Protein AF-0000000073177039 (afdb_homodimer)

Sequence (992 aa):
MKYLSVLSLASVSLAFDLGAFLHPQQNVLSDDTFLLSSQFDQLTRQASDGYKYYTELTQQEIEQSDSKELLQNLDSLKDQFVIRFSNWNGLDPRNSILKNAKNLGLDIWEVSNAHKFIDVKCTKEEALELVQTVQQSCSNDDRYEVNLMIEDLPQAIFETLDVAETEELAEDDGEVEMTGGIFFKRYRRLDSIYKWFDILVETYPDVLSVEWIGQTFEGRDIKALRISGHKSNDEAIKTVVITGGIHAREWISISTVCYIISNLLSDYEKGKKKVTMYLDNLDFLFLPVMNPDGYDYSWKTERLWRKNRQETYHPRCFGLDIDHSFNFHFTKGDDSPCSEEYSGEGAFESLESYAWDNYLNQTRHRHPIYAYIDLHSYAEEVLYPYAYSCTEMPRDEENLLELAYGLSQAVRLRSGKVYSVLSACEDRGADLLPSMGAGSALDYMYHNKAYWAFVLKLRDSGSRGFLLPSKYIVPVGDEIYASVKYFADFLLNPDNMKYLSVLSLASVSLAFDLGAFLHPQQNVLSDDTFLLSSQFDQLTRQASDGYKYYTELTQQEIEQSDSKELLQNLDSLKDQFVIRFSNWNGLDPRNSILKNAKNLGLDIWEVSNAHKFIDVKCTKEEALELVQTVQQSCSNDDRYEVNLMIEDLPQAIFETLDVAETEELAEDDGEVEMTGGIFFKRYRRLDSIYKWFDILVETYPDVLSVEWIGQTFEGRDIKALRISGHKSNDEAIKTVVITGGIHAREWISISTVCYIISNLLSDYEKGKKKVTMYLDNLDFLFLPVMNPDGYDYSWKTERLWRKNRQETYHPRCFGLDIDHSFNFHFTKGDDSPCSEEYSGEGAFESLESYAWDNYLNQTRHRHPIYAYIDLHSYAEEVLYPYAYSCTEMPRDEENLLELAYGLSQAVRLRSGKVYSVLSACEDRGADLLPSMGAGSALDYMYHNKAYWAFVLKLRDSGSRGFLLPSKYIVPVGDEIYASVKYFADFLLNPDN

Radius of gyration: 37.73 Å; Cα contacts (8 Å, |Δi|>4): 1921; chains: 2; bounding box: 149×134×116 Å

Secondary structure (DSSP, 8-state):
------------------------------HHHHHHHHHHHT----PPTT---GGG--HHHHHHSTTHHHHHHGGGGTT-EEEEEE---SSHHHHHHHHHHHHTT-EEEEEETTTTEEEEEE-HHHHHHHHHHHHHHS-TT---EEEEEES-HHHHHHTTSS----GGGGSSS-----TT-GGGGS---HHHHHHHHHHHHHH-TTTEEEEEEEE-TTS-EEEEEEEE----SSS--EEEEEE--SSTT-HHHHHHHHHHHHHHHHHHHTT-HHHHHHHHHEEEEEES-S-HHHHHHHHHT-TT--S-----SSTT-----GGG-SSTT----S--TTSTT---SSTT-SHHHHHHHHHHHHHTTTS-EEEEEEEEESSSEEEES-SS-SSSPPTTHHHHHHHHHHHHHHHHHHHS--PEEEEHHHHHTTTT-GGGGTT-HHHHIIIIIEEEEEEEEES-SSS-TT---GGGHHHHHHHHHHHHHHHHHHHH-TT-/------------------------------HHHHHHHHHHHT----PPTT---GGG--HHHHHHSTTHHHHHHGGGGTT-EEEEEE---SSHHHHHHHHHHHHTT-EEEEEETTTTEEEEEE-HHHHHHHHHHHHHHS-TT---EEEEEES-HHHHHHTTSS----GGGGSSS-----TT-GGGGS---HHHHHHHHHHHHHH-TTTEEEEEEEE-TTSPEEEEEEEE----SSS--EEEEEE--SSTT-HHHHHHHHHHHHHHHHHHHTT-HHHHHHHHHEEEEEES-S-HHHHHHHHHT-TT--S-----SSTT-----GGG-SSTT----S--TTSTT---SSTT-SHHHHHHHHHHHHHTTTS-EEEEEEEEESSSEEEES-SS-SSSPPTTHHHHHHHHHHHHHHHHHHHS--PEEEEHHHHHTTTT-GGGGTT-HHHHIIIIIEEEEEEEEES-SSS-TT---GGGHHHHHHHHHHHHHHHHHHHH-TT-

Solvent-accessible surface area (backbone atoms only — not comparable to full-atom values): 52081 Å² total; per-residue (Å²): 131,87,69,77,78,82,84,80,78,84,79,81,76,78,77,76,78,75,74,76,70,68,72,75,76,74,76,75,62,51,75,64,45,45,52,44,50,50,50,67,74,60,67,76,86,71,53,57,84,15,41,69,48,68,82,71,60,47,71,65,57,39,68,71,35,87,32,28,61,24,61,71,47,32,70,78,34,61,65,32,31,29,35,31,39,30,65,48,47,76,64,61,46,55,51,40,45,53,50,49,35,53,74,68,65,46,52,68,75,46,56,35,73,88,78,31,37,37,32,34,43,34,35,68,69,52,46,48,49,44,49,50,52,33,57,70,70,41,57,93,82,53,41,65,43,69,43,78,47,32,78,42,39,36,48,47,55,49,61,46,45,80,58,70,65,38,86,67,58,60,63,80,71,75,82,65,73,75,73,72,30,79,72,49,63,41,72,71,53,65,67,52,49,56,45,48,50,54,49,46,32,55,72,36,56,80,34,35,46,80,41,83,45,42,58,43,81,88,66,47,72,33,57,28,41,37,42,40,58,54,82,68,84,80,65,68,35,47,17,37,36,42,38,7,14,54,43,20,27,23,53,65,19,24,54,25,43,51,42,36,54,52,48,53,53,51,38,37,66,64,58,37,65,69,51,43,52,44,31,56,60,32,31,37,39,33,28,33,46,53,20,53,59,13,34,47,39,18,57,31,55,41,58,79,34,39,24,36,67,33,84,50,98,45,89,88,20,59,18,30,18,48,58,25,6,24,62,52,67,47,45,71,48,91,56,48,50,70,38,74,71,8,23,52,89,42,57,40,59,33,52,50,47,34,26,50,52,53,43,50,65,73,42,36,78,59,40,38,34,47,34,34,38,38,36,38,49,49,52,25,30,35,27,32,61,30,23,47,32,76,78,61,76,49,83,64,47,69,61,50,48,52,50,45,50,48,36,26,48,33,21,27,74,66,71,64,50,78,39,46,71,45,49,28,4,66,50,49,35,13,77,78,40,44,58,57,14,17,2,21,54,58,42,26,38,33,72,75,56,20,74,37,42,35,35,38,22,33,68,37,80,68,66,45,44,65,46,58,49,36,86,47,43,56,60,53,17,53,24,48,41,41,21,50,51,50,51,52,49,41,73,76,41,69,90,108,138,83,82,84,84,83,78,81,79,80,80,76,79,76,77,76,78,74,72,78,68,69,72,75,77,72,75,75,61,50,75,66,45,46,53,44,51,50,50,66,73,62,67,75,86,70,54,59,84,17,41,69,47,67,83,71,60,47,71,65,58,38,68,71,35,88,32,29,61,25,60,72,48,33,69,79,34,62,66,34,31,28,36,31,39,30,67,49,48,73,65,60,46,56,51,40,47,51,52,49,36,52,74,68,65,46,50,70,76,45,56,36,73,88,80,31,35,38,33,34,43,36,36,68,68,54,45,48,50,44,48,50,51,33,57,70,70,41,56,93,82,53,41,66,42,68,43,78,48,32,77,42,40,37,47,47,54,49,60,48,44,80,58,70,64,39,84,67,60,56,66,75,73,74,83,65,73,75,73,70,30,78,73,49,64,43,73,72,55,64,67,52,50,54,45,49,50,53,48,49,31,56,72,35,58,79,34,35,46,80,42,84,47,42,58,43,81,88,66,47,72,32,56,29,41,35,42,41,58,55,80,71,83,77,70,70,36,46,19,38,37,40,38,8,17,52,45,18,28,22,54,65,19,25,54,28,45,50,43,37,54,53,47,53,53,50,37,37,68,65,57,37,64,68,49,41,51,44,30,56,61,34,30,36,40,34,28,35,47,53,20,54,59,12,35,46,40,16,55,30,56,39,58,78,35,41,24,36,66,34,84,49,98,45,88,88,20,58,19,32,19,49,59,27,7,25,62,54,66,46,45,70,48,90,58,49,51,71,40,74,72,8,22,52,88,41,58,39,58,34,53,52,48,35,25,49,50,54,45,50,65,73,40,36,77,60,40,37,35,46,33,36,38,38,35,36,51,49,52,25,30,34,27,33,60,31,23,47,32,77,77,61,77,49,83,63,47,70,60,50,48,52,51,46,50,48,36,28,46,34,22,26,75,67,71,64,49,78,38,46,72,44,49,28,5,66,51,49,35,14,77,78,40,43,59,56,14,16,1,21,54,60,42,28,38,35,72,76,56,19,73,37,44,36,37,38,22,33,67,38,79,67,64,44,45,65,48,59,51,36,86,47,42,56,60,52,18,52,26,49,41,40,21,51,52,50,52,53,49,42,73,77,41,69,89,110

Nearest PDB structures (foldseek):
  1kwm-assembly2_B  TM=8.640E-01  e=1.357E-38  Homo sapiens
  4uia-assembly1_A  TM=9.430E-01  e=5.451E-31  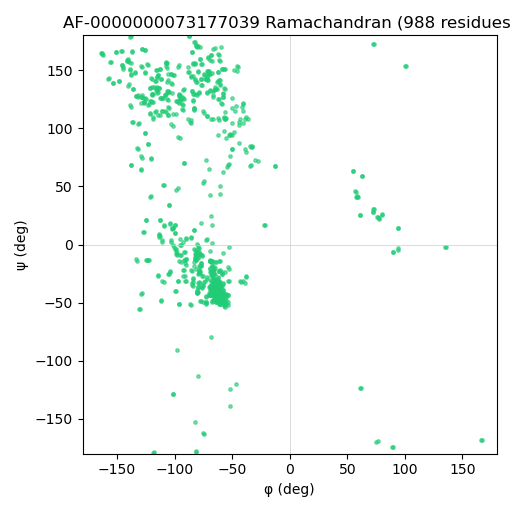Sus scrofa
  1zli-assembly1_A  TM=9.367E-01  e=2.840E-30  Homo sapiens
  1zg8-assembly3_C  TM=9.367E-01  e=5.121E-30  Sus scrofa
  5mrv-assembly2_B  TM=9.414E-01  e=2.108E-29  Homo sapiens

pLDDT: mean 85.91, std 19.59, range [16.83, 98.88]

InterPro domains:
  IPR000834 Peptidase M14, carboxypeptidase A [PF00246] (193-480)
  IPR000834 Peptidase M14, carboxypeptidase A [PR00765] (213-225)
  IPR000834 Peptidase M14, carboxypeptidase A [PR00765] (238-252)
  IPR000834 Peptidase M14, carboxypeptidase A [PR00765] (319-327)
  IPR000834 Peptidase M14, carboxypeptidase A [PR00765] (373-386)
  IPR000834 Peptidase M14, carboxypeptidase A [PS52035] (186-491)
  IPR000834 Peptidase M14, carboxypeptidase A [SM00631] (187-479)
  IPR057246 Zinc carboxypeptidases, zinc-binding region 1 [PS00132] (238-260)
  IPR057247 Zinc carboxypeptidases, zinc-binding region 2 [PS00133] (376-386)

Foldseek 3Di:
DPPPDDPPDDDDPPPPPPPPPPDPPPPPQPPQLVVAVVCLVDFDQDADAQDDFLVPDDPVNLVPDLQNQASVCLVVCQQKFKKKKFDKDDCQLVVLLVVLCVVLVWDWQFDDPPRGMTITMDGSVSVSVSVVSSVVRDDPPIDIHMYTLGRGVSNLLVQQAPDGRHDPPPDDDDPPVPVQPPCLLHQDAPVVVVVVLVVVCVVPVQFKDKDWLDAAPVGDTQIKMKGAPAPDQPAAAAEAEEEEALFQLQRLQLLLLVLLVSVLVVCVVVVPPLSVVLRHGYMYMYRSHLANQQNNCCSHHNNRQTFHADAAPDRVQGGENQQQQAAFQRDQDPDDSNDSHHRGDHHCPGVSNVSNVVVLVVCCRRYAYAHAEYEAADAQAKEFDDQLDPPDAADPNVVLQVLSVLLQVLLCVQQNDGHYYDYNNVGQVCVPPSNSRHRGPQNCCCVPGYVHGIYGHFDDNHSSTSSDRSVCSVSRSRSNSSSVSSVSVCVVPVPD/DDDDDDDPPDPPPPPPPPPPPPDPPPPPQPPQLVVAVVCLVDFDQDADAQDDRLVPDDPVNLVPDLQNQASVCLVVCQQKFKKKKFDKDDCQLVVLLVVLCVVLVWDWQFDDPPRGMTITMDGSVSVSVSVVSSVVRDDPPIDIHMYTLGRGVSSL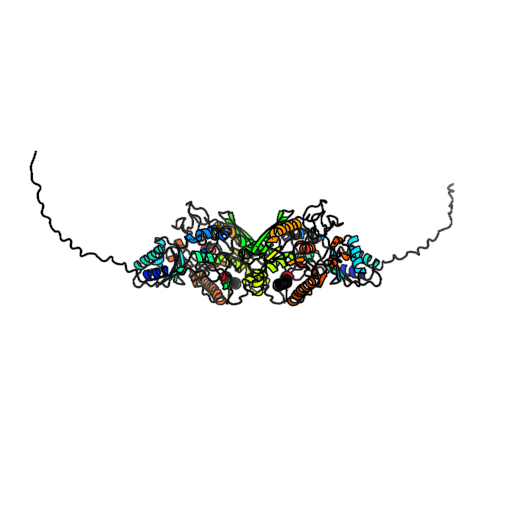LVQQAPDGRHPPPPDDDDPPVPVQPPCLLHQDAPVVVVVVLVVVCVVPVQFKDKDWLDAAPVGDTQIKMKGADAPDPPAAAAEAEEEEALFQLQRLQLLLLVLLVSVLVVCVVVVPPLSVVLRHRYMYMYGSHLANQQNNCCSHHNNRQTFHADAAPDRVAGGENQQQQAAFQRDQDPDDSNDSHHRGDHHCPGVSNVSNVVVLVVCCRRYAYAHAEYEAADAQAKEFDDQLDPVDAADPNVVLVVLSVLLQVLLCVQQNDGHYYDYNNVGQVCVPPSSSRHRGPQNCCCVPGYVHGIYGHFDDNHSSTSSDRSVCSVSRSRSNSSSVSSVSVCVVPVPD

Organism: Brettanomyces naardenensis (NCBI:txid13370)

Structure (mmCIF, N/CA/C/O backbone):
data_AF-0000000073177039-model_v1
#
loop_
_entity.id
_entity.type
_entity.pdbx_description
1 polymer 'Inactive metallocarboxypeptidase ECM14'
#
loop_
_atom_site.group_PDB
_atom_site.id
_atom_site.type_symbol
_atom_site.label_atom_id
_atom_site.label_alt_id
_atom_site.label_comp_id
_atom_site.label_asym_id
_atom_site.label_entity_id
_atom_site.label_seq_id
_atom_site.pdbx_PDB_ins_code
_atom_site.Cartn_x
_atom_site.Cartn_y
_atom_site.Cartn_z
_atom_site.occupancy
_atom_site.B_iso_or_equiv
_atom_site.auth_seq_id
_atom_site.auth_comp_id
_atom_site.auth_asym_id
_atom_site.auth_atom_id
_atom_site.pdbx_PDB_model_num
ATOM 1 N N . MET A 1 1 ? 87 -75.312 -5.289 1 17.83 1 MET A N 1
ATOM 2 C CA . MET A 1 1 ? 86.812 -75.562 -6.707 1 17.83 1 MET A CA 1
ATOM 3 C C . MET A 1 1 ? 85.438 -75.125 -7.18 1 17.83 1 MET A C 1
ATOM 5 O O . MET A 1 1 ? 84.438 -75.625 -6.695 1 17.83 1 MET A O 1
ATOM 9 N N . LYS A 1 2 ? 85.5 -73.75 -7.605 1 23.2 2 LYS A N 1
ATOM 10 C CA . LYS A 1 2 ? 84.375 -72.875 -7.785 1 23.2 2 LYS A CA 1
ATOM 11 C C . LYS A 1 2 ? 83.438 -73.438 -8.852 1 23.2 2 LYS A C 1
ATOM 13 O O . LYS A 1 2 ? 83.312 -72.875 -9.938 1 23.2 2 LYS A O 1
ATOM 18 N N . TYR A 1 3 ? 83.062 -74.688 -8.969 1 17.19 3 TYR A N 1
ATOM 19 C CA . TYR A 1 3 ? 82.625 -75.188 -10.258 1 17.19 3 TYR A CA 1
ATOM 20 C C . TYR A 1 3 ? 81.25 -74.75 -10.578 1 17.19 3 TYR A C 1
ATOM 22 O O . TYR A 1 3 ? 80.312 -75.5 -10.57 1 17.19 3 TYR A O 1
ATOM 30 N N . LEU A 1 4 ? 80.562 -73.688 -9.992 1 25.2 4 LEU A N 1
ATOM 31 C CA . LEU A 1 4 ? 79.125 -73.688 -10.039 1 25.2 4 LEU A CA 1
ATOM 32 C C . LEU A 1 4 ? 78.625 -73.375 -11.445 1 25.2 4 LEU A C 1
ATOM 34 O O . LEU A 1 4 ? 78.812 -72.312 -11.953 1 25.2 4 LEU A O 1
ATOM 38 N N . SER A 1 5 ? 78.75 -74.312 -12.383 1 21.59 5 SER A N 1
ATOM 39 C CA . SER A 1 5 ? 78.5 -73.938 -13.781 1 21.59 5 SER A CA 1
ATOM 40 C C . SER A 1 5 ? 77.125 -73.438 -13.977 1 21.59 5 SER A C 1
ATOM 42 O O . SER A 1 5 ? 76.25 -73.625 -13.133 1 21.59 5 SER A O 1
ATOM 44 N N . VAL A 1 6 ? 76.75 -72.812 -15.242 1 24.56 6 VAL A N 1
ATOM 45 C CA . VAL A 1 6 ? 76.125 -71.875 -16.141 1 24.56 6 VAL A CA 1
ATOM 46 C C . VAL A 1 6 ? 74.812 -72.5 -16.719 1 24.56 6 VAL A C 1
ATOM 48 O O . VAL A 1 6 ? 74.875 -73.375 -17.547 1 24.56 6 VAL A O 1
ATOM 51 N N . LEU A 1 7 ? 73.875 -73.125 -15.984 1 21.97 7 LEU A N 1
ATOM 52 C CA . LEU A 1 7 ? 72.688 -73.75 -16.641 1 21.97 7 LEU A CA 1
ATOM 53 C C . LEU A 1 7 ? 71.938 -72.75 -17.484 1 21.97 7 LEU A C 1
ATOM 55 O O . LEU A 1 7 ? 71.5 -71.688 -16.984 1 21.97 7 LEU A O 1
ATOM 59 N N . SER A 1 8 ? 72.188 -72.562 -18.812 1 22.89 8 SER A N 1
ATOM 60 C CA . SER A 1 8 ? 71.75 -71.625 -19.828 1 22.89 8 SER A CA 1
ATOM 61 C C . SER A 1 8 ? 70.25 -71.875 -20.188 1 22.89 8 SER A C 1
ATOM 63 O O . SER A 1 8 ? 69.938 -72.938 -20.703 1 22.89 8 SER A O 1
ATOM 65 N N . LEU A 1 9 ? 69.312 -71.688 -19.328 1 22.72 9 LEU A N 1
ATOM 66 C CA . LEU A 1 9 ? 67.875 -72 -19.547 1 22.72 9 LEU A CA 1
ATOM 67 C C . LEU A 1 9 ? 67.375 -71.25 -20.812 1 22.72 9 LEU A C 1
ATOM 69 O O . LEU A 1 9 ? 67.688 -70.125 -21.031 1 22.72 9 LEU A O 1
ATOM 73 N N . ALA A 1 10 ? 67 -72.062 -21.891 1 21.92 10 ALA A N 1
ATOM 74 C CA . ALA A 1 10 ? 66.562 -71.875 -23.281 1 21.92 10 ALA A CA 1
ATOM 75 C C . ALA A 1 10 ? 65.5 -70.812 -23.406 1 21.92 10 ALA A C 1
ATOM 77 O O . ALA A 1 10 ? 65.312 -70 -22.5 1 21.92 10 ALA A O 1
ATOM 78 N N . SER A 1 11 ? 64.312 -71.188 -23.922 1 22.36 11 SER A N 1
ATOM 79 C CA . SER A 1 11 ? 63.594 -71.062 -25.203 1 22.36 11 SER A CA 1
ATOM 80 C C . SER A 1 11 ? 62.625 -69.938 -25.188 1 22.36 11 SER A C 1
ATOM 82 O O . SER A 1 11 ? 62.656 -69.062 -26.078 1 22.36 11 SER A O 1
ATOM 84 N N . VAL A 1 12 ? 61.312 -70.062 -24.812 1 25.53 12 VAL A N 1
ATOM 85 C CA . VAL A 1 12 ? 60.156 -69.938 -25.672 1 25.53 12 VAL A CA 1
ATOM 86 C C . VAL A 1 12 ? 59.594 -68.562 -25.578 1 25.53 12 VAL A C 1
ATOM 88 O O . VAL A 1 12 ? 59.094 -68.125 -24.516 1 25.53 12 VAL A O 1
ATOM 91 N N . SER A 1 13 ? 60.219 -67.438 -25.656 1 22.69 13 SER A N 1
ATOM 92 C CA . SER A 1 13 ? 59.531 -66.25 -25.328 1 22.69 13 SER A CA 1
ATOM 93 C C . SER A 1 13 ? 58.344 -66 -26.25 1 22.69 13 SER A C 1
ATOM 95 O O . SER A 1 13 ? 58.469 -66 -27.469 1 22.69 13 SER A O 1
ATOM 97 N N . LEU A 1 14 ? 57.094 -66.438 -25.859 1 24.84 14 LEU A N 1
ATOM 98 C CA . LEU A 1 14 ? 55.781 -66.125 -26.406 1 24.84 14 LEU A CA 1
ATOM 99 C C . LEU A 1 14 ? 55.594 -64.625 -26.703 1 24.84 14 LEU A C 1
ATOM 101 O O . LEU A 1 14 ? 55.719 -63.812 -25.797 1 24.84 14 LEU A O 1
ATOM 105 N N . ALA A 1 15 ? 55.969 -64.188 -27.844 1 24.5 15 ALA A N 1
ATOM 106 C CA . ALA A 1 15 ? 55.688 -62.812 -28.344 1 24.5 15 ALA A CA 1
ATOM 107 C C . ALA A 1 15 ? 54.219 -62.469 -28.234 1 24.5 15 ALA A C 1
ATOM 109 O O . ALA A 1 15 ? 53.375 -63.094 -28.891 1 24.5 15 ALA A O 1
ATOM 110 N N . PHE A 1 16 ? 53.719 -62.156 -26.984 1 25.47 16 PHE A N 1
ATOM 111 C CA . PHE A 1 16 ? 52.375 -61.594 -26.859 1 25.47 16 PHE A CA 1
ATOM 112 C C . PHE A 1 16 ? 52.188 -60.438 -27.844 1 25.47 16 PHE A C 1
ATOM 114 O O . PHE A 1 16 ? 53 -59.531 -27.938 1 25.47 16 PHE A O 1
ATOM 121 N N . ASP A 1 17 ? 51.594 -60.688 -29 1 23.28 17 ASP A N 1
ATOM 122 C CA . ASP A 1 17 ? 51.188 -59.688 -29.969 1 23.28 17 ASP A CA 1
ATOM 123 C C . ASP A 1 17 ? 50.375 -58.562 -29.312 1 23.28 17 ASP A C 1
ATOM 125 O O . ASP A 1 17 ? 49.312 -58.844 -28.703 1 23.28 17 ASP A O 1
ATOM 129 N N . LEU A 1 18 ? 50.906 -57.438 -28.891 1 25.55 18 LEU A N 1
ATOM 130 C CA . LEU A 1 18 ? 50.375 -56.188 -28.375 1 25.55 18 LEU A CA 1
ATOM 131 C C . LEU A 1 18 ? 49.312 -55.594 -29.312 1 25.55 18 LEU A C 1
ATOM 133 O O . LEU A 1 18 ? 48.938 -54.438 -29.156 1 25.55 18 LEU A O 1
ATOM 137 N N . GLY A 1 19 ? 48.969 -56.188 -30.5 1 25.09 19 GLY A N 1
ATOM 138 C CA . GLY A 1 19 ? 48.188 -55.375 -31.391 1 25.09 19 GLY A CA 1
ATOM 139 C C . GLY A 1 19 ? 46.875 -54.938 -30.781 1 25.09 19 GLY A C 1
ATOM 140 O O . GLY A 1 19 ? 46.156 -54.094 -31.359 1 25.09 19 GLY A O 1
ATOM 141 N N . ALA A 1 20 ? 46.188 -55.75 -30.062 1 27.11 20 ALA A N 1
ATOM 142 C CA . ALA A 1 20 ? 44.75 -55.5 -29.859 1 27.11 20 ALA A CA 1
ATOM 143 C C . ALA A 1 20 ? 44.531 -54.25 -29.016 1 27.11 20 ALA A C 1
ATOM 145 O O . ALA A 1 20 ? 44 -54.312 -27.906 1 27.11 20 ALA A O 1
ATOM 146 N N . PHE A 1 21 ? 45.438 -53.406 -28.844 1 27.55 21 PHE A N 1
ATOM 147 C CA . PHE A 1 21 ? 45 -52.219 -28.094 1 27.55 21 PHE A CA 1
ATOM 148 C C . PHE A 1 21 ? 43.781 -51.594 -28.766 1 27.55 21 PHE A C 1
ATOM 150 O O . PHE A 1 21 ? 43.906 -51 -29.828 1 27.55 21 PHE A O 1
ATOM 157 N N . LEU A 1 22 ? 42.594 -52.312 -28.766 1 26.2 22 LEU A N 1
ATOM 158 C CA . LEU A 1 22 ? 41.344 -51.75 -29.234 1 26.2 22 LEU A CA 1
ATOM 159 C C . LEU A 1 22 ? 41.125 -50.344 -28.734 1 26.2 22 LEU A C 1
ATOM 161 O O . LEU A 1 22 ? 41.375 -50.062 -27.562 1 26.2 22 LEU A O 1
ATOM 165 N N . HIS A 1 23 ? 41.281 -49.375 -29.594 1 27.56 23 HIS A N 1
ATOM 166 C CA . HIS A 1 23 ? 40.875 -48 -29.344 1 27.56 23 HIS A CA 1
ATOM 167 C C . HIS A 1 23 ? 39.594 -47.938 -28.547 1 27.56 23 HIS A C 1
ATOM 169 O O . HIS A 1 23 ? 38.656 -48.688 -28.797 1 27.56 23 HIS A O 1
ATOM 175 N N . PRO A 1 24 ? 39.656 -47.562 -27.312 1 29.72 24 PRO A N 1
ATOM 176 C CA . PRO A 1 24 ? 38.375 -47.375 -26.594 1 29.72 24 PRO A CA 1
ATOM 177 C C . PRO A 1 24 ? 37.312 -46.75 -27.484 1 29.72 24 PRO A C 1
ATOM 179 O O . PRO A 1 24 ? 37.594 -45.938 -28.359 1 29.72 24 PRO A O 1
ATOM 182 N N . GLN A 1 25 ? 36.281 -47.438 -27.938 1 28.52 25 GLN A N 1
ATOM 183 C CA . GLN A 1 25 ? 35.031 -46.906 -28.5 1 28.52 25 GLN A CA 1
ATOM 184 C C . GLN A 1 25 ? 34.75 -45.531 -27.906 1 28.52 25 GLN A C 1
ATOM 186 O O . GLN A 1 25 ? 34.438 -45.406 -26.719 1 28.52 25 GLN A O 1
ATOM 191 N N . GLN A 1 26 ? 35.5 -44.5 -28.266 1 31.61 26 GLN A N 1
ATOM 192 C CA . GLN A 1 26 ? 34.906 -43.188 -28.016 1 31.61 26 GLN A CA 1
ATOM 193 C C . GLN A 1 26 ? 33.406 -43.219 -28.188 1 31.61 26 GLN A C 1
ATOM 195 O O . GLN A 1 26 ? 32.906 -43.5 -29.281 1 31.61 26 GLN A O 1
ATOM 200 N N . ASN A 1 27 ? 32.625 -43.594 -27.25 1 35.25 27 ASN A N 1
ATOM 201 C CA . ASN A 1 27 ? 31.172 -43.469 -27.25 1 35.25 27 ASN A CA 1
ATOM 202 C C . ASN A 1 27 ? 30.703 -42.219 -28.016 1 35.25 27 ASN A C 1
ATOM 204 O O . ASN A 1 27 ? 31 -41.094 -27.641 1 35.25 27 ASN A O 1
ATOM 208 N N . VAL A 1 28 ? 30.531 -42.188 -29.219 1 37.81 28 VAL A N 1
ATOM 209 C CA . VAL A 1 28 ? 29.844 -41.219 -30.078 1 37.81 28 VAL A CA 1
ATOM 210 C C . VAL A 1 28 ? 28.594 -40.719 -29.359 1 37.81 28 VAL A C 1
ATOM 212 O O . VAL A 1 28 ? 27.625 -41.438 -29.156 1 37.81 28 VAL A O 1
ATOM 215 N N . LEU A 1 29 ? 28.75 -39.812 -28.453 1 47.56 29 LEU A N 1
ATOM 216 C CA . LEU A 1 29 ? 27.578 -39.094 -27.984 1 47.56 29 LEU A CA 1
ATOM 217 C C . LEU A 1 29 ? 26.641 -38.75 -29.141 1 47.56 29 LEU A C 1
ATOM 219 O O . LEU A 1 29 ? 27.094 -38.312 -30.188 1 47.56 29 LEU A O 1
ATOM 223 N N . SER A 1 30 ? 25.516 -39.281 -29.141 1 58.38 30 SER A N 1
ATOM 224 C CA . SER A 1 30 ? 24.484 -38.906 -30.109 1 58.38 30 SER A CA 1
ATOM 225 C C . SER A 1 30 ? 24.359 -37.406 -30.25 1 58.38 30 SER A C 1
ATOM 227 O O . SER A 1 30 ? 24.875 -36.656 -29.406 1 58.38 30 SER A O 1
ATOM 229 N N . ASP A 1 31 ? 23.984 -37.031 -31.453 1 75.12 31 ASP A N 1
ATOM 230 C CA . ASP A 1 31 ? 23.891 -35.656 -31.906 1 75.12 31 ASP A CA 1
ATOM 231 C C . ASP A 1 31 ? 23.25 -34.781 -30.828 1 75.12 31 ASP A C 1
ATOM 233 O O . ASP A 1 31 ? 23.734 -33.688 -30.531 1 75.12 31 ASP A O 1
ATOM 237 N N . ASP A 1 32 ? 22.359 -35.375 -30.047 1 78.5 32 ASP A N 1
ATOM 238 C CA . ASP A 1 32 ? 21.672 -34.562 -29.047 1 78.5 32 ASP A CA 1
ATOM 239 C C . ASP A 1 32 ? 22.547 -34.344 -27.812 1 78.5 32 ASP A C 1
ATOM 241 O O . ASP A 1 32 ? 22.562 -33.281 -27.234 1 78.5 32 ASP A O 1
ATOM 245 N N . THR A 1 33 ? 23.25 -35.406 -27.391 1 80.88 33 THR A N 1
ATOM 246 C CA . THR A 1 33 ? 24.125 -35.312 -26.219 1 80.88 33 THR A CA 1
ATOM 247 C C . THR A 1 33 ? 25.266 -34.344 -26.469 1 80.88 33 THR A C 1
ATOM 249 O O . THR A 1 33 ? 25.656 -33.594 -25.562 1 80.88 33 THR A O 1
ATOM 252 N N . PHE A 1 34 ? 25.75 -34.5 -27.625 1 78.5 34 PHE A N 1
ATOM 253 C CA . PHE A 1 34 ? 26.844 -33.594 -27.969 1 78.5 34 PHE A CA 1
ATOM 254 C C . PHE A 1 34 ? 26.391 -32.156 -27.969 1 78.5 34 PHE A C 1
ATOM 256 O O . PHE A 1 34 ? 27.078 -31.266 -27.453 1 78.5 34 PHE A O 1
ATOM 263 N N . LEU A 1 35 ? 25.281 -31.922 -28.547 1 84 35 LEU A N 1
ATOM 264 C CA . LEU A 1 35 ? 24.75 -30.562 -28.625 1 84 35 LEU A CA 1
ATOM 265 C C . LEU A 1 35 ? 24.5 -30 -27.234 1 84 35 LEU A C 1
ATOM 267 O O . LEU A 1 35 ? 24.844 -28.844 -26.969 1 84 35 LEU A O 1
ATOM 271 N N . LEU A 1 36 ? 23.875 -30.781 -26.453 1 89.44 36 LEU A N 1
ATOM 272 C CA . LEU A 1 36 ? 23.578 -30.312 -25.094 1 89.44 36 LEU A CA 1
ATOM 273 C C . LEU A 1 36 ? 24.875 -30.109 -24.297 1 89.44 36 LEU A C 1
ATOM 275 O O . LEU A 1 36 ? 24.984 -29.141 -23.547 1 89.44 36 LEU A O 1
ATOM 279 N N . SER A 1 37 ? 25.812 -31.016 -24.453 1 87.94 37 SER A N 1
ATOM 280 C CA . SER A 1 37 ? 27.094 -30.891 -23.797 1 87.94 37 SER A CA 1
ATOM 281 C C . SER A 1 37 ? 27.812 -29.609 -24.203 1 87.94 37 SER A C 1
ATOM 283 O O . SER A 1 37 ? 28.422 -28.938 -23.375 1 87.94 37 SER A O 1
ATOM 285 N N . SER A 1 38 ? 27.688 -29.328 -25.438 1 88.81 38 SER A N 1
ATOM 286 C CA . SER A 1 38 ? 28.297 -28.109 -25.938 1 88.81 38 SER A CA 1
ATOM 287 C C . SER A 1 38 ? 27.672 -26.875 -25.297 1 88.81 38 SER A C 1
ATOM 289 O O . SER A 1 38 ? 28.359 -25.875 -25.047 1 88.81 38 SER A O 1
ATOM 291 N N . GLN A 1 39 ? 26.422 -26.922 -25.125 1 90.25 39 GLN A N 1
ATOM 292 C CA . GLN A 1 39 ? 25.75 -25.812 -24.469 1 90.25 39 GLN A CA 1
ATOM 293 C C . GLN A 1 39 ? 26.25 -25.625 -23.047 1 90.25 39 GLN A C 1
ATOM 295 O O . GLN A 1 39 ? 26.438 -24.5 -22.594 1 90.25 39 GLN A O 1
ATOM 300 N N . PHE A 1 40 ? 26.516 -26.719 -22.359 1 90.94 40 PHE A N 1
ATOM 301 C CA . PHE A 1 40 ? 27.031 -26.656 -21 1 90.94 40 PHE A CA 1
ATOM 302 C C . PHE A 1 40 ? 28.438 -26.078 -20.969 1 90.94 40 PHE A C 1
ATOM 304 O O . PHE A 1 40 ? 28.828 -25.453 -19.984 1 90.94 40 PHE A O 1
ATOM 311 N N . ASP A 1 41 ? 29.125 -26.25 -22.016 1 88.31 41 ASP A N 1
ATOM 312 C CA . ASP A 1 41 ? 30.5 -25.766 -22.078 1 88.31 41 ASP A CA 1
ATOM 313 C C . ASP A 1 41 ? 30.547 -24.281 -22.422 1 88.31 41 ASP A C 1
ATOM 315 O O . ASP A 1 41 ? 31.594 -23.641 -22.25 1 88.31 41 ASP A O 1
ATOM 319 N N . GLN A 1 42 ? 29.422 -23.703 -22.859 1 88.69 42 GLN A N 1
ATOM 320 C CA . GLN A 1 42 ? 29.375 -22.312 -23.297 1 88.69 42 GLN A CA 1
ATOM 321 C C . GLN A 1 42 ? 28.375 -21.516 -22.469 1 88.69 42 GLN A C 1
ATOM 323 O O . GLN A 1 42 ? 27.625 -20.703 -23 1 88.69 42 GLN A O 1
ATOM 328 N N . LEU A 1 43 ? 28.391 -21.781 -21.25 1 87.56 43 LEU A N 1
ATOM 329 C CA . LEU A 1 43 ? 27.438 -21.094 -20.391 1 87.56 43 LEU A CA 1
ATOM 330 C C . LEU A 1 43 ? 27.781 -19.609 -20.266 1 87.56 43 LEU A C 1
ATOM 332 O O . LEU A 1 43 ? 28.953 -19.25 -20.188 1 87.56 43 LEU A O 1
ATOM 336 N N . THR A 1 44 ? 26.719 -18.766 -20.453 1 80 44 THR A N 1
ATOM 337 C CA . THR A 1 44 ? 26.844 -17.328 -20.203 1 80 44 THR A CA 1
ATOM 338 C C . THR A 1 44 ? 26.234 -16.953 -18.859 1 80 44 THR A C 1
ATOM 340 O O . THR A 1 44 ? 25.016 -17.047 -18.672 1 80 44 THR A O 1
ATOM 343 N N . ARG A 1 45 ? 27.125 -16.781 -17.969 1 85.12 45 ARG A N 1
ATOM 344 C CA . ARG A 1 45 ? 26.656 -16.359 -16.641 1 85.12 45 ARG A CA 1
ATOM 345 C C . ARG A 1 45 ? 26.734 -14.844 -16.484 1 85.12 45 ARG A C 1
ATOM 347 O O . ARG A 1 45 ? 27.812 -14.297 -16.234 1 85.12 45 ARG A O 1
ATOM 354 N N . GLN A 1 46 ? 25.578 -14.266 -16.844 1 84.5 46 GLN A N 1
ATOM 355 C CA . GLN A 1 46 ? 25.484 -12.812 -16.766 1 84.5 46 GLN A CA 1
ATOM 356 C C . GLN A 1 46 ? 24.156 -12.367 -16.188 1 84.5 46 GLN A C 1
ATOM 358 O O . GLN A 1 46 ? 23.141 -13.055 -16.344 1 84.5 46 GLN A O 1
ATOM 363 N N . ALA A 1 47 ? 24.234 -11.312 -15.492 1 86.94 47 ALA A N 1
ATOM 364 C CA . ALA A 1 47 ? 23.016 -10.719 -14.945 1 86.94 47 ALA A CA 1
ATOM 365 C C . ALA A 1 47 ? 22.188 -10.047 -16.047 1 86.94 47 ALA A C 1
ATOM 367 O O . ALA A 1 47 ? 22.75 -9.562 -17.031 1 86.94 47 ALA A O 1
ATOM 368 N N . SER A 1 48 ? 20.859 -10.188 -15.891 1 84.25 48 SER A N 1
ATOM 369 C CA . SER A 1 48 ? 19.984 -9.414 -16.766 1 84.25 48 SER A CA 1
ATOM 370 C C . SER A 1 48 ? 20.172 -7.914 -16.562 1 84.25 48 SER A C 1
ATOM 372 O O . SER A 1 48 ? 20.734 -7.488 -15.555 1 84.25 48 SER A O 1
ATOM 374 N N . ASP A 1 49 ? 19.688 -7.195 -17.516 1 77.19 49 ASP A N 1
ATOM 375 C CA . ASP A 1 49 ? 19.812 -5.742 -17.438 1 77.19 49 ASP A CA 1
ATOM 376 C C . ASP A 1 49 ? 19.156 -5.207 -16.156 1 77.19 49 ASP A C 1
ATOM 378 O O . ASP A 1 49 ? 18.016 -5.559 -15.852 1 77.19 49 ASP A O 1
ATOM 382 N N . GLY A 1 50 ? 19.984 -4.441 -15.469 1 74.25 50 GLY A N 1
ATOM 383 C CA . GLY A 1 50 ? 19.453 -3.779 -14.289 1 74.25 50 GLY A CA 1
ATOM 384 C C . GLY A 1 50 ? 19.688 -4.566 -13.016 1 74.25 50 GLY A C 1
ATOM 385 O O . GLY A 1 50 ? 19.359 -4.094 -11.922 1 74.25 50 GLY A O 1
ATOM 386 N N . TYR A 1 51 ? 20.234 -5.734 -13.172 1 84.75 51 TYR A N 1
ATOM 387 C CA . TYR A 1 51 ? 20.484 -6.559 -11.992 1 84.75 51 TYR A CA 1
ATOM 388 C C . TYR A 1 51 ? 21.984 -6.75 -11.773 1 84.75 51 TYR A C 1
ATOM 390 O O . TYR A 1 51 ? 22.766 -6.781 -12.734 1 84.75 51 TYR A O 1
ATOM 398 N N . LYS A 1 52 ? 22.297 -6.816 -10.531 1 86.12 52 LYS A N 1
ATOM 399 C CA . LYS A 1 52 ? 23.641 -7.301 -10.219 1 86.12 52 LYS A CA 1
ATOM 400 C C . LYS A 1 52 ? 23.688 -8.828 -10.227 1 86.12 52 LYS A C 1
ATOM 402 O O . LYS A 1 52 ? 22.656 -9.484 -10.141 1 86.12 52 LYS A O 1
ATOM 407 N N . TYR A 1 53 ? 24.922 -9.273 -10.477 1 91.88 53 TYR A N 1
ATOM 408 C CA . TYR A 1 53 ? 25.078 -10.711 -10.336 1 91.88 53 TYR A CA 1
ATOM 409 C C . TYR A 1 53 ? 25.016 -11.133 -8.875 1 91.88 53 TYR A C 1
ATOM 411 O O . TYR A 1 53 ? 25.516 -10.422 -7.996 1 91.88 53 TYR A O 1
ATOM 419 N N . TYR A 1 54 ? 24.391 -12.273 -8.562 1 92.81 54 TYR A N 1
ATOM 420 C CA . TYR A 1 54 ? 24.062 -12.633 -7.195 1 92.81 54 TYR A CA 1
ATOM 421 C C . TYR A 1 54 ? 25.312 -12.773 -6.34 1 92.81 54 TYR A C 1
ATOM 423 O O . TYR A 1 54 ? 25.266 -12.578 -5.121 1 92.81 54 TYR A O 1
ATOM 431 N N . THR A 1 55 ? 26.469 -13.016 -6.941 1 92.62 55 THR A N 1
ATOM 432 C CA . THR A 1 55 ? 27.703 -13.195 -6.184 1 92.62 55 THR A CA 1
ATOM 433 C C . THR A 1 55 ? 28.281 -11.852 -5.762 1 92.62 55 THR A C 1
ATOM 435 O O . THR A 1 55 ? 29.219 -11.797 -4.957 1 92.62 55 THR A O 1
ATOM 438 N N . GLU A 1 56 ? 27.75 -10.797 -6.305 1 89.56 56 GLU A N 1
ATOM 439 C CA . GLU A 1 56 ? 28.219 -9.461 -5.965 1 89.56 56 GLU A CA 1
ATOM 440 C C . GLU A 1 56 ? 27.609 -8.977 -4.656 1 89.56 56 GLU A C 1
ATOM 442 O O . GLU A 1 56 ? 28 -7.922 -4.141 1 89.56 56 GLU A O 1
ATOM 447 N N . LEU A 1 57 ? 26.734 -9.695 -4.133 1 89.19 57 LEU A N 1
ATOM 448 C CA . LEU A 1 57 ? 26.125 -9.297 -2.861 1 89.19 57 LEU A CA 1
ATOM 449 C C . LEU A 1 57 ? 27.156 -9.336 -1.738 1 89.19 57 LEU A C 1
ATOM 451 O O . LEU A 1 57 ? 27.922 -10.305 -1.619 1 89.19 57 LEU A O 1
ATOM 455 N N . THR A 1 58 ? 27.203 -8.281 -0.952 1 88.5 58 THR A N 1
ATOM 456 C CA . THR A 1 58 ? 28.078 -8.273 0.214 1 88.5 58 THR A CA 1
ATOM 457 C C . THR A 1 58 ? 27.469 -9.086 1.353 1 88.5 58 THR A C 1
ATOM 459 O O . THR A 1 58 ? 26.266 -9.352 1.364 1 88.5 58 THR A O 1
ATOM 462 N N . GLN A 1 59 ? 28.344 -9.453 2.217 1 90.81 59 GLN A N 1
ATOM 463 C CA . GLN A 1 59 ? 27.859 -10.188 3.385 1 90.81 59 GLN A CA 1
ATOM 464 C C . GLN A 1 59 ? 26.875 -9.359 4.199 1 90.81 59 GLN A C 1
ATOM 466 O O . GLN A 1 59 ? 25.938 -9.891 4.773 1 90.81 59 GLN A O 1
ATOM 471 N N . GLN A 1 60 ? 27.109 -8.133 4.207 1 86.88 60 GLN A N 1
ATOM 472 C CA . GLN A 1 60 ? 26.219 -7.234 4.934 1 86.88 60 GLN A CA 1
ATOM 473 C C . GLN A 1 60 ? 24.828 -7.191 4.293 1 86.88 60 GLN A C 1
ATOM 475 O O . GLN A 1 60 ? 23.812 -7.227 4.992 1 86.88 60 GLN A O 1
ATOM 480 N N . GLU A 1 61 ? 24.797 -7.137 3.027 1 85.81 61 GLU A N 1
ATOM 481 C CA . GLU A 1 61 ? 23.516 -7.133 2.309 1 85.81 61 GLU A CA 1
ATOM 482 C C . GLU A 1 61 ? 22.75 -8.422 2.543 1 85.81 61 GLU A C 1
ATOM 484 O O . GLU A 1 61 ? 21.531 -8.398 2.713 1 85.81 61 GLU A O 1
ATOM 489 N N . ILE A 1 62 ? 23.5 -9.453 2.555 1 91 62 ILE A N 1
ATOM 490 C CA . ILE A 1 62 ? 22.875 -10.758 2.764 1 91 62 ILE A CA 1
ATOM 491 C C . ILE A 1 62 ? 22.312 -10.844 4.18 1 91 62 ILE A C 1
ATOM 493 O O . ILE A 1 62 ? 21.156 -11.234 4.375 1 91 62 ILE A O 1
ATOM 497 N N . GLU A 1 63 ? 23.109 -10.367 5.125 1 90.44 63 GLU A N 1
ATOM 498 C CA . GLU A 1 63 ? 22.719 -10.461 6.527 1 90.44 63 GLU A CA 1
ATOM 499 C C . GLU A 1 63 ? 21.516 -9.57 6.828 1 90.44 63 GLU A C 1
ATOM 501 O O . GLU A 1 63 ? 20.688 -9.898 7.684 1 90.44 63 GLU A O 1
ATOM 506 N N . GLN A 1 64 ? 21.359 -8.555 6.086 1 84.81 64 GLN A N 1
ATOM 507 C CA . GLN A 1 64 ? 20.312 -7.582 6.344 1 84.81 64 GLN A CA 1
ATOM 508 C C . GLN A 1 64 ? 19.031 -7.941 5.582 1 84.81 64 GLN A C 1
ATOM 510 O O . GLN A 1 64 ? 17.969 -7.383 5.852 1 84.81 64 GLN A O 1
ATOM 515 N N . SER A 1 65 ? 19.125 -8.93 4.777 1 88.44 65 SER A N 1
ATOM 516 C CA . SER A 1 65 ? 17.984 -9.305 3.963 1 88.44 65 SER A CA 1
ATOM 517 C C . SER A 1 65 ? 17.047 -10.242 4.719 1 88.44 65 SER A C 1
ATOM 519 O O . SER A 1 65 ? 17.5 -11.102 5.477 1 88.44 65 SER A O 1
ATOM 521 N N . ASP A 1 66 ? 15.789 -10.055 4.461 1 87.69 66 ASP A N 1
ATOM 522 C CA . ASP A 1 66 ? 14.797 -10.969 5.023 1 87.69 66 ASP A CA 1
ATOM 523 C C . ASP A 1 66 ? 14.891 -12.344 4.375 1 87.69 66 ASP A C 1
ATOM 525 O O . ASP A 1 66 ? 14.328 -13.32 4.883 1 87.69 66 ASP A O 1
ATOM 529 N N . SER A 1 67 ? 15.609 -12.43 3.248 1 93.38 67 SER A N 1
ATOM 530 C CA . SER A 1 67 ? 15.844 -13.695 2.562 1 93.38 67 SER A CA 1
ATOM 531 C C . SER A 1 67 ? 17.266 -14.195 2.793 1 93.38 67 SER A C 1
ATOM 533 O O . SER A 1 67 ? 17.875 -14.789 1.899 1 93.38 67 SER A O 1
ATOM 535 N N . LYS A 1 68 ? 17.75 -13.922 3.92 1 93.62 68 LYS A N 1
ATOM 536 C CA . LYS A 1 68 ? 19.141 -14.211 4.246 1 93.62 68 LYS A CA 1
ATOM 537 C C . LYS A 1 68 ? 19.469 -15.68 3.986 1 93.62 68 LYS A C 1
ATOM 539 O O . LYS A 1 68 ? 20.469 -15.984 3.318 1 93.62 68 LYS A O 1
ATOM 544 N N . GLU A 1 69 ? 18.656 -16.562 4.477 1 95.19 69 GLU A N 1
ATOM 545 C CA . GLU A 1 69 ? 18.922 -17.984 4.324 1 95.19 69 GLU A CA 1
ATOM 546 C C . GLU A 1 69 ? 18.938 -18.391 2.852 1 95.19 69 GLU A C 1
ATOM 548 O O . GLU A 1 69 ? 19.812 -19.141 2.416 1 95.19 69 GLU A O 1
ATOM 553 N N . LEU A 1 70 ? 17.984 -17.938 2.139 1 96.06 70 LEU A N 1
ATOM 554 C CA . LEU A 1 70 ? 17.891 -18.234 0.714 1 96.06 70 LEU A CA 1
ATOM 555 C C . LEU A 1 70 ? 19.125 -17.703 -0.025 1 96.06 70 LEU A C 1
ATOM 557 O O . LEU A 1 70 ? 19.719 -18.422 -0.832 1 96.06 70 LEU A O 1
ATOM 561 N N . LEU A 1 71 ? 19.516 -16.5 0.292 1 94.69 71 LEU A N 1
ATOM 562 C CA . LEU A 1 71 ? 20.625 -15.852 -0.385 1 94.69 71 LEU A CA 1
ATOM 563 C C . LEU A 1 71 ? 21.938 -16.562 -0.065 1 94.69 71 LEU A C 1
ATOM 565 O O . LEU A 1 71 ? 22.797 -16.719 -0.936 1 94.69 71 LEU A O 1
ATOM 569 N N . GLN A 1 72 ? 22.031 -17.031 1.118 1 94.5 72 GLN A N 1
ATOM 570 C CA . GLN A 1 72 ? 23.234 -17.734 1.531 1 94.5 72 GLN A CA 1
ATOM 571 C C . GLN A 1 72 ? 23.359 -19.078 0.811 1 94.5 72 GLN A C 1
ATOM 573 O O . GLN A 1 72 ? 24.469 -19.562 0.578 1 94.5 72 GLN A O 1
ATOM 578 N N . ASN A 1 73 ? 22.266 -19.609 0.366 1 93.75 73 ASN A N 1
ATOM 579 C CA . ASN A 1 73 ? 22.266 -20.953 -0.21 1 93.75 73 ASN A CA 1
ATOM 580 C C . ASN A 1 73 ? 22.188 -20.906 -1.733 1 93.75 73 ASN A C 1
ATOM 582 O O . ASN A 1 73 ? 22.172 -21.953 -2.389 1 93.75 73 ASN A O 1
ATOM 586 N N . LEU A 1 74 ? 22.203 -19.781 -2.285 1 94.88 74 LEU A N 1
ATOM 587 C CA . LEU A 1 74 ? 22.031 -19.656 -3.729 1 94.88 74 LEU A CA 1
ATOM 588 C C . LEU A 1 74 ? 23.172 -20.344 -4.473 1 94.88 74 LEU A C 1
ATOM 590 O O . LEU A 1 74 ? 22.953 -20.969 -5.516 1 94.88 74 LEU A O 1
ATOM 594 N N . ASP A 1 75 ? 24.328 -20.219 -3.906 1 93.69 75 ASP A N 1
ATOM 595 C CA . ASP A 1 75 ? 25.5 -20.75 -4.578 1 93.69 75 ASP A CA 1
ATOM 596 C C . ASP A 1 75 ? 25.453 -22.266 -4.668 1 93.69 75 ASP A C 1
ATOM 598 O O . ASP A 1 75 ? 26.094 -22.875 -5.539 1 93.69 75 ASP A O 1
ATOM 602 N N . SER A 1 76 ? 24.719 -22.875 -3.812 1 94.88 76 SER A N 1
ATOM 603 C CA . SER A 1 76 ? 24.594 -24.328 -3.84 1 94.88 76 SER A CA 1
ATOM 604 C C . SER A 1 76 ? 23.844 -24.797 -5.086 1 94.88 76 SER A C 1
ATOM 606 O O . SER A 1 76 ? 23.906 -25.969 -5.445 1 94.88 76 SER A O 1
ATOM 608 N N . LEU A 1 77 ? 23.188 -23.859 -5.758 1 96 77 LEU A N 1
ATOM 609 C CA . LEU A 1 77 ? 22.391 -24.203 -6.938 1 96 77 LEU A CA 1
ATOM 610 C C . LEU A 1 77 ? 23.172 -23.891 -8.219 1 96 77 LEU A C 1
ATOM 612 O O . LEU A 1 77 ? 22.625 -23.984 -9.312 1 96 77 LEU A O 1
ATOM 616 N N . LYS A 1 78 ? 24.422 -23.578 -8.133 1 94.75 78 LYS A N 1
ATOM 617 C CA . LYS A 1 78 ? 25.219 -23.125 -9.273 1 94.75 78 LYS A CA 1
ATOM 618 C C . LYS A 1 78 ? 25.312 -24.203 -10.352 1 94.75 78 LYS A C 1
ATOM 620 O O . LYS A 1 78 ? 25.438 -23.891 -11.531 1 94.75 78 LYS A O 1
ATOM 625 N N . ASP A 1 79 ? 25.219 -25.469 -9.914 1 94.88 79 ASP A N 1
ATOM 626 C CA . ASP A 1 79 ? 25.359 -26.562 -10.875 1 94.88 79 ASP A CA 1
ATOM 627 C C . ASP A 1 79 ? 24 -27.172 -11.195 1 94.88 79 ASP A C 1
ATOM 629 O O . ASP A 1 79 ? 23.922 -28.312 -11.648 1 94.88 79 ASP A O 1
ATOM 633 N N . GLN A 1 80 ? 23 -26.438 -10.883 1 95.62 80 GLN A N 1
ATOM 634 C CA . GLN A 1 80 ? 21.641 -26.844 -11.25 1 95.62 80 GLN A CA 1
ATOM 635 C C . GLN A 1 80 ? 21.141 -26.047 -12.453 1 95.62 80 GLN A C 1
ATOM 637 O O . GLN A 1 80 ? 21.406 -24.859 -12.578 1 95.62 80 GLN A O 1
ATOM 642 N N . PHE A 1 81 ? 20.469 -26.781 -13.344 1 95.81 81 PHE A N 1
ATOM 643 C CA . PHE A 1 81 ? 19.969 -26.219 -14.602 1 95.81 81 PHE A CA 1
ATOM 644 C C . PHE A 1 81 ? 18.562 -26.703 -14.883 1 95.81 81 PHE A C 1
ATOM 646 O O . PHE A 1 81 ? 18.031 -27.562 -14.172 1 95.81 81 PHE A O 1
ATOM 653 N N . VAL A 1 82 ? 17.938 -26.016 -15.867 1 96.56 82 VAL A N 1
ATOM 654 C CA . VAL A 1 82 ? 16.672 -26.5 -16.422 1 96.56 82 VAL A CA 1
ATOM 655 C C . VAL A 1 82 ? 16.828 -26.734 -17.922 1 96.56 82 VAL A C 1
ATOM 657 O O . VAL A 1 82 ? 17.219 -25.828 -18.656 1 96.56 82 VAL A O 1
ATOM 660 N N . ILE A 1 83 ? 16.547 -27.922 -18.312 1 96.5 83 ILE A N 1
ATOM 661 C CA . ILE A 1 83 ? 16.578 -28.219 -19.75 1 96.5 83 ILE A CA 1
ATOM 662 C C . ILE A 1 83 ? 15.148 -28.375 -20.266 1 96.5 83 ILE A C 1
ATOM 664 O O . ILE A 1 83 ? 14.242 -28.75 -19.516 1 96.5 83 ILE A O 1
ATOM 668 N N . ARG A 1 84 ? 15.023 -28.109 -21.484 1 95.88 84 ARG A N 1
ATOM 669 C CA . ARG A 1 84 ? 13.727 -28.219 -22.156 1 95.88 84 ARG A CA 1
ATOM 670 C C . ARG A 1 84 ? 13.797 -29.172 -23.344 1 95.88 84 ARG A C 1
ATOM 672 O O . ARG A 1 84 ? 14.625 -28.984 -24.234 1 95.88 84 ARG A O 1
ATOM 679 N N . PHE A 1 85 ? 12.984 -30.219 -23.281 1 94.19 85 PHE A N 1
ATOM 680 C CA . PHE A 1 85 ? 12.664 -30.984 -24.469 1 94.19 85 PHE A CA 1
ATOM 681 C C . PHE A 1 85 ? 11.516 -30.344 -25.234 1 94.19 85 PHE A C 1
ATOM 683 O O . PHE A 1 85 ? 10.516 -29.938 -24.641 1 94.19 85 PHE A O 1
ATOM 690 N N . SER A 1 86 ? 11.719 -30.219 -26.531 1 92.5 86 SER A N 1
ATOM 691 C CA . SER A 1 86 ? 10.664 -29.547 -27.281 1 92.5 86 SER A CA 1
ATOM 692 C C . SER A 1 86 ? 10.438 -30.203 -28.641 1 92.5 86 SER A C 1
ATOM 694 O O . SER A 1 86 ? 11.273 -30.984 -29.109 1 92.5 86 SER A O 1
ATOM 696 N N . ASN A 1 87 ? 9.266 -29.953 -29.172 1 89.06 87 ASN A N 1
ATOM 697 C CA . ASN A 1 87 ? 8.891 -30.266 -30.547 1 89.06 87 ASN A CA 1
ATOM 698 C C . ASN A 1 87 ? 9.016 -31.766 -30.844 1 89.06 87 ASN A C 1
ATOM 700 O O . ASN A 1 87 ? 9.602 -32.156 -31.844 1 89.06 87 ASN A O 1
ATOM 704 N N . TRP A 1 88 ? 8.602 -32.5 -29.875 1 86.38 88 TRP A N 1
ATOM 705 C CA . TRP A 1 88 ? 8.594 -33.938 -30.141 1 86.38 88 TRP A CA 1
ATOM 706 C C . TRP A 1 88 ? 7.48 -34.312 -31.109 1 86.38 88 TRP A C 1
ATOM 708 O O . TRP A 1 88 ? 6.461 -33.625 -31.188 1 86.38 88 TRP A O 1
ATOM 718 N N . ASN A 1 89 ? 7.883 -35.281 -31.906 1 85.19 89 ASN A N 1
ATOM 719 C CA . ASN A 1 89 ? 6.852 -35.812 -32.781 1 85.19 89 ASN A CA 1
ATOM 720 C C . ASN A 1 89 ? 6.16 -37.031 -32.188 1 85.19 89 ASN A C 1
ATOM 722 O O . ASN A 1 89 ? 6.82 -37.906 -31.656 1 85.19 89 ASN A O 1
ATOM 726 N N . GLY A 1 90 ? 4.902 -37.062 -32.094 1 76.12 90 GLY A N 1
ATOM 727 C CA . GLY A 1 90 ? 4.145 -38.188 -31.609 1 76.12 90 GLY A CA 1
ATOM 728 C C . GLY A 1 90 ? 4.219 -38.375 -30.094 1 76.12 90 GLY A C 1
ATOM 729 O O . GLY A 1 90 ? 4.699 -37.469 -29.391 1 76.12 90 GLY A O 1
ATOM 730 N N . LEU A 1 91 ? 3.74 -39.469 -29.5 1 75.75 91 LEU A N 1
ATOM 731 C CA . LEU A 1 91 ? 3.6 -39.719 -28.062 1 75.75 91 LEU A CA 1
ATOM 732 C C . LEU A 1 91 ? 4.805 -40.469 -27.516 1 75.75 91 LEU A C 1
ATOM 734 O O . LEU A 1 91 ? 5.105 -40.375 -26.328 1 75.75 91 LEU A O 1
ATOM 738 N N . ASP A 1 92 ? 5.543 -41 -28.297 1 82.06 92 ASP A N 1
ATOM 739 C CA . ASP A 1 92 ? 6.605 -41.875 -27.844 1 82.06 92 ASP A CA 1
ATOM 740 C C . ASP A 1 92 ? 7.742 -41.094 -27.203 1 82.06 92 ASP A C 1
ATOM 742 O O . ASP A 1 92 ? 8.148 -41.375 -26.062 1 82.06 92 ASP A O 1
ATOM 746 N N . PRO A 1 93 ? 8.203 -40.094 -27.859 1 86.81 93 PRO A N 1
ATOM 747 C CA . PRO A 1 93 ? 9.266 -39.312 -27.219 1 86.81 93 PRO A CA 1
ATOM 748 C C . PRO A 1 93 ? 8.82 -38.688 -25.891 1 86.81 93 PRO A C 1
ATOM 750 O O . PRO A 1 93 ? 9.578 -38.688 -24.922 1 86.81 93 PRO A O 1
ATOM 753 N N . ARG A 1 94 ? 7.703 -38.156 -25.891 1 88.31 94 ARG A N 1
ATOM 754 C CA . ARG A 1 94 ? 7.164 -37.531 -24.672 1 88.31 94 ARG A CA 1
ATOM 755 C C . ARG A 1 94 ? 7.16 -38.531 -23.516 1 88.31 94 ARG A C 1
ATOM 757 O O . ARG A 1 94 ? 7.637 -38.219 -22.422 1 88.31 94 ARG A O 1
ATOM 764 N N . ASN A 1 95 ? 6.598 -39.656 -23.797 1 86.31 95 ASN A N 1
ATOM 765 C CA . ASN A 1 95 ? 6.496 -40.688 -22.766 1 86.31 95 ASN A CA 1
ATOM 766 C C . ASN A 1 95 ? 7.875 -41.156 -22.297 1 86.31 95 ASN A C 1
ATOM 768 O O . ASN A 1 95 ? 8.086 -41.438 -21.125 1 86.31 95 ASN A O 1
ATOM 772 N N . SER A 1 96 ? 8.719 -41.281 -23.266 1 89.81 96 SER A N 1
ATOM 773 C CA . SER A 1 96 ? 10.078 -41.719 -22.938 1 89.81 96 SER A CA 1
ATOM 774 C C . SER A 1 96 ? 10.773 -40.688 -22.047 1 89.81 96 SER A C 1
ATOM 776 O O . SER A 1 96 ? 11.438 -41.062 -21.078 1 89.81 96 SER A O 1
ATOM 778 N N . ILE A 1 97 ? 10.648 -39.469 -22.406 1 91.12 97 ILE A N 1
ATOM 779 C CA . ILE A 1 97 ? 11.266 -38.406 -21.609 1 91.12 97 ILE A CA 1
ATOM 780 C C . ILE A 1 97 ? 10.727 -38.438 -20.188 1 91.12 97 ILE A C 1
ATOM 782 O O . ILE A 1 97 ? 11.5 -38.438 -19.234 1 91.12 97 ILE A O 1
ATOM 786 N N . LEU A 1 98 ? 9.469 -38.531 -20.016 1 88.56 98 LEU A N 1
ATOM 787 C CA . LEU A 1 98 ? 8.828 -38.5 -18.719 1 88.56 98 LEU A CA 1
ATOM 788 C C . LEU A 1 98 ? 9.219 -39.719 -17.891 1 88.56 98 LEU A C 1
ATOM 790 O O . LEU A 1 98 ? 9.555 -39.594 -16.703 1 88.56 98 LEU A O 1
ATOM 794 N N . LYS A 1 99 ? 9.148 -40.812 -18.484 1 86.19 99 LYS A N 1
ATOM 795 C CA . LYS A 1 99 ? 9.484 -42.062 -17.797 1 86.19 99 LYS A CA 1
ATOM 796 C C . LYS A 1 99 ? 10.938 -42.062 -17.312 1 86.19 99 LYS A C 1
ATOM 798 O O . LYS A 1 99 ? 11.219 -42.406 -16.172 1 86.19 99 LYS A O 1
ATOM 803 N N . ASN A 1 100 ? 11.812 -41.688 -18.188 1 91.38 100 ASN A N 1
ATOM 804 C CA . ASN A 1 100 ? 13.227 -41.688 -17.844 1 91.38 100 ASN A CA 1
ATOM 805 C C . ASN A 1 100 ? 13.555 -40.594 -16.812 1 91.38 100 ASN A C 1
ATOM 807 O O . ASN A 1 100 ? 14.406 -40.812 -15.938 1 91.38 100 ASN A O 1
ATOM 811 N N . ALA A 1 101 ? 12.938 -39.469 -16.969 1 91.81 101 ALA A N 1
ATOM 812 C CA . ALA A 1 101 ? 13.133 -38.406 -15.969 1 91.81 101 ALA A CA 1
ATOM 813 C C . ALA A 1 101 ? 12.688 -38.906 -14.594 1 91.81 101 ALA A C 1
ATOM 815 O O . ALA A 1 101 ? 13.375 -38.656 -13.594 1 91.81 101 ALA A O 1
ATOM 816 N N . LYS A 1 102 ? 11.57 -39.531 -14.5 1 84.38 102 LYS A N 1
ATOM 817 C CA . LYS A 1 102 ? 11.047 -40.031 -13.242 1 84.38 102 LYS A CA 1
ATOM 818 C C . LYS A 1 102 ? 11.961 -41.125 -12.68 1 84.38 102 LYS A C 1
ATOM 820 O O . LYS A 1 102 ? 12.211 -41.156 -11.469 1 84.38 102 LYS A O 1
ATOM 825 N N . ASN A 1 103 ? 12.383 -42 -13.523 1 87.06 103 ASN A N 1
ATOM 826 C CA . ASN A 1 103 ? 13.273 -43.062 -13.094 1 87.06 103 ASN A CA 1
ATOM 827 C C . ASN A 1 103 ? 14.562 -42.5 -12.492 1 87.06 103 ASN A C 1
ATOM 829 O O . ASN A 1 103 ? 15.133 -43.125 -11.578 1 87.06 103 ASN A O 1
ATOM 833 N N . LEU A 1 104 ? 14.953 -41.406 -13.102 1 91.12 104 LEU A N 1
ATOM 834 C CA . LEU A 1 104 ? 16.188 -40.812 -12.617 1 91.12 104 LEU A CA 1
ATOM 835 C C . LEU A 1 104 ? 15.906 -39.938 -11.391 1 91.12 104 LEU A C 1
ATOM 837 O O . LEU A 1 104 ? 16.828 -39.375 -10.789 1 91.12 104 LEU A O 1
ATOM 841 N N . GLY A 1 105 ? 14.656 -39.812 -11.055 1 86 105 GLY A N 1
ATOM 842 C CA . GLY A 1 105 ? 14.281 -39 -9.891 1 86 105 GLY A CA 1
ATOM 843 C C . GLY A 1 105 ? 14.43 -37.531 -10.117 1 86 105 GLY A C 1
ATOM 844 O O . GLY A 1 105 ? 14.719 -36.781 -9.18 1 86 105 GLY A O 1
ATOM 845 N N . LEU A 1 106 ? 14.305 -37.094 -11.32 1 91.88 106 LEU A N 1
ATOM 846 C CA . LEU A 1 106 ? 14.5 -35.688 -11.641 1 91.88 106 LEU A CA 1
ATOM 847 C C . LEU A 1 106 ? 13.227 -34.875 -11.398 1 91.88 106 LEU A C 1
ATOM 849 O O . LEU A 1 106 ? 12.125 -35.438 -11.383 1 91.88 106 LEU A O 1
ATOM 853 N N . ASP A 1 107 ? 13.438 -33.625 -11.172 1 90 107 ASP A N 1
ATOM 854 C CA . ASP A 1 107 ? 12.328 -32.688 -10.93 1 90 107 ASP A CA 1
ATOM 855 C C . ASP A 1 107 ? 11.758 -32.156 -12.25 1 90 107 ASP A C 1
ATOM 857 O O . ASP A 1 107 ? 12.344 -31.281 -12.875 1 90 107 ASP A O 1
ATOM 861 N N . ILE A 1 108 ? 10.617 -32.688 -12.578 1 90.81 108 ILE A N 1
ATOM 862 C CA . ILE A 1 108 ? 9.93 -32.219 -13.766 1 90.81 108 ILE A CA 1
ATOM 863 C C . ILE A 1 108 ? 9.125 -30.953 -13.422 1 90.81 108 ILE A C 1
ATOM 865 O O . ILE A 1 108 ? 8.18 -31.016 -12.633 1 90.81 108 ILE A O 1
ATOM 869 N N . TRP A 1 109 ? 9.484 -29.844 -14.055 1 92.81 109 TRP A N 1
ATOM 870 C CA . TRP A 1 109 ? 8.828 -28.578 -13.773 1 92.81 109 TRP A CA 1
ATOM 871 C C . TRP A 1 109 ? 7.473 -28.5 -14.461 1 92.81 109 TRP A C 1
ATOM 873 O O . TRP A 1 109 ? 6.477 -28.109 -13.844 1 92.81 109 TRP A O 1
ATOM 883 N N . GLU A 1 110 ? 7.492 -28.828 -15.711 1 91 110 GLU A N 1
ATOM 884 C CA . GLU A 1 110 ? 6.262 -28.656 -16.484 1 91 110 GLU A CA 1
ATOM 885 C C . GLU A 1 110 ? 6.246 -29.562 -17.703 1 91 110 GLU A C 1
ATOM 887 O O . GLU A 1 110 ? 7.301 -29.859 -18.266 1 91 110 GLU A O 1
ATOM 892 N N . VAL A 1 111 ? 5.102 -30.047 -17.984 1 88.88 111 VAL A N 1
ATOM 893 C CA . VAL A 1 111 ? 4.801 -30.75 -19.234 1 88.88 111 VAL A CA 1
ATOM 894 C C . VAL A 1 111 ? 3.664 -30.047 -19.969 1 88.88 111 VAL A C 1
ATOM 896 O O . VAL A 1 111 ? 2.543 -29.969 -19.453 1 88.88 111 VAL A O 1
ATOM 899 N N . SER A 1 112 ? 3.984 -29.5 -21.078 1 88.81 112 SER A N 1
ATOM 900 C CA . SER A 1 112 ? 2.943 -28.875 -21.891 1 88.81 112 SER A CA 1
ATOM 901 C C . SER A 1 112 ? 2.742 -29.609 -23.203 1 88.81 112 SER A C 1
ATOM 903 O O . SER A 1 112 ? 3.611 -29.578 -24.078 1 88.81 112 SER A O 1
ATOM 905 N N . ASN A 1 113 ? 1.656 -30.203 -23.312 1 84.81 113 ASN A N 1
ATOM 906 C CA . ASN A 1 113 ? 1.336 -30.875 -24.562 1 84.81 113 ASN A CA 1
ATOM 907 C C . ASN A 1 113 ? 0.95 -29.891 -25.656 1 84.81 113 ASN A C 1
ATOM 909 O O . ASN A 1 113 ? 1.216 -30.125 -26.844 1 84.81 113 ASN A O 1
ATOM 913 N N . ALA A 1 114 ? 0.297 -28.875 -25.203 1 84.12 114 ALA A N 1
ATOM 914 C CA . ALA A 1 114 ? -0.162 -27.875 -26.156 1 84.12 114 ALA A CA 1
ATOM 915 C C . ALA A 1 114 ? 1.019 -27.156 -26.797 1 84.12 114 ALA A C 1
ATOM 917 O O . ALA A 1 114 ? 1.03 -26.938 -28.016 1 84.12 114 ALA A O 1
ATOM 918 N N . HIS A 1 115 ? 1.991 -26.812 -26.062 1 87.94 115 HIS A N 1
ATOM 919 C CA . HIS A 1 115 ? 3.15 -26.094 -26.578 1 87.94 115 HIS A CA 1
ATOM 920 C C . HIS A 1 115 ? 4.312 -27.047 -26.844 1 87.94 115 HIS A C 1
ATOM 922 O O . HIS A 1 115 ? 5.359 -26.625 -27.344 1 87.94 115 HIS A O 1
ATOM 928 N N . LYS A 1 116 ? 4.172 -28.281 -26.484 1 88.38 116 LYS A N 1
ATOM 929 C CA . LYS A 1 116 ? 5.09 -29.375 -26.781 1 88.38 116 LYS A CA 1
ATOM 930 C C . LYS A 1 116 ? 6.457 -29.141 -26.141 1 88.38 116 LYS A C 1
ATOM 932 O O . LYS A 1 116 ? 7.477 -29.156 -26.828 1 88.38 116 LYS A O 1
ATOM 937 N N . PHE A 1 117 ? 6.383 -29.016 -24.844 1 92.31 117 PHE A N 1
ATOM 938 C CA . PHE A 1 117 ? 7.668 -28.938 -24.172 1 92.31 117 PHE A CA 1
ATOM 939 C C . PHE A 1 117 ? 7.602 -29.641 -22.812 1 92.31 117 PHE A C 1
ATOM 941 O O . PHE A 1 117 ? 6.52 -29.797 -22.234 1 92.31 117 PHE A O 1
ATOM 948 N N . ILE A 1 118 ? 8.711 -30.125 -22.359 1 92.44 118 ILE A N 1
ATOM 949 C CA . ILE A 1 118 ? 8.945 -30.688 -21.031 1 92.44 118 ILE A CA 1
ATOM 950 C C . ILE A 1 118 ? 10.18 -30.047 -20.406 1 92.44 118 ILE A C 1
ATOM 952 O O . ILE A 1 118 ? 11.258 -30.062 -21 1 92.44 118 ILE A O 1
ATOM 956 N N . ASP A 1 119 ? 10 -29.453 -19.297 1 95 119 ASP A N 1
ATOM 957 C CA . ASP A 1 119 ? 11.109 -28.812 -18.578 1 95 119 ASP A CA 1
ATOM 958 C C . ASP A 1 119 ? 11.539 -29.656 -17.375 1 95 119 ASP A C 1
ATOM 960 O O . ASP A 1 119 ? 10.703 -30.078 -16.578 1 95 119 ASP A O 1
ATOM 964 N N . VAL A 1 120 ? 12.836 -29.859 -17.281 1 95.56 120 VAL A N 1
ATOM 965 C CA . VAL A 1 120 ? 13.367 -30.719 -16.234 1 95.56 120 VAL A CA 1
ATOM 966 C C . VAL A 1 120 ? 14.539 -30.016 -15.539 1 95.56 120 VAL A C 1
ATOM 968 O O . VAL A 1 120 ? 15.484 -29.578 -16.203 1 95.56 120 VAL A O 1
ATOM 971 N N . LYS A 1 121 ? 14.477 -29.922 -14.25 1 96.44 121 LYS A N 1
ATOM 972 C CA . LYS A 1 121 ? 15.602 -29.422 -13.469 1 96.44 121 LYS A CA 1
ATOM 973 C C . LYS A 1 121 ? 16.609 -30.531 -13.18 1 96.44 121 LYS A C 1
ATOM 975 O O . LYS A 1 121 ? 16.234 -31.625 -12.742 1 96.44 121 LYS A O 1
ATOM 980 N N . CYS A 1 122 ? 17.906 -30.25 -13.477 1 96.44 122 CYS A N 1
ATOM 981 C CA . CYS A 1 122 ? 18.906 -31.297 -13.344 1 96.44 122 CYS A CA 1
ATOM 982 C C . CYS A 1 122 ? 20.312 -30.703 -13.32 1 96.44 122 CYS A C 1
ATOM 984 O O . CYS A 1 122 ? 20.5 -29.516 -13.586 1 96.44 122 CYS A O 1
ATOM 986 N N . THR A 1 123 ? 21.234 -31.594 -12.875 1 96.44 123 THR A N 1
ATOM 987 C CA . THR A 1 123 ? 22.641 -31.266 -13.055 1 96.44 123 THR A CA 1
ATOM 988 C C . THR A 1 123 ? 23.094 -31.594 -14.477 1 96.44 123 THR A C 1
ATOM 990 O O . THR A 1 123 ? 22.344 -32.188 -15.25 1 96.44 123 THR A O 1
ATOM 993 N N . LYS A 1 124 ? 24.312 -31.141 -14.742 1 95.44 124 LYS A N 1
ATOM 994 C CA . LYS A 1 124 ? 24.859 -31.453 -16.047 1 95.44 124 LYS A CA 1
ATOM 995 C C . LYS A 1 124 ? 24.922 -32.969 -16.281 1 95.44 124 LYS A C 1
ATOM 997 O O . LYS A 1 124 ? 24.516 -33.469 -17.328 1 95.44 124 LYS A O 1
ATOM 1002 N N . GLU A 1 125 ? 25.406 -33.656 -15.289 1 95.38 125 GLU A N 1
ATOM 1003 C CA . GLU A 1 125 ? 25.531 -35.094 -15.398 1 95.38 125 GLU A CA 1
ATOM 1004 C C . GLU A 1 125 ? 24.172 -35.75 -15.57 1 95.38 125 GLU A C 1
ATOM 1006 O O . GLU A 1 125 ? 24.016 -36.656 -16.406 1 95.38 125 GLU A O 1
ATOM 1011 N N . GLU A 1 126 ? 23.25 -35.312 -14.859 1 96.06 126 GLU A N 1
ATOM 1012 C CA . GLU A 1 126 ? 21.906 -35.875 -14.93 1 96.06 126 GLU A CA 1
ATOM 1013 C C . GLU A 1 126 ? 21.266 -35.594 -16.281 1 96.06 126 GLU A C 1
ATOM 1015 O O . GLU A 1 126 ? 20.547 -36.438 -16.828 1 96.06 126 GLU A O 1
ATOM 1020 N N . ALA A 1 127 ? 21.5 -34.438 -16.766 1 96.12 127 ALA A N 1
ATOM 1021 C CA . ALA A 1 127 ? 20.953 -34.062 -18.062 1 96.12 127 ALA A CA 1
ATOM 1022 C C . ALA A 1 127 ? 21.484 -34.938 -19.188 1 96.12 127 ALA A C 1
ATOM 1024 O O . ALA A 1 127 ? 20.719 -35.438 -20.016 1 96.12 127 ALA A O 1
ATOM 1025 N N . LEU A 1 128 ? 22.75 -35.094 -19.156 1 94.75 128 LEU A N 1
ATOM 1026 C CA . LEU A 1 128 ? 23.359 -35.938 -20.188 1 94.75 128 LEU A CA 1
ATOM 1027 C C . LEU A 1 128 ? 22.906 -37.375 -20.078 1 94.75 128 LEU A C 1
ATOM 1029 O O . LEU A 1 128 ? 22.672 -38.031 -21.094 1 94.75 128 LEU A O 1
ATOM 1033 N N . GLU A 1 129 ? 22.781 -37.781 -18.875 1 95.56 129 GLU A N 1
ATOM 1034 C CA . GLU A 1 129 ? 22.266 -39.156 -18.656 1 95.56 129 GLU A CA 1
ATOM 1035 C C . GLU A 1 129 ? 20.828 -39.281 -19.172 1 95.56 129 GLU A C 1
ATOM 1037 O O . GLU A 1 129 ? 20.484 -40.281 -19.797 1 95.56 129 GLU A O 1
ATOM 1042 N N . LEU A 1 130 ? 20 -38.312 -18.891 1 95.5 130 LEU A N 1
ATOM 1043 C CA . LEU A 1 130 ? 18.609 -38.312 -19.328 1 95.5 130 LEU A CA 1
ATOM 1044 C C . LEU A 1 130 ? 18.531 -38.344 -20.844 1 95.5 130 LEU A C 1
ATOM 1046 O O . LEU A 1 130 ? 17.781 -39.125 -21.422 1 95.5 130 LEU A O 1
ATOM 1050 N N . VAL A 1 131 ? 19.281 -37.531 -21.469 1 93.81 131 VAL A N 1
ATOM 1051 C CA . VAL A 1 131 ? 19.25 -37.469 -22.922 1 93.81 131 VAL A CA 1
ATOM 1052 C C . VAL A 1 131 ? 19.719 -38.781 -23.531 1 93.81 131 VAL A C 1
ATOM 1054 O O . VAL A 1 131 ? 19.156 -39.25 -24.516 1 93.81 131 VAL A O 1
ATOM 1057 N N . GLN A 1 132 ? 20.719 -39.312 -22.938 1 91.75 132 GLN A N 1
ATOM 1058 C CA . GLN A 1 132 ? 21.234 -40.594 -23.422 1 91.75 132 GLN A CA 1
ATOM 1059 C C . GLN A 1 132 ? 20.188 -41.688 -23.297 1 91.75 132 GLN A C 1
ATOM 1061 O O . GLN A 1 132 ? 20 -42.469 -24.234 1 91.75 132 GLN A O 1
ATOM 1066 N N . THR A 1 133 ? 19.609 -41.75 -22.203 1 92.75 133 THR A N 1
ATOM 1067 C CA . THR A 1 133 ? 18.609 -42.781 -21.969 1 92.75 133 THR A CA 1
ATOM 1068 C C . THR A 1 133 ? 17.406 -42.594 -22.891 1 92.75 133 THR A C 1
ATOM 1070 O O . THR A 1 133 ? 16.828 -43.562 -23.359 1 92.75 133 THR A O 1
ATOM 1073 N N . VAL A 1 134 ? 17 -41.375 -23.047 1 91.88 134 VAL A N 1
ATOM 1074 C CA . VAL A 1 134 ? 15.875 -41.062 -23.938 1 91.88 134 VAL A CA 1
ATOM 1075 C C . VAL A 1 134 ? 16.219 -41.469 -25.375 1 91.88 134 VAL A C 1
ATOM 1077 O O . VAL A 1 134 ? 15.391 -42.031 -26.078 1 91.88 134 VAL A O 1
ATOM 1080 N N . GLN A 1 135 ? 17.391 -41.219 -25.781 1 87.31 135 GLN A N 1
ATOM 1081 C CA . GLN A 1 135 ? 17.844 -41.562 -27.109 1 87.31 135 GLN A CA 1
ATOM 1082 C C . GLN A 1 135 ? 17.828 -43.062 -27.328 1 87.31 135 GLN A C 1
ATOM 1084 O O . GLN A 1 135 ? 17.5 -43.562 -28.406 1 87.31 135 GLN A O 1
ATOM 1089 N N . GLN A 1 136 ? 18.172 -43.75 -26.312 1 87.38 136 GLN A N 1
ATOM 1090 C CA . GLN A 1 136 ? 18.203 -45.188 -26.391 1 87.38 136 GLN A CA 1
ATOM 1091 C C . GLN A 1 136 ? 16.797 -45.781 -26.438 1 87.38 136 GLN A C 1
ATOM 1093 O O . GLN A 1 136 ? 16.594 -46.844 -27.031 1 87.38 136 GLN A O 1
ATOM 1098 N N . SER A 1 137 ? 15.922 -45.094 -25.844 1 85.88 137 SER A N 1
ATOM 1099 C CA . SER A 1 137 ? 14.57 -45.625 -25.719 1 85.88 137 SER A CA 1
ATOM 1100 C C . SER A 1 137 ? 13.703 -45.188 -26.906 1 85.88 137 SER A C 1
ATOM 1102 O O . SER A 1 137 ? 12.633 -45.75 -27.125 1 85.88 137 SER A O 1
ATOM 1104 N N . CYS A 1 138 ? 14.102 -44.25 -27.609 1 82.62 138 CYS A N 1
ATOM 1105 C CA . CYS A 1 138 ? 13.312 -43.75 -28.719 1 82.62 138 CYS A CA 1
ATOM 1106 C C . CYS A 1 138 ? 13.773 -44.375 -30.031 1 82.62 138 CYS A C 1
ATOM 1108 O O . CYS A 1 138 ? 14.914 -44.844 -30.141 1 82.62 138 CYS A O 1
ATOM 1110 N N . SER A 1 139 ? 12.812 -44.406 -30.938 1 76.88 139 SER A N 1
ATOM 1111 C CA . SER A 1 139 ? 13.117 -44.938 -32.25 1 76.88 139 SER A CA 1
ATOM 1112 C C . SER A 1 139 ? 13.828 -43.906 -33.125 1 76.88 139 SER A C 1
ATOM 1114 O O . SER A 1 139 ? 13.836 -42.719 -32.781 1 76.88 139 SER A O 1
ATOM 1116 N N . ASN A 1 140 ? 14.297 -44.438 -34.25 1 71.12 140 ASN A N 1
ATOM 1117 C CA . ASN A 1 140 ? 15.023 -43.562 -35.156 1 71.12 140 ASN A CA 1
ATOM 1118 C C . ASN A 1 140 ? 14.102 -42.531 -35.812 1 71.12 140 ASN A C 1
ATOM 1120 O O . ASN A 1 140 ? 14.57 -41.5 -36.312 1 71.12 140 ASN A O 1
ATOM 1124 N N . ASP A 1 141 ? 12.867 -42.719 -35.719 1 76.25 141 ASP A N 1
ATOM 1125 C CA . ASP A 1 141 ? 11.906 -41.812 -36.344 1 76.25 141 ASP A CA 1
ATOM 1126 C C . ASP A 1 141 ? 11.422 -40.75 -35.375 1 76.25 141 ASP A C 1
ATOM 1128 O O . ASP A 1 141 ? 10.781 -39.781 -35.75 1 76.25 141 ASP A O 1
ATOM 1132 N N . ASP A 1 142 ? 11.805 -40.969 -34.156 1 82.44 142 ASP A N 1
ATOM 1133 C CA . ASP A 1 142 ? 11.383 -40.031 -33.156 1 82.44 142 ASP A CA 1
ATOM 1134 C C . ASP A 1 142 ? 12.227 -38.781 -33.188 1 82.44 142 ASP A C 1
ATOM 1136 O O . ASP A 1 142 ? 13.445 -38.844 -33.375 1 82.44 142 ASP A O 1
ATOM 1140 N N . ARG A 1 143 ? 11.484 -37.625 -33.188 1 85.38 143 ARG A N 1
ATOM 1141 C CA . ARG A 1 143 ? 12.172 -36.344 -33.219 1 85.38 143 ARG A CA 1
ATOM 1142 C C . ARG A 1 143 ? 11.844 -35.5 -31.984 1 85.38 143 ARG A C 1
ATOM 1144 O O . ARG A 1 143 ? 10.711 -35.531 -31.5 1 85.38 143 ARG A O 1
ATOM 1151 N N . TYR A 1 144 ? 12.82 -34.906 -31.391 1 90.56 144 TYR A N 1
ATOM 1152 C CA . TYR A 1 144 ? 12.703 -33.938 -30.328 1 90.56 144 TYR A CA 1
ATOM 1153 C C . TYR A 1 144 ? 13.93 -33.031 -30.281 1 90.56 144 TYR A C 1
ATOM 1155 O O . TYR A 1 144 ? 14.945 -33.312 -30.906 1 90.56 144 TYR A O 1
ATOM 1163 N N . GLU A 1 145 ? 13.789 -31.906 -29.734 1 91.44 145 GLU A N 1
ATOM 1164 C CA . GLU A 1 145 ? 14.891 -30.984 -29.469 1 91.44 145 GLU A CA 1
ATOM 1165 C C . GLU A 1 145 ? 15.133 -30.844 -27.969 1 91.44 145 GLU A C 1
ATOM 1167 O O . GLU A 1 145 ? 14.211 -31.016 -27.172 1 91.44 145 GLU A O 1
ATOM 1172 N N . VAL A 1 146 ? 16.359 -30.734 -27.594 1 93.94 146 VAL A N 1
ATOM 1173 C CA . VAL A 1 146 ? 16.703 -30.5 -26.203 1 93.94 146 VAL A CA 1
ATOM 1174 C C . VAL A 1 146 ? 17.625 -29.297 -26.078 1 93.94 146 VAL A C 1
ATOM 1176 O O . VAL A 1 146 ? 18.625 -29.203 -26.812 1 93.94 146 VAL A O 1
ATOM 1179 N N . ASN A 1 147 ? 17.281 -28.344 -25.266 1 93.81 147 ASN A N 1
ATOM 1180 C CA . ASN A 1 147 ? 18.078 -27.141 -25.062 1 93.81 147 ASN A CA 1
ATOM 1181 C C . ASN A 1 147 ? 18.141 -26.75 -23.578 1 93.81 147 ASN A C 1
ATOM 1183 O O . ASN A 1 147 ? 17.297 -27.172 -22.797 1 93.81 147 ASN A O 1
ATOM 1187 N N . LEU A 1 148 ? 19.172 -26.031 -23.297 1 93.5 148 LEU A N 1
ATOM 1188 C CA . LEU A 1 148 ? 19.266 -25.406 -21.984 1 93.5 148 LEU A CA 1
ATOM 1189 C C . LEU A 1 148 ? 18.328 -24.219 -21.859 1 93.5 148 LEU A C 1
ATOM 1191 O O . LEU A 1 148 ? 18.469 -23.234 -22.594 1 93.5 148 LEU A O 1
ATOM 1195 N N . MET A 1 149 ? 17.344 -24.359 -21 1 93.56 149 MET A N 1
ATOM 1196 C CA . MET A 1 149 ? 16.359 -23.297 -20.828 1 93.56 149 MET A CA 1
ATOM 1197 C C . MET A 1 149 ? 16.844 -22.266 -19.828 1 93.56 149 MET A C 1
ATOM 1199 O O . MET A 1 149 ? 16.812 -21.062 -20.094 1 93.56 149 MET A O 1
ATOM 1203 N N . ILE A 1 150 ? 17.25 -22.703 -18.656 1 94.56 150 ILE A N 1
ATOM 1204 C CA . ILE A 1 150 ? 17.812 -21.828 -17.625 1 94.56 150 ILE A CA 1
ATOM 1205 C C . ILE A 1 150 ? 19.266 -22.234 -17.359 1 94.56 150 ILE A C 1
ATOM 1207 O O . ILE A 1 150 ? 19.516 -23.312 -16.781 1 94.56 150 ILE A O 1
ATOM 1211 N N . GLU A 1 151 ? 20.156 -21.375 -17.688 1 93.56 151 GLU A N 1
ATOM 1212 C CA . GLU A 1 151 ? 21.594 -21.656 -17.641 1 93.56 151 GLU A CA 1
ATOM 1213 C C . GLU A 1 151 ? 22.188 -21.266 -16.297 1 93.56 151 GLU A C 1
ATOM 1215 O O . GLU A 1 151 ? 23.234 -21.797 -15.891 1 93.56 151 GLU A O 1
ATOM 1220 N N . ASP A 1 152 ? 21.609 -20.375 -15.711 1 94.38 152 ASP A N 1
ATOM 1221 C CA . ASP A 1 152 ? 22.078 -19.828 -14.438 1 94.38 152 ASP A CA 1
ATOM 1222 C C . ASP A 1 152 ? 20.922 -19.734 -13.43 1 94.38 152 ASP A C 1
ATOM 1224 O O . ASP A 1 152 ? 20.391 -18.641 -13.211 1 94.38 152 ASP A O 1
ATOM 1228 N N . LEU A 1 153 ? 20.672 -20.859 -12.797 1 95.25 153 LEU A N 1
ATOM 1229 C CA . LEU A 1 153 ? 19.5 -20.984 -11.938 1 95.25 153 LEU A CA 1
ATOM 1230 C C . LEU A 1 153 ? 19.609 -20.047 -10.742 1 95.25 153 LEU A C 1
ATOM 1232 O O . LEU A 1 153 ? 18.656 -19.328 -10.422 1 95.25 153 LEU A O 1
ATOM 1236 N N . PRO A 1 154 ? 20.797 -19.922 -10.055 1 95.75 154 PRO A N 1
ATOM 1237 C CA . PRO A 1 154 ? 20.891 -18.984 -8.922 1 95.75 154 PRO A CA 1
ATOM 1238 C C . PRO A 1 154 ? 20.578 -17.547 -9.328 1 95.75 154 PRO A C 1
ATOM 1240 O O . PRO A 1 154 ? 19.891 -16.828 -8.602 1 95.75 154 PRO A O 1
ATOM 1243 N N . GLN A 1 155 ? 21.062 -17.156 -10.461 1 94.12 155 GLN A N 1
ATOM 1244 C CA . GLN A 1 155 ? 20.828 -15.797 -10.922 1 94.12 155 GLN A CA 1
ATOM 1245 C C . GLN A 1 155 ? 19.359 -15.57 -11.25 1 94.12 155 GLN A C 1
ATOM 1247 O O . GLN A 1 155 ? 18.797 -14.508 -10.953 1 94.12 155 GLN A O 1
ATOM 1252 N N . ALA A 1 156 ? 18.734 -16.547 -11.93 1 93.94 156 ALA A N 1
ATOM 1253 C CA . ALA A 1 156 ? 17.312 -16.438 -12.258 1 93.94 156 ALA A CA 1
ATOM 1254 C C . ALA A 1 156 ? 16.469 -16.297 -10.992 1 93.94 156 ALA A C 1
ATOM 1256 O O . ALA A 1 156 ? 15.523 -15.516 -10.953 1 93.94 156 ALA A O 1
ATOM 1257 N N . ILE A 1 157 ? 16.828 -17.047 -9.984 1 95.94 157 ILE A N 1
ATOM 1258 C CA . ILE A 1 157 ? 16.141 -16.969 -8.703 1 95.94 157 ILE A CA 1
ATOM 1259 C C . ILE A 1 157 ? 16.359 -15.578 -8.086 1 95.94 157 ILE A C 1
ATOM 1261 O O . ILE A 1 157 ? 15.398 -14.922 -7.668 1 95.94 157 ILE A O 1
ATOM 1265 N N . PHE A 1 158 ? 17.656 -15.148 -8.141 1 94.5 158 PHE A N 1
ATOM 1266 C CA . PHE A 1 158 ? 18.062 -13.883 -7.539 1 94.5 158 PHE A CA 1
ATOM 1267 C C . PHE A 1 158 ? 17.266 -12.727 -8.141 1 94.5 158 PHE A C 1
ATOM 1269 O O . PHE A 1 158 ? 16.844 -11.812 -7.422 1 94.5 158 PHE A O 1
ATOM 1276 N N . GLU A 1 159 ? 16.922 -12.797 -9.32 1 90.94 159 GLU A N 1
ATOM 1277 C CA . GLU A 1 159 ? 16.297 -11.695 -10.039 1 90.94 159 GLU A CA 1
ATOM 1278 C C . GLU A 1 159 ? 14.805 -11.633 -9.758 1 90.94 159 GLU A C 1
ATOM 1280 O O . GLU A 1 159 ? 14.133 -10.664 -10.133 1 90.94 159 GLU A O 1
ATOM 1285 N N . THR A 1 160 ? 14.219 -12.586 -9.094 1 93.5 160 THR A N 1
ATOM 1286 C CA . THR A 1 160 ? 12.812 -12.531 -8.703 1 93.5 160 THR A CA 1
ATOM 1287 C C . THR A 1 160 ? 12.664 -11.914 -7.316 1 93.5 160 THR A C 1
ATOM 1289 O O . THR A 1 160 ? 11.555 -11.586 -6.898 1 93.5 160 THR A O 1
ATOM 1292 N N . LEU A 1 161 ? 13.781 -11.805 -6.633 1 91.44 161 LEU A N 1
ATOM 1293 C CA . LEU A 1 161 ? 13.742 -11.289 -5.27 1 91.44 161 LEU A CA 1
ATOM 1294 C C . LEU A 1 161 ? 13.68 -9.766 -5.262 1 91.44 161 LEU A C 1
ATOM 1296 O O . LEU A 1 161 ? 13.641 -9.141 -6.32 1 91.44 161 LEU A O 1
ATOM 1300 N N . ASP A 1 162 ? 13.469 -9.289 -4.102 1 74.5 162 ASP A N 1
ATOM 1301 C CA . ASP A 1 162 ? 13.32 -7.848 -3.928 1 74.5 162 ASP A CA 1
ATOM 1302 C C . ASP A 1 162 ? 14.672 -7.141 -4.02 1 74.5 162 ASP A C 1
ATOM 1304 O O . ASP A 1 162 ? 15.117 -6.523 -3.053 1 74.5 162 ASP A O 1
ATOM 1308 N N . VAL A 1 163 ? 15.344 -7.402 -5.062 1 66.12 163 VAL A N 1
ATOM 1309 C CA . VAL A 1 163 ? 16.656 -6.777 -5.211 1 66.12 163 VAL A CA 1
ATOM 1310 C C . VAL A 1 163 ? 16.578 -5.656 -6.246 1 66.12 163 VAL A C 1
ATOM 1312 O O . VAL A 1 163 ? 15.742 -5.699 -7.152 1 66.12 163 VAL A O 1
ATOM 1315 N N . ALA A 1 164 ? 17.312 -4.605 -5.918 1 55.16 164 ALA A N 1
ATOM 1316 C CA . ALA A 1 164 ? 17.328 -3.381 -6.715 1 55.16 164 ALA A CA 1
ATOM 1317 C C . ALA A 1 164 ? 17.734 -3.672 -8.156 1 55.16 164 ALA A C 1
ATOM 1319 O O . ALA A 1 164 ? 18.688 -4.414 -8.406 1 55.16 164 ALA A O 1
ATOM 1320 N N . GLU A 1 165 ? 16.75 -3.566 -9.164 1 48.69 165 GLU A N 1
ATOM 1321 C CA . GLU A 1 165 ? 17.109 -3.553 -10.578 1 48.69 165 GLU A CA 1
ATOM 1322 C C . GLU A 1 165 ? 18.094 -2.43 -10.883 1 48.69 165 GLU A C 1
ATOM 1324 O O . GLU A 1 165 ? 17.953 -1.314 -10.383 1 48.69 165 GLU A O 1
ATOM 1329 N N . THR A 1 166 ? 19.281 -2.746 -11.125 1 45.28 166 THR A N 1
ATOM 1330 C CA . THR A 1 166 ? 20.266 -1.723 -11.477 1 45.28 166 THR A CA 1
ATOM 1331 C C . THR A 1 166 ? 19.703 -0.759 -12.516 1 45.28 166 THR A C 1
ATOM 1333 O O . THR A 1 166 ? 18.734 -1.087 -13.211 1 45.28 166 THR A O 1
ATOM 1336 N N . GLU A 1 167 ? 20.156 0.49 -12.617 1 41.28 167 GLU A N 1
ATOM 1337 C CA . GLU A 1 167 ? 19.828 1.745 -13.281 1 41.28 167 GLU A CA 1
ATOM 1338 C C . GLU A 1 167 ? 19.359 1.505 -14.711 1 41.28 167 GLU A C 1
ATOM 1340 O O . GLU A 1 167 ? 18.625 2.324 -15.281 1 41.28 167 GLU A O 1
ATOM 1345 N N . GLU A 1 168 ? 19.828 0.461 -15.477 1 37.69 168 GLU A N 1
ATOM 1346 C CA . GLU A 1 168 ? 19.812 0.588 -16.938 1 37.69 168 GLU A CA 1
ATOM 1347 C C . GLU A 1 168 ? 18.438 0.245 -17.5 1 37.69 168 GLU A C 1
ATOM 1349 O O . GLU A 1 168 ? 18.234 0.324 -18.719 1 37.69 168 GLU A O 1
ATOM 1354 N N . LEU A 1 169 ? 17.672 -0.261 -16.797 1 36.62 169 LEU A N 1
ATOM 1355 C CA . LEU A 1 169 ? 16.562 -0.845 -17.531 1 36.62 169 LEU A CA 1
ATOM 1356 C C . LEU A 1 169 ? 15.539 0.225 -17.906 1 36.62 169 LEU A C 1
ATOM 1358 O O . LEU A 1 169 ? 14.43 -0.095 -18.328 1 36.62 169 LEU A O 1
ATOM 1362 N N . ALA A 1 170 ? 15.75 1.431 -17.578 1 36.22 170 ALA A N 1
ATOM 1363 C CA . ALA A 1 170 ? 14.648 2.359 -17.812 1 36.22 170 ALA A CA 1
ATOM 1364 C C . ALA A 1 170 ? 14.398 2.553 -19.312 1 36.22 170 ALA A C 1
ATOM 1366 O O . ALA A 1 170 ? 13.758 3.52 -19.719 1 36.22 170 ALA A O 1
ATOM 1367 N N . GLU A 1 171 ? 15.141 1.882 -20.219 1 32.06 171 GLU A N 1
ATOM 1368 C CA . GLU A 1 171 ? 14.852 2.346 -21.578 1 32.06 171 GLU A CA 1
ATOM 1369 C C . GLU A 1 171 ? 13.352 2.311 -21.859 1 32.06 171 GLU A C 1
ATOM 1371 O O . GLU A 1 171 ? 12.562 1.903 -21.016 1 32.06 171 GLU A O 1
ATOM 1376 N N . ASP A 1 172 ? 13.016 1.818 -23.203 1 30.08 172 ASP A N 1
ATOM 1377 C CA . ASP A 1 172 ? 12.117 2.16 -24.297 1 30.08 172 ASP A CA 1
ATOM 1378 C C . ASP A 1 172 ? 10.703 1.657 -24.031 1 30.08 172 ASP A C 1
ATOM 1380 O O . ASP A 1 172 ? 9.844 1.686 -24.906 1 30.08 172 ASP A O 1
ATOM 1384 N N . ASP A 1 173 ? 10.578 0.608 -23.219 1 30.08 173 ASP A N 1
ATOM 1385 C CA . ASP A 1 173 ? 9.25 0.199 -23.656 1 30.08 173 ASP A CA 1
ATOM 1386 C C . ASP A 1 173 ? 8.195 1.228 -23.266 1 30.08 173 ASP A C 1
ATOM 1388 O O . ASP A 1 173 ? 8.414 2.008 -22.328 1 30.08 173 ASP A O 1
ATOM 1392 N N . GLY A 1 174 ? 7.012 1.248 -23.984 1 29.81 174 GLY A N 1
ATOM 1393 C CA . GLY A 1 174 ? 5.844 2.113 -23.984 1 29.81 174 GLY A CA 1
ATOM 1394 C C . GLY A 1 174 ? 5.41 2.539 -22.594 1 29.81 174 GLY A C 1
ATOM 1395 O O . GLY A 1 174 ? 5.742 1.881 -21.609 1 29.81 174 GLY A O 1
ATOM 1396 N N . GLU A 1 175 ? 5.371 3.85 -22.312 1 33.25 175 GLU A N 1
ATOM 1397 C CA . GLU A 1 175 ? 4.77 4.656 -21.25 1 33.25 175 GLU A CA 1
ATOM 1398 C C . GLU A 1 175 ? 3.617 3.916 -20.578 1 33.25 175 GLU A C 1
ATOM 1400 O O . GLU A 1 175 ? 2.449 4.215 -20.844 1 33.25 175 GLU A O 1
ATOM 1405 N N . VAL A 1 176 ? 3.527 2.615 -20.75 1 31.44 176 VAL A N 1
ATOM 1406 C CA . VAL A 1 176 ? 2.326 2.191 -20.031 1 31.44 176 VAL A CA 1
ATOM 1407 C C . VAL A 1 176 ? 2.338 2.756 -18.609 1 31.44 176 VAL A C 1
ATOM 1409 O O . VAL A 1 176 ? 3.279 2.52 -17.859 1 31.44 176 VAL A O 1
ATOM 1412 N N . GLU A 1 177 ? 1.975 3.9 -18.328 1 36.66 177 GLU A N 1
ATOM 1413 C CA . GLU A 1 177 ? 1.547 4.41 -17.031 1 36.66 177 GLU A CA 1
ATOM 1414 C C . GLU A 1 177 ? 1.279 3.275 -16.047 1 36.66 177 GLU A C 1
ATOM 1416 O O . GLU A 1 177 ? 0.365 2.473 -16.25 1 36.66 177 GLU A O 1
ATOM 1421 N N . MET A 1 178 ? 2.199 2.533 -15.602 1 38.06 178 MET A N 1
ATOM 1422 C CA . MET A 1 178 ? 1.988 1.489 -14.602 1 38.06 178 MET A CA 1
ATOM 1423 C C . MET A 1 178 ? 0.9 1.894 -13.617 1 38.06 178 MET A C 1
ATOM 1425 O O . MET A 1 178 ? 1.135 2.719 -12.727 1 38.06 178 MET A O 1
ATOM 1429 N N . THR A 1 179 ? -0.23 2.002 -13.898 1 39.97 179 THR A N 1
ATOM 1430 C CA . THR A 1 179 ? -1.433 2.156 -13.086 1 39.97 179 THR A CA 1
ATOM 1431 C C . THR A 1 179 ? -1.347 1.301 -11.828 1 39.97 179 THR A C 1
ATOM 1433 O O . THR A 1 179 ? -2.084 1.527 -10.867 1 39.97 179 THR A O 1
ATOM 1436 N N . GLY A 1 180 ? -0.625 0.189 -11.797 1 52.75 180 GLY A N 1
ATOM 1437 C CA . GLY A 1 180 ? -0.855 -0.742 -10.703 1 52.75 180 GLY A CA 1
ATOM 1438 C C . GLY A 1 180 ? -0.319 -0.247 -9.375 1 52.75 180 GLY A C 1
ATOM 1439 O O . GLY A 1 180 ? -0.66 -0.789 -8.32 1 52.75 180 GLY A O 1
ATOM 1440 N N . GLY A 1 181 ? 0.194 0.904 -9.305 1 74.94 181 GLY A N 1
ATOM 1441 C CA . GLY A 1 181 ? 0.681 1.449 -8.047 1 74.94 181 GLY A CA 1
ATOM 1442 C C . GLY A 1 181 ? 1.978 0.813 -7.578 1 74.94 181 GLY A C 1
ATOM 1443 O O . GLY A 1 181 ? 2.502 -0.089 -8.234 1 74.94 181 GLY A O 1
ATOM 1444 N N . ILE A 1 182 ? 2.6 1.205 -6.652 1 85.25 182 ILE A N 1
ATOM 1445 C CA . ILE A 1 182 ? 3.883 0.82 -6.074 1 85.25 182 ILE A CA 1
ATOM 1446 C C . ILE A 1 182 ? 3.844 -0.649 -5.66 1 85.25 182 ILE A C 1
ATOM 1448 O O . ILE A 1 182 ? 4.852 -1.355 -5.758 1 85.25 182 ILE A O 1
ATOM 1452 N N . PHE A 1 183 ? 2.633 -1.219 -5.371 1 92.5 183 PHE A N 1
ATOM 1453 C CA . PHE A 1 183 ? 2.479 -2.574 -4.859 1 92.5 183 PHE A CA 1
ATOM 1454 C C . PHE A 1 183 ? 2.854 -3.602 -5.922 1 92.5 183 PHE A C 1
ATOM 1456 O O . PHE A 1 183 ? 3.416 -4.652 -5.605 1 92.5 183 PHE A O 1
ATOM 1463 N N . PHE A 1 184 ? 2.662 -3.332 -7.219 1 93.94 184 PHE A N 1
ATOM 1464 C CA . PHE A 1 184 ? 2.795 -4.336 -8.266 1 93.94 184 PHE A CA 1
ATOM 1465 C C . PHE A 1 184 ? 4.133 -4.195 -8.984 1 93.94 184 PHE A C 1
ATOM 1467 O O . PHE A 1 184 ? 4.352 -4.809 -10.031 1 93.94 184 PHE A O 1
ATOM 1474 N N . LYS A 1 185 ? 5.047 -3.457 -8.414 1 90 185 LYS A N 1
ATOM 1475 C CA . LYS A 1 185 ? 6.379 -3.287 -8.992 1 90 185 LYS A CA 1
ATOM 1476 C C . LYS A 1 185 ? 7.262 -4.5 -8.695 1 90 185 LYS A C 1
ATOM 1478 O O . LYS A 1 185 ? 8.227 -4.762 -9.422 1 90 185 LYS A O 1
ATOM 1483 N N . ARG A 1 186 ? 6.914 -5.164 -7.637 1 92.19 186 ARG A N 1
ATOM 1484 C CA . ARG A 1 186 ? 7.672 -6.328 -7.191 1 92.19 186 ARG A CA 1
ATOM 1485 C C . ARG A 1 186 ? 6.738 -7.426 -6.684 1 92.19 186 ARG A C 1
ATOM 1487 O O . ARG A 1 186 ? 5.57 -7.164 -6.387 1 92.19 186 ARG A O 1
ATOM 1494 N N . TYR A 1 187 ? 7.309 -8.609 -6.719 1 96.38 187 TYR A N 1
ATOM 1495 C CA . TYR A 1 187 ? 6.629 -9.625 -5.93 1 96.38 187 TYR A CA 1
ATOM 1496 C C . TYR A 1 187 ? 6.613 -9.258 -4.453 1 96.38 187 TYR A C 1
ATOM 1498 O O . TYR A 1 187 ? 7.52 -8.578 -3.969 1 96.38 187 TYR A O 1
ATOM 1506 N N . ARG A 1 188 ? 5.539 -9.695 -3.783 1 96.94 188 ARG A N 1
ATOM 1507 C CA . ARG A 1 188 ? 5.379 -9.266 -2.396 1 96.94 188 ARG A CA 1
ATOM 1508 C C . ARG A 1 188 ? 5.438 -10.453 -1.443 1 96.94 188 ARG A C 1
ATOM 1510 O O . ARG A 1 188 ? 4.867 -11.508 -1.726 1 96.94 188 ARG A O 1
ATOM 1517 N N . ARG A 1 189 ? 6.078 -10.234 -0.34 1 96.75 189 ARG A N 1
ATOM 1518 C CA . ARG A 1 189 ? 6.059 -11.219 0.735 1 96.75 189 ARG A CA 1
ATOM 1519 C C . ARG A 1 189 ? 4.668 -11.328 1.358 1 96.75 189 ARG A C 1
ATOM 1521 O O . ARG A 1 189 ? 3.842 -10.43 1.194 1 96.75 189 ARG A O 1
ATOM 1528 N N . LEU A 1 190 ? 4.523 -12.406 2.062 1 98.31 190 LEU A N 1
ATOM 1529 C CA . LEU A 1 190 ? 3.223 -12.68 2.66 1 98.31 190 LEU A CA 1
ATOM 1530 C C . LEU A 1 190 ? 2.793 -11.539 3.58 1 98.31 190 LEU A C 1
ATOM 1532 O O . LEU A 1 190 ? 1.654 -11.07 3.506 1 98.31 190 LEU A O 1
ATOM 1536 N N . ASP A 1 191 ? 3.674 -11.102 4.414 1 96.44 191 ASP A N 1
ATOM 1537 C CA . ASP A 1 191 ? 3.352 -10.039 5.359 1 96.44 191 ASP A CA 1
ATOM 1538 C C . ASP A 1 191 ? 2.922 -8.766 4.633 1 96.44 191 ASP A C 1
ATOM 1540 O O . ASP A 1 191 ? 1.963 -8.109 5.039 1 96.44 191 ASP A O 1
ATOM 1544 N N . SER A 1 192 ? 3.643 -8.43 3.613 1 95.62 192 SER A N 1
ATOM 1545 C CA . SER A 1 192 ? 3.322 -7.238 2.834 1 95.62 192 SER A CA 1
ATOM 1546 C C . SER A 1 192 ? 1.969 -7.375 2.146 1 95.62 192 SER A C 1
ATOM 1548 O O . SER A 1 192 ? 1.239 -6.395 1.997 1 95.62 192 SER A O 1
ATOM 1550 N N . ILE A 1 193 ? 1.65 -8.555 1.682 1 97.81 193 ILE A N 1
ATOM 1551 C CA . ILE A 1 193 ? 0.351 -8.812 1.071 1 97.81 193 ILE A CA 1
ATOM 1552 C C . ILE A 1 193 ? -0.756 -8.57 2.094 1 97.81 193 ILE A C 1
ATOM 1554 O O . ILE A 1 193 ? -1.747 -7.895 1.799 1 97.81 193 ILE A O 1
ATOM 1558 N N . TYR A 1 194 ? -0.584 -9.055 3.279 1 97.75 194 TYR A N 1
ATOM 1559 C CA . TYR A 1 194 ? -1.601 -8.891 4.312 1 97.75 194 TYR A CA 1
ATOM 1560 C C . TYR A 1 194 ? -1.715 -7.43 4.738 1 97.75 194 TYR A C 1
ATOM 1562 O O . TYR A 1 194 ? -2.812 -6.945 5.023 1 97.75 194 TYR A O 1
ATOM 1570 N N . LYS A 1 195 ? -0.553 -6.734 4.812 1 95.25 195 LYS A N 1
ATOM 1571 C CA . LYS A 1 195 ? -0.589 -5.297 5.078 1 95.25 195 LYS A CA 1
ATOM 1572 C C . LYS A 1 195 ? -1.365 -4.559 3.99 1 95.25 195 LYS A C 1
ATOM 1574 O O . LYS A 1 195 ? -2.125 -3.633 4.281 1 95.25 195 LYS A O 1
ATOM 1579 N N . TRP A 1 196 ? -1.166 -4.973 2.791 1 95.5 196 TRP A N 1
ATOM 1580 C CA . TRP A 1 196 ? -1.882 -4.383 1.664 1 95.5 196 TRP A CA 1
ATOM 1581 C C . TRP A 1 196 ? -3.379 -4.66 1.765 1 95.5 196 TRP A C 1
ATOM 1583 O O . TRP A 1 196 ? -4.199 -3.805 1.422 1 95.5 196 TRP A O 1
ATOM 1593 N N . PHE A 1 197 ? -3.785 -5.863 2.26 1 97.06 197 PHE A N 1
ATOM 1594 C CA . PHE A 1 197 ? -5.191 -6.156 2.51 1 97.06 197 PHE A CA 1
ATOM 1595 C C . PHE A 1 197 ? -5.797 -5.121 3.451 1 97.06 197 PHE A C 1
ATOM 1597 O O . PHE A 1 197 ? -6.883 -4.598 3.189 1 97.06 197 PHE A O 1
ATOM 1604 N N . ASP A 1 198 ? -5.074 -4.805 4.457 1 93.69 198 ASP A N 1
ATOM 1605 C CA . ASP A 1 198 ? -5.566 -3.854 5.449 1 93.69 198 ASP A CA 1
ATOM 1606 C C . ASP A 1 198 ? -5.793 -2.479 4.828 1 93.69 198 ASP A C 1
ATOM 1608 O O . ASP A 1 198 ? -6.805 -1.828 5.098 1 93.69 198 ASP A O 1
ATOM 1612 N N . ILE A 1 199 ? -4.879 -2.055 4.043 1 92.19 199 ILE A N 1
ATOM 1613 C CA . ILE A 1 199 ? -4.977 -0.753 3.389 1 92.19 199 ILE A CA 1
ATOM 1614 C C . ILE A 1 199 ? -6.164 -0.744 2.43 1 92.19 199 ILE A C 1
ATOM 1616 O O . ILE A 1 199 ? -6.898 0.243 2.352 1 92.19 199 ILE A O 1
ATOM 1620 N N . LEU A 1 200 ? -6.387 -1.87 1.729 1 94.12 200 LEU A N 1
ATOM 1621 C CA . LEU A 1 200 ? -7.496 -1.959 0.785 1 94.12 200 LEU A CA 1
ATOM 1622 C C . LEU A 1 200 ? -8.836 -1.873 1.509 1 94.12 200 LEU A C 1
ATOM 1624 O O . LEU A 1 200 ? -9.75 -1.174 1.059 1 94.12 200 LEU A O 1
ATOM 1628 N N . VAL A 1 201 ? -8.922 -2.566 2.574 1 93.38 201 VAL A N 1
ATOM 1629 C CA . VAL A 1 201 ? -10.172 -2.578 3.324 1 93.38 201 VAL A CA 1
ATOM 1630 C C . VAL A 1 201 ? -10.453 -1.188 3.895 1 93.38 201 VAL A C 1
ATOM 1632 O O . VAL A 1 201 ? -11.602 -0.741 3.93 1 93.38 201 VAL A O 1
ATOM 1635 N N . GLU A 1 202 ? -9.375 -0.528 4.316 1 89.88 202 GLU A N 1
ATOM 1636 C CA . GLU A 1 202 ? -9.516 0.845 4.793 1 89.88 202 GLU A CA 1
ATOM 1637 C C . GLU A 1 202 ? -9.977 1.774 3.674 1 89.88 202 GLU A C 1
ATOM 1639 O O . GLU A 1 202 ? -10.727 2.719 3.916 1 89.88 202 GLU A O 1
ATOM 1644 N N . THR A 1 203 ? -9.602 1.465 2.459 1 90.44 203 THR A N 1
ATOM 1645 C CA . THR A 1 203 ? -9.922 2.293 1.301 1 90.44 203 THR A CA 1
ATOM 1646 C C . THR A 1 203 ? -11.352 2.043 0.836 1 90.44 203 THR A C 1
ATOM 1648 O O . THR A 1 203 ? -12.047 2.973 0.414 1 90.44 203 THR A O 1
ATOM 1651 N N . TYR A 1 204 ? -11.766 0.719 0.953 1 90.62 204 TYR A N 1
ATOM 1652 C CA . TYR A 1 204 ? -13.07 0.326 0.447 1 90.62 204 TYR A CA 1
ATOM 1653 C C . TYR A 1 204 ? -13.859 -0.44 1.505 1 90.62 204 TYR A C 1
ATOM 1655 O O . TYR A 1 204 ? -14.289 -1.57 1.268 1 90.62 204 TYR A O 1
ATOM 1663 N N . PRO A 1 205 ? -14.164 0.173 2.523 1 87.19 205 PRO A N 1
ATOM 1664 C CA . PRO A 1 205 ? -14.781 -0.552 3.635 1 87.19 205 PRO A CA 1
ATOM 1665 C C . PRO A 1 205 ? -16.203 -1.02 3.316 1 87.19 205 PRO A C 1
ATOM 1667 O O . PRO A 1 205 ? -16.688 -1.991 3.906 1 87.19 205 PRO A O 1
ATOM 1670 N N . ASP A 1 206 ? -16.859 -0.442 2.381 1 85.38 206 ASP A N 1
ATOM 1671 C CA . ASP A 1 206 ? -18.266 -0.742 2.119 1 85.38 206 ASP A CA 1
ATOM 1672 C C . ASP A 1 206 ? -18.406 -1.956 1.203 1 85.38 206 ASP A C 1
ATOM 1674 O O . ASP A 1 206 ? -19.453 -2.617 1.195 1 85.38 206 ASP A O 1
ATOM 1678 N N . VAL A 1 207 ? -17.344 -2.23 0.449 1 91.94 207 VAL A N 1
ATOM 1679 C CA . VAL A 1 207 ? -17.547 -3.26 -0.565 1 91.94 207 VAL A CA 1
ATOM 1680 C C . VAL A 1 207 ? -16.547 -4.391 -0.362 1 91.94 207 VAL A C 1
ATOM 1682 O O . VAL A 1 207 ? -16.688 -5.469 -0.948 1 91.94 207 VAL A O 1
ATOM 1685 N N . LEU A 1 208 ? -15.547 -4.172 0.444 1 94.19 208 LEU A N 1
ATOM 1686 C CA . LEU A 1 208 ? -14.461 -5.141 0.6 1 94.19 208 LEU A CA 1
ATOM 1687 C C . LEU A 1 208 ? -14.344 -5.594 2.051 1 94.19 208 LEU A C 1
ATOM 1689 O O . LEU A 1 208 ? -14.391 -4.773 2.969 1 94.19 208 LEU A O 1
ATOM 1693 N N . SER A 1 209 ? -14.211 -6.883 2.232 1 94.56 209 SER A N 1
ATOM 1694 C CA . SER A 1 209 ? -13.969 -7.43 3.564 1 94.56 209 SER A CA 1
ATOM 1695 C C . SER A 1 209 ? -12.93 -8.547 3.521 1 94.56 209 SER A C 1
ATOM 1697 O O . SER A 1 209 ? -12.766 -9.203 2.494 1 94.56 209 SER A O 1
ATOM 1699 N N . VAL A 1 210 ? -12.195 -8.711 4.582 1 96.19 210 VAL A N 1
ATOM 1700 C CA . VAL A 1 210 ? -11.281 -9.836 4.758 1 96.19 210 VAL A CA 1
ATOM 1701 C C . VAL A 1 210 ? -11.961 -10.953 5.539 1 96.19 210 VAL A C 1
ATOM 1703 O O . VAL A 1 210 ? -12.586 -10.695 6.574 1 96.19 210 VAL A O 1
ATOM 1706 N N . GLU A 1 211 ? -11.898 -12.109 5.016 1 96.56 211 GLU A N 1
ATOM 1707 C CA . GLU A 1 211 ? -12.484 -13.266 5.68 1 96.56 211 GLU A CA 1
ATOM 1708 C C . GLU A 1 211 ? -11.414 -14.258 6.129 1 96.56 211 GLU A C 1
ATOM 1710 O O . GLU A 1 211 ? -10.469 -14.539 5.383 1 96.56 211 GLU A O 1
ATOM 1715 N N . TRP A 1 212 ? -11.539 -14.727 7.324 1 97.31 212 TRP A N 1
ATOM 1716 C CA . TRP A 1 212 ? -10.633 -15.727 7.887 1 97.31 212 TRP A CA 1
ATOM 1717 C C . TRP A 1 212 ? -11.047 -17.141 7.469 1 97.31 212 TRP A C 1
ATOM 1719 O O . TRP A 1 212 ? -12.18 -17.562 7.723 1 97.31 212 TRP A O 1
ATOM 1729 N N . ILE A 1 213 ? -10.18 -17.875 6.867 1 97.94 213 ILE A N 1
ATOM 1730 C CA . ILE A 1 213 ? -10.477 -19.188 6.332 1 97.94 213 ILE A CA 1
ATOM 1731 C C . ILE A 1 213 ? -10.008 -20.266 7.316 1 97.94 213 ILE A C 1
ATOM 1733 O O . ILE A 1 213 ? -10.648 -21.312 7.461 1 97.94 213 ILE A O 1
ATOM 1737 N N . GLY A 1 214 ? -8.867 -20.016 7.883 1 97.94 214 GLY A N 1
ATOM 1738 C CA . GLY A 1 214 ? -8.258 -20.969 8.805 1 97.94 214 GLY A CA 1
ATOM 1739 C C . GLY A 1 214 ? -6.805 -20.656 9.109 1 97.94 214 GLY A C 1
ATOM 1740 O O . GLY A 1 214 ? -6.34 -19.531 8.859 1 97.94 214 GLY A O 1
ATOM 1741 N N . GLN A 1 215 ? -6.16 -21.625 9.734 1 98 215 GLN A N 1
ATOM 1742 C CA . GLN A 1 215 ? -4.75 -21.469 10.078 1 98 215 GLN A CA 1
ATOM 1743 C C . GLN A 1 215 ? -3.918 -22.625 9.523 1 98 215 GLN A C 1
ATOM 1745 O O . GLN A 1 215 ? -4.383 -23.766 9.469 1 98 215 GLN A O 1
ATOM 1750 N N . THR A 1 216 ? -2.705 -22.344 9.188 1 98.38 216 THR A N 1
ATOM 1751 C CA . THR A 1 216 ? -1.792 -23.344 8.633 1 98.38 216 THR A CA 1
ATOM 1752 C C . THR A 1 216 ? -1.056 -24.078 9.742 1 98.38 216 THR A C 1
ATOM 1754 O O . THR A 1 216 ? -1.27 -23.797 10.93 1 98.38 216 THR A O 1
ATOM 1757 N N . PHE A 1 217 ? -0.226 -25 9.336 1 98.38 217 PHE A N 1
ATOM 1758 C CA . PHE A 1 217 ? 0.552 -25.812 10.266 1 98.38 217 PHE A CA 1
ATOM 1759 C C . PHE A 1 217 ? 1.51 -24.938 11.07 1 98.38 217 PHE A C 1
ATOM 1761 O O . PHE A 1 217 ? 1.682 -25.141 12.273 1 98.38 217 PHE A O 1
ATOM 1768 N N . GLU A 1 218 ? 2.07 -23.953 10.383 1 98.31 218 GLU A N 1
ATOM 1769 C CA . GLU A 1 218 ? 3.045 -23.109 11.062 1 98.31 218 GLU A CA 1
ATOM 1770 C C . GLU A 1 218 ? 2.369 -21.906 11.719 1 98.31 218 GLU A C 1
ATOM 1772 O O . GLU A 1 218 ? 3.039 -20.969 12.141 1 98.31 218 GLU A O 1
ATOM 1777 N N . GLY A 1 219 ? 1.077 -21.844 11.703 1 98.25 219 GLY A N 1
ATOM 1778 C CA . GLY A 1 219 ? 0.324 -20.891 12.5 1 98.25 219 GLY A CA 1
ATOM 1779 C C . GLY A 1 219 ? -0.017 -19.625 11.742 1 98.25 219 GLY A C 1
ATOM 1780 O O . GLY A 1 219 ? -0.386 -18.609 12.344 1 98.25 219 GLY A O 1
ATOM 1781 N N . ARG A 1 220 ? 0.113 -19.594 10.492 1 98.38 220 ARG A N 1
ATOM 1782 C CA . ARG A 1 220 ? -0.245 -18.406 9.711 1 98.38 220 ARG A CA 1
ATOM 1783 C C . ARG A 1 220 ? -1.718 -18.438 9.32 1 98.38 220 ARG A C 1
ATOM 1785 O O . ARG A 1 220 ? -2.285 -19.516 9.094 1 98.38 220 ARG A O 1
ATOM 1792 N N . ASP A 1 221 ? -2.305 -17.266 9.219 1 98.44 221 ASP A N 1
ATOM 1793 C CA . ASP A 1 221 ? -3.705 -17.141 8.82 1 98.44 221 ASP A CA 1
ATOM 1794 C C . ASP A 1 221 ? -3.865 -17.344 7.312 1 98.44 221 ASP A C 1
ATOM 1796 O O . ASP A 1 221 ? -3.031 -16.891 6.527 1 98.44 221 ASP A O 1
ATOM 1800 N N . ILE A 1 222 ? -4.879 -18.078 6.953 1 98.81 222 ILE A N 1
ATOM 1801 C CA . ILE A 1 222 ? -5.363 -18.094 5.578 1 98.81 222 ILE A CA 1
ATOM 1802 C C . ILE A 1 222 ? -6.48 -17.062 5.414 1 98.81 222 ILE A C 1
ATOM 1804 O O . ILE A 1 222 ? -7.535 -17.188 6.043 1 98.81 222 ILE A O 1
ATOM 1808 N N . LYS A 1 223 ? -6.215 -16.031 4.559 1 98.62 223 LYS A N 1
ATOM 1809 C CA . LYS A 1 223 ? -7.145 -14.906 4.453 1 98.62 223 LYS A CA 1
ATOM 1810 C C . LYS A 1 223 ? -7.691 -14.773 3.037 1 98.62 223 LYS A C 1
ATOM 1812 O O . LYS A 1 223 ? -6.93 -14.789 2.068 1 98.62 223 LYS A O 1
ATOM 1817 N N . ALA A 1 224 ? -8.977 -14.695 2.953 1 98.44 224 ALA A N 1
ATOM 1818 C CA . ALA A 1 224 ? -9.641 -14.398 1.688 1 98.44 224 ALA A CA 1
ATOM 1819 C C . ALA A 1 224 ? -10.211 -12.984 1.682 1 98.44 224 ALA A C 1
ATOM 1821 O O . ALA A 1 224 ? -10.336 -12.352 2.734 1 98.44 224 ALA A O 1
ATOM 1822 N N . LEU A 1 225 ? -10.406 -12.398 0.525 1 98.31 225 LEU A N 1
ATOM 1823 C CA . LEU A 1 225 ? -11.062 -11.109 0.349 1 98.31 225 LEU A CA 1
ATOM 1824 C C . LEU A 1 225 ? -12.383 -11.266 -0.407 1 98.31 225 LEU A C 1
ATOM 1826 O O . LEU A 1 225 ? -12.422 -11.914 -1.456 1 98.31 225 LEU A O 1
ATOM 1830 N N . ARG A 1 226 ? -13.406 -10.703 0.09 1 96.44 226 ARG A N 1
ATOM 1831 C CA . ARG A 1 226 ? -14.703 -10.711 -0.576 1 96.44 226 ARG A CA 1
ATOM 1832 C C . ARG A 1 226 ? -15.094 -9.312 -1.035 1 96.44 226 ARG A C 1
ATOM 1834 O O . ARG A 1 226 ? -15.008 -8.352 -0.261 1 96.44 226 ARG A O 1
ATOM 1841 N N . ILE A 1 227 ? -15.406 -9.164 -2.27 1 96.38 227 ILE A N 1
ATOM 1842 C CA . ILE A 1 227 ? -15.945 -7.93 -2.826 1 96.38 227 ILE A CA 1
ATOM 1843 C C . ILE A 1 227 ? -17.438 -8.102 -3.107 1 96.38 227 ILE A C 1
ATOM 1845 O O . ILE A 1 227 ? -17.828 -8.977 -3.887 1 96.38 227 ILE A O 1
ATOM 1849 N N . SER A 1 228 ? -18.219 -7.352 -2.479 1 89.31 228 SER A N 1
ATOM 1850 C CA . SER A 1 228 ? -19.656 -7.387 -2.672 1 89.31 228 SER A CA 1
ATOM 1851 C C . SER A 1 228 ? -20.25 -5.98 -2.686 1 89.31 228 SER A C 1
ATOM 1853 O O . SER A 1 228 ? -20.078 -5.223 -1.726 1 89.31 228 SER A O 1
ATOM 1855 N N . GLY A 1 229 ? -20.844 -5.621 -3.717 1 79.19 229 GLY A N 1
ATOM 1856 C CA . GLY A 1 229 ? -21.516 -4.332 -3.811 1 79.19 229 GLY A CA 1
ATOM 1857 C C . GLY A 1 229 ? -23.016 -4.426 -3.633 1 79.19 229 GLY A C 1
ATOM 1858 O O . GLY A 1 229 ? -23.719 -3.416 -3.725 1 79.19 229 GLY A O 1
ATOM 1859 N N . HIS A 1 230 ? -23.516 -5.637 -3.428 1 74.44 230 HIS A N 1
ATOM 1860 C CA . HIS A 1 230 ? -24.969 -5.82 -3.428 1 74.44 230 HIS A CA 1
ATOM 1861 C C . HIS A 1 230 ? -25.578 -5.406 -2.092 1 74.44 230 HIS A C 1
ATOM 1863 O O . HIS A 1 230 ? -24.984 -5.633 -1.036 1 74.44 230 HIS A O 1
ATOM 1869 N N . LYS A 1 231 ? -26.531 -4.609 -2.162 1 61.91 231 LYS A N 1
ATOM 1870 C CA . LYS A 1 231 ? -27.219 -4.066 -0.995 1 61.91 231 LYS A CA 1
ATOM 1871 C C . LYS A 1 231 ? -28.281 -5.039 -0.477 1 61.91 231 LYS A C 1
ATOM 1873 O O . LYS A 1 231 ? -28.766 -4.891 0.644 1 61.91 231 LYS A O 1
ATOM 1878 N N . SER A 1 232 ? -28.734 -5.973 -1.206 1 58.72 232 SER A N 1
ATOM 1879 C CA . SER A 1 232 ? -29.891 -6.75 -0.8 1 58.72 232 SER A CA 1
ATOM 1880 C C . SER A 1 232 ? -29.5 -7.953 0.043 1 58.72 232 SER A C 1
ATOM 1882 O O . SER A 1 232 ? -28.562 -8.688 -0.316 1 58.72 232 SER A O 1
ATOM 1884 N N . ASN A 1 233 ? -29.734 -8.008 1.291 1 56.03 233 ASN A N 1
ATOM 1885 C CA . ASN A 1 233 ? -29.5 -9.102 2.23 1 56.03 233 ASN A CA 1
ATOM 1886 C C . ASN A 1 233 ? -30.25 -10.359 1.815 1 56.03 233 ASN A C 1
ATOM 1888 O O . ASN A 1 233 ? -30.141 -11.406 2.465 1 56.03 233 ASN A O 1
ATOM 1892 N N . ASP A 1 234 ? -31.281 -10.203 1.072 1 55.09 234 ASP A N 1
ATOM 1893 C CA . ASP A 1 234 ? -32.219 -11.312 1.097 1 55.09 234 ASP A CA 1
ATOM 1894 C C . ASP A 1 234 ? -31.719 -12.5 0.288 1 55.09 234 ASP A C 1
ATOM 1896 O O . ASP A 1 234 ? -32.125 -13.641 0.515 1 55.09 234 ASP A O 1
ATOM 1900 N N . GLU A 1 235 ? -31.25 -12.32 -1.04 1 61.94 235 GLU A N 1
ATOM 1901 C CA . GLU A 1 235 ? -31.203 -13.445 -1.97 1 61.94 235 GLU A CA 1
ATOM 1902 C C . GLU A 1 235 ? -29.781 -13.914 -2.189 1 61.94 235 GLU A C 1
ATOM 1904 O O . GLU A 1 235 ? -28.828 -13.18 -1.915 1 61.94 235 GLU A O 1
ATOM 1909 N N . ALA A 1 236 ? -29.688 -15.297 -2.404 1 75.38 236 ALA A N 1
ATOM 1910 C CA . ALA A 1 236 ? -28.469 -15.961 -2.863 1 75.38 236 ALA A CA 1
ATOM 1911 C C . ALA A 1 236 ? -27.844 -15.219 -4.047 1 75.38 236 ALA A C 1
ATOM 1913 O O . ALA A 1 236 ? -28.562 -14.82 -4.977 1 75.38 236 ALA A O 1
ATOM 1914 N N . ILE A 1 237 ? -26.625 -14.758 -3.879 1 85.81 237 ILE A N 1
ATOM 1915 C CA . ILE A 1 237 ? -25.922 -14.055 -4.941 1 85.81 237 ILE A CA 1
ATOM 1916 C C . ILE A 1 237 ? -24.812 -14.945 -5.512 1 85.81 237 ILE A C 1
ATOM 1918 O O . ILE A 1 237 ? -24.094 -15.609 -4.758 1 85.81 237 ILE A O 1
ATOM 1922 N N . LYS A 1 238 ? -24.797 -15.07 -6.887 1 92.56 238 LYS A N 1
ATOM 1923 C CA . LYS A 1 238 ? -23.766 -15.852 -7.551 1 92.56 238 LYS A CA 1
ATOM 1924 C C . LYS A 1 238 ? -22.375 -15.352 -7.176 1 92.56 238 LYS A C 1
ATOM 1926 O O . LYS A 1 238 ? -22.125 -14.141 -7.148 1 92.56 238 LYS A O 1
ATOM 1931 N N . THR A 1 239 ? -21.516 -16.297 -6.859 1 96.06 239 THR A N 1
ATOM 1932 C CA . THR A 1 239 ? -20.172 -15.93 -6.414 1 96.06 239 THR A CA 1
ATOM 1933 C C . THR A 1 239 ? -19.125 -16.422 -7.398 1 96.06 239 THR A C 1
ATOM 1935 O O . THR A 1 239 ? -19.203 -17.547 -7.895 1 96.06 239 THR A O 1
ATOM 1938 N N . VAL A 1 240 ? -18.219 -15.547 -7.742 1 97.94 240 VAL A N 1
ATOM 1939 C CA . VAL A 1 240 ? -17.016 -15.891 -8.5 1 97.94 240 VAL A CA 1
ATOM 1940 C C . VAL A 1 240 ? -15.836 -16.062 -7.547 1 97.94 240 VAL A C 1
ATOM 1942 O O . VAL A 1 240 ? -15.5 -15.148 -6.793 1 97.94 240 VAL A O 1
ATOM 1945 N N . VAL A 1 241 ? -15.211 -17.25 -7.621 1 98.62 241 VAL A N 1
ATOM 1946 C CA . VAL A 1 241 ? -14.094 -17.562 -6.73 1 98.62 241 VAL A CA 1
ATOM 1947 C C . VAL A 1 241 ? -12.797 -17.625 -7.535 1 98.62 241 VAL A C 1
ATOM 1949 O O . VAL A 1 241 ? -12.719 -18.344 -8.531 1 98.62 241 VAL A O 1
ATOM 1952 N N . ILE A 1 242 ? -11.797 -16.859 -7.121 1 98.88 242 ILE A N 1
ATOM 1953 C CA . ILE A 1 242 ? -10.484 -16.859 -7.762 1 98.88 242 ILE A CA 1
ATOM 1954 C C . ILE A 1 242 ? -9.406 -17.141 -6.723 1 98.88 242 ILE A C 1
ATOM 1956 O O . ILE A 1 242 ? -9.312 -16.453 -5.711 1 98.88 242 ILE A O 1
ATOM 1960 N N . THR A 1 243 ? -8.586 -18.141 -6.941 1 98.81 243 THR A N 1
ATOM 1961 C CA . THR A 1 243 ? -7.543 -18.516 -6 1 98.81 243 THR A CA 1
ATOM 1962 C C . THR A 1 243 ? -6.172 -18.5 -6.672 1 98.81 243 THR A C 1
ATOM 1964 O O . THR A 1 243 ? -6.078 -18.547 -7.902 1 98.81 243 THR A O 1
ATOM 1967 N N . GLY A 1 244 ? -5.152 -18.312 -5.902 1 98.69 244 GLY A N 1
ATOM 1968 C CA . GLY A 1 244 ? -3.766 -18.406 -6.328 1 98.69 244 GLY A CA 1
ATOM 1969 C C . GLY A 1 244 ? -2.846 -18.953 -5.25 1 98.69 244 GLY A C 1
ATOM 1970 O O . GLY A 1 244 ? -3.266 -19.141 -4.105 1 98.69 244 GLY A O 1
ATOM 1971 N N . GLY A 1 245 ? -1.71 -19.297 -5.633 1 98.56 245 GLY A N 1
ATOM 1972 C CA . GLY A 1 245 ? -0.646 -19.625 -4.695 1 98.56 245 GLY A CA 1
ATOM 1973 C C . GLY A 1 245 ? -0.813 -20.984 -4.055 1 98.56 245 GLY A C 1
ATOM 1974 O O . GLY A 1 245 ? -0.355 -21.219 -2.934 1 98.56 245 GLY A O 1
ATOM 1975 N N . ILE A 1 246 ? -1.541 -21.859 -4.719 1 98.56 246 ILE A N 1
ATOM 1976 C CA . ILE A 1 246 ? -1.662 -23.203 -4.16 1 98.56 246 ILE A CA 1
ATOM 1977 C C . ILE A 1 246 ? -0.294 -23.875 -4.141 1 98.56 246 ILE A C 1
ATOM 1979 O O . ILE A 1 246 ? 0.04 -24.594 -3.189 1 98.56 246 ILE A O 1
ATOM 1983 N N . HIS A 1 247 ? 0.433 -23.734 -5.242 1 98.25 247 HIS A N 1
ATOM 1984 C CA . HIS A 1 247 ? 1.851 -24.078 -5.254 1 98.25 247 HIS A CA 1
ATOM 1985 C C . HIS A 1 247 ? 2.715 -22.875 -4.926 1 98.25 247 HIS A C 1
ATOM 1987 O O . HIS A 1 247 ? 2.645 -21.844 -5.609 1 98.25 247 HIS A O 1
ATOM 1993 N N . ALA A 1 248 ? 3.539 -23.047 -3.945 1 98.56 248 ALA A N 1
ATOM 1994 C CA . ALA A 1 248 ? 4.238 -21.922 -3.326 1 98.56 248 ALA A CA 1
ATOM 1995 C C . ALA A 1 248 ? 5.152 -21.234 -4.328 1 98.56 248 ALA A C 1
ATOM 1997 O O . ALA A 1 248 ? 5.328 -20.016 -4.281 1 98.56 248 ALA A O 1
ATOM 1998 N N . ARG A 1 249 ? 5.746 -21.938 -5.211 1 97.75 249 ARG A N 1
ATOM 1999 C CA . ARG A 1 249 ? 6.758 -21.406 -6.117 1 97.75 249 ARG A CA 1
ATOM 2000 C C . ARG A 1 249 ? 6.117 -20.578 -7.223 1 97.75 249 ARG A C 1
ATOM 2002 O O . ARG A 1 249 ? 6.816 -19.875 -7.969 1 97.75 249 ARG A O 1
ATOM 2009 N N . GLU A 1 250 ? 4.805 -20.578 -7.371 1 97.94 250 GLU A N 1
ATOM 2010 C CA . GLU A 1 250 ? 4.113 -19.891 -8.453 1 97.94 250 GLU A CA 1
ATOM 2011 C C . GLU A 1 250 ? 3.713 -18.469 -8.039 1 97.94 250 GLU A C 1
ATOM 2013 O O . GLU A 1 250 ? 2.525 -18.141 -8.008 1 97.94 250 GLU A O 1
ATOM 2018 N N . TRP A 1 251 ? 4.707 -17.625 -7.906 1 98.5 251 TRP A N 1
ATOM 2019 C CA . TRP A 1 251 ? 4.531 -16.297 -7.344 1 98.5 251 TRP A CA 1
ATOM 2020 C C . TRP A 1 251 ? 3.604 -15.453 -8.219 1 98.5 251 TRP A C 1
ATOM 2022 O O . TRP A 1 251 ? 2.799 -14.672 -7.703 1 98.5 251 TRP A O 1
ATOM 2032 N N . ILE A 1 252 ? 3.639 -15.617 -9.516 1 98.44 252 ILE A N 1
ATOM 2033 C CA . ILE A 1 252 ? 2.885 -14.766 -10.43 1 98.44 252 ILE A CA 1
ATOM 2034 C C . ILE A 1 252 ? 1.389 -14.977 -10.211 1 98.44 252 ILE A C 1
ATOM 2036 O O . ILE A 1 252 ? 0.596 -14.047 -10.383 1 98.44 252 ILE A O 1
ATOM 2040 N N . SER A 1 253 ? 1.021 -16.141 -9.812 1 98.81 253 SER A N 1
ATOM 2041 C CA . SER A 1 253 ? -0.393 -16.391 -9.562 1 98.81 253 SER A CA 1
ATOM 2042 C C . SER A 1 253 ? -0.918 -15.539 -8.414 1 98.81 253 SER A C 1
ATOM 2044 O O . SER A 1 253 ? -2.031 -15.016 -8.484 1 98.81 253 SER A O 1
ATOM 2046 N N . ILE A 1 254 ? -0.095 -15.375 -7.406 1 98.81 254 ILE A N 1
ATOM 2047 C CA . ILE A 1 254 ? -0.472 -14.602 -6.23 1 98.81 254 ILE A CA 1
ATOM 2048 C C . ILE A 1 254 ? -0.61 -13.125 -6.609 1 98.81 254 ILE A C 1
ATOM 2050 O O . ILE A 1 254 ? -1.631 -12.5 -6.32 1 98.81 254 ILE A O 1
ATOM 2054 N N . SER A 1 255 ? 0.389 -12.617 -7.281 1 98.44 255 SER A N 1
ATOM 2055 C CA . SER A 1 255 ? 0.366 -11.219 -7.703 1 98.44 255 SER A CA 1
ATOM 2056 C C . SER A 1 255 ? -0.808 -10.945 -8.641 1 98.44 255 SER A C 1
ATOM 2058 O O . SER A 1 255 ? -1.392 -9.859 -8.609 1 98.44 255 SER A O 1
ATOM 2060 N N . THR A 1 256 ? -1.129 -11.906 -9.43 1 98.75 256 THR A N 1
ATOM 2061 C CA . THR A 1 256 ? -2.215 -11.734 -10.391 1 98.75 256 THR A CA 1
ATOM 2062 C C . THR A 1 256 ? -3.561 -11.648 -9.68 1 98.75 256 THR A C 1
ATOM 2064 O O . THR A 1 256 ? -4.402 -10.82 -10.023 1 98.75 256 THR A O 1
ATOM 2067 N N . VAL A 1 257 ? -3.764 -12.492 -8.695 1 98.88 257 VAL A N 1
ATOM 2068 C CA . VAL A 1 257 ? -4.996 -12.398 -7.918 1 98.88 257 VAL A CA 1
ATOM 2069 C C . VAL A 1 257 ? -5.102 -11.016 -7.285 1 98.88 257 VAL A C 1
ATOM 2071 O O . VAL A 1 257 ? -6.152 -10.375 -7.348 1 98.88 257 VAL A O 1
ATOM 2074 N N . CYS A 1 258 ? -4.008 -10.57 -6.727 1 98.38 258 CYS A N 1
ATOM 2075 C CA . CYS A 1 258 ? -3.992 -9.25 -6.105 1 98.38 258 CYS A CA 1
ATOM 2076 C C . CYS A 1 258 ? -4.289 -8.164 -7.133 1 98.38 258 CYS A C 1
ATOM 2078 O O . CYS A 1 258 ? -5.008 -7.207 -6.836 1 98.38 258 CYS A O 1
ATOM 2080 N N . TYR A 1 259 ? -3.77 -8.328 -8.289 1 97.88 259 TYR A N 1
ATOM 2081 C CA . TYR A 1 259 ? -3.967 -7.348 -9.352 1 97.88 259 TYR A CA 1
ATOM 2082 C C . TYR A 1 259 ? -5.434 -7.273 -9.758 1 97.88 259 TYR A C 1
ATOM 2084 O O . TYR A 1 259 ? -5.969 -6.18 -9.977 1 97.88 259 TYR A O 1
ATOM 2092 N N . ILE A 1 260 ? -6.078 -8.352 -9.828 1 98.38 260 ILE A N 1
ATOM 2093 C CA . ILE A 1 260 ? -7.488 -8.406 -10.195 1 98.38 260 ILE A CA 1
ATOM 2094 C C . ILE A 1 260 ? -8.32 -7.684 -9.141 1 98.38 260 ILE A C 1
ATOM 2096 O O . ILE A 1 260 ? -9.219 -6.902 -9.477 1 98.38 260 ILE A O 1
ATOM 2100 N N . ILE A 1 261 ? -8.016 -7.938 -7.895 1 97.81 261 ILE A N 1
ATOM 2101 C CA . ILE A 1 261 ? -8.719 -7.277 -6.797 1 97.81 261 ILE A CA 1
ATOM 2102 C C . ILE A 1 261 ? -8.602 -5.762 -6.949 1 97.81 261 ILE A C 1
ATOM 2104 O O . ILE A 1 261 ? -9.609 -5.051 -6.926 1 97.81 261 ILE A O 1
ATOM 2108 N N . SER A 1 262 ? -7.395 -5.336 -7.125 1 95.62 262 SER A N 1
ATOM 2109 C CA . SER A 1 262 ? -7.113 -3.908 -7.211 1 95.62 262 SER A CA 1
ATOM 2110 C C . SER A 1 262 ? -7.863 -3.266 -8.375 1 95.62 262 SER A C 1
ATOM 2112 O O . SER A 1 262 ? -8.445 -2.189 -8.227 1 95.62 262 SER A O 1
ATOM 2114 N N . ASN A 1 263 ? -7.887 -3.934 -9.477 1 95.56 263 ASN A N 1
ATOM 2115 C CA . ASN A 1 263 ? -8.484 -3.35 -10.68 1 95.56 263 ASN A CA 1
ATOM 2116 C C . ASN A 1 263 ? -10.008 -3.387 -10.617 1 95.56 263 ASN A C 1
ATOM 2118 O O . ASN A 1 263 ? -10.672 -2.473 -11.109 1 95.56 263 ASN A O 1
ATOM 2122 N N . LEU A 1 264 ? -10.523 -4.445 -10.062 1 96.44 264 LEU A N 1
ATOM 2123 C CA . LEU A 1 264 ? -11.969 -4.504 -9.867 1 96.44 264 LEU A CA 1
ATOM 2124 C C . LEU A 1 264 ? -12.445 -3.348 -9 1 96.44 264 LEU A C 1
ATOM 2126 O O . LEU A 1 264 ? -13.414 -2.666 -9.344 1 96.44 264 LEU A O 1
ATOM 2130 N N . LEU A 1 265 ? -11.781 -3.107 -7.93 1 94.12 265 LEU A N 1
ATOM 2131 C CA . LEU A 1 265 ? -12.141 -2.037 -7.004 1 94.12 265 LEU A CA 1
ATOM 2132 C C . LEU A 1 265 ? -11.953 -0.671 -7.66 1 94.12 265 LEU A C 1
ATOM 2134 O O . LEU A 1 265 ? -12.82 0.198 -7.543 1 94.12 265 LEU A O 1
ATOM 2138 N N . SER A 1 266 ? -10.852 -0.525 -8.352 1 91.94 266 SER A N 1
ATOM 2139 C CA . SER A 1 266 ? -10.562 0.739 -9.023 1 91.94 266 SER A CA 1
ATOM 2140 C C . SER A 1 266 ? -11.602 1.049 -10.094 1 91.94 266 SER A C 1
ATOM 2142 O O . SER A 1 266 ? -12.102 2.176 -10.18 1 91.94 266 SER A O 1
ATOM 2144 N N . ASP A 1 267 ? -11.922 0.054 -10.883 1 93.56 267 ASP A N 1
ATOM 2145 C CA . ASP A 1 267 ? -12.906 0.24 -11.945 1 93.56 267 ASP A CA 1
ATOM 2146 C C . ASP A 1 267 ? -14.289 0.523 -11.375 1 93.56 267 ASP A C 1
ATOM 2148 O O . ASP A 1 267 ? -15.055 1.31 -11.938 1 93.56 267 ASP A O 1
ATOM 2152 N N . TYR A 1 268 ? -14.578 -0.113 -10.312 1 92.75 268 TYR A N 1
ATOM 2153 C CA . TYR A 1 268 ? -15.852 0.142 -9.648 1 92.75 268 TYR A CA 1
ATOM 2154 C C . TYR A 1 268 ? -15.922 1.579 -9.141 1 92.75 268 TYR A C 1
ATOM 2156 O O . TYR A 1 268 ? -16.922 2.266 -9.352 1 92.75 268 TYR A O 1
ATOM 2164 N N . GLU A 1 269 ? -14.922 1.979 -8.539 1 86.75 269 GLU A N 1
ATOM 2165 C CA . GLU A 1 269 ? -14.852 3.336 -8 1 86.75 269 GLU A CA 1
ATOM 2166 C C . GLU A 1 269 ? -15 4.375 -9.109 1 86.75 269 GLU A C 1
ATOM 2168 O O . GLU A 1 269 ? -15.602 5.426 -8.906 1 86.75 269 GLU A O 1
ATOM 2173 N N . LYS A 1 270 ? -14.453 4.051 -10.273 1 88.25 270 LYS A N 1
ATOM 2174 C CA . LYS A 1 270 ? -14.492 4.957 -11.414 1 88.25 270 LYS A CA 1
ATOM 2175 C C . LYS A 1 270 ? -15.852 4.918 -12.102 1 88.25 270 LYS A C 1
ATOM 2177 O O . LYS A 1 270 ? -16.094 5.66 -13.055 1 88.25 270 LYS A O 1
ATOM 2182 N N . GLY A 1 271 ? -16.625 4.066 -11.719 1 90 271 GLY A N 1
ATOM 2183 C CA . GLY A 1 271 ? -17.984 3.979 -12.258 1 90 271 GLY A CA 1
ATOM 2184 C C . GLY A 1 271 ? -18.031 3.289 -13.602 1 90 271 GLY A C 1
ATOM 2185 O O . GLY A 1 271 ? -18.938 3.564 -14.406 1 90 271 GLY A O 1
ATOM 2186 N N . LYS A 1 272 ? -17.062 2.434 -13.836 1 93.62 272 LYS A N 1
ATOM 2187 C CA . LYS A 1 272 ? -17.141 1.697 -15.094 1 93.62 272 LYS A CA 1
ATOM 2188 C C . LYS A 1 272 ? -18.391 0.833 -15.148 1 93.62 272 LYS A C 1
ATOM 2190 O O . LYS A 1 272 ? -18.625 -0.002 -14.273 1 93.62 272 LYS A O 1
ATOM 2195 N N . LYS A 1 273 ? -19.141 1.004 -16.141 1 95.38 273 LYS A N 1
ATOM 2196 C CA . LYS A 1 273 ? -20.484 0.439 -16.234 1 95.38 273 LYS A CA 1
ATOM 2197 C C . LYS A 1 273 ? -20.453 -1.076 -16.062 1 95.38 273 LYS A C 1
ATOM 2199 O O . LYS A 1 273 ? -21.219 -1.625 -15.258 1 95.38 273 LYS A O 1
ATOM 2204 N N . LYS A 1 274 ? -19.641 -1.77 -16.75 1 95.69 274 LYS A N 1
ATOM 2205 C CA . LYS A 1 274 ? -19.594 -3.227 -16.688 1 95.69 274 LYS A CA 1
ATOM 2206 C C . LYS A 1 274 ? -19.234 -3.711 -15.289 1 95.69 274 LYS A C 1
ATOM 2208 O O . LYS A 1 274 ? -19.875 -4.629 -14.766 1 95.69 274 LYS A O 1
ATOM 2213 N N . VAL A 1 275 ? -18.281 -3.117 -14.742 1 96.19 275 VAL A N 1
ATOM 2214 C CA . VAL A 1 275 ? -17.812 -3.564 -13.438 1 96.19 275 VAL A CA 1
ATOM 2215 C C . VAL A 1 275 ? -18.859 -3.24 -12.375 1 96.19 275 VAL A C 1
ATOM 2217 O O . VAL A 1 275 ? -19.062 -4.016 -11.438 1 96.19 275 VAL A O 1
ATOM 2220 N N . THR A 1 276 ? -19.516 -2.1 -12.523 1 94.06 276 THR A N 1
ATOM 2221 C CA . THR A 1 276 ? -20.625 -1.785 -11.641 1 94.06 276 THR A CA 1
ATOM 2222 C C . THR A 1 276 ? -21.703 -2.859 -11.727 1 94.06 276 THR A C 1
ATOM 2224 O O . THR A 1 276 ? -22.219 -3.32 -10.695 1 94.06 276 THR A O 1
ATOM 2227 N N . MET A 1 277 ? -21.969 -3.217 -12.953 1 94.06 277 MET A N 1
ATOM 2228 C CA . MET A 1 277 ? -22.953 -4.281 -13.148 1 94.06 277 MET A CA 1
ATOM 2229 C C . MET A 1 277 ? -22.484 -5.578 -12.5 1 94.06 277 MET A C 1
ATOM 2231 O O . MET A 1 277 ? -23.281 -6.305 -11.906 1 94.06 277 MET A O 1
ATOM 2235 N N . TYR A 1 278 ? -21.188 -5.93 -12.602 1 95.62 278 TYR A N 1
ATOM 2236 C CA . TYR A 1 278 ? -20.641 -7.129 -11.969 1 95.62 278 TYR A CA 1
ATOM 2237 C C . TYR A 1 278 ? -20.891 -7.109 -10.469 1 95.62 278 TYR A C 1
ATOM 2239 O O . TYR A 1 278 ? -21.484 -8.039 -9.914 1 95.62 278 TYR A O 1
ATOM 2247 N N . LEU A 1 279 ? -20.531 -6.016 -9.844 1 93.62 279 LEU A N 1
ATOM 2248 C CA . LEU A 1 279 ? -20.531 -5.977 -8.383 1 93.62 279 LEU A CA 1
ATOM 2249 C C . LEU A 1 279 ? -21.953 -5.816 -7.848 1 93.62 279 LEU A C 1
ATOM 2251 O O . LEU A 1 279 ? -22.219 -6.121 -6.684 1 93.62 279 LEU A O 1
ATOM 2255 N N . ASP A 1 280 ? -22.844 -5.391 -8.688 1 90.19 280 ASP A N 1
ATOM 2256 C CA . ASP A 1 280 ? -24.25 -5.301 -8.297 1 90.19 280 ASP A CA 1
ATOM 2257 C C . ASP A 1 280 ? -24.922 -6.668 -8.344 1 90.19 280 ASP A C 1
ATOM 2259 O O . ASP A 1 280 ? -25.938 -6.895 -7.68 1 90.19 280 ASP A O 1
ATOM 2263 N N . ASN A 1 281 ? -24.328 -7.582 -9.141 1 91.44 281 ASN A N 1
ATOM 2264 C CA . ASN A 1 281 ? -25.062 -8.812 -9.406 1 91.44 281 ASN A CA 1
ATOM 2265 C C . ASN A 1 281 ? -24.266 -10.047 -9.023 1 91.44 281 ASN A C 1
ATOM 2267 O O . ASN A 1 281 ? -24.797 -11.156 -8.984 1 91.44 281 ASN A O 1
ATOM 2271 N N . LEU A 1 282 ? -23.031 -9.867 -8.797 1 94.19 282 LEU A N 1
ATOM 2272 C CA . LEU A 1 282 ? -22.141 -10.969 -8.43 1 94.19 282 LEU A CA 1
ATOM 2273 C C . LEU A 1 282 ? -21.344 -10.641 -7.172 1 94.19 282 LEU A C 1
ATOM 2275 O O . LEU A 1 282 ? -21.109 -9.469 -6.871 1 94.19 282 LEU A O 1
ATOM 2279 N N . ASP A 1 283 ? -20.969 -11.703 -6.465 1 94.56 283 ASP A N 1
ATOM 2280 C CA . ASP A 1 283 ? -19.953 -11.617 -5.422 1 94.56 283 ASP A CA 1
ATOM 2281 C C . ASP A 1 283 ? -18.625 -12.188 -5.914 1 94.56 283 ASP A C 1
ATOM 2283 O O . ASP A 1 283 ? -18.594 -13.094 -6.742 1 94.56 283 ASP A O 1
ATOM 2287 N N . PHE A 1 284 ? -17.641 -11.594 -5.418 1 97.44 284 PHE A N 1
ATOM 2288 C CA . PHE A 1 284 ? -16.312 -12.109 -5.723 1 97.44 284 PHE A CA 1
ATOM 2289 C C . PHE A 1 284 ? -15.586 -12.516 -4.445 1 97.44 284 PHE A C 1
ATOM 2291 O O . PHE A 1 284 ? -15.555 -11.758 -3.477 1 97.44 284 PHE A O 1
ATOM 2298 N N . LEU A 1 285 ? -15.07 -13.703 -4.453 1 98.06 285 LEU A N 1
ATOM 2299 C CA . LEU A 1 285 ? -14.25 -14.219 -3.363 1 98.06 285 LEU A CA 1
ATOM 2300 C C . LEU A 1 285 ? -12.844 -14.562 -3.857 1 98.06 285 LEU A C 1
ATOM 2302 O O . LEU A 1 285 ? -12.695 -15.359 -4.781 1 98.06 285 LEU A O 1
ATOM 2306 N N . PHE A 1 286 ? -11.898 -13.938 -3.225 1 98.75 286 PHE A N 1
ATOM 2307 C CA . PHE A 1 286 ? -10.516 -14.125 -3.637 1 98.75 286 PHE A CA 1
ATOM 2308 C C . PHE A 1 286 ? -9.703 -14.789 -2.527 1 98.75 286 PHE A C 1
ATOM 2310 O O . PHE A 1 286 ? -9.844 -14.438 -1.354 1 98.75 286 PHE A O 1
ATOM 2317 N N . LEU A 1 287 ? -8.93 -15.742 -2.867 1 98.81 287 LEU A N 1
ATOM 2318 C CA . LEU A 1 287 ? -7.922 -16.328 -1.987 1 98.81 287 LEU A CA 1
ATOM 2319 C C . LEU A 1 287 ? -6.535 -16.25 -2.621 1 98.81 287 LEU A C 1
ATOM 2321 O O . LEU A 1 287 ? -6.051 -17.234 -3.189 1 98.81 287 LEU A O 1
ATOM 2325 N N . PRO A 1 288 ? -5.836 -15.117 -2.424 1 98.69 288 PRO A N 1
ATOM 2326 C CA . PRO A 1 288 ? -4.598 -14.867 -3.166 1 98.69 288 PRO A CA 1
ATOM 2327 C C . PRO A 1 288 ? -3.482 -15.844 -2.795 1 98.69 288 PRO A C 1
ATOM 2329 O O . PRO A 1 288 ? -2.664 -16.203 -3.646 1 98.69 288 PRO A O 1
ATOM 2332 N N . VAL A 1 289 ? -3.471 -16.234 -1.512 1 98.88 289 VAL A N 1
ATOM 2333 C CA . VAL A 1 289 ? -2.412 -17.141 -1.054 1 98.88 289 VAL A CA 1
ATOM 2334 C C . VAL A 1 289 ? -3.027 -18.359 -0.391 1 98.88 289 VAL A C 1
ATOM 2336 O O . VAL A 1 289 ? -3.219 -18.391 0.827 1 98.88 289 VAL A O 1
ATOM 2339 N N . MET A 1 290 ? -3.158 -19.359 -1.122 1 98.56 290 MET A N 1
ATOM 2340 C CA . MET A 1 290 ? -3.75 -20.594 -0.607 1 98.56 290 MET A CA 1
ATOM 2341 C C . MET A 1 290 ? -2.762 -21.344 0.281 1 98.56 290 MET A C 1
ATOM 2343 O O . MET A 1 290 ? -3.164 -22.078 1.178 1 98.56 290 MET A O 1
ATOM 2347 N N . ASN A 1 291 ? -1.48 -21.141 0.025 1 98.81 291 ASN A N 1
ATOM 2348 C CA . ASN A 1 291 ? -0.386 -21.828 0.701 1 98.81 291 ASN A CA 1
ATOM 2349 C C . ASN A 1 291 ? 0.536 -20.844 1.418 1 98.81 291 ASN A C 1
ATOM 2351 O O . ASN A 1 291 ? 1.707 -20.719 1.059 1 98.81 291 ASN A O 1
ATOM 2355 N N . PRO A 1 292 ? 0.059 -20.234 2.607 1 98.88 292 PRO A N 1
ATOM 2356 C CA . PRO A 1 292 ? 0.853 -19.203 3.275 1 98.88 292 PRO A CA 1
ATOM 2357 C C . PRO A 1 292 ? 2.199 -19.734 3.773 1 98.88 292 PRO A C 1
ATOM 2359 O O . PRO A 1 292 ? 3.227 -19.062 3.594 1 98.88 292 PRO A O 1
ATOM 2362 N N . ASP A 1 293 ? 2.221 -20.891 4.355 1 98.88 293 ASP A N 1
ATOM 2363 C CA . ASP A 1 293 ? 3.471 -21.422 4.891 1 98.88 293 ASP A CA 1
ATOM 2364 C C . ASP A 1 293 ? 4.484 -21.672 3.777 1 98.88 293 ASP A C 1
ATOM 2366 O O . ASP A 1 293 ? 5.652 -21.297 3.896 1 98.88 293 ASP A O 1
ATOM 2370 N N . GLY A 1 294 ? 4 -22.344 2.758 1 98.88 294 GLY A N 1
ATOM 2371 C CA . GLY A 1 294 ? 4.898 -22.594 1.641 1 98.88 294 GLY A CA 1
ATOM 2372 C C . GLY A 1 294 ? 5.406 -21.312 0.989 1 98.88 294 GLY A C 1
ATOM 2373 O O . GLY A 1 294 ? 6.586 -21.219 0.644 1 98.88 294 GLY A O 1
ATOM 2374 N N . TYR A 1 295 ? 4.527 -20.391 0.819 1 98.81 295 TYR A N 1
ATOM 2375 C CA . TYR A 1 295 ? 4.91 -19.125 0.185 1 98.81 295 TYR A CA 1
ATOM 2376 C C . TYR A 1 295 ? 5.965 -18.406 1.01 1 98.81 295 TYR A C 1
ATOM 2378 O O . TYR A 1 295 ? 6.953 -17.906 0.466 1 98.81 295 TYR A O 1
ATOM 2386 N N . ASP A 1 296 ? 5.73 -18.328 2.301 1 98.69 296 ASP A N 1
ATOM 2387 C CA . ASP A 1 296 ? 6.719 -17.719 3.18 1 98.69 296 ASP A CA 1
ATOM 2388 C C . ASP A 1 296 ? 8.055 -18.438 3.1 1 98.69 296 ASP A C 1
ATOM 2390 O O . ASP A 1 296 ? 9.109 -17.797 3.031 1 98.69 296 ASP A O 1
ATOM 2394 N N . TYR A 1 297 ? 8.023 -19.734 3.07 1 98.5 297 TYR A N 1
ATOM 2395 C CA . TYR A 1 297 ? 9.219 -20.562 2.986 1 98.5 297 TYR A CA 1
ATOM 2396 C C . TYR A 1 297 ? 9.961 -20.328 1.673 1 98.5 297 TYR A C 1
ATOM 2398 O O . TYR A 1 297 ? 11.188 -20.344 1.634 1 98.5 297 TYR A O 1
ATOM 2406 N N . SER A 1 298 ? 9.195 -20.156 0.612 1 98.44 298 SER A N 1
ATOM 2407 C CA . SER A 1 298 ? 9.797 -19.938 -0.7 1 98.44 298 SER A CA 1
ATOM 2408 C C . SER A 1 298 ? 10.555 -18.609 -0.753 1 98.44 298 SER A C 1
ATOM 2410 O O . SER A 1 298 ? 11.477 -18.453 -1.56 1 98.44 298 SER A O 1
ATOM 2412 N N . TRP A 1 299 ? 10.219 -17.688 0.115 1 97.5 299 TRP A N 1
ATOM 2413 C CA . TRP A 1 299 ? 10.93 -16.406 0.212 1 97.5 299 TRP A CA 1
ATOM 2414 C C . TRP A 1 299 ? 12.172 -16.547 1.085 1 97.5 299 TRP A C 1
ATOM 2416 O O . TRP A 1 299 ? 13.203 -15.922 0.816 1 97.5 299 TRP A O 1
ATOM 2426 N N . LYS A 1 300 ? 12.109 -17.328 2.082 1 97 300 LYS A N 1
ATOM 2427 C CA . LYS A 1 300 ? 13.109 -17.297 3.141 1 97 300 LYS A CA 1
ATOM 2428 C C . LYS A 1 300 ? 14.172 -18.359 2.924 1 97 300 LYS A C 1
ATOM 2430 O O . LYS A 1 300 ? 15.336 -18.188 3.289 1 97 300 LYS A O 1
ATOM 2435 N N . THR A 1 301 ? 13.727 -19.484 2.299 1 96.69 301 THR A N 1
ATOM 2436 C CA . THR A 1 301 ? 14.617 -20.625 2.365 1 96.69 301 THR A CA 1
ATOM 2437 C C . THR A 1 301 ? 14.82 -21.234 0.98 1 96.69 301 THR A C 1
ATOM 2439 O O . THR A 1 301 ? 15.953 -21.406 0.533 1 96.69 301 THR A O 1
ATOM 2442 N N . GLU A 1 302 ? 13.727 -21.609 0.294 1 96.94 302 GLU A N 1
ATOM 2443 C CA . GLU A 1 302 ? 13.797 -22.297 -0.984 1 96.94 302 GLU A CA 1
ATOM 2444 C C . GLU A 1 302 ? 12.805 -21.719 -1.99 1 96.94 302 GLU A C 1
ATOM 2446 O O . GLU A 1 302 ? 11.648 -22.141 -2.035 1 96.94 302 GLU A O 1
ATOM 2451 N N . ARG A 1 303 ? 13.258 -20.984 -2.945 1 97.62 303 ARG A N 1
ATOM 2452 C CA . ARG A 1 303 ? 12.422 -20.234 -3.885 1 97.62 303 ARG A CA 1
ATOM 2453 C C . ARG A 1 303 ? 11.531 -21.172 -4.684 1 97.62 303 ARG A C 1
ATOM 2455 O O . ARG A 1 303 ? 10.398 -20.828 -5.02 1 97.62 303 ARG A O 1
ATOM 2462 N N . LEU A 1 304 ? 11.984 -22.359 -4.949 1 97.44 304 LEU A N 1
ATOM 2463 C CA . LEU A 1 304 ? 11.266 -23.266 -5.848 1 97.44 304 LEU A CA 1
ATOM 2464 C C . LEU A 1 304 ? 10.445 -24.281 -5.059 1 97.44 304 LEU A C 1
ATOM 2466 O O . LEU A 1 304 ? 10.039 -25.297 -5.602 1 97.44 304 LEU A O 1
ATOM 2470 N N . TRP A 1 305 ? 10.258 -23.938 -3.783 1 97.56 305 TRP A N 1
ATOM 2471 C CA . TRP A 1 305 ? 9.43 -24.812 -2.947 1 97.56 305 TRP A CA 1
ATOM 2472 C C . TRP A 1 305 ? 8 -24.875 -3.471 1 97.56 305 TRP A C 1
ATOM 2474 O O . TRP A 1 305 ? 7.434 -23.844 -3.859 1 97.56 305 TRP A O 1
ATOM 2484 N N . ARG A 1 306 ? 7.348 -26.031 -3.449 1 97.5 306 ARG A N 1
ATOM 2485 C CA . ARG A 1 306 ? 6.039 -26.266 -4.059 1 97.5 306 ARG A CA 1
ATOM 2486 C C . ARG A 1 306 ? 4.973 -26.5 -2.994 1 97.5 306 ARG A C 1
ATOM 2488 O O . ARG A 1 306 ? 3.961 -25.797 -2.955 1 97.5 306 ARG A O 1
ATOM 2495 N N . LYS A 1 307 ? 5.211 -27.312 -2.053 1 97.75 307 LYS A N 1
ATOM 2496 C CA . LYS A 1 307 ? 4.234 -27.875 -1.121 1 97.75 307 LYS A CA 1
ATOM 2497 C C . LYS A 1 307 ? 3.973 -26.906 0.038 1 97.75 307 LYS A C 1
ATOM 2499 O O . LYS A 1 307 ? 4.562 -25.828 0.101 1 97.75 307 LYS A O 1
ATOM 2504 N N . ASN A 1 308 ? 2.986 -27.312 0.867 1 98.62 308 ASN A N 1
ATOM 2505 C CA . ASN A 1 308 ? 2.883 -26.609 2.139 1 98.62 308 ASN A CA 1
ATOM 2506 C C . ASN A 1 308 ? 3.99 -27.031 3.104 1 98.62 308 ASN A C 1
ATOM 2508 O O . ASN A 1 308 ? 5.023 -27.547 2.682 1 98.62 308 ASN A O 1
ATOM 2512 N N . ARG A 1 309 ? 3.908 -26.797 4.379 1 98.5 309 ARG A N 1
ATOM 2513 C CA . ARG A 1 309 ? 5.027 -27.031 5.285 1 98.5 309 ARG A CA 1
ATOM 2514 C C . ARG A 1 309 ? 4.629 -27.953 6.426 1 98.5 309 ARG A C 1
ATOM 2516 O O . ARG A 1 309 ? 5.277 -27.984 7.469 1 98.5 309 ARG A O 1
ATOM 2523 N N . GLN A 1 310 ? 3.602 -28.688 6.223 1 97.81 310 GLN A N 1
ATOM 2524 C CA . GLN A 1 310 ? 3.088 -29.594 7.246 1 97.81 310 GLN A CA 1
ATOM 2525 C C . GLN A 1 310 ? 4.027 -30.781 7.445 1 97.81 310 GLN A C 1
ATOM 2527 O O . GLN A 1 310 ? 4.648 -31.25 6.496 1 97.81 310 GLN A O 1
ATOM 2532 N N . GLU A 1 311 ? 4.008 -31.234 8.688 1 96.62 311 GLU A N 1
ATOM 2533 C CA . GLU A 1 311 ? 4.785 -32.438 8.969 1 96.62 311 GLU A CA 1
ATOM 2534 C C . GLU A 1 311 ? 4.156 -33.656 8.328 1 96.62 311 GLU A C 1
ATOM 2536 O O . GLU A 1 311 ? 2.936 -33.75 8.188 1 96.62 311 GLU A O 1
ATOM 2541 N N . THR A 1 312 ? 5.039 -34.594 7.914 1 95.69 312 THR A N 1
ATOM 2542 C CA . THR A 1 312 ? 4.609 -35.906 7.398 1 95.69 312 THR A CA 1
ATOM 2543 C C . THR A 1 312 ? 5.129 -37.031 8.281 1 95.69 312 THR A C 1
ATOM 2545 O O . THR A 1 312 ? 5.727 -36.781 9.328 1 95.69 312 THR A O 1
ATOM 2548 N N . TYR A 1 313 ? 4.82 -38.25 7.891 1 93.06 313 TYR A N 1
ATOM 2549 C CA . TYR A 1 313 ? 5.297 -39.375 8.68 1 93.06 313 TYR A CA 1
ATOM 2550 C C . TYR A 1 313 ? 6.809 -39.531 8.562 1 93.06 313 TYR A C 1
ATOM 2552 O O . TYR A 1 313 ? 7.434 -40.25 9.359 1 93.06 313 TYR A O 1
ATOM 2560 N N . HIS A 1 314 ? 7.418 -38.844 7.551 1 93.75 314 HIS A N 1
ATOM 2561 C CA . HIS A 1 314 ? 8.867 -38.781 7.398 1 93.75 314 HIS A CA 1
ATOM 2562 C C . HIS A 1 314 ? 9.43 -37.5 7.961 1 93.75 314 HIS A C 1
ATOM 2564 O O . HIS A 1 314 ? 9.258 -36.406 7.367 1 93.75 314 HIS A O 1
ATOM 2570 N N . PRO A 1 315 ? 10.141 -37.562 8.977 1 91.69 315 PRO A N 1
ATOM 2571 C CA . PRO A 1 315 ? 10.539 -36.375 9.711 1 91.69 315 PRO A CA 1
ATOM 2572 C C . PRO A 1 315 ? 11.375 -35.406 8.859 1 91.69 315 PRO A C 1
ATOM 2574 O O . PRO A 1 315 ? 11.414 -34.188 9.133 1 91.69 315 PRO A O 1
ATOM 2577 N N . ARG A 1 316 ? 12.008 -35.781 7.859 1 93.06 316 ARG A N 1
ATOM 2578 C CA . ARG A 1 316 ? 12.883 -34.906 7.094 1 93.06 316 ARG A CA 1
ATOM 2579 C C . ARG A 1 316 ? 12.172 -34.375 5.844 1 93.06 316 ARG A C 1
ATOM 2581 O O . ARG A 1 316 ? 12.719 -33.531 5.113 1 93.06 316 ARG A O 1
ATOM 2588 N N . CYS A 1 317 ? 11.039 -34.812 5.633 1 95.81 317 CYS A N 1
ATOM 2589 C CA . CYS A 1 317 ? 10.297 -34.438 4.441 1 95.81 317 CYS A CA 1
ATOM 2590 C C . CYS A 1 317 ? 9 -33.719 4.816 1 95.81 317 CYS A C 1
ATOM 2592 O O . CYS A 1 317 ? 8.031 -34.344 5.223 1 95.81 317 CYS A O 1
ATOM 2594 N N . PHE A 1 318 ? 9.023 -32.406 4.559 1 97.06 318 PHE A N 1
ATOM 2595 C CA . PHE A 1 318 ? 7.879 -31.578 4.965 1 97.06 318 PHE A CA 1
ATOM 2596 C C . PHE A 1 318 ? 6.969 -31.297 3.775 1 97.06 318 PHE A C 1
ATOM 2598 O O . PHE A 1 318 ? 7.434 -31.203 2.639 1 97.06 318 PHE A O 1
ATOM 2605 N N . GLY A 1 319 ? 5.625 -31.234 4.133 1 97.62 319 GLY A N 1
ATOM 2606 C CA . GLY A 1 319 ? 4.668 -30.625 3.23 1 97.62 319 GLY A CA 1
ATOM 2607 C C . GLY A 1 319 ? 3.881 -31.625 2.412 1 97.62 319 GLY A C 1
ATOM 2608 O O . GLY A 1 319 ? 4.371 -32.719 2.123 1 97.62 319 GLY A O 1
ATOM 2609 N N . LEU A 1 320 ? 2.775 -31.219 2.059 1 96.75 320 LEU A N 1
ATOM 2610 C CA . LEU A 1 320 ? 1.87 -31.875 1.122 1 96.75 320 LEU A CA 1
ATOM 2611 C C . LEU A 1 320 ? 1.588 -30.984 -0.078 1 96.75 320 LEU A C 1
ATOM 2613 O O . LEU A 1 320 ? 1.566 -29.75 0.049 1 96.75 320 LEU A O 1
ATOM 2617 N N . ASP A 1 321 ? 1.488 -31.641 -1.244 1 96.06 321 ASP A N 1
ATOM 2618 C CA . ASP A 1 321 ? 0.923 -30.906 -2.367 1 96.06 321 ASP A CA 1
ATOM 2619 C C . ASP A 1 321 ? -0.579 -30.688 -2.188 1 96.06 321 ASP A C 1
ATOM 2621 O O . ASP A 1 321 ? -1.366 -31.625 -2.354 1 96.06 321 ASP A O 1
ATOM 2625 N N . ILE A 1 322 ? -0.956 -29.438 -1.957 1 97.62 322 ILE A N 1
ATOM 2626 C CA . ILE A 1 322 ? -2.338 -29.109 -1.619 1 97.62 322 ILE A CA 1
ATOM 2627 C C . ILE A 1 322 ? -3.252 -29.469 -2.787 1 97.62 322 ILE A C 1
ATOM 2629 O O . ILE A 1 322 ? -4.383 -29.922 -2.582 1 97.62 322 ILE A O 1
ATOM 2633 N N . ASP A 1 323 ? -2.779 -29.406 -3.982 1 96.19 323 ASP A N 1
ATOM 2634 C CA . ASP A 1 323 ? -3.576 -29.625 -5.184 1 96.19 323 ASP A CA 1
ATOM 2635 C C . ASP A 1 323 ? -3.711 -31.125 -5.492 1 96.19 323 ASP A C 1
ATOM 2637 O O . ASP A 1 323 ? -4.137 -31.5 -6.586 1 96.19 323 ASP A O 1
ATOM 2641 N N . HIS A 1 324 ? -3.342 -31.938 -4.559 1 93.12 324 HIS A N 1
ATOM 2642 C CA . HIS A 1 324 ? -3.559 -33.375 -4.617 1 93.12 324 HIS A CA 1
ATOM 2643 C C . HIS A 1 324 ? -4.27 -33.875 -3.363 1 93.12 324 HIS A C 1
ATOM 2645 O O . HIS A 1 324 ? -4.371 -35.094 -3.145 1 93.12 324 HIS A O 1
ATOM 2651 N N . SER A 1 325 ? -4.734 -32.969 -2.617 1 93.88 325 SER A N 1
ATOM 2652 C CA . SER A 1 325 ? -5.207 -33.375 -1.294 1 93.88 325 SER A CA 1
ATOM 2653 C C . SER A 1 325 ? -6.719 -33.188 -1.174 1 93.88 325 SER A C 1
ATOM 2655 O O . SER A 1 325 ? -7.281 -33.344 -0.089 1 93.88 325 SER A O 1
ATOM 2657 N N . PHE A 1 326 ? -7.387 -32.906 -2.164 1 96.06 326 PHE A N 1
ATOM 2658 C CA . PHE A 1 326 ? -8.828 -32.719 -2.1 1 96.06 326 PHE A CA 1
ATOM 2659 C C . PHE A 1 326 ? -9.555 -34.062 -2.221 1 96.06 326 PHE A C 1
ATOM 2661 O O . PHE A 1 326 ? -8.953 -35.062 -2.6 1 96.06 326 PHE A O 1
ATOM 2668 N N . ASN A 1 327 ? -10.812 -34.125 -1.898 1 93.62 327 ASN A N 1
ATOM 2669 C CA . ASN A 1 327 ? -11.508 -35.375 -1.659 1 93.62 327 ASN A CA 1
ATOM 2670 C C . ASN A 1 327 ? -12.008 -36 -2.961 1 93.62 327 ASN A C 1
ATOM 2672 O O . ASN A 1 327 ? -12.133 -37.219 -3.064 1 93.62 327 ASN A O 1
ATOM 2676 N N . PHE A 1 328 ? -12.383 -35.281 -3.984 1 93.19 328 PHE A N 1
ATOM 2677 C CA . PHE A 1 328 ? -12.961 -35.844 -5.199 1 93.19 328 PHE A CA 1
ATOM 2678 C C . PHE A 1 328 ? -11.914 -36.656 -5.965 1 93.19 328 PHE A C 1
ATOM 2680 O O . PHE A 1 328 ? -11 -36.094 -6.566 1 93.19 328 PHE A O 1
ATOM 2687 N N . HIS A 1 329 ? -12.109 -38.094 -5.922 1 91.31 329 HIS A N 1
ATOM 2688 C CA . HIS A 1 329 ? -11.219 -39.062 -6.539 1 91.31 329 HIS A CA 1
ATOM 2689 C C . HIS A 1 329 ? -9.797 -38.938 -5.992 1 91.31 329 HIS A C 1
ATOM 2691 O O . HIS A 1 329 ? -8.828 -38.938 -6.754 1 91.31 329 HIS A O 1
ATOM 2697 N N . PHE A 1 330 ? -9.773 -38.75 -4.75 1 91.69 330 PHE A N 1
ATOM 2698 C CA . PHE A 1 330 ? -8.469 -38.781 -4.094 1 91.69 330 PHE A CA 1
ATOM 2699 C C . PHE A 1 330 ? -7.855 -40.188 -4.223 1 91.69 330 PHE A C 1
ATOM 2701 O O . PHE A 1 330 ? -8.547 -41.188 -4.059 1 91.69 330 PHE A O 1
ATOM 2708 N N . THR A 1 331 ? -6.605 -40.188 -4.59 1 85.44 331 THR A N 1
ATOM 2709 C CA . THR A 1 331 ? -5.824 -41.438 -4.551 1 85.44 331 THR A CA 1
ATOM 2710 C C . THR A 1 331 ? -4.465 -41.188 -3.9 1 85.44 331 THR A C 1
ATOM 2712 O O . THR A 1 331 ? -3.76 -40.25 -4.258 1 85.44 331 THR A O 1
ATOM 2715 N N . LYS A 1 332 ? -4.285 -42.062 -2.93 1 81.88 332 LYS A N 1
ATOM 2716 C CA . LYS A 1 332 ? -2.957 -42 -2.328 1 81.88 332 LYS A CA 1
ATOM 2717 C C . LYS A 1 332 ? -1.868 -42.312 -3.35 1 81.88 332 LYS A C 1
ATOM 2719 O O . LYS A 1 332 ? -1.906 -43.344 -3.996 1 81.88 332 LYS A O 1
ATOM 2724 N N . GLY A 1 333 ? -1.157 -41.375 -3.768 1 72.25 333 GLY A N 1
ATOM 2725 C CA . GLY A 1 333 ? -0.098 -41.625 -4.73 1 72.25 333 GLY A CA 1
ATOM 2726 C C . GLY A 1 333 ? 1.024 -42.5 -4.172 1 72.25 333 GLY A C 1
ATOM 2727 O O . GLY A 1 333 ? 1.043 -42.781 -2.977 1 72.25 333 GLY A O 1
ATOM 2728 N N . ASP A 1 334 ? 1.867 -42.938 -5.031 1 72.88 334 ASP A N 1
ATOM 2729 C CA . ASP A 1 334 ? 3.016 -43.75 -4.652 1 72.88 334 ASP A CA 1
ATOM 2730 C C . ASP A 1 334 ? 4.203 -42.875 -4.25 1 72.88 334 ASP A C 1
ATOM 2732 O O . ASP A 1 334 ? 5.254 -43.406 -3.865 1 72.88 334 ASP A O 1
ATOM 2736 N N . ASP A 1 335 ? 3.895 -41.719 -4.211 1 77.69 335 ASP A N 1
ATOM 2737 C CA . ASP A 1 335 ? 4.988 -40.781 -3.947 1 77.69 335 ASP A CA 1
ATOM 2738 C C . ASP A 1 335 ? 5.359 -40.781 -2.467 1 77.69 335 ASP A C 1
ATOM 2740 O O . ASP A 1 335 ? 4.484 -40.875 -1.603 1 77.69 335 ASP A O 1
ATOM 2744 N N . SER A 1 336 ? 6.688 -40.656 -2.27 1 85.31 336 SER A N 1
ATOM 2745 C CA . SER A 1 336 ? 7.195 -40.5 -0.915 1 85.31 336 SER A CA 1
ATOM 2746 C C . SER A 1 336 ? 6.973 -39.062 -0.425 1 85.31 336 SER A C 1
ATOM 2748 O O . SER A 1 336 ? 6.777 -38.156 -1.229 1 85.31 336 SER A O 1
ATOM 2750 N N . PRO A 1 337 ? 6.91 -38.938 0.883 1 91.81 337 PRO A N 1
ATOM 2751 C CA . PRO A 1 337 ? 6.719 -37.594 1.431 1 91.81 337 PRO A CA 1
ATOM 2752 C C . PRO A 1 337 ? 7.746 -36.594 0.91 1 91.81 337 PRO A C 1
ATOM 2754 O O . PRO A 1 337 ? 7.496 -35.406 0.922 1 91.81 337 PRO A O 1
ATOM 2757 N N . CYS A 1 338 ? 8.82 -37.062 0.454 1 91.44 338 CYS A N 1
ATOM 2758 C CA . CYS A 1 338 ? 9.859 -36.156 -0.015 1 91.44 338 CYS A CA 1
ATOM 2759 C C . CYS A 1 338 ? 9.57 -35.688 -1.43 1 91.44 338 CYS A C 1
ATOM 2761 O O . CYS A 1 338 ? 10.172 -34.719 -1.897 1 91.44 338 CYS A O 1
ATOM 2763 N N . SER A 1 339 ? 8.672 -36.312 -2.08 1 89.06 339 SER A N 1
ATOM 2764 C CA . SER A 1 339 ? 8.297 -35.938 -3.43 1 89.06 339 SER A CA 1
ATOM 2765 C C . SER A 1 339 ? 7.562 -34.594 -3.422 1 89.06 339 SER A C 1
ATOM 2767 O O . SER A 1 339 ? 6.789 -34.312 -2.506 1 89.06 339 SER A O 1
ATOM 2769 N N . GLU A 1 340 ? 7.77 -33.844 -4.504 1 89.81 340 GLU A N 1
ATOM 2770 C CA . GLU A 1 340 ? 7.098 -32.562 -4.648 1 89.81 340 GLU A CA 1
ATOM 2771 C C . GLU A 1 340 ? 5.594 -32.75 -4.832 1 89.81 340 GLU A C 1
ATOM 2773 O O . GLU A 1 340 ? 4.816 -31.812 -4.598 1 89.81 340 GLU A O 1
ATOM 2778 N N . GLU A 1 341 ? 5.121 -33.906 -5.184 1 88.75 341 GLU A N 1
ATOM 2779 C CA . GLU A 1 341 ? 3.721 -34.156 -5.504 1 88.75 341 GLU A CA 1
ATOM 2780 C C . GLU A 1 341 ? 3.051 -35 -4.426 1 88.75 341 GLU A C 1
ATOM 2782 O O . GLU A 1 341 ? 1.993 -35.594 -4.656 1 88.75 341 GLU A O 1
ATOM 2787 N N . TYR A 1 342 ? 3.707 -35.062 -3.27 1 91.69 342 TYR A N 1
ATOM 2788 C CA . TYR A 1 342 ? 3.17 -35.906 -2.191 1 91.69 342 TYR A CA 1
ATOM 2789 C C . TYR A 1 342 ? 1.769 -35.438 -1.803 1 91.69 342 TYR A C 1
ATOM 2791 O O . TYR A 1 342 ? 1.578 -34.312 -1.36 1 91.69 342 TYR A O 1
ATOM 2799 N N . SER A 1 343 ? 0.796 -36.312 -1.904 1 92.25 343 SER A N 1
ATOM 2800 C CA . SER A 1 343 ? -0.612 -35.969 -1.724 1 92.25 343 SER A CA 1
ATOM 2801 C C . SER A 1 343 ? -1.036 -36.125 -0.267 1 92.25 343 SER A C 1
ATOM 2803 O O . SER A 1 343 ? -2.107 -35.656 0.127 1 92.25 343 SER A O 1
ATOM 2805 N N . GLY A 1 344 ? -0.201 -36.75 0.51 1 92.62 344 GLY A N 1
ATOM 2806 C CA . GLY A 1 344 ? -0.625 -37.188 1.838 1 92.62 344 GLY A CA 1
ATOM 2807 C C . GLY A 1 344 ? -1.236 -38.562 1.864 1 92.62 344 GLY A C 1
ATOM 2808 O O . GLY A 1 344 ? -1.188 -39.281 0.868 1 92.62 344 GLY A O 1
ATOM 2809 N N . GLU A 1 345 ? -1.728 -38.906 3.039 1 92.75 345 GLU A N 1
ATOM 2810 C CA . GLU A 1 345 ? -2.227 -40.25 3.258 1 92.75 345 GLU A CA 1
ATOM 2811 C C . GLU A 1 345 ? -3.746 -40.312 3.109 1 92.75 345 GLU A C 1
ATOM 2813 O O . GLU A 1 345 ? -4.324 -41.406 3.006 1 92.75 345 GLU A O 1
ATOM 2818 N N . GLY A 1 346 ? -4.324 -39.188 3.01 1 93.44 346 GLY A N 1
ATOM 2819 C CA . GLY A 1 346 ? -5.77 -39.125 2.883 1 93.44 346 GLY A CA 1
ATOM 2820 C C . GLY A 1 346 ? -6.258 -37.781 2.359 1 93.44 346 GLY A C 1
ATOM 2821 O O . GLY A 1 346 ? -5.516 -36.812 2.379 1 93.44 346 GLY A O 1
ATOM 2822 N N . ALA A 1 347 ? -7.52 -37.844 1.903 1 95 347 ALA A N 1
ATOM 2823 C CA . ALA A 1 347 ? -8.133 -36.594 1.441 1 95 347 ALA A CA 1
ATOM 2824 C C . ALA A 1 347 ? -8.211 -35.562 2.57 1 95 347 ALA A C 1
ATOM 2826 O O . ALA A 1 347 ? -8.492 -35.938 3.719 1 95 347 ALA A O 1
ATOM 2827 N N . PHE A 1 348 ? -7.977 -34.312 2.281 1 96.56 348 PHE A N 1
ATOM 2828 C CA . PHE A 1 348 ? -8.078 -33.188 3.189 1 96.56 348 PHE A CA 1
ATOM 2829 C C . PHE A 1 348 ? -7.117 -33.344 4.363 1 96.56 348 PHE A C 1
ATOM 2831 O O . PHE A 1 348 ? -7.375 -32.812 5.453 1 96.56 348 PHE A O 1
ATOM 2838 N N . GLU A 1 349 ? -6.098 -34.094 4.055 1 96 349 GLU A N 1
ATOM 2839 C CA . GLU A 1 349 ? -5.039 -34.125 5.059 1 96 349 GLU A CA 1
ATOM 2840 C C . GLU A 1 349 ? -4.352 -32.75 5.156 1 96 349 GLU A C 1
ATOM 2842 O O . GLU A 1 349 ? -3.955 -32.344 6.242 1 96 349 GLU A O 1
ATOM 2847 N N . SER A 1 350 ? -4.156 -32.125 3.977 1 97.19 350 SER A N 1
ATOM 2848 C CA . SER A 1 350 ? -3.646 -30.766 4.008 1 97.19 350 SER A CA 1
ATOM 2849 C C . SER A 1 350 ? -4.57 -29.844 4.809 1 97.19 350 SER A C 1
ATOM 2851 O O . SER A 1 350 ? -5.773 -29.781 4.547 1 97.19 350 SER A O 1
ATOM 2853 N N . LEU A 1 351 ? -3.988 -29.094 5.715 1 98.12 351 LEU A N 1
ATOM 2854 C CA . LEU A 1 351 ? -4.781 -28.203 6.547 1 98.12 351 LEU A CA 1
ATOM 2855 C C . LEU A 1 351 ? -5.41 -27.094 5.707 1 98.12 351 LEU A C 1
ATOM 2857 O O . LEU A 1 351 ? -6.516 -26.641 6.004 1 98.12 351 LEU A O 1
ATOM 2861 N N . GLU A 1 352 ? -4.762 -26.672 4.68 1 98.44 352 GLU A N 1
ATOM 2862 C CA . GLU A 1 352 ? -5.277 -25.609 3.805 1 98.44 352 GLU A CA 1
ATOM 2863 C C . GLU A 1 352 ? -6.516 -26.078 3.053 1 98.44 352 GLU A C 1
ATOM 2865 O O . GLU A 1 352 ? -7.52 -25.375 2.994 1 98.44 352 GLU A O 1
ATOM 2870 N N . SER A 1 353 ? -6.434 -27.312 2.447 1 98 353 SER A N 1
ATOM 2871 C CA . SER A 1 353 ? -7.594 -27.844 1.736 1 98 353 SER A CA 1
ATOM 2872 C C . SER A 1 353 ? -8.75 -28.109 2.691 1 98 353 SER A C 1
ATOM 2874 O O . SER A 1 353 ? -9.914 -27.875 2.354 1 98 353 SER A O 1
ATOM 2876 N N . TYR A 1 354 ? -8.406 -28.547 3.838 1 97.81 354 TYR A N 1
ATOM 2877 C CA . TYR A 1 354 ? -9.422 -28.797 4.855 1 97.81 354 TYR A CA 1
ATOM 2878 C C . TYR A 1 354 ? -10.109 -27.5 5.266 1 97.81 354 TYR A C 1
ATOM 2880 O O . TYR A 1 354 ? -11.336 -27.438 5.312 1 97.81 354 TYR A O 1
ATOM 2888 N N . ALA A 1 355 ? -9.344 -26.516 5.555 1 98.31 355 ALA A N 1
ATOM 2889 C CA . ALA A 1 355 ? -9.891 -25.219 5.961 1 98.31 355 ALA A CA 1
ATOM 2890 C C . ALA A 1 355 ? -10.75 -24.625 4.855 1 98.31 355 ALA A C 1
ATOM 2892 O O . ALA A 1 355 ? -11.812 -24.047 5.125 1 98.31 355 ALA A O 1
ATOM 2893 N N . TRP A 1 356 ? -10.297 -24.719 3.664 1 97.75 356 TRP A N 1
ATOM 2894 C CA . TRP A 1 356 ? -11.031 -24.188 2.518 1 97.75 356 TRP A CA 1
ATOM 2895 C C . TRP A 1 356 ? -12.383 -24.891 2.363 1 97.75 356 TRP A C 1
ATOM 2897 O O . TRP A 1 356 ? -13.406 -24.234 2.182 1 97.75 356 TRP A O 1
ATOM 2907 N N . ASP A 1 357 ? -12.367 -26.203 2.471 1 97.06 357 ASP A N 1
ATOM 2908 C CA . ASP A 1 357 ? -13.594 -26.984 2.377 1 97.06 357 ASP A CA 1
ATOM 2909 C C . ASP A 1 357 ? -14.586 -26.578 3.471 1 97.06 357 ASP A C 1
ATOM 2911 O O . ASP A 1 357 ? -15.773 -26.406 3.203 1 97.06 357 ASP A O 1
ATOM 2915 N N . ASN A 1 358 ? -14.109 -26.484 4.68 1 97 358 ASN A N 1
ATOM 2916 C CA . ASN A 1 358 ? -14.961 -26.109 5.805 1 97 358 ASN A CA 1
ATOM 2917 C C . ASN A 1 358 ? -15.578 -24.719 5.602 1 97 358 ASN A C 1
ATOM 2919 O O . ASN A 1 358 ? -16.766 -24.531 5.836 1 97 358 ASN A O 1
ATOM 2923 N N . TYR A 1 359 ? -14.82 -23.859 5.164 1 97.19 359 TYR A N 1
ATOM 2924 C CA . TYR A 1 359 ? -15.312 -22.5 4.922 1 97.19 359 TYR A CA 1
ATOM 2925 C C . TYR A 1 359 ? -16.391 -22.5 3.85 1 97.19 359 TYR A C 1
ATOM 2927 O O . TYR A 1 359 ? -17.453 -21.891 4.027 1 97.19 359 TYR A O 1
ATOM 2935 N N . LEU A 1 360 ? -16.109 -23.141 2.756 1 95.44 360 LEU A N 1
ATOM 2936 C CA . LEU A 1 360 ? -17.062 -23.156 1.644 1 95.44 360 LEU A CA 1
ATOM 2937 C C . LEU A 1 360 ? -18.359 -23.844 2.049 1 95.44 360 LEU A C 1
ATOM 2939 O O . LEU A 1 360 ? -19.438 -23.469 1.578 1 95.44 360 LEU A O 1
ATOM 2943 N N . ASN A 1 361 ? -18.266 -24.828 2.877 1 94.12 361 ASN A N 1
ATOM 2944 C CA . ASN A 1 361 ? -19.469 -25.5 3.367 1 94.12 361 ASN A CA 1
ATOM 2945 C C . ASN A 1 361 ? -20.312 -24.594 4.246 1 94.12 361 ASN A C 1
ATOM 2947 O O . ASN A 1 361 ? -21.547 -24.641 4.207 1 94.12 361 ASN A O 1
ATOM 2951 N N . GLN A 1 362 ? -19.688 -23.75 4.922 1 91.94 362 GLN A N 1
ATOM 2952 C CA . GLN A 1 362 ? -20.375 -22.859 5.848 1 91.94 362 GLN A CA 1
ATOM 2953 C C . GLN A 1 362 ? -21.047 -21.719 5.102 1 91.94 362 GLN A C 1
ATOM 2955 O O . GLN A 1 362 ? -22.062 -21.172 5.562 1 91.94 362 GLN A O 1
ATOM 2960 N N . THR A 1 363 ? -20.562 -21.406 3.945 1 86.56 363 THR A N 1
ATOM 2961 C CA . THR A 1 363 ? -21.047 -20.219 3.27 1 86.56 363 THR A CA 1
ATOM 2962 C C . THR A 1 363 ? -21.859 -20.578 2.035 1 86.56 363 THR A C 1
ATOM 2964 O O . THR A 1 363 ? -22.422 -19.703 1.37 1 86.56 363 THR A O 1
ATOM 2967 N N . ARG A 1 364 ? -22.109 -21.734 1.731 1 82.12 364 ARG A N 1
ATOM 2968 C CA . ARG A 1 364 ? -22.656 -22.234 0.476 1 82.12 364 ARG A CA 1
ATOM 2969 C C . ARG A 1 364 ? -24.047 -21.703 0.235 1 82.12 364 ARG A C 1
ATOM 2971 O O . ARG A 1 364 ? -24.406 -21.375 -0.898 1 82.12 364 ARG A O 1
ATOM 2978 N N . HIS A 1 365 ? -24.828 -21.578 1.19 1 77.81 365 HIS A N 1
ATOM 2979 C CA . HIS A 1 365 ? -26.219 -21.188 1.006 1 77.81 365 HIS A CA 1
ATOM 2980 C C . HIS A 1 365 ? -26.328 -19.703 0.67 1 77.81 365 HIS A C 1
ATOM 2982 O O . HIS A 1 365 ? -27.156 -19.297 -0.153 1 77.81 365 HIS A O 1
ATOM 2988 N N . ARG A 1 366 ? -25.531 -18.953 1.136 1 80.12 366 ARG A N 1
ATOM 2989 C CA . ARG A 1 366 ? -25.594 -17.516 0.927 1 80.12 366 ARG A CA 1
ATOM 2990 C C . ARG A 1 366 ? -24.781 -17.094 -0.294 1 80.12 366 ARG A C 1
ATOM 2992 O O . ARG A 1 366 ? -25.094 -16.094 -0.942 1 80.12 366 ARG A O 1
ATOM 2999 N N . HIS A 1 367 ? -23.875 -18.016 -0.57 1 85.75 367 HIS A N 1
ATOM 3000 C CA . HIS A 1 367 ? -22.922 -17.656 -1.623 1 85.75 367 HIS A CA 1
ATOM 3001 C C . HIS A 1 367 ? -22.672 -18.828 -2.561 1 85.75 367 HIS A C 1
ATOM 3003 O O . HIS A 1 367 ? -21.531 -19.312 -2.652 1 85.75 367 HIS A O 1
ATOM 3009 N N . PRO A 1 368 ? -23.719 -19.172 -3.328 1 92.44 368 PRO A N 1
ATOM 3010 C CA . PRO A 1 368 ? -23.438 -20.219 -4.301 1 92.44 368 PRO A CA 1
ATOM 3011 C C . PRO A 1 368 ? -22.344 -19.844 -5.297 1 92.44 368 PRO A C 1
ATOM 3013 O O . PRO A 1 368 ? -22.328 -18.719 -5.793 1 92.44 368 PRO A O 1
ATOM 3016 N N . ILE A 1 369 ? -21.5 -20.828 -5.551 1 96.75 369 ILE A N 1
ATOM 3017 C CA . ILE A 1 369 ? -20.359 -20.547 -6.422 1 96.75 369 ILE A CA 1
ATOM 3018 C C . ILE A 1 369 ? -20.719 -20.922 -7.859 1 96.75 369 ILE A C 1
ATOM 3020 O O . ILE A 1 369 ? -21.016 -22.078 -8.156 1 96.75 369 ILE A O 1
ATOM 3024 N N . TYR A 1 370 ? -20.641 -19.938 -8.719 1 96 370 TYR A N 1
ATOM 3025 C CA . TYR A 1 370 ? -20.984 -20.188 -10.117 1 96 370 TYR A CA 1
ATOM 3026 C C . TYR A 1 370 ? -19.719 -20.234 -10.977 1 96 370 TYR A C 1
ATOM 3028 O O . TYR A 1 370 ? -19.719 -20.844 -12.055 1 96 370 TYR A O 1
ATOM 3036 N N . ALA A 1 371 ? -18.703 -19.578 -10.5 1 97.81 371 ALA A N 1
ATOM 3037 C CA . ALA A 1 371 ? -17.438 -19.594 -11.234 1 97.81 371 ALA A CA 1
ATOM 3038 C C . ALA A 1 371 ? -16.266 -19.797 -10.289 1 97.81 371 ALA A C 1
ATOM 3040 O O . ALA A 1 371 ? -16.203 -19.188 -9.227 1 97.81 371 ALA A O 1
ATOM 3041 N N . TYR A 1 372 ? -15.422 -20.688 -10.734 1 98.5 372 TYR A N 1
ATOM 3042 C CA . TYR A 1 372 ? -14.172 -20.938 -10.016 1 98.5 372 TYR A CA 1
ATOM 3043 C C . TYR A 1 372 ? -12.977 -20.875 -10.961 1 98.5 372 TYR A C 1
ATOM 3045 O O . TYR A 1 372 ? -12.984 -21.516 -12.016 1 98.5 372 TYR A O 1
ATOM 3053 N N . ILE A 1 373 ? -12.008 -20.078 -10.625 1 98.81 373 ILE A N 1
ATOM 3054 C CA . ILE A 1 373 ? -10.75 -20 -11.359 1 98.81 373 ILE A CA 1
ATOM 3055 C C . ILE A 1 373 ? -9.578 -20.188 -10.398 1 98.81 373 ILE A C 1
ATOM 3057 O O . ILE A 1 373 ? -9.445 -19.453 -9.422 1 98.81 373 ILE A O 1
ATOM 3061 N N . ASP A 1 374 ? -8.805 -21.141 -10.68 1 98.69 374 ASP A N 1
ATOM 3062 C CA . ASP A 1 374 ? -7.547 -21.312 -9.961 1 98.69 374 ASP A CA 1
ATOM 3063 C C . ASP A 1 374 ? -6.355 -20.922 -10.836 1 98.69 374 ASP A C 1
ATOM 3065 O O . ASP A 1 374 ? -6.184 -21.453 -11.93 1 98.69 374 ASP A O 1
ATOM 3069 N N . LEU A 1 375 ? -5.547 -20.016 -10.312 1 98.81 375 LEU A N 1
ATOM 3070 C CA . LEU A 1 375 ? -4.418 -19.516 -11.094 1 98.81 375 LEU A CA 1
ATOM 3071 C C . LEU A 1 375 ? -3.143 -20.266 -10.75 1 98.81 375 LEU A C 1
ATOM 3073 O O . LEU A 1 375 ? -2.818 -20.438 -9.57 1 98.81 375 LEU A O 1
ATOM 3077 N N . HIS A 1 376 ? -2.518 -20.734 -11.781 1 97.69 376 HIS A N 1
ATOM 3078 C CA . HIS A 1 376 ? -1.239 -21.422 -11.695 1 97.69 376 HIS A CA 1
ATOM 3079 C C . HIS A 1 376 ? -0.219 -20.812 -12.656 1 97.69 376 HIS A C 1
ATOM 3081 O O . HIS A 1 376 ? -0.538 -19.891 -13.398 1 97.69 376 HIS A O 1
ATOM 3087 N N . SER A 1 377 ? 0.89 -21.172 -12.484 1 95.25 377 SER A N 1
ATOM 3088 C CA . SER A 1 377 ? 1.962 -20.938 -13.445 1 95.25 377 SER A CA 1
ATOM 3089 C C . SER A 1 377 ? 2.877 -22.141 -13.562 1 95.25 377 SER A C 1
ATOM 3091 O O . SER A 1 377 ? 3.008 -22.922 -12.609 1 95.25 377 SER A O 1
ATOM 3093 N N . TYR A 1 378 ? 3.316 -22.594 -14.773 1 91.06 378 TYR A N 1
ATOM 3094 C CA . TYR A 1 378 ? 3.283 -21.797 -16 1 91.06 378 TYR A CA 1
ATOM 3095 C C . TYR A 1 378 ? 2.838 -22.656 -17.188 1 91.06 378 TYR A C 1
ATOM 3097 O O . TYR A 1 378 ? 2.41 -23.797 -17.016 1 91.06 378 TYR A O 1
ATOM 3105 N N . ALA A 1 379 ? 2.727 -22.031 -18.422 1 91.5 379 ALA A N 1
ATOM 3106 C CA . ALA A 1 379 ? 2.559 -22.75 -19.688 1 91.5 379 ALA A CA 1
ATOM 3107 C C . ALA A 1 379 ? 1.487 -22.094 -20.547 1 91.5 379 ALA A C 1
ATOM 3109 O O . ALA A 1 379 ? 1.222 -22.531 -21.672 1 91.5 379 ALA A O 1
ATOM 3110 N N . GLU A 1 380 ? 0.818 -21.016 -20.062 1 95.5 380 GLU A N 1
ATOM 3111 C CA . GLU A 1 380 ? -0.167 -20.266 -20.844 1 95.5 380 GLU A CA 1
ATOM 3112 C C . GLU A 1 380 ? -1.26 -21.188 -21.375 1 95.5 380 GLU A C 1
ATOM 3114 O O . GLU A 1 380 ? -1.489 -21.266 -22.594 1 95.5 380 GLU A O 1
ATOM 3119 N N . GLU A 1 381 ? -1.974 -21.75 -20.422 1 96.62 381 GLU A N 1
ATOM 3120 C CA . GLU A 1 381 ? -3.02 -22.719 -20.734 1 96.62 381 GLU A CA 1
ATOM 3121 C C . GLU A 1 381 ? -4.297 -22.438 -19.953 1 96.62 381 GLU A C 1
ATOM 3123 O O . GLU A 1 381 ? -4.242 -21.875 -18.859 1 96.62 381 GLU A O 1
ATOM 3128 N N . VAL A 1 382 ? -5.434 -22.75 -20.562 1 97.94 382 VAL A N 1
ATOM 3129 C CA . VAL A 1 382 ? -6.73 -22.812 -19.906 1 97.94 382 VAL A CA 1
ATOM 3130 C C . VAL A 1 382 ? -7.156 -24.281 -19.766 1 97.94 382 VAL A C 1
ATOM 3132 O O . VAL A 1 382 ? -7.418 -24.953 -20.766 1 97.94 382 VAL A O 1
ATOM 3135 N N . LEU A 1 383 ? -7.234 -24.734 -18.531 1 96.75 383 LEU A N 1
ATOM 3136 C CA . LEU A 1 383 ? -7.539 -26.141 -18.281 1 96.75 383 LEU A CA 1
ATOM 3137 C C . LEU A 1 383 ? -8.969 -26.312 -17.781 1 96.75 383 LEU A C 1
ATOM 3139 O O . LEU A 1 383 ? -9.414 -25.578 -16.906 1 96.75 383 LEU A O 1
ATOM 3143 N N . TYR A 1 384 ? -9.664 -27.266 -18.406 1 96.56 384 TYR A N 1
ATOM 3144 C CA . TYR A 1 384 ? -11.008 -27.594 -17.953 1 96.56 384 TYR A CA 1
ATOM 3145 C C . TYR A 1 384 ? -11.047 -29 -17.359 1 96.56 384 TYR A C 1
ATOM 3147 O O . TYR A 1 384 ? -10.172 -29.828 -17.625 1 96.56 384 TYR A O 1
ATOM 3155 N N . PRO A 1 385 ? -11.938 -29.234 -16.422 1 94.94 385 PRO A N 1
ATOM 3156 C CA . PRO A 1 385 ? -12.062 -30.562 -15.812 1 94.94 385 PRO A CA 1
ATOM 3157 C C . PRO A 1 385 ? -12.367 -31.656 -16.828 1 94.94 385 PRO A C 1
ATOM 3159 O O . PRO A 1 385 ? -12.898 -31.375 -17.906 1 94.94 385 PRO A O 1
ATOM 3162 N N . TYR A 1 386 ? -11.961 -32.906 -16.594 1 93.5 386 TYR A N 1
ATOM 3163 C CA . TYR A 1 386 ? -11.422 -33.375 -15.32 1 93.5 386 TYR A CA 1
ATOM 3164 C C . TYR A 1 386 ? -9.922 -33.594 -15.414 1 93.5 386 TYR A C 1
ATOM 3166 O O . TYR A 1 386 ? -9.398 -33.875 -16.5 1 93.5 386 TYR A O 1
ATOM 3174 N N . ALA A 1 387 ? -9.305 -33.531 -14.227 1 92.5 387 ALA A N 1
ATOM 3175 C CA . ALA A 1 387 ? -7.875 -33.812 -14.109 1 92.5 387 ALA A CA 1
ATOM 3176 C C . ALA A 1 387 ? -7.637 -35.281 -13.82 1 92.5 387 ALA A C 1
ATOM 3178 O O . ALA A 1 387 ? -6.648 -35.875 -14.273 1 92.5 387 ALA A O 1
ATOM 3179 N N . TYR A 1 388 ? -8.539 -35.969 -13.109 1 88.88 388 TYR A N 1
ATOM 3180 C CA . TYR A 1 388 ? -8.312 -37.344 -12.609 1 88.88 388 TYR A CA 1
ATOM 3181 C C . TYR A 1 388 ? -8.492 -38.344 -13.727 1 88.88 388 TYR A C 1
ATOM 3183 O O . TYR A 1 388 ? -7.992 -39.469 -13.625 1 88.88 388 TYR A O 1
ATOM 3191 N N . SER A 1 389 ? -9.18 -37.906 -14.797 1 89.06 389 SER A N 1
ATOM 3192 C CA . SER A 1 389 ? -9.484 -38.875 -15.852 1 89.06 389 SER A CA 1
ATOM 3193 C C . SER A 1 389 ? -9.648 -38.188 -17.203 1 89.06 389 SER A C 1
ATOM 3195 O O . SER A 1 389 ? -10.273 -37.125 -17.281 1 89.06 389 SER A O 1
ATOM 3197 N N . CYS A 1 390 ? -9.086 -38.844 -18.25 1 88.56 390 CYS A N 1
ATOM 3198 C CA . CYS A 1 390 ? -9.242 -38.344 -19.594 1 88.56 390 CYS A CA 1
ATOM 3199 C C . CYS A 1 390 ? -10.43 -38.969 -20.297 1 88.56 390 CYS A C 1
ATOM 3201 O O . CYS A 1 390 ? -10.758 -38.625 -21.422 1 88.56 390 CYS A O 1
ATOM 3203 N N . THR A 1 391 ? -11.109 -39.781 -19.609 1 87.94 391 THR A N 1
ATOM 3204 C CA . THR A 1 391 ? -12.219 -40.5 -20.234 1 87.94 391 THR A CA 1
ATOM 3205 C C . THR A 1 391 ? -13.555 -39.969 -19.703 1 87.94 391 THR A C 1
ATOM 3207 O O . THR A 1 391 ? -14.57 -40.031 -20.391 1 87.94 391 THR A O 1
ATOM 3210 N N . GLU A 1 392 ? -13.539 -39.562 -18.469 1 89.19 392 GLU A N 1
ATOM 3211 C CA . GLU A 1 392 ? -14.773 -39.031 -17.906 1 89.19 392 GLU A CA 1
ATOM 3212 C C . GLU A 1 392 ? -15.086 -37.656 -18.5 1 89.19 392 GLU A C 1
ATOM 3214 O O . GLU A 1 392 ? -14.227 -36.781 -18.531 1 89.19 392 GLU A O 1
ATOM 3219 N N . MET A 1 393 ? -16.328 -37.5 -18.938 1 90.06 393 MET A N 1
ATOM 3220 C CA . MET A 1 393 ? -16.734 -36.25 -19.547 1 90.06 393 MET A CA 1
ATOM 3221 C C . MET A 1 393 ? -17.344 -35.312 -18.516 1 90.06 393 MET A C 1
ATOM 3223 O O . MET A 1 393 ? -18.188 -35.719 -17.719 1 90.06 393 MET A O 1
ATOM 3227 N N . PRO A 1 394 ? -16.922 -34.094 -18.547 1 93.75 394 PRO A N 1
ATOM 3228 C CA . PRO A 1 394 ? -17.531 -33.125 -17.625 1 93.75 394 PRO A CA 1
ATOM 3229 C C . PRO A 1 394 ? -18.969 -32.781 -18.016 1 93.75 394 PRO A C 1
ATOM 3231 O O . PRO A 1 394 ? -19.391 -33.031 -19.156 1 93.75 394 PRO A O 1
ATOM 3234 N N . ARG A 1 395 ? -19.625 -32.25 -16.984 1 91.75 395 ARG A N 1
ATOM 3235 C CA . ARG A 1 395 ? -20.969 -31.75 -17.25 1 91.75 395 ARG A CA 1
ATOM 3236 C C . ARG A 1 395 ? -20.938 -30.562 -18.219 1 91.75 395 ARG A C 1
ATOM 3238 O O . ARG A 1 395 ? -20.062 -29.703 -18.125 1 91.75 395 ARG A O 1
ATOM 3245 N N . ASP A 1 396 ? -21.844 -30.531 -19.234 1 88.25 396 ASP A N 1
ATOM 3246 C CA . ASP A 1 396 ? -22.016 -29.406 -20.172 1 88.25 396 ASP A CA 1
ATOM 3247 C C . ASP A 1 396 ? -20.703 -29.109 -20.875 1 88.25 396 ASP A C 1
ATOM 3249 O O . ASP A 1 396 ? -20.25 -27.953 -20.891 1 88.25 396 ASP A O 1
ATOM 3253 N N . GLU A 1 397 ? -20.078 -30.141 -21.328 1 91.56 397 GLU A N 1
ATOM 3254 C CA . GLU A 1 397 ? -18.75 -30.031 -21.906 1 91.56 397 GLU A CA 1
ATOM 3255 C C . GLU A 1 397 ? -18.719 -28.984 -23.031 1 91.56 397 GLU A C 1
ATOM 3257 O O . GLU A 1 397 ? -17.766 -28.219 -23.141 1 91.56 397 GLU A O 1
ATOM 3262 N N . GLU A 1 398 ? -19.75 -29.016 -23.891 1 92.25 398 GLU A N 1
ATOM 3263 C CA . GLU A 1 398 ? -19.797 -28.078 -25 1 92.25 398 GLU A CA 1
ATOM 3264 C C . GLU A 1 398 ? -19.719 -26.641 -24.516 1 92.25 398 GLU A C 1
ATOM 3266 O O . GLU A 1 398 ? -18.891 -25.859 -25 1 92.25 398 GLU A O 1
ATOM 3271 N N . ASN A 1 399 ? -20.547 -26.297 -23.562 1 92.25 399 ASN A N 1
ATOM 3272 C CA . ASN A 1 399 ? -20.547 -24.953 -23.031 1 92.25 399 ASN A CA 1
ATOM 3273 C C . ASN A 1 399 ? -19.266 -24.672 -22.234 1 92.25 399 ASN A C 1
ATOM 3275 O O . ASN A 1 399 ? -18.781 -23.531 -22.219 1 92.25 399 ASN A O 1
ATOM 3279 N N . LEU A 1 400 ? -18.844 -25.703 -21.578 1 95.62 400 LEU A N 1
ATOM 3280 C CA . LEU A 1 400 ? -17.594 -25.578 -20.828 1 95.62 400 LEU A CA 1
ATOM 3281 C C . LEU A 1 400 ? -16.438 -25.203 -21.75 1 95.62 400 LEU A C 1
ATOM 3283 O O . LEU A 1 400 ? -15.656 -24.312 -21.438 1 95.62 400 LEU A O 1
ATOM 3287 N N . LEU A 1 401 ? -16.391 -25.844 -22.891 1 96.06 401 LEU A N 1
ATOM 3288 C CA . LEU A 1 401 ? -15.328 -25.594 -23.875 1 96.06 401 LEU A CA 1
ATOM 3289 C C . LEU A 1 401 ? -15.484 -24.219 -24.5 1 96.06 401 LEU A C 1
ATOM 3291 O O . LEU A 1 401 ? -14.5 -23.516 -24.719 1 96.06 401 LEU A O 1
ATOM 3295 N N . GLU A 1 402 ? -16.656 -23.906 -24.812 1 95.5 402 GLU A N 1
ATOM 3296 C CA . GLU A 1 402 ? -16.906 -22.578 -25.359 1 95.5 402 GLU A CA 1
ATOM 3297 C C . GLU A 1 402 ? -16.422 -21.484 -24.422 1 95.5 402 GLU A C 1
ATOM 3299 O O . GLU A 1 402 ? -15.797 -20.516 -24.844 1 95.5 402 GLU A O 1
ATOM 3304 N N . LEU A 1 403 ? -16.781 -21.672 -23.156 1 97 403 LEU A N 1
ATOM 3305 C CA . LEU A 1 403 ? -16.359 -20.719 -22.156 1 97 403 LEU A CA 1
ATOM 3306 C C . LEU A 1 403 ? -14.828 -20.688 -22.047 1 97 403 LEU A C 1
ATOM 3308 O O . LEU A 1 403 ? -14.234 -19.609 -21.938 1 97 403 LEU A O 1
ATOM 3312 N N . ALA A 1 404 ? -14.188 -21.812 -22.062 1 98.12 404 ALA A N 1
ATOM 3313 C CA . ALA A 1 404 ? -12.734 -21.891 -22 1 98.12 404 ALA A CA 1
ATOM 3314 C C . ALA A 1 404 ? -12.086 -21.141 -23.156 1 98.12 404 ALA A C 1
ATOM 3316 O O . ALA A 1 404 ? -11.133 -20.375 -22.953 1 98.12 404 ALA A O 1
ATOM 3317 N N . TYR A 1 405 ? -12.609 -21.359 -24.344 1 97.81 405 TYR A N 1
ATOM 3318 C CA . TYR A 1 405 ? -12.078 -20.672 -25.5 1 97.81 405 TYR A CA 1
ATOM 3319 C C . TYR A 1 405 ? -12.328 -19.172 -25.406 1 97.81 405 TYR A C 1
ATOM 3321 O O . TYR A 1 405 ? -11.516 -18.359 -25.875 1 97.81 405 TYR A O 1
ATOM 3329 N N . GLY A 1 406 ? -13.438 -18.812 -24.859 1 98.06 406 GLY A N 1
ATOM 3330 C CA . GLY A 1 406 ? -13.711 -17.406 -24.625 1 98.06 406 GLY A CA 1
ATOM 3331 C C . GLY A 1 406 ? -12.719 -16.75 -23.672 1 98.06 406 GLY A C 1
ATOM 3332 O O . GLY A 1 406 ? -12.297 -15.617 -23.906 1 98.06 406 GLY A O 1
ATOM 3333 N N . LEU A 1 407 ? -12.391 -17.469 -22.578 1 98.56 407 LEU A N 1
ATOM 3334 C CA . LEU A 1 407 ? -11.383 -16.969 -21.656 1 98.56 407 LEU A CA 1
ATOM 3335 C C . LEU A 1 407 ? -10.047 -16.75 -22.359 1 98.56 407 LEU A C 1
ATOM 3337 O O . LEU A 1 407 ? -9.406 -15.719 -22.172 1 98.56 407 LEU A O 1
ATOM 3341 N N . SER A 1 408 ? -9.695 -17.703 -23.172 1 98.25 408 SER A N 1
ATOM 3342 C CA . SER A 1 408 ? -8.461 -17.609 -23.953 1 98.25 408 SER A CA 1
ATOM 3343 C C . SER A 1 408 ? -8.5 -16.438 -24.922 1 98.25 408 SER A C 1
ATOM 3345 O O . SER A 1 408 ? -7.516 -15.711 -25.062 1 98.25 408 SER A O 1
ATOM 3347 N N . GLN A 1 409 ? -9.586 -16.297 -25.578 1 98.19 409 GLN A N 1
ATOM 3348 C CA . GLN A 1 409 ? -9.742 -15.211 -26.547 1 98.19 409 GLN A CA 1
ATOM 3349 C C . GLN A 1 409 ? -9.625 -13.852 -25.875 1 98.19 409 GLN A C 1
ATOM 3351 O O . GLN A 1 409 ? -9.055 -12.914 -26.438 1 98.19 409 GLN A O 1
ATOM 3356 N N . ALA A 1 410 ? -10.18 -13.742 -24.688 1 98.31 410 ALA A N 1
ATOM 3357 C CA . ALA A 1 410 ? -10.086 -12.484 -23.938 1 98.31 410 ALA A CA 1
ATOM 3358 C C . ALA A 1 410 ? -8.633 -12.109 -23.672 1 98.31 410 ALA A C 1
ATOM 3360 O O . ALA A 1 410 ? -8.258 -10.945 -23.781 1 98.31 410 ALA A O 1
ATOM 3361 N N . VAL A 1 411 ? -7.828 -13.094 -23.359 1 97.88 411 VAL A N 1
ATOM 3362 C CA . VAL A 1 411 ? -6.406 -12.859 -23.141 1 97.88 411 VAL A CA 1
ATOM 3363 C C . VAL A 1 411 ? -5.758 -12.398 -24.438 1 97.88 411 VAL A C 1
ATOM 3365 O O . VAL A 1 411 ? -5.008 -11.414 -24.453 1 97.88 411 VAL A O 1
ATOM 3368 N N . ARG A 1 412 ? -6.09 -13.039 -25.531 1 97.44 412 ARG A N 1
ATOM 3369 C CA . ARG A 1 412 ? -5.504 -12.727 -26.828 1 97.44 412 ARG A CA 1
ATOM 3370 C C . ARG A 1 412 ? -5.848 -11.305 -27.266 1 97.44 412 ARG A C 1
ATOM 3372 O O . ARG A 1 412 ? -4.996 -10.586 -27.781 1 97.44 412 ARG A O 1
ATOM 3379 N N . LEU A 1 413 ? -7.035 -10.969 -27.078 1 97.19 413 LEU A N 1
ATOM 3380 C CA . LEU A 1 413 ? -7.488 -9.633 -27.453 1 97.19 413 LEU A CA 1
ATOM 3381 C C . LEU A 1 413 ? -6.793 -8.562 -26.625 1 97.19 413 LEU A C 1
ATOM 3383 O O . LEU A 1 413 ? -6.535 -7.457 -27.109 1 97.19 413 LEU A O 1
ATOM 3387 N N . ARG A 1 414 ? -6.449 -8.953 -25.375 1 95.69 414 ARG A N 1
ATOM 3388 C CA . ARG A 1 414 ? -5.844 -7.977 -24.469 1 95.69 414 ARG A CA 1
ATOM 3389 C C . ARG A 1 414 ? -4.359 -7.805 -24.766 1 95.69 414 ARG A C 1
ATOM 3391 O O . ARG A 1 414 ? -3.842 -6.684 -24.75 1 95.69 414 ARG A O 1
ATOM 3398 N N . SER A 1 415 ? -3.631 -8.875 -25.031 1 95.19 415 SER A N 1
ATOM 3399 C CA . SER A 1 415 ? -2.176 -8.781 -25.078 1 95.19 415 SER A CA 1
ATOM 3400 C C . SER A 1 415 ? -1.615 -9.484 -26.312 1 95.19 415 SER A C 1
ATOM 3402 O O . SER A 1 415 ? -0.425 -9.367 -26.609 1 95.19 415 SER A O 1
ATOM 3404 N N . GLY A 1 416 ? -2.344 -10.234 -26.984 1 94.88 416 GLY A N 1
ATOM 3405 C CA . GLY A 1 416 ? -1.871 -10.992 -28.125 1 94.88 416 GLY A CA 1
ATOM 3406 C C . GLY A 1 416 ? -1.345 -12.367 -27.75 1 94.88 416 GLY A C 1
ATOM 3407 O O . GLY A 1 416 ? -1.078 -13.195 -28.625 1 94.88 416 GLY A O 1
ATOM 3408 N N . LYS A 1 417 ? -1.24 -12.688 -26.484 1 94.19 417 LYS A N 1
ATOM 3409 C CA . LYS A 1 417 ? -0.765 -13.992 -26.062 1 94.19 417 LYS A CA 1
ATOM 3410 C C . LYS A 1 417 ? -1.827 -15.07 -26.281 1 94.19 417 LYS A C 1
ATOM 3412 O O . LYS A 1 417 ? -3.021 -14.812 -26.109 1 94.19 417 LYS A O 1
ATOM 3417 N N . VAL A 1 418 ? -1.37 -16.219 -26.594 1 93.62 418 VAL A N 1
ATOM 3418 C CA . VAL A 1 418 ? -2.289 -17.312 -26.891 1 93.62 418 VAL A CA 1
ATOM 3419 C C . VAL A 1 418 ? -2.213 -18.359 -25.781 1 93.62 418 VAL A C 1
ATOM 3421 O O . VAL A 1 418 ? -1.164 -18.969 -25.562 1 93.62 418 VAL A O 1
ATOM 3424 N N . TYR A 1 419 ? -3.301 -18.516 -25.078 1 96.88 419 TYR A N 1
ATOM 3425 C CA . TYR A 1 419 ? -3.453 -19.578 -24.109 1 96.88 419 TYR A CA 1
ATOM 3426 C C . TYR A 1 419 ? -4.168 -20.781 -24.719 1 96.88 419 TYR A C 1
ATOM 3428 O O . TYR A 1 419 ? -5.281 -20.656 -25.234 1 96.88 419 TYR A O 1
ATOM 3436 N N . SER A 1 420 ? -3.549 -21.875 -24.625 1 96 420 SER A N 1
ATOM 3437 C CA . SER A 1 420 ? -4.145 -23.078 -25.219 1 96 420 SER A CA 1
ATOM 3438 C C . SER A 1 420 ? -5.203 -23.672 -24.281 1 96 420 SER A C 1
ATOM 3440 O O . SER A 1 420 ? -5.02 -23.703 -23.062 1 96 420 SER A O 1
ATOM 3442 N N . VAL A 1 421 ? -6.289 -24.125 -24.891 1 96.62 421 VAL A N 1
ATOM 3443 C CA . VAL A 1 421 ? -7.355 -24.766 -24.141 1 96.62 421 VAL A CA 1
ATOM 3444 C C . VAL A 1 421 ? -7.188 -26.297 -24.188 1 96.62 421 VAL A C 1
ATOM 3446 O O . VAL A 1 421 ? -7.098 -26.875 -25.281 1 96.62 421 VAL A O 1
ATOM 3449 N N . LEU A 1 422 ? -7.074 -26.922 -23.062 1 93.06 422 LEU A N 1
ATOM 3450 C CA . LEU A 1 422 ? -6.984 -28.391 -23.047 1 93.06 422 LEU A CA 1
ATOM 3451 C C . LEU A 1 422 ? -7.562 -28.953 -21.75 1 93.06 422 LEU A C 1
ATOM 3453 O O . LEU A 1 422 ? -7.812 -28.203 -20.797 1 93.06 422 LEU A O 1
ATOM 3457 N N . SER A 1 423 ? -7.801 -30.25 -21.75 1 92.5 423 SER A N 1
ATOM 3458 C CA . SER A 1 423 ? -8.289 -30.891 -20.531 1 92.5 423 SER A CA 1
ATOM 3459 C C . SER A 1 423 ? -7.195 -30.969 -19.469 1 92.5 423 SER A C 1
ATOM 3461 O O . SER A 1 423 ? -6.02 -31.172 -19.797 1 92.5 423 SER A O 1
ATOM 3463 N N . ALA A 1 424 ? -7.617 -30.906 -18.281 1 93.25 424 ALA A N 1
ATOM 3464 C CA . ALA A 1 424 ? -6.66 -30.953 -17.172 1 93.25 424 ALA A CA 1
ATOM 3465 C C . ALA A 1 424 ? -5.969 -32.312 -17.109 1 93.25 424 ALA A C 1
ATOM 3467 O O . ALA A 1 424 ? -4.805 -32.406 -16.703 1 93.25 424 ALA A O 1
ATOM 3468 N N . CYS A 1 425 ? -6.609 -33.344 -17.516 1 89 425 CYS A N 1
ATOM 3469 C CA . CYS A 1 425 ? -6.016 -34.688 -17.484 1 89 425 CYS A CA 1
ATOM 3470 C C . CYS A 1 425 ? -4.812 -34.781 -18.422 1 89 425 CYS A C 1
ATOM 3472 O O . CYS A 1 425 ? -3.811 -35.406 -18.094 1 89 425 CYS A O 1
ATOM 3474 N N . GLU A 1 426 ? -4.902 -34.125 -19.516 1 82.31 426 GLU A N 1
ATOM 3475 C CA . GLU A 1 426 ? -3.811 -34.094 -20.484 1 82.31 426 GLU A CA 1
ATOM 3476 C C . GLU A 1 426 ? -2.604 -33.344 -19.953 1 82.31 426 GLU A C 1
ATOM 3478 O O . GLU A 1 426 ? -1.459 -33.719 -20.203 1 82.31 426 GLU A O 1
ATOM 3483 N N . ASP A 1 427 ? -2.877 -32.375 -19.297 1 80.88 427 ASP A N 1
ATOM 3484 C CA . ASP A 1 427 ? -1.818 -31.547 -18.719 1 80.88 427 ASP A CA 1
ATOM 3485 C C . ASP A 1 427 ? -1.1 -32.312 -17.594 1 80.88 427 ASP A C 1
ATOM 3487 O O . ASP A 1 427 ? 0.128 -32.25 -17.5 1 80.88 427 ASP A O 1
ATOM 3491 N N . ARG A 1 428 ? -1.812 -32.969 -16.75 1 77.06 428 ARG A N 1
ATOM 3492 C CA . ARG A 1 428 ? -1.263 -33.625 -15.578 1 77.06 428 ARG A CA 1
ATOM 3493 C C . ARG A 1 428 ? -0.666 -34.969 -15.938 1 77.06 428 ARG A C 1
ATOM 3495 O O . ARG A 1 428 ? 0.086 -35.562 -15.148 1 77.06 428 ARG A O 1
ATOM 3502 N N . GLY A 1 429 ? -0.917 -35.375 -17.094 1 68.38 429 GLY A N 1
ATOM 3503 C CA . GLY A 1 429 ? -0.4 -36.656 -17.516 1 68.38 429 GLY A CA 1
ATOM 3504 C C . GLY A 1 429 ? -1.194 -37.844 -16.953 1 68.38 429 GLY A C 1
ATOM 3505 O O . GLY A 1 429 ? -0.659 -38.938 -16.797 1 68.38 429 GLY A O 1
ATOM 3506 N N . ALA A 1 430 ? -2.385 -37.594 -16.594 1 66.75 430 ALA A N 1
ATOM 3507 C CA . ALA A 1 430 ? -3.219 -38.656 -16.062 1 66.75 430 ALA A CA 1
ATOM 3508 C C . ALA A 1 430 ? -3.5 -39.719 -17.125 1 66.75 430 ALA A C 1
ATOM 3510 O O . ALA A 1 430 ? -3.887 -40.844 -16.797 1 66.75 430 ALA A O 1
ATOM 3511 N N . ASP A 1 431 ? -3.328 -39.312 -18.266 1 61.47 431 ASP A N 1
ATOM 3512 C CA . ASP A 1 431 ? -3.439 -40.281 -19.359 1 61.47 431 ASP A CA 1
ATOM 3513 C C . ASP A 1 431 ? -2.34 -41.344 -19.266 1 61.47 431 ASP A C 1
ATOM 3515 O O . ASP A 1 431 ? -2.52 -42.469 -19.734 1 61.47 431 ASP A O 1
ATOM 3519 N N . LEU A 1 432 ? -1.293 -40.844 -18.609 1 63.81 432 LEU A N 1
ATOM 3520 C CA . LEU A 1 432 ? -0.179 -41.781 -18.438 1 63.81 432 LEU A CA 1
ATOM 3521 C C . LEU A 1 432 ? -0.249 -42.469 -17.078 1 63.81 432 LEU A C 1
ATOM 3523 O O . LEU A 1 432 ? -0.159 -43.688 -17 1 63.81 432 LEU A O 1
ATOM 3527 N N . LEU A 1 433 ? -0.386 -41.625 -16.094 1 66.56 433 LEU A N 1
ATOM 3528 C CA . LEU A 1 433 ? -0.499 -42.125 -14.727 1 66.56 433 LEU A CA 1
ATOM 3529 C C . LEU A 1 433 ? -1.673 -41.469 -14.008 1 66.56 433 LEU A C 1
ATOM 3531 O O . LEU A 1 433 ? -1.574 -40.312 -13.562 1 66.56 433 LEU A O 1
ATOM 3535 N N . PRO A 1 434 ? -2.691 -42.25 -13.906 1 61.81 434 PRO A N 1
ATOM 3536 C CA . PRO A 1 434 ? -3.926 -41.688 -13.352 1 61.81 434 PRO A CA 1
ATOM 3537 C C . PRO A 1 434 ? -3.711 -41 -12.008 1 61.81 434 PRO A C 1
ATOM 3539 O O . PRO A 1 434 ? -4.387 -40.031 -11.695 1 61.81 434 PRO A O 1
ATOM 3542 N N . SER A 1 435 ? -2.807 -41.406 -11.203 1 66.75 435 SER A N 1
ATOM 3543 C CA . SER A 1 435 ? -2.578 -40.844 -9.875 1 66.75 435 SER A CA 1
ATOM 3544 C C . SER A 1 435 ? -2.123 -39.406 -9.961 1 66.75 435 SER A C 1
ATOM 3546 O O . SER A 1 435 ? -2.279 -38.625 -9 1 66.75 435 SER A O 1
ATOM 3548 N N . MET A 1 436 ? -1.749 -39.062 -11.094 1 71.69 436 MET A N 1
ATOM 3549 C CA . MET A 1 436 ? -1.189 -37.719 -11.258 1 71.69 436 MET A CA 1
ATOM 3550 C C . MET A 1 436 ? -2.293 -36.656 -11.289 1 71.69 436 MET A C 1
ATOM 3552 O O . MET A 1 436 ? -2.041 -35.469 -11.039 1 71.69 436 MET A O 1
ATOM 3556 N N . GLY A 1 437 ? -3.439 -37.094 -11.477 1 72 437 GLY A N 1
ATOM 3557 C CA . GLY A 1 437 ? -4.539 -36.125 -11.57 1 72 437 GLY A CA 1
ATOM 3558 C C . GLY A 1 437 ? -5.508 -36.219 -10.406 1 72 437 GLY A C 1
ATOM 3559 O O . GLY A 1 437 ? -6.504 -35.5 -10.359 1 72 437 GLY A O 1
ATOM 3560 N N . ALA A 1 438 ? -5.215 -36.969 -9.453 1 80.19 438 ALA A N 1
ATOM 3561 C CA . ALA A 1 438 ? -6.16 -37.281 -8.375 1 80.19 438 ALA A CA 1
ATOM 3562 C C . ALA A 1 438 ? -6.148 -36.156 -7.328 1 80.19 438 ALA A C 1
ATOM 3564 O O . ALA A 1 438 ? -5.102 -35.562 -7.051 1 80.19 438 ALA A O 1
ATOM 3565 N N . GLY A 1 439 ? -7.297 -35.875 -6.812 1 90.69 439 GLY A N 1
ATOM 3566 C CA . GLY A 1 439 ? -7.43 -35 -5.664 1 90.69 439 GLY A CA 1
ATOM 3567 C C . GLY A 1 439 ? -7.164 -33.531 -5.996 1 90.69 439 GLY A C 1
ATOM 3568 O O . GLY A 1 439 ? -6.645 -32.781 -5.164 1 90.69 439 GLY A O 1
ATOM 3569 N N . SER A 1 440 ? -7.441 -33.125 -7.176 1 94.88 440 SER A N 1
ATOM 3570 C CA . SER A 1 440 ? -7.164 -31.75 -7.586 1 94.88 440 SER A CA 1
ATOM 3571 C C . SER A 1 440 ? -8.234 -30.797 -7.074 1 94.88 440 SER A C 1
ATOM 3573 O O . SER A 1 440 ? -9.398 -31.172 -6.926 1 94.88 440 SER A O 1
ATOM 3575 N N . ALA A 1 441 ? -7.797 -29.578 -6.816 1 97.62 441 ALA A N 1
ATOM 3576 C CA . ALA A 1 441 ? -8.742 -28.516 -6.453 1 97.62 441 ALA A CA 1
ATOM 3577 C C . ALA A 1 441 ? -9.742 -28.281 -7.578 1 97.62 441 ALA A C 1
ATOM 3579 O O . ALA A 1 441 ? -10.93 -28.062 -7.324 1 97.62 441 ALA A O 1
ATOM 3580 N N . LEU A 1 442 ? -9.297 -28.312 -8.805 1 97.5 442 LEU A N 1
ATOM 3581 C CA . LEU A 1 442 ? -10.148 -28.078 -9.969 1 97.5 442 LEU A CA 1
ATOM 3582 C C . LEU A 1 442 ? -11.328 -29.047 -9.977 1 97.5 442 LEU A C 1
ATOM 3584 O O . LEU A 1 442 ? -12.484 -28.625 -10.055 1 97.5 442 LEU A O 1
ATOM 3588 N N . ASP A 1 443 ? -11.008 -30.328 -9.891 1 96.69 443 ASP A N 1
ATOM 3589 C CA . ASP A 1 443 ? -12.055 -31.359 -9.961 1 96.69 443 ASP A CA 1
ATOM 3590 C C . ASP A 1 443 ? -12.984 -31.266 -8.758 1 96.69 443 ASP A C 1
ATOM 3592 O O . ASP A 1 443 ? -14.203 -31.391 -8.898 1 96.69 443 ASP A O 1
ATOM 3596 N N . TYR A 1 444 ? -12.398 -31.062 -7.637 1 97.38 444 TYR A N 1
ATOM 3597 C CA . TYR A 1 444 ? -13.203 -30.953 -6.426 1 97.38 444 TYR A CA 1
ATOM 3598 C C . TYR A 1 444 ? -14.18 -29.781 -6.52 1 97.38 444 TYR A C 1
ATOM 3600 O O . TYR A 1 444 ? -15.367 -29.922 -6.246 1 97.38 444 TYR A O 1
ATOM 3608 N N . MET A 1 445 ? -13.68 -28.625 -6.855 1 97.62 445 MET A N 1
ATOM 3609 C CA . MET A 1 445 ? -14.523 -27.438 -6.945 1 97.62 445 MET A CA 1
ATOM 3610 C C . MET A 1 445 ? -15.594 -27.609 -8.016 1 97.62 445 MET A C 1
ATOM 3612 O O . MET A 1 445 ? -16.75 -27.25 -7.809 1 97.62 445 MET A O 1
ATOM 3616 N N . TYR A 1 446 ? -15.234 -28.109 -9.117 1 97 446 TYR A N 1
ATOM 3617 C CA . TYR A 1 446 ? -16.172 -28.297 -10.219 1 97 446 TYR A CA 1
ATOM 3618 C C . TYR A 1 446 ? -17.297 -29.25 -9.836 1 97 446 TYR A C 1
ATOM 3620 O O . TYR A 1 446 ? -18.469 -29 -10.117 1 97 446 TYR A O 1
ATOM 3628 N N . HIS A 1 447 ? -16.922 -30.297 -9.195 1 95.44 447 HIS A N 1
ATOM 3629 C CA . HIS A 1 447 ? -17.891 -31.344 -8.883 1 95.44 447 HIS A CA 1
ATOM 3630 C C . HIS A 1 447 ? -18.719 -30.969 -7.66 1 95.44 447 HIS A C 1
ATOM 3632 O O . HIS A 1 447 ? -19.938 -31.172 -7.645 1 95.44 447 HIS A O 1
ATOM 3638 N N . ASN A 1 448 ? -18.141 -30.422 -6.68 1 94.75 448 ASN A N 1
ATOM 3639 C CA . ASN A 1 448 ? -18.797 -30.312 -5.383 1 94.75 448 ASN A CA 1
ATOM 3640 C C . ASN A 1 448 ? -19.297 -28.891 -5.129 1 94.75 448 ASN A C 1
ATOM 3642 O O . ASN A 1 448 ? -20.203 -28.688 -4.32 1 94.75 448 ASN A O 1
ATOM 3646 N N . LYS A 1 449 ? -18.688 -27.969 -5.809 1 96.19 449 LYS A N 1
ATOM 3647 C CA . LYS A 1 449 ? -18.938 -26.625 -5.262 1 96.19 449 LYS A CA 1
ATOM 3648 C C . LYS A 1 449 ? -19.391 -25.672 -6.355 1 96.19 449 LYS A C 1
ATOM 3650 O O . LYS A 1 449 ? -20.344 -24.906 -6.168 1 96.19 449 LYS A O 1
ATOM 3655 N N . ALA A 1 450 ? -18.812 -25.672 -7.531 1 97 450 ALA A N 1
ATOM 3656 C CA . ALA A 1 450 ? -18.984 -24.609 -8.508 1 97 450 ALA A CA 1
ATOM 3657 C C . ALA A 1 450 ? -19.688 -25.109 -9.766 1 97 450 ALA A C 1
ATOM 3659 O O . ALA A 1 450 ? -19.547 -26.281 -10.125 1 97 450 ALA A O 1
ATOM 3660 N N . TYR A 1 451 ? -20.406 -24.281 -10.43 1 95.62 451 TYR A N 1
ATOM 3661 C CA . TYR A 1 451 ? -21.031 -24.641 -11.695 1 95.62 451 TYR A CA 1
ATOM 3662 C C . TYR A 1 451 ? -20 -24.734 -12.812 1 95.62 451 TYR A C 1
ATOM 3664 O O . TYR A 1 451 ? -19.969 -25.703 -13.57 1 95.62 451 TYR A O 1
ATOM 3672 N N . TRP A 1 452 ? -19.156 -23.703 -12.953 1 97.25 452 TRP A N 1
ATOM 3673 C CA . TRP A 1 452 ? -18.031 -23.688 -13.875 1 97.25 452 TRP A CA 1
ATOM 3674 C C . TRP A 1 452 ? -16.719 -23.625 -13.117 1 97.25 452 TRP A C 1
ATOM 3676 O O . TRP A 1 452 ? -16.609 -22.938 -12.094 1 97.25 452 TRP A O 1
ATOM 3686 N N . ALA A 1 453 ? -15.719 -24.297 -13.625 1 98.19 453 ALA A N 1
ATOM 3687 C CA . ALA A 1 453 ? -14.406 -24.25 -12.992 1 98.19 453 ALA A CA 1
ATOM 3688 C C . ALA A 1 453 ? -13.289 -24.391 -14.023 1 98.19 453 ALA A C 1
ATOM 3690 O O . ALA A 1 453 ? -13.398 -25.172 -14.961 1 98.19 453 ALA A O 1
ATOM 3691 N N . PHE A 1 454 ? -12.203 -23.609 -13.82 1 98.56 454 PHE A N 1
ATOM 3692 C CA . PHE A 1 454 ? -11.055 -23.656 -14.719 1 98.56 454 PHE A CA 1
ATOM 3693 C C . PHE A 1 454 ? -9.758 -23.438 -13.945 1 98.56 454 PHE A C 1
ATOM 3695 O O . PHE A 1 454 ? -9.758 -22.844 -12.867 1 98.56 454 PHE A O 1
ATOM 3702 N N . VAL A 1 455 ? -8.719 -23.938 -14.484 1 98.12 455 VAL A N 1
ATOM 3703 C CA . VAL A 1 455 ? -7.367 -23.547 -14.109 1 98.12 455 VAL A CA 1
ATOM 3704 C C . VAL A 1 455 ? -6.742 -22.719 -15.227 1 98.12 455 VAL A C 1
ATOM 3706 O O . VAL A 1 455 ? -6.824 -23.078 -16.406 1 98.12 455 VAL A O 1
ATOM 3709 N N . LEU A 1 456 ? -6.238 -21.609 -14.906 1 98.5 456 LEU A N 1
ATOM 3710 C CA . LEU A 1 456 ? -5.422 -20.844 -15.844 1 98.5 456 LEU A CA 1
ATOM 3711 C C . LEU A 1 456 ? -3.947 -20.922 -15.477 1 98.5 456 LEU A C 1
ATOM 3713 O O . LEU A 1 456 ? -3.547 -20.453 -14.406 1 98.5 456 LEU A O 1
ATOM 3717 N N . LYS A 1 457 ? -3.188 -21.562 -16.266 1 97.25 457 LYS A N 1
ATOM 3718 C CA . LYS A 1 457 ? -1.734 -21.547 -16.125 1 97.25 457 LYS A CA 1
ATOM 3719 C C . LYS A 1 457 ? -1.136 -20.312 -16.797 1 97.25 457 LYS A C 1
ATOM 3721 O O . LYS A 1 457 ? -1.107 -20.234 -18.031 1 97.25 457 LYS A O 1
ATOM 3726 N N . LEU A 1 458 ? -0.57 -19.516 -16.062 1 98.06 458 LEU A N 1
ATOM 3727 C CA . LEU A 1 458 ? -0.142 -18.203 -16.516 1 98.06 458 LEU A CA 1
ATOM 3728 C C . LEU A 1 458 ? 1.184 -18.281 -17.266 1 98.06 458 LEU A C 1
ATOM 3730 O O . LEU A 1 458 ? 1.641 -19.375 -17.609 1 98.06 458 LEU A O 1
ATOM 3734 N N . ARG A 1 459 ? 1.695 -17.156 -17.688 1 93.88 459 ARG A N 1
ATOM 3735 C CA . ARG A 1 459 ? 2.982 -17.094 -18.375 1 93.88 459 ARG A CA 1
ATOM 3736 C C . ARG A 1 459 ? 4.086 -17.703 -17.516 1 93.88 459 ARG A C 1
ATOM 3738 O O . ARG A 1 459 ? 3.951 -17.812 -16.297 1 93.88 459 ARG A O 1
ATOM 3745 N N . ASP A 1 460 ? 5.137 -18.266 -18.125 1 82.56 460 ASP A N 1
ATOM 3746 C CA . ASP A 1 460 ? 5.449 -18.062 -19.547 1 82.56 460 ASP A CA 1
ATOM 3747 C C . ASP A 1 460 ? 5.578 -19.406 -20.266 1 82.56 460 ASP A C 1
ATOM 3749 O O . ASP A 1 460 ? 5.551 -20.469 -19.641 1 82.56 460 ASP A O 1
ATOM 3753 N N . SER A 1 461 ? 5.602 -19.359 -21.516 1 77.25 461 SER A N 1
ATOM 3754 C CA . SER A 1 461 ? 5.98 -20.516 -22.328 1 77.25 461 SER A CA 1
ATOM 3755 C C . SER A 1 461 ? 7.41 -20.375 -22.844 1 77.25 461 SER A C 1
ATOM 3757 O O . SER A 1 461 ? 7.879 -21.219 -23.609 1 77.25 461 SER A O 1
ATOM 3759 N N . GLY A 1 462 ? 8.039 -19.422 -22.219 1 81.38 462 GLY A N 1
ATOM 3760 C CA . GLY A 1 462 ? 9.398 -19.125 -22.656 1 81.38 462 GLY A CA 1
ATOM 3761 C C . GLY A 1 462 ? 10.461 -19.719 -21.75 1 81.38 462 GLY A C 1
ATOM 3762 O O . GLY A 1 462 ? 10.43 -20.906 -21.453 1 81.38 462 GLY A O 1
ATOM 3763 N N . SER A 1 463 ? 11.359 -18.891 -21.344 1 84.75 463 SER A N 1
ATOM 3764 C CA . SER A 1 463 ? 12.586 -19.438 -20.75 1 84.75 463 SER A CA 1
ATOM 3765 C C . SER A 1 463 ? 12.672 -19.109 -19.266 1 84.75 463 SER A C 1
ATOM 3767 O O . SER A 1 463 ? 13.75 -19.188 -18.672 1 84.75 463 SER A O 1
ATOM 3769 N N . ARG A 1 464 ? 11.57 -18.812 -18.672 1 89 464 ARG A N 1
ATOM 3770 C CA . ARG A 1 464 ? 11.688 -18.375 -17.281 1 89 464 ARG A CA 1
ATOM 3771 C C . ARG A 1 464 ? 11.039 -19.375 -16.344 1 89 464 ARG A C 1
ATOM 3773 O O . ARG A 1 464 ? 11.352 -19.406 -15.141 1 89 464 ARG A O 1
ATOM 3780 N N . GLY A 1 465 ? 10.039 -20.125 -16.844 1 93.88 465 GLY A N 1
ATOM 3781 C CA . GLY A 1 465 ? 9.352 -21.109 -16.031 1 93.88 465 GLY A CA 1
ATOM 3782 C C . GLY A 1 465 ? 8.641 -20.484 -14.836 1 93.88 465 GLY A C 1
ATOM 3783 O O . GLY A 1 465 ? 7.863 -19.547 -14.992 1 93.88 465 GLY A O 1
ATOM 3784 N N . PHE A 1 466 ? 9 -20.984 -13.602 1 96.38 466 PHE A N 1
ATOM 3785 C CA . PHE A 1 466 ? 8.391 -20.484 -12.375 1 96.38 466 PHE A CA 1
ATOM 3786 C C . PHE A 1 466 ? 8.992 -19.141 -11.984 1 96.38 466 PHE A C 1
ATOM 3788 O O . PHE A 1 466 ? 8.508 -18.484 -11.047 1 96.38 466 PHE A O 1
ATOM 3795 N N . LEU A 1 467 ? 10.016 -18.719 -12.648 1 96.5 467 LEU A N 1
ATOM 3796 C CA . LEU A 1 467 ? 10.812 -17.578 -12.234 1 96.5 467 LEU A CA 1
ATOM 3797 C C . LEU A 1 467 ? 10.586 -16.391 -13.156 1 96.5 467 LEU A C 1
ATOM 3799 O O . LEU A 1 467 ? 11.547 -15.758 -13.625 1 96.5 467 LEU A O 1
ATOM 3803 N N . LEU A 1 468 ? 9.336 -16.094 -13.344 1 94.31 468 LEU A N 1
ATOM 3804 C CA . LEU A 1 468 ? 8.969 -14.945 -14.164 1 94.31 468 LEU A CA 1
ATOM 3805 C C . LEU A 1 468 ? 9.398 -13.641 -13.492 1 94.31 468 LEU A C 1
ATOM 3807 O O . LEU A 1 468 ? 9.102 -13.414 -12.32 1 94.31 468 LEU A O 1
ATOM 3811 N N . PRO A 1 469 ? 10.133 -12.789 -14.211 1 90.94 469 PRO A N 1
ATOM 3812 C CA . PRO A 1 469 ? 10.531 -11.508 -13.625 1 90.94 469 PRO A CA 1
ATOM 3813 C C . PRO A 1 469 ? 9.344 -10.633 -13.242 1 90.94 469 PRO A C 1
ATOM 3815 O O . PRO A 1 469 ? 8.266 -10.758 -13.836 1 90.94 469 PRO A O 1
ATOM 3818 N N . SER A 1 470 ? 9.547 -9.711 -12.352 1 92 470 SER A N 1
ATOM 3819 C CA . SER A 1 470 ? 8.484 -8.891 -11.781 1 92 470 SER A CA 1
ATOM 3820 C C . SER A 1 470 ? 7.871 -7.973 -12.836 1 92 470 SER A C 1
ATOM 3822 O O . SER A 1 470 ? 6.723 -7.547 -12.703 1 92 470 SER A O 1
ATOM 3824 N N . LYS A 1 471 ? 8.617 -7.633 -13.875 1 88.94 471 LYS A N 1
ATOM 3825 C CA . LYS A 1 471 ? 8.117 -6.742 -14.914 1 88.94 471 LYS A CA 1
ATOM 3826 C C . LYS A 1 471 ? 6.891 -7.34 -15.602 1 88.94 471 LYS A C 1
ATOM 3828 O O . LYS A 1 471 ? 6.16 -6.633 -16.297 1 88.94 471 LYS A O 1
ATOM 3833 N N . TYR A 1 472 ? 6.648 -8.648 -15.383 1 92.88 472 TYR A N 1
ATOM 3834 C CA . TYR A 1 472 ? 5.523 -9.305 -16.031 1 92.88 472 TYR A CA 1
ATOM 3835 C C . TYR A 1 472 ? 4.297 -9.32 -15.133 1 92.88 472 TYR A C 1
ATOM 3837 O O . TYR A 1 472 ? 3.221 -9.766 -15.547 1 92.88 472 TYR A O 1
ATOM 3845 N N . ILE A 1 473 ? 4.375 -8.781 -13.953 1 95.44 473 ILE A N 1
ATOM 3846 C CA . ILE A 1 473 ? 3.268 -8.805 -13.008 1 95.44 473 ILE A CA 1
ATOM 3847 C C . ILE A 1 473 ? 2.061 -8.078 -13.602 1 95.44 473 ILE A C 1
ATOM 3849 O O . ILE A 1 473 ? 0.963 -8.641 -13.664 1 95.44 473 ILE A O 1
ATOM 3853 N N . VAL A 1 474 ? 2.25 -6.914 -14.07 1 94.81 474 VAL A N 1
ATOM 3854 C CA . VAL A 1 474 ? 1.144 -6.09 -14.547 1 94.81 474 VAL A CA 1
ATOM 3855 C C . VAL A 1 474 ? 0.622 -6.645 -15.867 1 94.81 474 VAL A C 1
ATOM 3857 O O . VAL A 1 474 ? -0.583 -6.855 -16.031 1 94.81 474 VAL A O 1
ATOM 3860 N N . PRO A 1 475 ? 1.502 -7.02 -16.828 1 95.44 475 PRO A N 1
ATOM 3861 C CA . PRO A 1 475 ? 0.989 -7.582 -18.078 1 95.44 475 PRO A CA 1
ATOM 3862 C C . PRO A 1 475 ? 0.16 -8.844 -17.859 1 95.44 475 PRO A C 1
ATOM 3864 O O . PRO A 1 475 ? -0.912 -9 -18.453 1 95.44 475 PRO A O 1
ATOM 3867 N N . VAL A 1 476 ? 0.649 -9.719 -17.062 1 97.69 476 VAL A N 1
ATOM 3868 C CA . VAL A 1 476 ? -0.089 -10.953 -16.781 1 97.69 476 VAL A CA 1
ATOM 3869 C C . VAL A 1 476 ? -1.394 -10.625 -16.062 1 97.69 476 VAL A C 1
ATOM 3871 O O . VAL A 1 476 ? -2.443 -11.195 -16.375 1 97.69 476 VAL A O 1
ATOM 3874 N N . GLY A 1 477 ? -1.318 -9.703 -15.117 1 97.88 477 GLY A N 1
ATOM 3875 C CA . GLY A 1 477 ? -2.52 -9.25 -14.438 1 97.88 477 GLY A CA 1
ATOM 3876 C C . GLY A 1 477 ? -3.582 -8.727 -15.383 1 97.88 477 GLY A C 1
ATOM 3877 O O . GLY A 1 477 ? -4.762 -9.062 -15.25 1 97.88 477 GLY A O 1
ATOM 3878 N N . ASP A 1 478 ? -3.168 -7.961 -16.359 1 97 478 ASP A N 1
ATOM 3879 C CA . ASP A 1 478 ? -4.078 -7.379 -17.344 1 97 478 ASP A CA 1
ATOM 3880 C C . ASP A 1 478 ? -4.75 -8.469 -18.172 1 97 478 ASP A C 1
ATOM 3882 O O . ASP A 1 478 ? -5.945 -8.383 -18.469 1 97 478 ASP A O 1
ATOM 3886 N N . GLU A 1 479 ? -3.953 -9.398 -18.531 1 98 479 GLU A N 1
ATOM 3887 C CA . GLU A 1 479 ? -4.469 -10.516 -19.328 1 98 479 GLU A CA 1
ATOM 3888 C C . GLU A 1 479 ? -5.578 -11.25 -18.578 1 98 479 GLU A C 1
ATOM 3890 O O . GLU A 1 479 ? -6.672 -11.453 -19.109 1 98 479 GLU A O 1
ATOM 3895 N N . ILE A 1 480 ? -5.309 -11.539 -17.375 1 98.69 480 ILE A N 1
ATOM 3896 C CA . ILE A 1 480 ? -6.234 -12.383 -16.625 1 98.69 480 ILE A CA 1
ATOM 3897 C C . ILE A 1 480 ? -7.434 -11.562 -16.172 1 98.69 480 ILE A C 1
ATOM 3899 O O . ILE A 1 480 ? -8.555 -12.062 -16.109 1 98.69 480 ILE A O 1
ATOM 3903 N N . TYR A 1 481 ? -7.199 -10.281 -15.883 1 98.44 481 TYR A N 1
ATOM 3904 C CA . TYR A 1 481 ? -8.328 -9.414 -15.57 1 98.44 481 TYR A CA 1
ATOM 3905 C C . TYR A 1 481 ? -9.328 -9.383 -16.719 1 98.44 481 TYR A C 1
ATOM 3907 O O . TYR A 1 481 ? -10.539 -9.398 -16.5 1 98.44 481 TYR A O 1
ATOM 3915 N N . ALA A 1 482 ? -8.836 -9.367 -17.922 1 98.31 482 ALA A N 1
ATOM 3916 C CA . ALA A 1 482 ? -9.703 -9.422 -19.094 1 98.31 482 ALA A CA 1
ATOM 3917 C C . ALA A 1 482 ? -10.5 -10.727 -19.125 1 98.31 482 ALA A C 1
ATOM 3919 O O . ALA A 1 482 ? -11.688 -10.727 -19.453 1 98.31 482 ALA A O 1
ATOM 3920 N N . SER A 1 483 ? -9.852 -11.766 -18.797 1 98.56 483 SER A N 1
ATOM 3921 C CA . SER A 1 483 ? -10.508 -13.07 -18.766 1 98.56 483 SER A CA 1
ATOM 3922 C C . SER A 1 483 ? -11.594 -13.117 -17.703 1 98.56 483 SER A C 1
ATOM 3924 O O . SER A 1 483 ? -12.672 -13.672 -17.922 1 98.56 483 SER A O 1
ATOM 3926 N N . VAL A 1 484 ? -11.328 -12.578 -16.578 1 98.62 484 VAL A N 1
ATOM 3927 C CA . VAL A 1 484 ? -12.289 -12.555 -15.469 1 98.62 484 VAL A CA 1
ATOM 3928 C C . VAL A 1 484 ? -13.508 -11.727 -15.859 1 98.62 484 VAL A C 1
ATOM 3930 O O . VAL A 1 484 ? -14.648 -12.109 -15.57 1 98.62 484 VAL A O 1
ATOM 3933 N N . LYS A 1 485 ? -13.297 -10.609 -16.5 1 98.25 485 LYS A N 1
ATOM 3934 C CA . LYS A 1 485 ? -14.414 -9.789 -16.969 1 98.25 485 LYS A CA 1
ATOM 3935 C C . LYS A 1 485 ? -15.266 -10.555 -17.969 1 98.25 485 LYS A C 1
ATOM 3937 O O . LYS A 1 485 ? -16.5 -10.477 -17.938 1 98.25 485 LYS A O 1
ATOM 3942 N N . TYR A 1 486 ? -14.602 -11.273 -18.859 1 97.94 486 TYR A N 1
ATOM 3943 C CA . TYR A 1 486 ? -15.344 -12.086 -19.812 1 97.94 486 TYR A CA 1
ATOM 3944 C C . TYR A 1 486 ? -16.219 -13.109 -19.094 1 97.94 486 TYR A C 1
ATOM 3946 O O . TYR A 1 486 ? -17.391 -13.297 -19.469 1 97.94 486 TYR A O 1
ATOM 3954 N N . PHE A 1 487 ? -15.633 -13.773 -18.141 1 98.06 487 PHE A N 1
ATOM 3955 C CA . PHE A 1 487 ? -16.375 -14.766 -17.359 1 98.06 487 PHE A CA 1
ATOM 3956 C C . PHE A 1 487 ? -17.578 -14.133 -16.688 1 98.06 487 PHE A C 1
ATOM 3958 O O . PHE A 1 487 ? -18.672 -14.695 -16.703 1 98.06 487 PHE A O 1
ATOM 3965 N N . ALA A 1 488 ? -17.391 -13.008 -16.062 1 97.5 488 ALA A N 1
ATOM 3966 C CA . ALA A 1 488 ? -18.469 -12.297 -15.406 1 97.5 488 ALA A CA 1
ATOM 3967 C C . ALA A 1 488 ? -19.578 -11.945 -16.391 1 97.5 488 ALA A C 1
ATOM 3969 O O . ALA A 1 488 ? -20.766 -12.094 -16.078 1 97.5 488 ALA A O 1
ATOM 3970 N N . ASP A 1 489 ? -19.203 -11.469 -17.594 1 96.62 489 ASP A N 1
ATOM 3971 C CA . ASP A 1 489 ? -20.172 -11.18 -18.641 1 96.62 489 ASP A CA 1
ATOM 3972 C C . ASP A 1 489 ? -21 -12.414 -18.984 1 96.62 489 ASP A C 1
ATOM 3974 O O . ASP A 1 489 ? -22.219 -12.32 -19.156 1 96.62 489 ASP A O 1
ATOM 3978 N N . PHE A 1 490 ? -20.312 -13.461 -19.062 1 95.88 490 PHE A N 1
ATOM 3979 C CA . PHE A 1 490 ? -20.969 -14.719 -19.391 1 95.88 490 PHE A CA 1
ATOM 3980 C C . PHE A 1 490 ? -22 -15.094 -18.328 1 95.88 490 PHE A C 1
ATOM 3982 O O . PHE A 1 490 ? -23.094 -15.539 -18.672 1 95.88 490 PHE A O 1
ATOM 3989 N N . LEU A 1 491 ? -21.703 -14.906 -17.047 1 95.31 491 LEU A N 1
ATOM 3990 C CA . LEU A 1 491 ? -22.578 -15.273 -15.938 1 95.31 491 LEU A CA 1
ATOM 3991 C C . LEU A 1 491 ? -23.828 -14.398 -15.914 1 95.31 491 LEU A C 1
ATOM 3993 O O . LEU A 1 491 ? -24.906 -14.852 -15.516 1 95.31 491 LEU A O 1
ATOM 3997 N N . LEU A 1 492 ? -23.672 -13.172 -16.281 1 93.12 492 LEU A N 1
ATOM 3998 C CA . LEU A 1 492 ? -24.797 -12.234 -16.219 1 93.12 492 LEU A CA 1
ATOM 3999 C C . LEU A 1 492 ? -25.672 -12.344 -17.453 1 93.12 492 LEU A C 1
ATOM 4001 O O . LEU A 1 492 ? -26.844 -11.969 -17.422 1 93.12 492 LEU A O 1
ATOM 4005 N N . ASN A 1 493 ? -25.078 -12.734 -18.594 1 86.38 493 ASN A N 1
ATOM 4006 C CA . ASN A 1 493 ? -25.844 -12.93 -19.828 1 86.38 493 ASN A CA 1
ATOM 4007 C C . ASN A 1 493 ? -25.547 -14.289 -20.453 1 86.38 493 ASN A C 1
ATOM 4009 O O . ASN A 1 493 ? -24.938 -14.367 -21.516 1 86.38 493 ASN A O 1
ATOM 4013 N N . PRO A 1 494 ? -26.094 -15.312 -19.891 1 70.38 494 PRO A N 1
ATOM 4014 C CA . PRO A 1 494 ? -25.734 -16.641 -20.391 1 70.38 494 PRO A CA 1
ATOM 4015 C C . PRO A 1 494 ? -26.25 -16.891 -21.812 1 70.38 494 PRO A C 1
ATOM 4017 O O . PRO A 1 494 ? -25.719 -17.75 -22.516 1 70.38 494 PRO A O 1
ATOM 4020 N N . ASP A 1 495 ? -27.297 -16.234 -22.25 1 62.88 495 ASP A N 1
ATOM 4021 C CA . ASP A 1 495 ? -27.875 -16.484 -23.562 1 62.88 495 ASP A CA 1
ATOM 4022 C C . ASP A 1 495 ? -27.062 -15.812 -24.672 1 62.88 495 ASP A C 1
ATOM 4024 O O . ASP A 1 495 ? -27.344 -16 -25.859 1 62.88 495 ASP A O 1
ATOM 4028 N N . ASN A 1 496 ? -26.031 -15.07 -24.422 1 45.53 496 ASN A N 1
ATOM 4029 C CA . ASN A 1 496 ? -25.312 -14.469 -25.547 1 45.53 496 ASN A CA 1
ATOM 4030 C C . ASN A 1 496 ? -24.141 -15.336 -25.984 1 45.53 496 ASN A C 1
ATOM 4032 O O . ASN A 1 496 ? -23.438 -15.914 -25.156 1 45.53 496 ASN A O 1
ATOM 4036 N N . MET B 1 1 ? -63.781 44.469 79.75 1 16.83 1 MET B N 1
ATOM 4037 C CA . MET B 1 1 ? -62.594 45.344 79.5 1 16.83 1 MET B CA 1
ATOM 4038 C C . MET B 1 1 ? -62.625 45.938 78.125 1 16.83 1 MET B C 1
ATOM 4040 O O . MET B 1 1 ? -63.188 45.344 77.188 1 16.83 1 MET B O 1
ATOM 4044 N N . LYS B 1 2 ? -61.469 46.781 77.875 1 16.88 2 LYS B N 1
ATOM 4045 C CA . LYS B 1 2 ? -61.531 48.219 77.688 1 16.88 2 LYS B CA 1
ATOM 4046 C C . LYS B 1 2 ? -61.906 48.594 76.25 1 16.88 2 LYS B C 1
ATOM 4048 O O . LYS B 1 2 ? -61.812 47.781 75.375 1 16.88 2 LYS B O 1
ATOM 4053 N N . TYR B 1 3 ? -61.469 49.688 75.938 1 18.5 3 TYR B N 1
ATOM 4054 C CA . TYR B 1 3 ? -61.938 50.906 75.25 1 18.5 3 TYR B CA 1
ATOM 4055 C C . TYR B 1 3 ? -61.906 50.719 73.75 1 18.5 3 TYR B C 1
ATOM 4057 O O . TYR B 1 3 ? -61.75 49.594 73.25 1 18.5 3 TYR B O 1
ATOM 4065 N N . LEU B 1 4 ? -60.969 51.531 73.25 1 22.14 4 LEU B N 1
ATOM 4066 C CA . LEU B 1 4 ? -61.094 52.656 72.312 1 22.14 4 LEU B CA 1
ATOM 4067 C C . LEU B 1 4 ? -61.094 52.156 70.875 1 22.14 4 LEU B C 1
ATOM 4069 O O . LEU B 1 4 ? -60.469 51.156 70.562 1 22.14 4 LEU B O 1
ATOM 4073 N N . SER B 1 5 ? -61.875 52.875 70.125 1 22.12 5 SER B N 1
ATOM 4074 C CA . SER B 1 5 ? -62.469 53.094 68.812 1 22.12 5 SER B CA 1
ATOM 4075 C C . SER B 1 5 ? -61.406 53.25 67.688 1 22.12 5 SER B C 1
ATOM 4077 O O . SER B 1 5 ? -60.406 53.938 67.938 1 22.12 5 SER B O 1
ATOM 4079 N N . VAL B 1 6 ? -61.281 52.344 66.875 1 23.83 6 VAL B N 1
ATOM 4080 C CA . VAL B 1 6 ? -60.5 51.969 65.688 1 23.83 6 VAL B CA 1
ATOM 4081 C C . VAL B 1 6 ? -60.531 53.094 64.625 1 23.83 6 VAL B C 1
ATOM 4083 O O . VAL B 1 6 ? -61.594 53.531 64.25 1 23.83 6 VAL B O 1
ATOM 4086 N N . LEU B 1 7 ? -59.5 54.062 64.562 1 21.59 7 LEU B N 1
ATOM 4087 C CA . LEU B 1 7 ? -59.188 55.219 63.781 1 21.59 7 LEU B CA 1
ATOM 4088 C C . LEU B 1 7 ? -59.281 54.906 62.312 1 21.59 7 LEU B C 1
ATOM 4090 O O . LEU B 1 7 ? -58.812 53.875 61.844 1 21.59 7 LEU B O 1
ATOM 4094 N N . SER B 1 8 ? -60.188 55.562 61.562 1 22.23 8 SER B N 1
ATOM 4095 C CA . SER B 1 8 ? -60.625 55.5 60.188 1 22.23 8 SER B CA 1
ATOM 4096 C C . SER B 1 8 ? -59.531 56 59.219 1 22.23 8 SER B C 1
ATOM 4098 O O . SER B 1 8 ? -59.312 57.188 59.094 1 22.23 8 SER B O 1
ATOM 4100 N N . LEU B 1 9 ? -58.25 55.625 59.406 1 22.45 9 LEU B N 1
ATOM 4101 C CA . LEU B 1 9 ? -57.281 56.344 58.594 1 22.45 9 LEU B CA 1
ATOM 4102 C C . LEU B 1 9 ? -57.656 56.375 57.125 1 22.45 9 LEU B C 1
ATOM 4104 O O . LEU B 1 9 ? -58.219 55.406 56.625 1 22.45 9 LEU B O 1
ATOM 4108 N N . ALA B 1 10 ? -57.719 57.625 56.5 1 23.67 10 ALA B N 1
ATOM 4109 C CA . ALA B 1 10 ? -57.906 58.344 55.25 1 23.67 10 ALA B CA 1
ATOM 4110 C C . ALA B 1 10 ? -57.125 57.688 54.094 1 23.67 10 ALA B C 1
ATOM 4112 O O . ALA B 1 10 ? -55.938 57.375 54.25 1 23.67 10 ALA B O 1
ATOM 4113 N N . SER B 1 11 ? -57.719 57.062 53.188 1 22.5 11 SER B N 1
ATOM 4114 C CA . SER B 1 11 ? -57.406 56.344 51.938 1 22.5 11 SER B CA 1
ATOM 4115 C C . SER B 1 11 ? -56.688 57.25 50.938 1 22.5 11 SER B C 1
ATOM 4117 O O . SER B 1 11 ? -57.25 58.188 50.438 1 22.5 11 SER B O 1
ATOM 4119 N N . VAL B 1 12 ? -55.438 57.781 51.281 1 23.83 12 VAL B N 1
ATOM 4120 C CA . VAL B 1 12 ? -54.75 58.594 50.281 1 23.83 12 VAL B CA 1
ATOM 4121 C C . VAL B 1 12 ? -54.688 57.875 48.938 1 23.83 12 VAL B C 1
ATOM 4123 O O . VAL B 1 12 ? -54.219 56.719 48.875 1 23.83 12 VAL B O 1
ATOM 4126 N N . SER B 1 13 ? -55.469 58.25 48 1 23.38 13 SER B N 1
ATOM 4127 C CA . SER B 1 13 ? -55.625 57.812 46.594 1 23.38 13 SER B CA 1
ATOM 4128 C C . SER B 1 13 ? -54.312 58.031 45.812 1 23.38 13 SER B C 1
ATOM 4130 O O . SER B 1 13 ? -54 59.156 45.406 1 23.38 13 SER B O 1
ATOM 4132 N N . LEU B 1 14 ? -53.125 57.594 46.281 1 24.11 14 LEU B N 1
ATOM 4133 C CA . LEU B 1 14 ? -51.969 57.875 45.469 1 24.11 14 LEU B CA 1
ATOM 4134 C C . LEU B 1 14 ? -52.125 57.312 44.062 1 24.11 14 LEU B C 1
ATOM 4136 O O . LEU B 1 14 ? -52.375 56.125 43.875 1 24.11 14 LEU B O 1
ATOM 4140 N N . ALA B 1 15 ? -52.531 58.125 43.062 1 25.72 15 ALA B N 1
ATOM 4141 C CA . ALA B 1 15 ? -52.594 57.969 41.594 1 25.72 15 ALA B CA 1
ATOM 4142 C C . ALA B 1 15 ? -51.25 57.531 41.031 1 25.72 15 ALA B C 1
ATOM 4144 O O . ALA B 1 15 ? -50.281 58.281 41.031 1 25.72 15 ALA B O 1
ATOM 4145 N N . PHE B 1 16 ? -50.812 56.281 41.312 1 25.28 16 PHE B N 1
ATOM 4146 C CA . PHE B 1 16 ? -49.594 55.781 40.625 1 25.28 16 PHE B CA 1
ATOM 4147 C C . PHE B 1 16 ? -49.75 55.938 39.125 1 25.28 16 PHE B C 1
ATOM 4149 O O . PHE B 1 16 ? -50.75 55.5 38.531 1 25.28 16 PHE B O 1
ATOM 4156 N N . ASP B 1 17 ? -49.25 57.031 38.594 1 23.78 17 ASP B N 1
ATOM 4157 C CA . ASP B 1 17 ? -49.156 57.188 37.125 1 23.78 17 ASP B CA 1
ATOM 4158 C C . ASP B 1 17 ? -48.469 56 36.469 1 23.78 17 ASP B C 1
ATOM 4160 O O . ASP B 1 17 ? -47.312 55.688 36.812 1 23.78 17 ASP B O 1
ATOM 4164 N N . LEU B 1 18 ? -49.094 55 35.969 1 24.91 18 LEU B N 1
ATOM 4165 C CA . LEU B 1 18 ? -48.75 53.781 35.25 1 24.91 18 LEU B CA 1
ATOM 4166 C C . LEU B 1 18 ? -48 54.125 33.969 1 24.91 18 LEU B C 1
ATOM 4168 O O . LEU B 1 18 ? -47.75 53.25 33.125 1 24.91 18 LEU B O 1
ATOM 4172 N N . GLY B 1 19 ? -47.844 55.438 33.531 1 25.39 19 GLY B N 1
ATOM 4173 C CA . GLY B 1 19 ? -47.438 55.531 32.156 1 25.39 19 GLY B CA 1
ATOM 4174 C C . GLY B 1 19 ? -46.062 54.906 31.859 1 25.39 19 GLY B C 1
ATOM 4175 O O . GLY B 1 19 ? -45.688 54.781 30.703 1 25.39 19 GLY B O 1
ATOM 4176 N N . ALA B 1 20 ? -45.094 54.969 32.688 1 26.72 20 ALA B N 1
ATOM 4177 C CA . ALA B 1 20 ? -43.719 54.75 32.25 1 26.72 20 ALA B CA 1
ATOM 4178 C C . ALA B 1 20 ? -43.531 53.281 31.844 1 26.72 20 ALA B C 1
ATOM 4180 O O . ALA B 1 20 ? -42.969 52.469 32.594 1 26.72 20 ALA B O 1
ATOM 4181 N N . PHE B 1 21 ? -44.5 52.562 31.469 1 27.5 21 PHE B N 1
ATOM 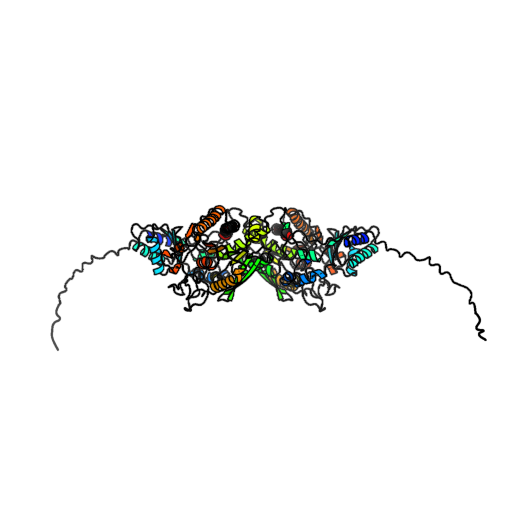4182 C CA . PHE B 1 21 ? -44.156 51.25 30.938 1 27.5 21 PHE B CA 1
ATOM 4183 C C . PHE B 1 21 ? -43.125 51.375 29.812 1 27.5 21 PHE B C 1
ATOM 4185 O O . PHE B 1 21 ? -43.438 51.844 28.734 1 27.5 21 PHE B O 1
ATOM 4192 N N . LEU B 1 22 ? -41.844 51.781 30.141 1 26.69 22 LEU B N 1
ATOM 4193 C CA . LEU B 1 22 ? -40.719 51.812 29.203 1 26.69 22 LEU B CA 1
ATOM 4194 C C . LEU B 1 22 ? -40.656 50.562 28.359 1 26.69 22 LEU B C 1
ATOM 4196 O O . LEU B 1 22 ? -40.812 49.438 28.875 1 26.69 22 LEU B O 1
ATOM 4200 N N . HIS B 1 23 ? -41.094 50.656 27.109 1 27.94 23 HIS B N 1
ATOM 4201 C CA . HIS B 1 23 ? -40.875 49.625 26.094 1 27.94 23 HIS B CA 1
ATOM 4202 C C . HIS B 1 23 ? -39.469 49 26.25 1 27.94 23 HIS B C 1
ATOM 4204 O O . HIS B 1 23 ? -38.5 49.719 26.516 1 27.94 23 HIS B O 1
ATOM 4210 N N . PRO B 1 24 ? -39.406 47.781 26.672 1 29.83 24 PRO B N 1
ATOM 4211 C CA . PRO B 1 24 ? -38.094 47.156 26.688 1 29.83 24 PRO B CA 1
ATOM 4212 C C . PRO B 1 24 ? -37.25 47.5 25.453 1 29.83 24 PRO B C 1
ATOM 4214 O O . PRO B 1 24 ? -37.781 47.625 24.359 1 29.83 24 PRO B O 1
ATOM 4217 N N . GLN B 1 25 ? -36.25 48.344 25.484 1 28.38 25 GLN B N 1
ATOM 4218 C CA . GLN B 1 25 ? -35.219 48.5 24.469 1 28.38 25 GLN B CA 1
ATOM 4219 C C . GLN B 1 25 ? -34.938 47.188 23.75 1 28.38 25 GLN B C 1
ATOM 4221 O O . GLN B 1 25 ? -34.438 46.25 24.344 1 28.38 25 GLN B O 1
ATOM 4226 N N . GLN B 1 26 ? -35.844 46.75 22.891 1 31.27 26 GLN B N 1
ATOM 4227 C CA . GLN B 1 26 ? -35.375 45.75 21.938 1 31.27 26 GLN B CA 1
ATOM 4228 C C . GLN B 1 26 ? -33.906 46.031 21.547 1 31.27 26 GLN B C 1
ATOM 4230 O O . GLN B 1 26 ? -33.625 47.094 20.984 1 31.27 26 GLN B O 1
ATOM 4235 N N . ASN B 1 27 ? -32.938 45.625 22.234 1 35.06 27 ASN B N 1
ATOM 4236 C CA . ASN B 1 27 ? -31.531 45.656 21.859 1 35.06 27 ASN B CA 1
ATOM 4237 C C . ASN B 1 27 ? -31.359 45.469 20.344 1 35.06 27 ASN B C 1
ATOM 4239 O O . ASN B 1 27 ? -31.672 44.406 19.812 1 35.06 27 ASN B O 1
ATOM 4243 N N . VAL B 1 28 ? -31.453 46.375 19.531 1 37.56 28 VAL B N 1
ATOM 4244 C CA . VAL B 1 28 ? -31.047 46.438 18.125 1 37.56 28 VAL B CA 1
ATOM 4245 C C . VAL B 1 28 ? -29.719 45.719 17.922 1 37.56 28 VAL B C 1
ATOM 4247 O O . VAL B 1 28 ? -28.688 46.156 18.422 1 37.56 28 VAL B O 1
ATOM 4250 N N . LEU B 1 29 ? -29.766 44.438 17.797 1 47.91 29 LEU B N 1
ATOM 4251 C CA . LEU B 1 29 ? -28.578 43.719 17.328 1 47.91 29 LEU B CA 1
ATOM 4252 C C . LEU B 1 29 ? -27.922 44.5 16.172 1 47.91 29 LEU B C 1
ATOM 4254 O O . LEU B 1 29 ? -28.609 44.969 15.273 1 47.91 29 LEU B O 1
ATOM 4258 N N . SER B 1 30 ? -26.766 44.906 16.344 1 58.22 30 SER B N 1
ATOM 4259 C CA . SER B 1 30 ? -25.984 45.5 15.273 1 58.22 30 SER B CA 1
ATOM 4260 C C . SER B 1 30 ? -26.016 44.656 14.016 1 58.22 30 SER B C 1
ATOM 4262 O O . SER B 1 30 ? -26.406 43.469 14.062 1 58.22 30 SER B O 1
ATOM 4264 N N . ASP B 1 31 ? -25.906 45.344 12.922 1 74.62 31 ASP B N 1
ATOM 4265 C CA . ASP B 1 31 ? -26.016 44.812 11.578 1 74.62 31 ASP B CA 1
ATOM 4266 C C . ASP B 1 31 ? -25.266 43.469 11.453 1 74.62 31 ASP B C 1
ATOM 4268 O O . ASP B 1 31 ? -25.781 42.5 10.906 1 74.62 31 ASP B O 1
ATOM 4272 N N . ASP B 1 32 ? -24.188 43.344 12.203 1 78.19 32 ASP B N 1
ATOM 4273 C CA . ASP B 1 32 ? -23.391 42.125 12.078 1 78.19 32 ASP B CA 1
ATOM 4274 C C . ASP B 1 32 ? -24 41 12.867 1 78.19 32 ASP B C 1
ATOM 4276 O O . ASP B 1 32 ? -24.016 39.844 12.414 1 78.19 32 ASP B O 1
ATOM 4280 N N . THR B 1 33 ? -24.531 41.281 14.047 1 80.56 33 THR B N 1
ATOM 4281 C CA . THR B 1 33 ? -25.141 40.281 14.883 1 80.56 33 THR B CA 1
ATOM 4282 C C . THR B 1 33 ? -26.406 39.719 14.219 1 80.56 33 THR B C 1
ATOM 4284 O O . THR B 1 33 ? -26.656 38.5 14.281 1 80.56 33 THR B O 1
ATOM 4287 N N . PHE B 1 34 ? -27.078 40.625 13.695 1 78.44 34 PHE B N 1
ATOM 4288 C CA . PHE B 1 34 ? -28.312 40.219 13.023 1 78.44 34 PHE B CA 1
ATOM 4289 C C . PHE B 1 34 ? -28 39.312 11.836 1 78.44 34 PHE B C 1
ATOM 4291 O O . PHE B 1 34 ? -28.656 38.312 11.633 1 78.44 34 PHE B O 1
ATOM 4298 N N . LEU B 1 35 ? -27.047 39.688 11.094 1 83.75 35 LEU B N 1
ATOM 4299 C CA . LEU B 1 35 ? -26.688 38.938 9.914 1 83.75 35 LEU B CA 1
ATOM 4300 C C . LEU B 1 35 ? -26.203 37.531 10.305 1 83.75 35 LEU B C 1
ATOM 4302 O O . LEU B 1 35 ? -26.594 36.531 9.664 1 83.75 35 LEU B O 1
ATOM 4306 N N . LEU B 1 36 ? -25.359 37.5 11.266 1 89.38 36 LEU B N 1
ATOM 4307 C CA . LEU B 1 36 ? -24.844 36.219 11.703 1 89.38 36 LEU B CA 1
ATOM 4308 C C . LEU B 1 36 ? -25.969 35.375 12.289 1 89.38 36 LEU B C 1
ATOM 4310 O O . LEU B 1 36 ? -26.031 34.156 12.062 1 89.38 36 LEU B O 1
ATOM 4314 N N . SER B 1 37 ? -26.844 35.969 13.062 1 88.06 37 SER B N 1
ATOM 4315 C CA . SER B 1 37 ? -27.984 35.25 13.641 1 88.06 37 SER B CA 1
ATOM 4316 C C . SER B 1 37 ? -28.859 34.688 12.547 1 88.06 37 SER B C 1
ATOM 4318 O O . SER B 1 37 ? -29.359 33.562 12.688 1 88.06 37 SER B O 1
ATOM 4320 N N . SER B 1 38 ? -29.016 35.438 11.555 1 88.81 38 SER B N 1
ATOM 4321 C CA . SER B 1 38 ? -29.828 34.969 10.438 1 88.81 38 SER B CA 1
ATOM 4322 C C . SER B 1 38 ? -29.219 33.719 9.781 1 88.81 38 SER B C 1
ATOM 4324 O O . SER B 1 38 ? -29.922 32.844 9.32 1 88.81 38 SER B O 1
ATOM 4326 N N . GLN B 1 39 ? -27.969 33.75 9.695 1 90.25 39 GLN B N 1
ATOM 4327 C CA . GLN B 1 39 ? -27.281 32.594 9.125 1 90.25 39 GLN B CA 1
ATOM 4328 C C . GLN B 1 39 ? -27.5 31.344 9.977 1 90.25 39 GLN B C 1
ATOM 4330 O O . GLN B 1 39 ? -27.688 30.25 9.445 1 90.25 39 GLN B O 1
ATOM 4335 N N . PHE B 1 40 ? -27.516 31.516 11.266 1 90.94 40 PHE B N 1
ATOM 4336 C CA . PHE B 1 40 ? -27.75 30.406 12.18 1 90.94 40 PHE B CA 1
ATOM 4337 C C . PHE B 1 40 ? -29.172 29.875 12.031 1 90.94 40 PHE B C 1
ATOM 4339 O O . PHE B 1 40 ? -29.422 28.688 12.266 1 90.94 40 PHE B O 1
ATOM 4346 N N . ASP B 1 41 ? -30.047 30.719 11.648 1 88.12 41 ASP B N 1
ATOM 4347 C CA . ASP B 1 41 ? -31.438 30.328 11.516 1 88.12 41 ASP B CA 1
ATOM 4348 C C . ASP B 1 41 ? -31.688 29.609 10.195 1 88.12 41 ASP B C 1
ATOM 4350 O O . ASP B 1 41 ? -32.719 28.969 10.016 1 88.12 41 ASP B O 1
ATOM 4354 N N . GLN B 1 42 ? -30.719 29.688 9.25 1 88.81 42 GLN B N 1
ATOM 4355 C CA . GLN B 1 42 ? -30.891 29.109 7.922 1 88.81 42 GLN B CA 1
ATOM 4356 C C . GLN B 1 42 ? -29.812 28.047 7.637 1 88.81 42 GLN B C 1
ATOM 4358 O O . GLN B 1 42 ? -29.25 28.016 6.543 1 88.81 42 GLN B O 1
ATOM 4363 N N . LEU B 1 43 ? -29.594 27.312 8.602 1 87.38 43 LEU B N 1
ATOM 4364 C CA . LEU B 1 43 ? -28.547 26.297 8.438 1 87.38 43 LEU B CA 1
ATOM 4365 C C . LEU B 1 43 ? -28.984 25.219 7.457 1 87.38 43 LEU B C 1
ATOM 4367 O O . LEU B 1 43 ? -30.141 24.797 7.465 1 87.38 43 LEU B O 1
ATOM 4371 N N . THR B 1 44 ? -28.047 24.891 6.504 1 80 44 THR B N 1
ATOM 4372 C CA . THR B 1 44 ? -28.266 23.766 5.602 1 80 44 THR B CA 1
ATOM 4373 C C . THR B 1 44 ? -27.422 22.562 6.039 1 80 44 THR B C 1
ATOM 4375 O O . THR B 1 44 ? -26.203 22.609 5.992 1 80 44 THR B O 1
ATOM 4378 N N . ARG B 1 45 ? -28.156 21.688 6.633 1 84.94 45 ARG B N 1
ATOM 4379 C CA . ARG B 1 45 ? -27.469 20.469 7.047 1 84.94 45 ARG B CA 1
ATOM 4380 C C . ARG B 1 45 ? -27.656 19.359 6.016 1 84.94 45 ARG B C 1
ATOM 4382 O O . ARG B 1 45 ? -28.703 18.703 5.973 1 84.94 45 ARG B O 1
ATOM 4389 N N . GLN B 1 46 ? -26.641 19.375 5.133 1 84.62 46 GLN B N 1
ATOM 4390 C CA . GLN B 1 46 ? -26.672 18.375 4.066 1 84.62 46 GLN B CA 1
ATOM 4391 C C . GLN B 1 46 ? -25.297 17.766 3.832 1 84.62 46 GLN B C 1
ATOM 4393 O O . GLN B 1 46 ? -24.281 18.422 4.062 1 84.62 46 GLN B O 1
ATOM 4398 N N . ALA B 1 47 ? -25.344 16.562 3.479 1 86.88 47 ALA B N 1
ATOM 4399 C CA . ALA B 1 47 ? -24.094 15.875 3.131 1 86.88 47 ALA B CA 1
ATOM 4400 C C . ALA B 1 47 ? -23.562 16.344 1.78 1 86.88 47 ALA B C 1
ATOM 4402 O O . ALA B 1 47 ? -24.344 16.734 0.9 1 86.88 47 ALA B O 1
ATOM 4403 N N . SER B 1 48 ? -22.219 16.453 1.709 1 84.31 48 SER B N 1
ATOM 4404 C CA . SER B 1 48 ? -21.594 16.703 0.408 1 84.31 48 SER B CA 1
ATOM 4405 C C . SER B 1 48 ? -21.891 15.562 -0.565 1 84.31 48 SER B C 1
ATOM 4407 O O . SER B 1 48 ? -22.281 14.469 -0.151 1 84.31 48 SER B O 1
ATOM 4409 N N . ASP B 1 49 ? -21.672 15.859 -1.799 1 77.5 49 ASP B N 1
ATOM 4410 C CA . ASP B 1 49 ? -21.906 14.852 -2.82 1 77.5 49 ASP B CA 1
ATOM 4411 C C . ASP B 1 49 ? -21.062 13.602 -2.568 1 77.5 49 ASP B C 1
ATOM 4413 O O . ASP B 1 49 ? -19.859 13.695 -2.336 1 77.5 49 ASP B O 1
ATOM 4417 N N . GLY B 1 50 ? -21.812 12.508 -2.545 1 74.38 50 GLY B N 1
ATOM 4418 C CA . GLY B 1 50 ? -21.125 11.234 -2.414 1 74.38 50 GLY B CA 1
ATOM 4419 C C . GLY B 1 50 ? -21.016 10.758 -0.979 1 74.38 50 GLY B C 1
ATOM 4420 O O . GLY B 1 50 ? -20.547 9.648 -0.721 1 74.38 50 GLY B O 1
ATOM 4421 N N . TYR B 1 51 ? -21.484 11.57 -0.078 1 84.81 51 TYR B N 1
ATOM 4422 C CA . TYR B 1 51 ? -21.438 11.195 1.329 1 84.81 51 TYR B CA 1
ATOM 4423 C C . TYR B 1 51 ? -22.828 11.016 1.905 1 84.81 51 TYR B C 1
ATOM 4425 O O . TYR B 1 51 ? -23.781 11.688 1.478 1 84.81 51 TYR B O 1
ATOM 4433 N N . LYS B 1 52 ? -22.891 10.102 2.787 1 86.25 52 LYS B N 1
ATOM 4434 C CA . LYS B 1 52 ? -24.094 10.055 3.615 1 86.25 52 LYS B CA 1
ATOM 4435 C C . LYS B 1 52 ? -24 11.047 4.773 1 86.25 52 LYS B C 1
ATOM 4437 O O . LYS B 1 52 ? -22.906 11.5 5.121 1 86.25 52 LYS B O 1
ATOM 4442 N N . TYR B 1 53 ? -25.203 11.398 5.207 1 91.88 53 TYR B N 1
ATOM 4443 C CA . TYR B 1 53 ? -25.203 12.219 6.414 1 91.88 53 TYR B CA 1
ATOM 4444 C C . TYR B 1 53 ? -24.812 11.383 7.633 1 91.88 53 TYR B C 1
ATOM 4446 O O . TYR B 1 53 ? -25.172 10.211 7.734 1 91.88 53 TYR B O 1
ATOM 4454 N N . TYR B 1 54 ? -24.031 11.945 8.562 1 92.81 54 TYR B N 1
ATOM 4455 C CA . TYR B 1 54 ? -23.391 11.172 9.625 1 92.81 54 TYR B CA 1
ATOM 4456 C C . TYR B 1 54 ? -24.438 10.5 10.508 1 92.81 54 TYR B C 1
ATOM 4458 O O . TYR B 1 54 ? -24.172 9.461 11.109 1 92.81 54 TYR B O 1
ATOM 4466 N N . THR B 1 55 ? -25.688 11.016 10.539 1 92.69 55 THR B N 1
ATOM 4467 C CA . THR B 1 55 ? -26.719 10.445 11.398 1 92.69 55 THR B CA 1
ATOM 4468 C C . THR B 1 55 ? -27.312 9.195 10.758 1 92.69 55 THR B C 1
ATOM 4470 O O . THR B 1 55 ? -28.078 8.461 11.398 1 92.69 55 THR B O 1
ATOM 4473 N N . GLU B 1 56 ? -27 8.977 9.516 1 89.62 56 GLU B N 1
ATOM 4474 C CA . GLU B 1 56 ? -27.516 7.812 8.812 1 89.62 56 GLU B CA 1
ATOM 4475 C C . GLU B 1 56 ? -26.703 6.562 9.141 1 89.62 56 GLU B C 1
ATOM 4477 O O . GLU B 1 56 ? -27.062 5.453 8.75 1 89.62 56 GLU B O 1
ATOM 4482 N N . LEU B 1 57 ? -25.672 6.719 9.836 1 89.31 57 LEU B N 1
ATOM 4483 C CA . LEU B 1 57 ? -24.875 5.555 10.211 1 89.31 57 LEU B CA 1
ATOM 4484 C C . LEU B 1 57 ? -25.641 4.641 11.148 1 89.31 57 LEU B C 1
ATOM 4486 O O . LEU B 1 57 ? -26.266 5.109 12.109 1 89.31 57 LEU B O 1
ATOM 4490 N N . THR B 1 58 ? -25.625 3.355 10.859 1 88.75 58 THR B N 1
ATOM 4491 C CA . THR B 1 58 ? -26.25 2.389 11.75 1 88.75 58 THR B CA 1
ATOM 4492 C C . THR B 1 58 ? -25.359 2.111 12.961 1 88.75 58 THR B C 1
ATOM 4494 O O . THR B 1 58 ? -24.156 2.379 12.93 1 88.75 58 THR B O 1
ATOM 4497 N N . GLN B 1 59 ? -26 1.622 13.953 1 90.94 59 GLN B N 1
ATOM 4498 C CA . GLN B 1 59 ? -25.25 1.258 15.148 1 90.94 59 GLN B CA 1
ATOM 4499 C C . GLN B 1 59 ? -24.203 0.188 14.836 1 90.94 59 GLN B C 1
ATOM 4501 O O . GLN B 1 59 ? -23.125 0.189 15.414 1 90.94 59 GLN B O 1
ATOM 4506 N N . GLN B 1 60 ? -24.547 -0.633 13.953 1 87.19 60 GLN B N 1
ATOM 4507 C CA . GLN B 1 60 ? -23.609 -1.688 13.555 1 87.19 60 GLN B CA 1
ATOM 4508 C C . GLN B 1 60 ? -22.391 -1.109 12.852 1 87.19 60 GLN B C 1
ATOM 4510 O O . GLN B 1 60 ? -21.266 -1.524 13.117 1 87.19 60 GLN B O 1
ATOM 4515 N N . GLU B 1 61 ? -22.609 -0.183 12.008 1 85.94 61 GLU B N 1
ATOM 4516 C CA . GLU B 1 61 ? -21.516 0.471 11.305 1 85.94 61 GLU B CA 1
ATOM 4517 C C . GLU B 1 61 ? -20.594 1.204 12.273 1 85.94 61 GLU B C 1
ATOM 4519 O O . GLU B 1 61 ? -19.359 1.171 12.125 1 85.94 61 GLU B O 1
ATOM 4524 N N . ILE B 1 62 ? -21.219 1.797 13.211 1 91.19 62 ILE B N 1
ATOM 4525 C CA . ILE B 1 62 ? -20.453 2.543 14.211 1 91.19 62 ILE B CA 1
ATOM 4526 C C . ILE B 1 62 ? -19.625 1.578 15.047 1 91.19 62 ILE B C 1
ATOM 4528 O O . ILE B 1 62 ? -18.422 1.791 15.242 1 91.19 62 ILE B O 1
ATOM 4532 N N . GLU B 1 63 ? -20.25 0.492 15.43 1 90.5 63 GLU B N 1
ATOM 4533 C CA . GLU B 1 63 ? -19.578 -0.47 16.312 1 90.5 63 GLU B CA 1
ATOM 4534 C C . GLU B 1 63 ? -18.438 -1.169 15.586 1 90.5 63 GLU B C 1
ATOM 4536 O O . GLU B 1 63 ? -17.422 -1.527 16.203 1 90.5 63 GLU B O 1
ATOM 4541 N N . GLN B 1 64 ? -18.531 -1.261 14.328 1 84.94 64 GLN B N 1
ATOM 4542 C CA . GLN B 1 64 ? -17.547 -1.992 13.547 1 84.94 64 GLN B CA 1
ATOM 4543 C C . GLN B 1 64 ? -16.406 -1.07 13.086 1 84.94 64 GLN B C 1
ATOM 4545 O O . GLN B 1 64 ? -15.367 -1.539 12.625 1 84.94 64 GLN B O 1
ATOM 4550 N N . SER B 1 65 ? -16.578 0.175 13.352 1 88.56 65 SER B N 1
ATOM 4551 C CA . SER B 1 65 ? -15.578 1.136 12.891 1 88.56 65 SER B CA 1
ATOM 4552 C C . SER B 1 65 ? -14.43 1.261 13.883 1 88.56 65 SER B C 1
ATOM 4554 O O . SER B 1 65 ? -14.641 1.203 15.102 1 88.56 65 SER B O 1
ATOM 4556 N N . ASP B 1 66 ? -13.273 1.451 13.336 1 87.69 66 ASP B N 1
ATOM 4557 C CA . ASP B 1 66 ? -12.109 1.711 14.18 1 87.69 66 ASP B CA 1
ATOM 4558 C C . ASP B 1 66 ? -12.203 3.088 14.836 1 87.69 66 ASP B C 1
ATOM 4560 O O . ASP B 1 66 ? -11.461 3.385 15.781 1 87.69 66 ASP B O 1
ATOM 4564 N N . SER B 1 67 ? -13.125 3.924 14.336 1 93.5 67 SER B N 1
ATOM 4565 C CA . SER B 1 67 ? -13.367 5.242 14.906 1 93.5 67 SER B CA 1
ATOM 4566 C C . SER B 1 67 ? -14.664 5.262 15.711 1 93.5 67 SER B C 1
ATOM 4568 O O . SER B 1 67 ? -15.383 6.266 15.719 1 93.5 67 SER B O 1
ATOM 4570 N N . LYS B 1 68 ? -14.93 4.184 16.312 1 93.69 68 LYS B N 1
ATOM 4571 C CA . LYS B 1 68 ? -16.203 3.996 17 1 93.69 68 LYS B CA 1
ATOM 4572 C C . LYS B 1 68 ? -16.438 5.113 18.016 1 93.69 68 LYS B C 1
ATOM 4574 O O . LYS B 1 68 ? -17.516 5.727 18.031 1 93.69 68 LYS B O 1
ATOM 4579 N N . GLU B 1 69 ? -15.469 5.398 18.828 1 95.19 69 GLU B N 1
ATOM 4580 C CA . GLU B 1 69 ? -15.633 6.414 19.859 1 95.19 69 GLU B CA 1
ATOM 4581 C C . GLU B 1 69 ? -15.898 7.785 19.25 1 95.19 69 GLU B C 1
ATOM 4583 O O . GLU B 1 69 ? -16.766 8.523 19.719 1 95.19 69 GLU B O 1
ATOM 4588 N N . LEU B 1 70 ? -15.148 8.109 18.266 1 96.19 70 LEU B N 1
ATOM 4589 C CA . LEU B 1 70 ? -15.32 9.391 17.594 1 96.19 70 LEU B CA 1
ATOM 4590 C C . LEU B 1 70 ? -16.703 9.492 16.969 1 96.19 70 LEU B C 1
ATOM 4592 O O . LEU B 1 70 ? -17.391 10.508 17.109 1 96.19 70 LEU B O 1
ATOM 4596 N N . LEU B 1 71 ? -17.125 8.445 16.328 1 94.75 71 LEU B N 1
ATOM 4597 C CA . LEU B 1 71 ? -18.422 8.43 15.633 1 94.75 71 LEU B CA 1
ATOM 4598 C C . LEU B 1 71 ? -19.562 8.531 16.625 1 94.75 71 LEU B C 1
ATOM 4600 O O . LEU B 1 71 ? -20.562 9.203 16.359 1 94.75 71 LEU B O 1
ATOM 4604 N N . GLN B 1 72 ? -19.391 7.93 17.734 1 94.56 72 GLN B N 1
ATOM 4605 C CA . GLN B 1 72 ? -20.406 7.969 18.766 1 94.56 72 GLN B CA 1
ATOM 4606 C C . GLN B 1 72 ? -20.547 9.367 19.359 1 94.56 72 GLN B C 1
ATOM 4608 O O . GLN B 1 72 ? -21.641 9.758 19.797 1 94.56 72 GLN B O 1
ATOM 4613 N N . ASN B 1 73 ? -19.531 10.148 19.266 1 93.81 73 ASN B N 1
ATOM 4614 C CA . ASN B 1 73 ? -19.516 11.453 19.922 1 93.81 73 ASN B CA 1
ATOM 4615 C C . ASN B 1 73 ? -19.75 12.578 18.922 1 93.81 73 ASN B C 1
ATOM 4617 O O . ASN B 1 73 ? -19.766 13.758 19.297 1 93.81 73 ASN B O 1
ATOM 4621 N N . LEU B 1 74 ? -19.969 12.258 17.719 1 94.94 74 LEU B N 1
ATOM 4622 C CA . LEU B 1 74 ? -20.094 13.281 16.688 1 94.94 74 LEU B CA 1
ATOM 4623 C C . LEU B 1 74 ? -21.297 14.188 16.969 1 94.94 74 LEU B C 1
ATOM 4625 O O . LEU B 1 74 ? -21.234 15.398 16.75 1 94.94 74 LEU B O 1
ATOM 4629 N N . ASP B 1 75 ? -22.312 13.586 17.469 1 93.69 75 ASP B N 1
ATOM 4630 C CA . ASP B 1 75 ? -23.562 14.328 17.672 1 93.69 75 ASP B CA 1
ATOM 4631 C C . ASP B 1 75 ? -23.375 15.383 18.766 1 93.69 75 ASP B C 1
ATOM 4633 O O . ASP B 1 75 ? -24.109 16.375 18.797 1 93.69 75 ASP B O 1
ATOM 4637 N N . SER B 1 76 ? -22.438 15.195 19.609 1 94.88 76 SER B N 1
ATOM 4638 C CA . SER B 1 76 ? -22.188 16.172 20.672 1 94.88 76 SER B CA 1
ATOM 4639 C C . SER B 1 76 ? -21.656 17.484 20.094 1 94.88 76 SER B C 1
ATOM 4641 O O . SER B 1 76 ? -21.688 18.516 20.766 1 94.88 76 SER B O 1
ATOM 4643 N N . LEU B 1 77 ? -21.234 17.453 18.828 1 95.94 77 LEU B N 1
ATOM 4644 C CA . LEU B 1 77 ? -20.672 18.641 18.203 1 95.94 77 LEU B CA 1
ATOM 4645 C C . LEU B 1 77 ? -21.703 19.328 17.328 1 95.94 77 LEU B C 1
ATOM 4647 O O . LEU B 1 77 ? -21.375 20.266 16.594 1 95.94 77 LEU B O 1
ATOM 4651 N N . LYS B 1 78 ? -22.938 18.938 17.391 1 94.75 78 LYS B N 1
ATOM 4652 C CA . LYS B 1 78 ? -23.984 19.422 16.484 1 94.75 78 LYS B CA 1
ATOM 4653 C C . LYS B 1 78 ? -24.188 20.938 16.641 1 94.75 78 LYS B C 1
ATOM 4655 O O . LYS B 1 78 ? -24.594 21.609 15.695 1 94.75 78 LYS B O 1
ATOM 4660 N N . ASP B 1 79 ? -23.906 21.438 17.859 1 94.88 79 ASP B N 1
ATOM 4661 C CA . ASP B 1 79 ? -24.125 22.859 18.109 1 94.88 79 ASP B CA 1
ATOM 4662 C C . ASP B 1 79 ? -22.797 23.625 18.109 1 94.88 79 ASP B C 1
ATOM 4664 O O . ASP B 1 79 ? -22.703 24.719 18.672 1 94.88 79 ASP B O 1
ATOM 4668 N N . GLN B 1 80 ? -21.828 23 17.547 1 95.56 80 GLN B N 1
ATOM 4669 C CA . GLN B 1 80 ? -20.547 23.656 17.344 1 95.56 80 GLN B CA 1
ATOM 4670 C C . GLN B 1 80 ? -20.359 24.109 15.906 1 95.56 80 GLN B C 1
ATOM 4672 O O . GLN B 1 80 ? -20.766 23.406 14.977 1 95.56 80 GLN B O 1
ATOM 4677 N N . PHE B 1 81 ? -19.812 25.328 15.773 1 95.81 81 PHE B N 1
ATOM 4678 C CA . PHE B 1 81 ? -19.625 25.969 14.469 1 95.81 81 PHE B CA 1
ATOM 4679 C C . PHE B 1 81 ? -18.266 26.625 14.375 1 95.81 81 PHE B C 1
ATOM 4681 O O . PHE B 1 81 ? -17.531 26.688 15.359 1 95.81 81 PHE B O 1
ATOM 4688 N N . VAL B 1 82 ? -17.906 26.969 13.117 1 96.56 82 VAL B N 1
ATOM 4689 C CA . VAL B 1 82 ? -16.75 27.828 12.891 1 96.56 82 VAL B CA 1
ATOM 4690 C C . VAL B 1 82 ? -17.172 29.094 12.156 1 96.56 82 VAL B C 1
ATOM 4692 O O . VAL B 1 82 ? -17.797 29.031 11.094 1 96.56 82 VAL B O 1
ATOM 4695 N N . ILE B 1 83 ? -16.875 30.188 12.75 1 96.56 83 ILE B N 1
ATOM 4696 C CA . ILE B 1 83 ? -17.156 31.453 12.094 1 96.56 83 ILE B CA 1
ATOM 4697 C C . ILE B 1 83 ? -15.844 32.094 11.602 1 96.56 83 ILE B C 1
ATOM 4699 O O . ILE B 1 83 ? -14.781 31.844 12.172 1 96.56 83 ILE B O 1
ATOM 4703 N N . ARG B 1 84 ? -15.984 32.844 10.594 1 95.94 84 ARG B N 1
ATOM 4704 C CA . ARG B 1 84 ? -14.844 33.531 10.016 1 95.94 84 ARG B CA 1
ATOM 4705 C C . ARG B 1 84 ? -15.062 35.031 10.008 1 95.94 84 ARG B C 1
ATOM 4707 O O . ARG B 1 84 ? -16.062 35.531 9.461 1 95.94 84 ARG B O 1
ATOM 4714 N N . PHE B 1 85 ? -14.156 35.75 10.68 1 94.25 85 PHE B N 1
ATOM 4715 C CA . PHE B 1 85 ? -14.008 37.188 10.453 1 94.25 85 PHE B CA 1
ATOM 4716 C C . PHE B 1 85 ? -13.094 37.438 9.273 1 94.25 85 PHE B C 1
ATOM 4718 O O . PHE B 1 85 ? -12.039 36.812 9.141 1 94.25 85 PHE B O 1
ATOM 4725 N N . SER B 1 86 ? -13.562 38.312 8.391 1 92.56 86 SER B N 1
ATOM 4726 C CA . SER B 1 86 ? -12.734 38.531 7.207 1 92.56 86 SER B CA 1
ATOM 4727 C C . SER B 1 86 ? -12.719 40.031 6.805 1 92.56 86 SER B C 1
ATOM 4729 O O . SER B 1 86 ? -13.562 40.781 7.262 1 92.56 86 SER B O 1
ATOM 4731 N N . ASN B 1 87 ? -11.703 40.344 6.047 1 89.38 87 ASN B N 1
ATOM 4732 C CA . ASN B 1 87 ? -11.57 41.625 5.355 1 89.38 87 ASN B CA 1
ATOM 4733 C C . ASN B 1 87 ? -11.617 42.812 6.328 1 89.38 87 ASN B C 1
ATOM 4735 O O . ASN B 1 87 ? -12.344 43.781 6.105 1 89.38 87 ASN B O 1
ATOM 4739 N N . TRP B 1 88 ? -10.969 42.625 7.41 1 86.62 88 TRP B N 1
ATOM 4740 C CA . TRP B 1 88 ? -10.875 43.75 8.336 1 86.62 88 TRP B CA 1
ATOM 4741 C C . TRP B 1 88 ? -9.945 44.812 7.789 1 86.62 88 TRP B C 1
ATOM 4743 O O . TRP B 1 88 ? -9.023 44.531 7.02 1 86.62 88 TRP B O 1
ATOM 4753 N N . ASN B 1 89 ? -10.398 46 8.109 1 85.56 89 ASN B N 1
ATOM 4754 C CA . ASN B 1 89 ? -9.523 47.125 7.75 1 85.56 89 ASN B CA 1
ATOM 4755 C C . ASN B 1 89 ? -8.617 47.531 8.914 1 85.56 89 ASN B C 1
ATOM 4757 O O . ASN B 1 89 ? -9.078 47.625 10.055 1 85.56 89 ASN B O 1
ATOM 4761 N N . GLY B 1 90 ? -7.363 47.562 8.758 1 76.25 90 GLY B N 1
ATOM 4762 C CA . GLY B 1 90 ? -6.422 48 9.773 1 76.25 90 GLY B CA 1
ATOM 4763 C C . GLY B 1 90 ? -6.184 46.969 10.859 1 76.25 90 GLY B C 1
ATOM 4764 O O . GLY B 1 90 ? -6.602 45.812 10.727 1 76.25 90 GLY B O 1
ATOM 4765 N N . LEU B 1 91 ? -5.504 47.312 11.977 1 76.19 91 LEU B N 1
ATOM 4766 C CA . LEU B 1 91 ? -5.062 46.375 13.016 1 76.19 91 LEU B CA 1
ATOM 4767 C C . LEU B 1 91 ? -6.066 46.344 14.164 1 76.19 91 LEU B C 1
ATOM 4769 O O . LEU B 1 91 ? -6.125 45.375 14.906 1 76.19 91 LEU B O 1
ATOM 4773 N N . ASP B 1 92 ? -6.898 47.219 14.219 1 82.31 92 ASP B N 1
ATOM 4774 C CA . ASP B 1 92 ? -7.766 47.344 15.383 1 82.31 92 ASP B CA 1
ATOM 4775 C C . ASP B 1 92 ? -8.82 46.219 15.406 1 82.31 92 ASP B C 1
ATOM 4777 O O . ASP B 1 92 ? -8.969 45.531 16.406 1 82.31 92 ASP B O 1
ATOM 4781 N N . PRO B 1 93 ? -9.484 46.062 14.328 1 86.94 93 PRO B N 1
ATOM 4782 C CA . PRO B 1 93 ? -10.461 44.969 14.359 1 86.94 93 PRO B CA 1
ATOM 4783 C C . PRO B 1 93 ? -9.828 43.594 14.617 1 86.94 93 PRO B C 1
ATOM 4785 O O . PRO B 1 93 ? -10.367 42.812 15.383 1 86.94 93 PRO B O 1
ATOM 4788 N N . ARG B 1 94 ? -8.797 43.344 13.992 1 88.38 94 ARG B N 1
ATOM 4789 C CA . ARG B 1 94 ? -8.086 42.094 14.18 1 88.38 94 ARG B CA 1
ATOM 4790 C C . ARG B 1 94 ? -7.762 41.844 15.656 1 88.38 94 ARG B C 1
ATOM 4792 O O . ARG B 1 94 ? -8.039 40.781 16.203 1 88.38 94 ARG B O 1
ATOM 4799 N N . ASN B 1 95 ? -7.164 42.844 16.234 1 86.38 95 ASN B N 1
ATOM 4800 C CA . ASN B 1 95 ? -6.77 42.75 17.625 1 86.38 95 ASN B C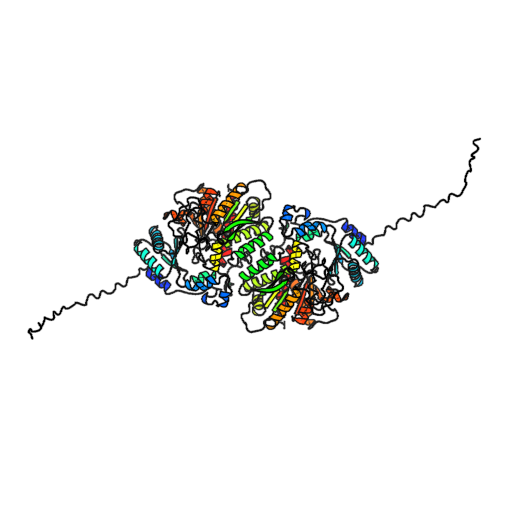A 1
ATOM 4801 C C . ASN B 1 95 ? -7.977 42.562 18.547 1 86.38 95 ASN B C 1
ATOM 4803 O O . ASN B 1 95 ? -7.922 41.844 19.531 1 86.38 95 ASN B O 1
ATOM 4807 N N . SER B 1 96 ? -8.984 43.312 18.219 1 89.81 96 SER B N 1
ATOM 4808 C CA . SER B 1 96 ? -10.211 43.219 19 1 89.81 96 SER B CA 1
ATOM 4809 C C . SER B 1 96 ? -10.805 41.812 18.938 1 89.81 96 SER B C 1
ATOM 4811 O O . SER B 1 96 ? -11.227 41.25 19.953 1 89.81 96 SER B O 1
ATOM 4813 N N . ILE B 1 97 ? -10.852 41.281 17.75 1 91.19 97 ILE B N 1
ATOM 4814 C CA . ILE B 1 97 ? -11.391 39.938 17.562 1 91.19 97 ILE B CA 1
ATOM 4815 C C . ILE B 1 97 ? -10.586 38.938 18.375 1 91.19 97 ILE B C 1
ATOM 4817 O O . ILE B 1 97 ? -11.148 38.125 19.109 1 91.19 97 ILE B O 1
ATOM 4821 N N . LEU B 1 98 ? -9.328 39 18.297 1 88.62 98 LEU B N 1
ATOM 4822 C CA . LEU B 1 98 ? -8.438 38.062 18.969 1 88.62 98 LEU B CA 1
ATOM 4823 C C . LEU B 1 98 ? -8.547 38.188 20.484 1 88.62 98 LEU B C 1
ATOM 4825 O O . LEU B 1 98 ? -8.648 37.188 21.188 1 88.62 98 LEU B O 1
ATOM 4829 N N . LYS B 1 99 ? -8.492 39.344 20.938 1 86 99 LYS B N 1
ATOM 4830 C CA . LYS B 1 99 ? -8.578 39.594 22.375 1 86 99 LYS B CA 1
ATOM 4831 C C . LYS B 1 99 ? -9.898 39.094 22.953 1 86 99 LYS B C 1
ATOM 4833 O O . LYS B 1 99 ? -9.922 38.438 23.984 1 86 99 LYS B O 1
ATOM 4838 N N . ASN B 1 100 ? -10.961 39.438 22.281 1 91.31 100 ASN B N 1
ATOM 4839 C CA . ASN B 1 100 ? -12.273 39.031 22.781 1 91.31 100 ASN B CA 1
ATOM 4840 C C . ASN B 1 100 ? -12.484 37.531 22.688 1 91.31 100 ASN B C 1
ATOM 4842 O O . ASN B 1 100 ? -13.125 36.938 23.547 1 91.31 100 ASN B O 1
ATOM 4846 N N . ALA B 1 101 ? -12.008 36.969 21.594 1 91.81 101 ALA B N 1
ATOM 4847 C CA . ALA B 1 101 ? -12.094 35.531 21.469 1 91.81 101 ALA B CA 1
ATOM 4848 C C . ALA B 1 101 ? -11.344 34.844 22.609 1 91.81 101 ALA B C 1
ATOM 4850 O O . ALA B 1 101 ? -11.836 33.844 23.172 1 91.81 101 ALA B O 1
ATOM 4851 N N . LYS B 1 102 ? -10.18 35.281 22.906 1 84.38 102 LYS B N 1
ATOM 4852 C CA . LYS B 1 102 ? -9.375 34.719 23.984 1 84.38 102 LYS B CA 1
ATOM 4853 C C . LYS B 1 102 ? -10.055 34.906 25.344 1 84.38 102 LYS B C 1
ATOM 4855 O O . LYS B 1 102 ? -10.055 34 26.172 1 84.38 102 LYS B O 1
ATOM 4860 N N . ASN B 1 103 ? -10.562 36.062 25.547 1 87 103 ASN B N 1
ATOM 4861 C CA . ASN B 1 103 ? -11.25 36.344 26.812 1 87 103 ASN B CA 1
ATOM 4862 C C . ASN B 1 103 ? -12.445 35.406 27.016 1 87 103 ASN B C 1
ATOM 4864 O O . ASN B 1 103 ? -12.766 35.062 28.156 1 87 103 ASN B O 1
ATOM 4868 N N . LEU B 1 104 ? -13.039 35.125 25.891 1 91.12 104 LEU B N 1
ATOM 4869 C CA . LEU B 1 104 ? -14.195 34.25 25.969 1 91.12 104 LEU B CA 1
ATOM 4870 C C . LEU B 1 104 ? -13.766 32.781 26.016 1 91.12 104 LEU B C 1
ATOM 4872 O O . LEU B 1 104 ? -14.602 31.891 26.172 1 91.12 104 LEU B O 1
ATOM 4876 N N . GLY B 1 105 ? -12.484 32.562 25.891 1 85.94 105 GLY B N 1
ATOM 4877 C CA . GLY B 1 105 ? -11.961 31.203 25.938 1 85.94 105 GLY B CA 1
ATOM 4878 C C . GLY B 1 105 ? -12.289 30.391 24.703 1 85.94 105 GLY B C 1
ATOM 4879 O O . GLY B 1 105 ? -12.438 29.172 24.766 1 85.94 105 GLY B O 1
ATOM 4880 N N . LEU B 1 106 ? -12.445 31.047 23.609 1 91.94 106 LEU B N 1
ATOM 4881 C CA . LEU B 1 106 ? -12.836 30.359 22.375 1 91.94 106 LEU B CA 1
ATOM 4882 C C . LEU B 1 106 ? -11.617 29.781 21.672 1 91.94 106 LEU B C 1
ATOM 4884 O O . LEU B 1 106 ? -10.492 30.234 21.875 1 91.94 106 LEU B O 1
ATOM 4888 N N . ASP B 1 107 ? -11.891 28.766 20.875 1 89.94 107 ASP B N 1
ATOM 4889 C CA . ASP B 1 107 ? -10.844 28.094 20.109 1 89.94 107 ASP B CA 1
ATOM 4890 C C . ASP B 1 107 ? -10.602 28.781 18.781 1 89.94 107 ASP B C 1
ATOM 4892 O O . ASP B 1 107 ? -11.375 28.625 17.844 1 89.94 107 ASP B O 1
ATOM 4896 N N . ILE B 1 108 ? -9.492 29.484 18.766 1 90.81 108 ILE B N 1
ATOM 4897 C CA . ILE B 1 108 ? -9.102 30.141 17.516 1 90.81 108 ILE B CA 1
ATOM 4898 C C . ILE B 1 108 ? -8.367 29.141 16.625 1 90.81 108 ILE B C 1
ATOM 4900 O O . ILE B 1 108 ? -7.285 28.656 16.969 1 90.81 108 ILE B O 1
ATOM 4904 N N . TRP B 1 109 ? -8.945 28.859 15.461 1 92.81 109 TRP B N 1
ATOM 4905 C CA . TRP B 1 109 ? -8.367 27.875 14.539 1 92.81 109 TRP B CA 1
ATOM 4906 C C . TRP B 1 109 ? -7.18 28.469 13.789 1 92.81 109 TRP B C 1
ATOM 4908 O O . TRP B 1 109 ? -6.125 27.844 13.68 1 92.81 109 TRP B O 1
ATOM 4918 N N . GLU B 1 110 ? -7.422 29.641 13.266 1 91 110 GLU B N 1
ATOM 4919 C CA . GLU B 1 110 ? -6.387 30.219 12.414 1 91 110 GLU B CA 1
ATOM 4920 C C . GLU B 1 110 ? -6.531 31.734 12.32 1 91 110 GLU B C 1
ATOM 4922 O O . GLU B 1 110 ? -7.645 32.25 12.406 1 91 110 GLU B O 1
ATOM 4927 N N . VAL B 1 111 ? -5.426 32.375 12.289 1 88.88 111 VAL B N 1
ATOM 4928 C CA . VAL B 1 111 ? -5.312 33.781 11.992 1 88.88 111 VAL B CA 1
ATOM 4929 C C . VAL B 1 111 ? -4.414 34 10.773 1 88.88 111 VAL B C 1
ATOM 4931 O O . VAL B 1 111 ? -3.23 33.656 10.805 1 88.88 111 VAL B O 1
ATOM 4934 N N . SER B 1 112 ? -5 34.438 9.727 1 88.81 112 SER B N 1
ATOM 4935 C CA . SER B 1 112 ? -4.203 34.75 8.539 1 88.81 112 SER B CA 1
ATOM 4936 C C . SER B 1 112 ? -4.199 36.25 8.242 1 88.81 112 SER B C 1
ATOM 4938 O O . SER B 1 112 ? -5.223 36.812 7.852 1 88.81 112 SER B O 1
ATOM 4940 N N . ASN B 1 113 ? -3.1 36.812 8.414 1 84.88 113 ASN B N 1
ATOM 4941 C CA . ASN B 1 113 ? -2.973 38.219 8.086 1 84.88 113 ASN B CA 1
ATOM 4942 C C . ASN B 1 113 ? -2.904 38.438 6.574 1 84.88 113 ASN B C 1
ATOM 4944 O O . ASN B 1 113 ? -3.377 39.469 6.07 1 84.88 113 ASN B O 1
ATOM 4948 N N . ALA B 1 114 ? -2.266 37.5 5.965 1 84.25 114 ALA B N 1
ATOM 4949 C CA . ALA B 1 114 ? -2.098 37.625 4.52 1 84.25 114 ALA B CA 1
ATOM 4950 C C . ALA B 1 114 ? -3.443 37.531 3.803 1 84.25 114 ALA B C 1
ATOM 4952 O O . ALA B 1 114 ? -3.715 38.312 2.885 1 84.25 114 ALA B O 1
ATOM 4953 N N . HIS B 1 115 ? -4.277 36.656 4.199 1 87.88 115 HIS B N 1
ATOM 4954 C CA . HIS B 1 115 ? -5.578 36.469 3.561 1 87.88 115 HIS B CA 1
ATOM 4955 C C . HIS B 1 115 ? -6.676 37.188 4.336 1 87.88 115 HIS B C 1
ATOM 4957 O O . HIS B 1 115 ? -7.836 37.188 3.912 1 87.88 115 HIS B O 1
ATOM 4963 N N . LYS B 1 116 ? -6.359 37.719 5.473 1 88.44 116 LYS B N 1
ATOM 4964 C CA . LYS B 1 116 ? -7.207 38.562 6.305 1 88.44 116 LYS B CA 1
ATOM 4965 C C . LYS B 1 116 ? -8.438 37.812 6.789 1 88.44 116 LYS B C 1
ATOM 4967 O O . LYS B 1 116 ? -9.57 38.25 6.574 1 88.44 116 LYS B O 1
ATOM 4972 N N . PHE B 1 117 ? -8.125 36.75 7.492 1 92.31 117 PHE B N 1
ATOM 4973 C CA . PHE B 1 117 ? -9.25 36.062 8.117 1 92.31 117 PHE B CA 1
ATOM 4974 C C . PHE B 1 117 ? -8.852 35.5 9.477 1 92.31 117 PHE B C 1
ATOM 4976 O O . PHE B 1 117 ? -7.668 35.281 9.734 1 92.31 117 PHE B O 1
ATOM 4983 N N . ILE B 1 118 ? -9.805 35.406 10.344 1 92.44 118 ILE B N 1
ATOM 4984 C CA . ILE B 1 118 ? -9.719 34.75 11.641 1 92.44 118 ILE B CA 1
ATOM 4985 C C . ILE B 1 118 ? -10.859 33.719 11.789 1 92.44 118 ILE B C 1
ATOM 4987 O O . ILE B 1 118 ? -12.031 34.094 11.656 1 92.44 118 ILE B O 1
ATOM 4991 N N . ASP B 1 119 ? -10.523 32.531 12.008 1 95 119 ASP B N 1
ATOM 4992 C CA . ASP B 1 119 ? -11.523 31.469 12.188 1 95 119 ASP B CA 1
ATOM 4993 C C . ASP B 1 119 ? -11.625 31.062 13.656 1 95 119 ASP B C 1
ATOM 4995 O O . ASP B 1 119 ? -10.609 30.812 14.312 1 95 119 ASP B O 1
ATOM 4999 N N . VAL B 1 120 ? -12.859 31.016 14.125 1 95.5 120 VAL B N 1
ATOM 5000 C CA . VAL B 1 120 ? -13.086 30.703 15.539 1 95.5 120 VAL B CA 1
ATOM 5001 C C . VAL B 1 120 ? -14.156 29.625 15.664 1 95.5 120 VAL B C 1
ATOM 5003 O O . VAL B 1 120 ? -15.25 29.75 15.109 1 95.5 120 VAL B O 1
ATOM 5006 N N . LYS B 1 121 ? -13.852 28.594 16.391 1 96.44 121 LYS B N 1
ATOM 5007 C CA . LYS B 1 121 ? -14.844 27.578 16.734 1 96.44 121 LYS B CA 1
ATOM 5008 C C . LYS B 1 121 ? -15.672 27.984 17.938 1 96.44 121 LYS B C 1
ATOM 5010 O O . LYS B 1 121 ? -15.117 28.406 18.969 1 96.44 121 LYS B O 1
ATOM 5015 N N . CYS B 1 122 ? -17.016 27.906 17.797 1 96.38 122 CYS B N 1
ATOM 5016 C CA . CYS B 1 122 ? -17.875 28.391 18.875 1 96.38 122 CYS B CA 1
ATOM 5017 C C . CYS B 1 122 ? -19.297 27.875 18.719 1 96.38 122 CYS B C 1
ATOM 5019 O O . CYS B 1 122 ? -19.641 27.297 17.688 1 96.38 122 CYS B O 1
ATOM 5021 N N . THR B 1 123 ? -20.031 28.016 19.844 1 96.44 123 THR B N 1
ATOM 5022 C CA . THR B 1 123 ? -21.469 27.828 19.766 1 96.44 123 THR B CA 1
ATOM 5023 C C . THR B 1 123 ? -22.156 29.062 19.219 1 96.44 123 THR B C 1
ATOM 5025 O O . THR B 1 123 ? -21.531 30.109 19.031 1 96.44 123 THR B O 1
ATOM 5028 N N . LYS B 1 124 ? -23.438 28.859 18.953 1 95.44 124 LYS B N 1
ATOM 5029 C CA . LYS B 1 124 ? -24.203 30.016 18.469 1 95.44 124 LYS B CA 1
ATOM 5030 C C . LYS B 1 124 ? -24.172 31.156 19.484 1 95.44 124 LYS B C 1
ATOM 5032 O O . LYS B 1 124 ? -23.922 32.312 19.109 1 95.44 124 LYS B O 1
ATOM 5037 N N . GLU B 1 125 ? -24.375 30.797 20.703 1 95.44 125 GLU B N 1
ATOM 5038 C CA . GLU B 1 125 ? -24.391 31.812 21.75 1 95.44 125 GLU B CA 1
ATOM 5039 C C . GLU B 1 125 ? -23.031 32.5 21.875 1 95.44 125 GLU B C 1
ATOM 5041 O O . GLU B 1 125 ? -22.969 33.719 22 1 95.44 125 GLU B O 1
ATOM 5046 N N . GLU B 1 126 ? -22.047 31.75 21.828 1 96.12 126 GLU B N 1
ATOM 5047 C CA . GLU B 1 126 ? -20.688 32.281 21.922 1 96.12 126 GLU B CA 1
ATOM 5048 C C . GLU B 1 126 ? -20.359 33.188 20.734 1 96.12 126 GLU B C 1
ATOM 5050 O O . GLU B 1 126 ? -19.688 34.219 20.891 1 96.12 126 GLU B O 1
ATOM 5055 N N . ALA B 1 127 ? -20.781 32.781 19.609 1 96.19 127 ALA B N 1
ATOM 5056 C CA . ALA B 1 127 ? -20.547 33.562 18.391 1 96.19 127 ALA B CA 1
ATOM 5057 C C . ALA B 1 127 ? -21.203 34.938 18.484 1 96.19 127 ALA B C 1
ATOM 5059 O O . ALA B 1 127 ? -20.562 35.938 18.156 1 96.19 127 ALA B O 1
ATOM 5060 N N . LEU B 1 128 ? -22.406 34.906 18.875 1 94.81 128 LEU B N 1
ATOM 5061 C CA . LEU B 1 128 ? -23.141 36.156 18.969 1 94.81 128 LEU B CA 1
ATOM 5062 C C . LEU B 1 128 ? -22.531 37.062 20.031 1 94.81 128 LEU B C 1
ATOM 5064 O O . LEU B 1 128 ? -22.438 38.281 19.844 1 94.81 128 LEU B O 1
ATOM 5068 N N . GLU B 1 129 ? -22.141 36.438 21.094 1 95.56 129 GLU B N 1
ATOM 5069 C CA . GLU B 1 129 ? -21.469 37.188 22.141 1 95.56 129 GLU B CA 1
ATOM 5070 C C . GLU B 1 129 ? -20.156 37.781 21.625 1 95.56 129 GLU B C 1
ATOM 5072 O O . GLU B 1 129 ? -19.844 38.938 21.922 1 95.56 129 GLU B O 1
ATOM 5077 N N . LEU B 1 130 ? -19.391 37.031 20.922 1 95.56 130 LEU B N 1
ATOM 5078 C CA . LEU B 1 130 ? -18.125 37.5 20.375 1 95.56 130 LEU B CA 1
ATOM 5079 C C . LEU B 1 130 ? -18.344 38.656 19.422 1 95.56 130 LEU B C 1
ATOM 5081 O O . LEU B 1 130 ? -17.656 39.688 19.516 1 95.56 130 LEU B O 1
ATOM 5085 N N . VAL B 1 131 ? -19.266 38.562 18.578 1 93.94 131 VAL B N 1
ATOM 5086 C CA . VAL B 1 131 ? -19.531 39.594 17.609 1 93.94 131 VAL B CA 1
ATOM 5087 C C . VAL B 1 131 ? -19.984 40.875 18.312 1 93.94 131 VAL B C 1
ATOM 5089 O O . VAL B 1 131 ? -19.594 41.969 17.938 1 93.94 131 VAL B O 1
ATOM 5092 N N . GLN B 1 132 ? -20.781 40.688 19.297 1 91.75 132 GLN B N 1
ATOM 5093 C CA . GLN B 1 132 ? -21.266 41.844 20.047 1 91.75 132 GLN B CA 1
ATOM 5094 C C . GLN B 1 132 ? -20.125 42.562 20.766 1 91.75 132 GLN B C 1
ATOM 5096 O O . GLN B 1 132 ? -20.047 43.781 20.719 1 91.75 132 GLN B O 1
ATOM 5101 N N . THR B 1 133 ? -19.328 41.812 21.359 1 92.75 133 THR B N 1
ATOM 5102 C CA . THR B 1 133 ? -18.219 42.375 22.094 1 92.75 133 THR B CA 1
ATOM 5103 C C . THR B 1 133 ? -17.234 43.062 21.141 1 92.75 133 THR B C 1
ATOM 5105 O O . THR B 1 133 ? -16.672 44.125 21.453 1 92.75 133 THR B O 1
ATOM 5108 N N . VAL B 1 134 ? -16.984 42.438 20.031 1 91.88 134 VAL B N 1
ATOM 5109 C CA . VAL B 1 134 ? -16.094 43.031 19.031 1 91.88 134 VAL B CA 1
ATOM 5110 C C . VAL B 1 134 ? -16.672 44.312 18.5 1 91.88 134 VAL B C 1
ATOM 5112 O O . VAL B 1 134 ? -15.953 45.312 18.312 1 91.88 134 VAL B O 1
ATOM 5115 N N . GLN B 1 135 ? -17.938 44.375 18.297 1 87.38 135 GLN B N 1
ATOM 5116 C CA . GLN B 1 135 ? -18.609 45.562 17.812 1 87.38 135 GLN B CA 1
ATOM 5117 C C . GLN B 1 135 ? -18.484 46.688 18.828 1 87.38 135 GLN B C 1
ATOM 5119 O O . GLN B 1 135 ? -18.344 47.875 18.438 1 87.38 135 GLN B O 1
ATOM 5124 N N . GLN B 1 136 ? -18.562 46.344 20.016 1 87.38 136 GLN B N 1
ATOM 5125 C CA . GLN B 1 136 ? -18.469 47.344 21.078 1 87.38 136 GLN B CA 1
ATOM 5126 C C . GLN B 1 136 ? -17.062 47.875 21.219 1 87.38 136 GLN B C 1
ATOM 5128 O O . GLN B 1 136 ? -16.859 49.031 21.609 1 87.38 136 GLN B O 1
ATOM 5133 N N . SER B 1 137 ? -16.141 47.062 20.875 1 85.94 137 SER B N 1
ATOM 5134 C CA . SER B 1 137 ? -14.75 47.438 21.078 1 85.94 137 SER B CA 1
ATOM 5135 C C . SER B 1 137 ? -14.18 48.156 19.859 1 85.94 137 SER B C 1
ATOM 5137 O O . SER B 1 137 ? -13.133 48.781 19.938 1 85.94 137 SER B O 1
ATOM 5139 N N . CYS B 1 138 ? -14.805 48.031 18.781 1 83 138 CYS B N 1
ATOM 5140 C CA . CYS B 1 138 ? -14.297 48.625 17.547 1 83 138 CYS B CA 1
ATOM 5141 C C . CYS B 1 138 ? -14.953 49.969 17.281 1 83 138 CYS B C 1
ATOM 5143 O O . CYS B 1 138 ? -16.047 50.25 17.781 1 83 138 CYS B O 1
ATOM 5145 N N . SER B 1 139 ? -14.188 50.781 16.578 1 76.94 139 SER B N 1
ATOM 5146 C CA . SER B 1 139 ? -14.695 52.094 16.203 1 76.94 139 SER B CA 1
ATOM 5147 C C . SER B 1 139 ? -15.648 52 15.023 1 76.94 139 SER B C 1
ATOM 5149 O O . SER B 1 139 ? -15.703 50.969 14.328 1 76.94 139 SER B O 1
ATOM 5151 N N . ASN B 1 140 ? -16.281 53.156 14.812 1 71.38 140 ASN B N 1
ATOM 5152 C CA . ASN B 1 140 ? -17.25 53.219 13.727 1 71.38 140 ASN B CA 1
ATOM 5153 C C . ASN B 1 140 ? -16.578 53.125 12.367 1 71.38 140 ASN B C 1
ATOM 5155 O O . ASN B 1 140 ? -17.219 52.781 11.367 1 71.38 140 ASN B O 1
ATOM 5159 N N . ASP B 1 141 ? -15.336 53.281 12.336 1 76.44 141 ASP B N 1
ATOM 5160 C CA . ASP B 1 141 ? -14.602 53.25 11.07 1 76.44 141 ASP B CA 1
ATOM 5161 C C . ASP B 1 141 ? -14.039 51.875 10.789 1 76.44 141 ASP B C 1
ATOM 5163 O O . ASP B 1 141 ? -13.586 51.594 9.672 1 76.44 141 ASP B O 1
ATOM 5167 N N . ASP B 1 142 ? -14.148 51.062 11.766 1 82.81 142 ASP B N 1
ATOM 5168 C CA . ASP B 1 142 ? -13.617 49.719 11.602 1 82.81 142 ASP B CA 1
ATOM 5169 C C . ASP B 1 142 ? -14.57 48.844 10.789 1 82.81 142 ASP B C 1
ATOM 5171 O O . ASP B 1 142 ? -15.789 48.906 10.961 1 82.81 142 ASP B O 1
ATOM 5175 N N . ARG B 1 143 ? -13.953 48.188 9.773 1 85.56 143 ARG B N 1
ATOM 5176 C CA . ARG B 1 143 ? -14.75 47.312 8.914 1 85.56 143 ARG B CA 1
ATOM 5177 C C . ARG B 1 143 ? -14.266 45.875 9 1 85.56 143 ARG B C 1
ATOM 5179 O O . ARG B 1 143 ? -13.062 45.625 9.102 1 85.56 143 ARG B O 1
ATOM 5186 N N . TYR B 1 144 ? -15.156 44.938 9.109 1 90.62 144 TYR B N 1
ATOM 5187 C CA . TYR B 1 144 ? -14.922 43.5 9.008 1 90.62 144 TYR B CA 1
ATOM 5188 C C . TYR B 1 144 ? -16.188 42.781 8.609 1 90.62 144 TYR B C 1
ATOM 5190 O O . TYR B 1 144 ? -17.281 43.344 8.625 1 90.62 144 TYR B O 1
ATOM 5198 N N . GLU B 1 145 ? -16.062 41.656 8.07 1 91.44 145 GLU B N 1
ATOM 5199 C CA . GLU B 1 145 ? -17.156 40.75 7.762 1 91.44 145 GLU B CA 1
ATOM 5200 C C . GLU B 1 145 ? -17.109 39.5 8.641 1 91.44 145 GLU B C 1
ATOM 5202 O O . GLU B 1 145 ? -16.031 39.094 9.078 1 91.44 145 GLU B O 1
ATOM 5207 N N . VAL B 1 146 ? -18.266 39.031 9.031 1 94 146 VAL B N 1
ATOM 5208 C CA . VAL B 1 146 ? -18.328 37.781 9.789 1 94 146 VAL B CA 1
ATOM 5209 C C . VAL B 1 146 ? -19.328 36.844 9.141 1 94 146 VAL B C 1
ATOM 5211 O O . VAL B 1 146 ? -20.453 37.25 8.805 1 94 146 VAL B O 1
ATOM 5214 N N . ASN B 1 147 ? -18.922 35.625 8.875 1 93.88 147 ASN B N 1
ATOM 5215 C CA . ASN B 1 147 ? -19.766 34.625 8.258 1 93.88 147 ASN B CA 1
ATOM 5216 C C . ASN B 1 147 ? -19.562 33.25 8.891 1 93.88 147 ASN B C 1
ATOM 5218 O O . ASN B 1 147 ? -18.531 33 9.516 1 93.88 147 ASN B O 1
ATOM 5222 N N . LEU B 1 148 ? -20.594 32.469 8.719 1 93.5 148 LEU B N 1
ATOM 5223 C CA . LEU B 1 148 ? -20.469 31.062 9.102 1 93.5 148 LEU B CA 1
ATOM 5224 C C . LEU B 1 148 ? -19.641 30.281 8.078 1 93.5 148 LEU B C 1
ATOM 5226 O O . LEU B 1 148 ? -20.016 30.188 6.91 1 93.5 148 LEU B O 1
ATOM 5230 N N . MET B 1 149 ? -18.5 29.812 8.531 1 93.56 149 MET B N 1
ATOM 5231 C CA . MET B 1 149 ? -17.609 29.094 7.641 1 93.56 149 MET B CA 1
ATOM 5232 C C . MET B 1 149 ? -17.969 27.609 7.586 1 93.56 149 MET B C 1
ATOM 5234 O O . MET B 1 149 ? -18.094 27.031 6.504 1 93.56 149 MET B O 1
ATOM 5238 N N . ILE B 1 150 ? -18.094 26.969 8.727 1 94.56 150 ILE B N 1
ATOM 5239 C CA . ILE B 1 150 ? -18.531 25.578 8.836 1 94.56 150 ILE B CA 1
ATOM 5240 C C . ILE B 1 150 ? -19.859 25.516 9.594 1 94.56 150 ILE B C 1
ATOM 5242 O O . ILE B 1 150 ? -19.891 25.75 10.805 1 94.56 150 ILE B O 1
ATOM 5246 N N . GLU B 1 151 ? -20.859 25.109 8.914 1 93.5 151 GLU B N 1
ATOM 5247 C CA . GLU B 1 151 ? -22.219 25.141 9.445 1 93.5 151 GLU B CA 1
ATOM 5248 C C . GLU B 1 151 ? -22.578 23.812 10.109 1 93.5 151 GLU B C 1
ATOM 5250 O O . GLU B 1 151 ? -23.469 23.75 10.953 1 93.5 151 GLU B O 1
ATOM 5255 N N . ASP B 1 152 ? -21.984 22.844 9.672 1 94.38 152 ASP B N 1
ATOM 5256 C CA . ASP B 1 152 ? -22.234 21.484 10.156 1 94.38 152 ASP B CA 1
ATOM 5257 C C . ASP B 1 152 ? -20.938 20.766 10.484 1 94.38 152 ASP B C 1
ATOM 5259 O O . ASP B 1 152 ? -20.469 19.938 9.695 1 94.38 152 ASP B O 1
ATOM 5263 N N . LEU B 1 153 ? -20.453 21.047 11.68 1 95.25 153 LEU B N 1
ATOM 5264 C CA . LEU B 1 153 ? -19.125 20.578 12.078 1 95.25 153 LEU B CA 1
ATOM 5265 C C . LEU B 1 153 ? -19.078 19.062 12.133 1 95.25 153 LEU B C 1
ATOM 5267 O O . LEU B 1 153 ? -18.141 18.453 11.609 1 95.25 153 LEU B O 1
ATOM 5271 N N . PRO B 1 154 ? -20.125 18.344 12.703 1 95.75 154 PRO B N 1
ATOM 5272 C CA . PRO B 1 154 ? -20.062 16.891 12.719 1 95.75 154 PRO B CA 1
ATOM 5273 C C . PRO B 1 154 ? -19.984 16.281 11.312 1 95.75 154 PRO B C 1
ATOM 5275 O O . PRO B 1 154 ? -19.234 15.328 11.094 1 95.75 154 PRO B O 1
ATOM 5278 N N . GLN B 1 155 ? -20.703 16.844 10.414 1 94.12 155 GLN B N 1
ATOM 5279 C CA . GLN B 1 155 ? -20.688 16.328 9.055 1 94.12 155 GLN B CA 1
ATOM 5280 C C . GLN B 1 155 ? -19.344 16.562 8.391 1 94.12 155 GLN B C 1
ATOM 5282 O O . GLN B 1 155 ? -18.844 15.711 7.66 1 94.12 155 GLN B O 1
ATOM 5287 N N . ALA B 1 156 ? -18.781 17.766 8.578 1 93.94 156 ALA B N 1
ATOM 5288 C CA . ALA B 1 156 ? -17.469 18.078 8.023 1 93.94 156 ALA B CA 1
ATOM 5289 C C . ALA B 1 156 ? -16.422 17.109 8.531 1 93.94 156 ALA B C 1
ATOM 5291 O O . ALA B 1 156 ? -15.555 16.656 7.773 1 93.94 156 ALA B O 1
ATOM 5292 N N . ILE B 1 157 ? -16.484 16.797 9.781 1 95.94 157 ILE B N 1
ATOM 5293 C CA . ILE B 1 157 ? -15.578 15.836 10.391 1 95.94 157 ILE B CA 1
ATOM 5294 C C . ILE B 1 157 ? -15.789 14.453 9.773 1 95.94 157 ILE B C 1
ATOM 5296 O O . ILE B 1 157 ? -14.836 13.805 9.352 1 95.94 157 ILE B O 1
ATOM 5300 N N . PHE B 1 158 ? -17.109 14.109 9.672 1 94.44 158 PHE B N 1
ATOM 5301 C CA . PHE B 1 158 ? -17.5 12.797 9.172 1 94.44 158 PHE B CA 1
ATOM 5302 C C . PHE B 1 158 ? -16.938 12.57 7.77 1 94.44 158 PHE B C 1
ATOM 5304 O O . PHE B 1 158 ? -16.484 11.477 7.445 1 94.44 158 PHE B O 1
ATOM 5311 N N . GLU B 1 159 ? -16.844 13.531 7.016 1 90.88 159 GLU B N 1
ATOM 5312 C CA . GLU B 1 159 ? -16.469 13.414 5.609 1 90.88 159 GLU B CA 1
ATOM 5313 C C . GLU B 1 159 ? -14.961 13.297 5.445 1 90.88 159 GLU B C 1
ATOM 5315 O O . GLU B 1 159 ? -14.469 13.016 4.352 1 90.88 159 GLU B O 1
ATOM 5320 N N . THR B 1 160 ? -14.172 13.469 6.461 1 93.44 160 THR B N 1
ATOM 5321 C CA . THR B 1 160 ? -12.727 13.266 6.391 1 93.44 160 THR B CA 1
ATOM 5322 C C . THR B 1 160 ? -12.367 11.828 6.766 1 93.44 160 THR B C 1
ATOM 5324 O O . THR B 1 160 ? -11.227 11.398 6.566 1 93.44 160 THR B O 1
ATOM 5327 N N . LEU B 1 161 ? -13.336 11.141 7.336 1 91.44 161 LEU B N 1
ATOM 5328 C CA . LEU B 1 161 ? -13.07 9.781 7.797 1 91.4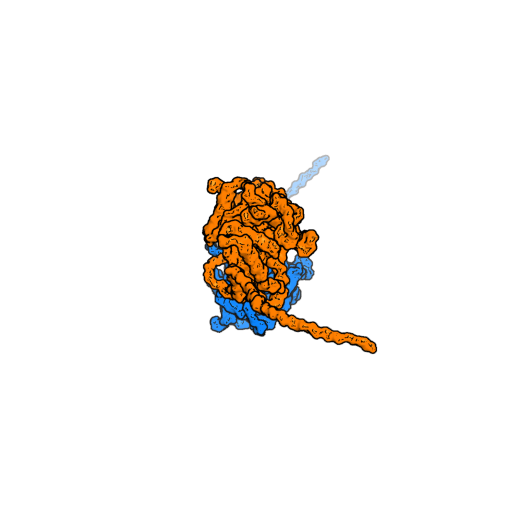4 161 LEU B CA 1
ATOM 5329 C C . LEU B 1 161 ? -13.141 8.797 6.637 1 91.44 161 LEU B C 1
ATOM 5331 O O . LEU B 1 161 ? -13.375 9.188 5.492 1 91.44 161 LEU B O 1
ATOM 5335 N N . ASP B 1 162 ? -12.742 7.633 6.961 1 74.94 162 ASP B N 1
ATOM 5336 C CA . ASP B 1 162 ? -12.695 6.578 5.953 1 74.94 162 ASP B CA 1
ATOM 5337 C C . ASP B 1 162 ? -14.094 6.062 5.625 1 74.94 162 ASP B C 1
ATOM 5339 O O . ASP B 1 162 ? -14.406 4.898 5.871 1 74.94 162 ASP B O 1
ATOM 5343 N N . VAL B 1 163 ? -14.938 6.961 5.27 1 65.56 163 VAL B N 1
ATOM 5344 C CA . VAL B 1 163 ? -16.297 6.555 4.953 1 65.56 163 VAL B CA 1
ATOM 5345 C C . VAL B 1 163 ? -16.516 6.613 3.441 1 65.56 163 VAL B C 1
ATOM 5347 O O . VAL B 1 163 ? -15.883 7.402 2.746 1 65.56 163 VAL B O 1
ATOM 5350 N N . ALA B 1 164 ? -17.234 5.582 2.979 1 55.28 164 ALA B N 1
ATOM 5351 C CA . ALA B 1 164 ? -17.5 5.398 1.555 1 55.28 164 ALA B CA 1
ATOM 5352 C C . ALA B 1 164 ? -18.172 6.629 0.959 1 55.28 164 ALA B C 1
ATOM 5354 O O . ALA B 1 164 ? -19.125 7.164 1.541 1 55.28 164 ALA B O 1
ATOM 5355 N N . GLU B 1 165 ? -17.422 7.449 0.093 1 49.69 165 GLU B N 1
ATOM 5356 C CA . GLU B 1 165 ? -18.078 8.477 -0.721 1 49.69 165 GLU B CA 1
ATOM 5357 C C . GLU B 1 165 ? -19.188 7.879 -1.574 1 49.69 165 GLU B C 1
ATOM 5359 O O . GLU B 1 165 ? -19.047 6.793 -2.131 1 49.69 165 GLU B O 1
ATOM 5364 N N . THR B 1 166 ? -20.375 8.156 -1.264 1 45.88 166 THR B N 1
ATOM 5365 C CA . THR B 1 166 ? -21.484 7.668 -2.07 1 45.88 166 THR B CA 1
ATOM 5366 C C . THR B 1 166 ? -21.203 7.867 -3.557 1 45.88 166 THR B C 1
ATOM 5368 O O . THR B 1 166 ? -20.375 8.695 -3.932 1 45.88 166 THR B O 1
ATOM 5371 N N . GLU B 1 167 ? -21.75 7.07 -4.484 1 41.75 167 GLU B N 1
ATOM 5372 C CA . GLU B 1 167 ? -21.656 6.781 -5.91 1 41.75 167 GLU B CA 1
ATOM 5373 C C . GLU B 1 167 ? -21.438 8.062 -6.719 1 41.75 167 GLU B C 1
ATOM 5375 O O . GLU B 1 167 ? -20.875 8.023 -7.812 1 41.75 167 GLU B O 1
ATOM 5380 N N . GLU B 1 168 ? -21.984 9.266 -6.312 1 38.25 168 GLU B N 1
ATOM 5381 C CA . GLU B 1 168 ? -22.234 10.289 -7.312 1 38.25 168 GLU B 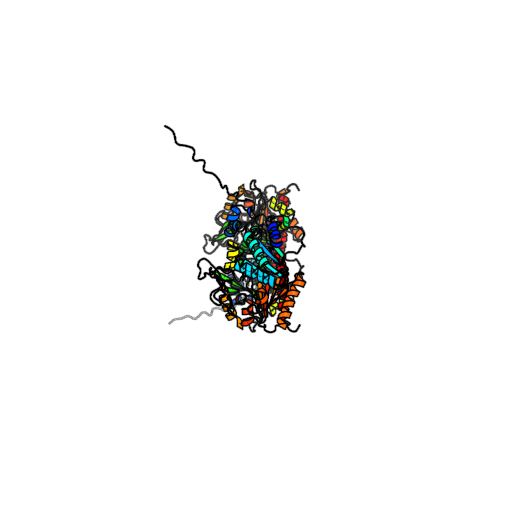CA 1
ATOM 5382 C C . GLU B 1 168 ? -20.969 11.078 -7.645 1 38.25 168 GLU B C 1
ATOM 5384 O O . GLU B 1 168 ? -20.984 11.969 -8.492 1 38.25 168 GLU B O 1
ATOM 5389 N N . LEU B 1 169 ? -20.062 10.898 -6.961 1 37 169 LEU B N 1
ATOM 5390 C CA . LEU B 1 169 ? -19.047 11.922 -7.156 1 37 169 LEU B CA 1
ATOM 5391 C C . LEU B 1 169 ? -18.219 11.625 -8.398 1 37 169 LEU B C 1
ATOM 5393 O O . LEU B 1 169 ? -17.203 12.297 -8.641 1 37 169 LEU B O 1
ATOM 5397 N N . ALA B 1 170 ? -18.469 10.57 -9.078 1 36.41 170 ALA B N 1
ATOM 5398 C CA . ALA B 1 170 ? -17.5 10.242 -10.125 1 36.41 170 ALA B CA 1
ATOM 5399 C C . ALA B 1 170 ? -17.562 11.258 -11.266 1 36.41 170 ALA B C 1
ATOM 5401 O O . ALA B 1 170 ? -17.031 11.016 -12.352 1 36.41 170 ALA B O 1
ATOM 5402 N N . GLU B 1 171 ? -18.5 12.211 -11.25 1 32.53 171 GLU B N 1
ATOM 5403 C CA . GLU B 1 171 ? -18.547 12.898 -12.531 1 32.53 171 GLU B CA 1
ATOM 5404 C C . GLU B 1 171 ? -17.172 13.391 -12.945 1 32.53 171 GLU B C 1
ATOM 5406 O O . GLU B 1 171 ? -16.5 12.781 -13.789 1 32.53 171 GLU B O 1
ATOM 5411 N N . ASP B 1 172 ? -17.125 14.812 -13.211 1 30.61 172 ASP B N 1
ATOM 5412 C CA . ASP B 1 172 ? -16.562 15.625 -14.289 1 30.61 172 ASP B CA 1
ATOM 5413 C C . ASP B 1 172 ? -15.062 15.82 -14.109 1 30.61 172 ASP B C 1
ATOM 5415 O O . ASP B 1 172 ? -14.422 16.547 -14.875 1 30.61 172 ASP B O 1
ATOM 5419 N N . ASP B 1 173 ? -14.617 15.891 -12.867 1 30.69 173 ASP B N 1
ATOM 5420 C CA . ASP B 1 173 ? -13.367 16.609 -13.125 1 30.69 173 ASP B CA 1
ATOM 5421 C C . ASP B 1 173 ? -12.375 15.727 -13.883 1 30.69 173 ASP B C 1
ATOM 5423 O O . ASP B 1 173 ? -12.477 14.5 -13.852 1 30.69 173 ASP B O 1
ATOM 5427 N N . GLY B 1 174 ? -11.359 16.375 -14.586 1 30.42 174 GLY B N 1
ATOM 5428 C CA . GLY B 1 174 ? -10.312 15.93 -15.492 1 30.42 174 GLY B CA 1
ATOM 5429 C C . GLY B 1 174 ? -9.656 14.633 -15.055 1 30.42 174 GLY B C 1
ATOM 5430 O O . GLY B 1 174 ? -9.742 14.242 -13.883 1 30.42 174 GLY B O 1
ATOM 5431 N N . GLU B 1 175 ? -9.688 13.586 -15.914 1 33.53 175 GLU B N 1
ATOM 5432 C CA . GLU B 1 175 ? -8.969 12.32 -16 1 33.53 175 GLU B CA 1
ATOM 5433 C C . GLU B 1 175 ? -7.641 12.391 -15.258 1 33.53 175 GLU B C 1
ATOM 5435 O O . GLU B 1 175 ? -6.574 12.391 -15.875 1 33.53 175 GLU B O 1
ATOM 5440 N N . VAL B 1 176 ? -7.457 13.375 -14.398 1 31.53 176 VAL B N 1
ATOM 5441 C CA . VAL B 1 176 ? -6.102 13.227 -13.883 1 31.53 176 VAL B CA 1
ATOM 5442 C C . VAL B 1 176 ? -5.887 11.789 -13.406 1 31.53 176 VAL B C 1
ATOM 5444 O O . VAL B 1 176 ? -6.629 11.297 -12.555 1 31.53 176 VAL B O 1
ATOM 5447 N N . GLU B 1 177 ? -5.598 10.867 -14.164 1 36.75 177 GLU B N 1
ATOM 5448 C CA . GLU B 1 177 ? -4.973 9.594 -13.82 1 36.75 177 GLU B CA 1
ATOM 5449 C C . GLU B 1 177 ? -4.398 9.625 -12.406 1 36.75 177 GLU B C 1
ATOM 5451 O O . GLU B 1 177 ? -3.455 10.367 -12.133 1 36.75 177 GLU B O 1
ATOM 5456 N N . MET B 1 178 ? -5.133 9.703 -11.375 1 38.16 178 MET B N 1
ATOM 5457 C CA . MET B 1 178 ? -4.629 9.648 -10.008 1 38.16 178 MET B CA 1
ATOM 5458 C C . MET B 1 178 ? -3.428 8.711 -9.914 1 38.16 178 MET B C 1
ATOM 5460 O O . MET B 1 178 ? -3.586 7.488 -9.922 1 38.16 178 MET B O 1
ATOM 5464 N N . THR B 1 179 ? -2.391 8.945 -10.414 1 39.81 179 THR B N 1
ATOM 5465 C CA . THR B 1 179 ? -1.082 8.32 -10.258 1 39.81 179 THR B CA 1
ATOM 5466 C C . THR B 1 179 ? -0.836 7.93 -8.805 1 39.81 179 THR B C 1
ATOM 5468 O O . THR B 1 179 ? 0.047 7.121 -8.516 1 39.81 179 THR B O 1
ATOM 5471 N N . GLY B 1 180 ? -1.426 8.578 -7.812 1 52.69 180 GLY B N 1
ATOM 5472 C CA . GLY B 1 180 ? -0.897 8.391 -6.473 1 52.69 180 GLY B CA 1
ATOM 5473 C C . GLY B 1 180 ? -1.191 7.02 -5.898 1 52.69 180 GLY B C 1
ATOM 5474 O O . GLY B 1 180 ? -0.595 6.617 -4.898 1 52.69 180 GLY B O 1
ATOM 5475 N N . GLY B 1 181 ? -1.772 6.145 -6.621 1 74.94 181 GLY B N 1
ATOM 5476 C CA . GLY B 1 181 ? -2.039 4.801 -6.145 1 74.94 181 GLY B CA 1
ATOM 5477 C C . GLY B 1 181 ? -3.154 4.742 -5.117 1 74.94 181 GLY B C 1
ATOM 5478 O O . GLY B 1 181 ? -3.713 5.773 -4.738 1 74.94 181 GLY B O 1
ATOM 5479 N N . ILE B 1 182 ? -3.613 3.736 -4.703 1 85.25 182 ILE B N 1
ATOM 5480 C CA . ILE B 1 182 ? -4.715 3.43 -3.795 1 85.25 182 ILE B CA 1
ATOM 5481 C C . ILE B 1 182 ? -4.457 4.082 -2.438 1 85.25 182 ILE B C 1
ATOM 5483 O O . ILE B 1 182 ? -5.395 4.52 -1.766 1 85.25 182 ILE B O 1
ATOM 5487 N N . PHE B 1 183 ? -3.17 4.344 -2.076 1 92.5 183 PHE B N 1
ATOM 5488 C CA . PHE B 1 183 ? -2.793 4.852 -0.763 1 92.5 183 PHE B CA 1
ATOM 5489 C C . PHE B 1 183 ? -3.275 6.285 -0.577 1 92.5 183 PHE B C 1
ATOM 5491 O O . PHE B 1 183 ? -3.664 6.676 0.524 1 92.5 183 PHE B O 1
ATOM 5498 N N . PHE B 1 184 ? -3.369 7.109 -1.632 1 93.94 184 PHE B N 1
ATOM 5499 C CA . PHE B 1 184 ? -3.613 8.539 -1.505 1 93.94 184 PHE B CA 1
ATOM 5500 C C . PHE B 1 184 ? -5.074 8.867 -1.792 1 93.94 184 PHE B C 1
ATOM 5502 O O . PHE B 1 184 ? -5.438 10.031 -1.943 1 93.94 184 PHE B O 1
ATOM 5509 N N . LYS B 1 185 ? -5.922 7.879 -1.812 1 89.94 185 LYS B N 1
ATOM 5510 C CA . LYS B 1 185 ? -7.352 8.078 -2.037 1 89.94 185 LYS B CA 1
ATOM 5511 C C . LYS B 1 185 ? -8.047 8.562 -0.768 1 89.94 185 LYS B C 1
ATOM 5513 O O . LYS B 1 185 ? -9.102 9.195 -0.834 1 89.94 185 LYS B O 1
ATOM 5518 N N . ARG B 1 186 ? -7.434 8.234 0.331 1 92.19 186 ARG B N 1
ATOM 5519 C CA . ARG B 1 186 ? -7.98 8.586 1.639 1 92.19 186 ARG B CA 1
ATOM 5520 C C . ARG B 1 186 ? -6.871 8.992 2.602 1 92.19 186 ARG B C 1
ATOM 5522 O O . ARG B 1 186 ? -5.695 8.711 2.363 1 92.19 186 ARG B O 1
ATOM 5529 N N . TYR B 1 187 ? -7.332 9.727 3.586 1 96.31 187 TYR B N 1
ATOM 5530 C CA . TYR B 1 187 ? -6.418 9.859 4.715 1 96.31 187 TYR B CA 1
ATOM 5531 C C . TYR B 1 187 ? -6.145 8.508 5.355 1 96.31 187 TYR B C 1
ATOM 5533 O O . TYR B 1 187 ? -6.996 7.613 5.328 1 96.31 187 TYR B O 1
ATOM 5541 N N . ARG B 1 188 ? -4.914 8.383 5.898 1 96.94 188 ARG B N 1
ATOM 5542 C CA . ARG B 1 188 ? -4.527 7.07 6.406 1 96.94 188 ARG B CA 1
ATOM 5543 C C . ARG B 1 188 ? -4.285 7.117 7.91 1 96.94 188 ARG B C 1
ATOM 5545 O O . ARG B 1 188 ? -3.688 8.07 8.422 1 96.94 188 ARG B O 1
ATOM 5552 N N . ARG B 1 189 ? -4.715 6.082 8.562 1 96.75 189 ARG B N 1
ATOM 5553 C CA . ARG B 1 189 ? -4.395 5.914 9.977 1 96.75 189 ARG B CA 1
ATOM 5554 C C . ARG B 1 189 ? -2.908 5.637 10.172 1 96.75 189 ARG B C 1
ATOM 5556 O O . ARG B 1 189 ? -2.215 5.25 9.227 1 96.75 189 ARG B O 1
ATOM 5563 N N . LEU B 1 190 ? -2.533 5.82 11.391 1 98.31 190 LEU B N 1
ATOM 5564 C CA . LEU B 1 190 ? -1.119 5.664 11.719 1 98.31 190 LEU B CA 1
ATOM 5565 C C . LEU B 1 190 ? -0.624 4.273 11.344 1 98.31 190 LEU B C 1
ATOM 5567 O O . LEU B 1 190 ? 0.433 4.129 10.727 1 98.31 190 LEU B O 1
ATOM 5571 N N . ASP B 1 191 ? -1.36 3.281 11.711 1 96.5 191 ASP B N 1
ATOM 5572 C CA . ASP B 1 191 ? -0.957 1.905 11.438 1 96.5 191 ASP B CA 1
ATOM 5573 C C . ASP B 1 191 ? -0.798 1.668 9.938 1 96.5 191 ASP B C 1
ATOM 5575 O O . ASP B 1 191 ? 0.158 1.021 9.5 1 96.5 191 ASP B O 1
ATOM 5579 N N . SER B 1 192 ? -1.735 2.148 9.188 1 95.62 192 SER B N 1
ATOM 5580 C CA . SER B 1 192 ? -1.684 1.995 7.734 1 95.62 192 SER B CA 1
ATOM 5581 C C . SER B 1 192 ? -0.483 2.727 7.145 1 95.62 192 SER B C 1
ATOM 5583 O O . SER B 1 192 ? 0.112 2.266 6.168 1 95.62 192 SER B O 1
ATOM 5585 N N . ILE B 1 193 ? -0.154 3.873 7.676 1 97.88 193 ILE B N 1
ATOM 5586 C CA . ILE B 1 193 ? 1.018 4.621 7.234 1 97.88 193 ILE B CA 1
ATOM 5587 C C . ILE B 1 193 ? 2.279 3.793 7.473 1 97.88 193 ILE B C 1
ATOM 5589 O O . ILE B 1 193 ? 3.125 3.668 6.586 1 97.88 193 ILE B O 1
ATOM 5593 N N . TYR B 1 194 ? 2.389 3.199 8.617 1 97.75 194 TYR B N 1
ATOM 5594 C CA . TYR B 1 194 ? 3.57 2.408 8.938 1 97.75 194 TYR B CA 1
ATOM 5595 C C . TYR B 1 194 ? 3.633 1.147 8.086 1 97.75 194 TYR B C 1
ATOM 5597 O O . TYR B 1 194 ? 4.715 0.714 7.684 1 97.75 194 TYR B O 1
ATOM 5605 N N . LYS B 1 195 ? 2.449 0.535 7.832 1 95.25 195 LYS B N 1
ATOM 5606 C CA . LYS B 1 195 ? 2.406 -0.594 6.91 1 95.25 195 LYS B CA 1
ATOM 5607 C C . LYS B 1 195 ? 2.881 -0.184 5.52 1 95.25 195 LYS B C 1
ATOM 5609 O O . LYS B 1 195 ? 3.592 -0.939 4.852 1 95.25 195 LYS B O 1
ATOM 5614 N N . TRP B 1 196 ? 2.492 0.966 5.113 1 95.5 196 TRP B N 1
ATOM 5615 C CA . TRP B 1 196 ? 2.916 1.498 3.824 1 95.5 196 TRP B CA 1
ATOM 5616 C C . TRP B 1 196 ? 4.422 1.736 3.801 1 95.5 196 TRP B C 1
ATOM 5618 O O . TRP B 1 196 ? 5.074 1.514 2.779 1 95.5 196 TRP B O 1
ATOM 5628 N N . PHE B 1 197 ? 5.023 2.186 4.941 1 97 197 PHE B N 1
ATOM 5629 C CA . PHE B 1 197 ? 6.473 2.312 5.043 1 97 197 PHE B CA 1
ATOM 5630 C C . PHE B 1 197 ? 7.156 0.985 4.73 1 97 197 PHE B C 1
ATOM 5632 O O . PHE B 1 197 ? 8.117 0.941 3.955 1 97 197 PHE B O 1
ATOM 5639 N N . ASP B 1 198 ? 6.617 -0.048 5.266 1 93.62 198 ASP B N 1
ATOM 5640 C CA . ASP B 1 198 ? 7.207 -1.37 5.074 1 93.62 198 ASP B CA 1
ATOM 5641 C C . ASP B 1 198 ? 7.18 -1.771 3.6 1 93.62 198 ASP B C 1
ATOM 5643 O O . ASP B 1 198 ? 8.164 -2.305 3.078 1 93.62 198 ASP B O 1
ATOM 5647 N N . ILE B 1 199 ? 6.09 -1.544 2.965 1 92.12 199 ILE B N 1
ATOM 5648 C CA . ILE B 1 199 ? 5.938 -1.886 1.556 1 92.12 199 ILE B CA 1
ATOM 5649 C C . ILE B 1 199 ? 6.906 -1.059 0.715 1 92.12 199 ILE B C 1
ATOM 5651 O O . ILE B 1 199 ? 7.516 -1.572 -0.226 1 92.12 199 ILE B O 1
ATOM 5655 N N . LEU B 1 200 ? 7.09 0.23 1.077 1 94.12 200 LEU B N 1
ATOM 5656 C CA . LEU B 1 200 ? 7.992 1.103 0.334 1 94.12 200 LEU B CA 1
ATOM 5657 C C . LEU B 1 200 ? 9.438 0.623 0.457 1 94.12 200 LEU B C 1
ATOM 5659 O O . LEU B 1 200 ? 10.172 0.59 -0.534 1 94.12 200 LEU B O 1
ATOM 5663 N N . VAL B 1 201 ? 9.797 0.281 1.63 1 93.38 201 VAL B N 1
ATOM 5664 C CA . VAL B 1 201 ? 11.172 -0.16 1.86 1 93.38 201 VAL B CA 1
ATOM 5665 C C . VAL B 1 201 ? 11.422 -1.468 1.114 1 93.38 201 VAL B C 1
ATOM 5667 O O . VAL B 1 201 ? 12.508 -1.68 0.572 1 93.38 201 VAL B O 1
ATOM 5670 N N . GLU B 1 202 ? 10.398 -2.316 1.094 1 89.81 202 GLU B N 1
ATOM 5671 C CA . GLU B 1 202 ? 10.508 -3.555 0.329 1 89.81 202 GLU B CA 1
ATOM 5672 C C . GLU B 1 202 ? 10.648 -3.271 -1.163 1 89.81 202 GLU B C 1
ATOM 5674 O O . GLU B 1 202 ? 11.344 -3.998 -1.874 1 89.81 202 GLU B O 1
ATOM 5679 N N . THR B 1 203 ? 10.07 -2.191 -1.616 1 90.5 203 THR B N 1
ATOM 5680 C CA . THR B 1 203 ? 10.07 -1.826 -3.027 1 90.5 203 THR B CA 1
ATOM 5681 C C . THR B 1 203 ? 11.398 -1.181 -3.414 1 90.5 203 THR B C 1
ATOM 5683 O O . THR B 1 203 ? 11.906 -1.4 -4.516 1 90.5 203 THR B O 1
ATOM 5686 N N . TYR B 1 204 ? 11.953 -0.365 -2.422 1 90.62 204 TYR B N 1
ATOM 5687 C CA . TYR B 1 204 ? 13.172 0.391 -2.701 1 90.62 204 TYR B CA 1
ATOM 5688 C C . TYR B 1 204 ? 14.211 0.162 -1.617 1 90.62 204 TYR B C 1
ATOM 5690 O O . TYR B 1 204 ? 14.695 1.114 -0.999 1 90.62 204 TYR B O 1
ATOM 5698 N N . PRO B 1 205 ? 14.656 -0.982 -1.504 1 87.12 205 PRO B N 1
ATOM 5699 C CA . PRO B 1 205 ? 15.547 -1.295 -0.385 1 87.12 205 PRO B CA 1
ATOM 5700 C C . PRO B 1 205 ? 16.922 -0.624 -0.512 1 87.12 205 PRO B C 1
ATOM 5702 O O . PRO B 1 205 ? 17.594 -0.397 0.495 1 87.12 205 PRO B O 1
ATOM 5705 N N . ASP B 1 206 ? 17.312 -0.231 -1.671 1 85.38 206 ASP B N 1
ATOM 5706 C CA . ASP B 1 206 ? 18.672 0.29 -1.889 1 85.38 206 ASP B CA 1
ATOM 5707 C C . ASP B 1 206 ? 18.734 1.782 -1.573 1 85.38 206 ASP B C 1
ATOM 5709 O O . ASP B 1 206 ? 19.812 2.312 -1.287 1 85.38 206 ASP B O 1
ATOM 5713 N N . VAL B 1 207 ? 17.578 2.434 -1.619 1 91.94 207 VAL B N 1
ATOM 5714 C CA . VAL B 1 207 ? 17.672 3.887 -1.515 1 91.94 207 VAL B CA 1
ATOM 5715 C C . VAL B 1 207 ? 16.828 4.375 -0.335 1 91.94 207 VAL B C 1
ATOM 5717 O O . VAL B 1 207 ? 16.953 5.527 0.085 1 91.94 207 VAL B O 1
ATOM 5720 N N . LEU B 1 208 ? 15.984 3.533 0.204 1 94.12 208 LEU B N 1
ATOM 5721 C CA . LEU B 1 208 ? 15.055 3.945 1.244 1 94.12 208 LEU B CA 1
ATOM 5722 C C . LEU B 1 208 ? 15.258 3.133 2.518 1 94.12 208 LEU B C 1
ATOM 5724 O O . LEU B 1 208 ? 15.406 1.909 2.463 1 94.12 208 LEU B O 1
ATOM 5728 N N . SER B 1 209 ? 15.281 3.822 3.635 1 94.62 209 SER B N 1
ATOM 5729 C CA . SER B 1 209 ? 15.359 3.15 4.926 1 94.62 209 SER B CA 1
ATOM 5730 C C . SER B 1 209 ? 14.438 3.812 5.949 1 94.62 209 SER B C 1
ATOM 5732 O O . SER B 1 209 ? 14.133 5 5.84 1 94.62 209 SER B O 1
ATOM 5734 N N . VAL B 1 210 ? 13.961 3.051 6.895 1 96.19 210 VAL B N 1
ATOM 5735 C CA . VAL B 1 210 ? 13.203 3.561 8.031 1 96.19 210 VAL B CA 1
ATOM 5736 C C . VAL B 1 210 ? 14.125 3.76 9.227 1 96.19 210 VAL B C 1
ATOM 5738 O O . VAL B 1 210 ? 14.922 2.875 9.562 1 96.19 210 VAL B O 1
ATOM 5741 N N . GLU B 1 211 ? 14.055 4.91 9.789 1 96.56 211 GLU B N 1
ATOM 5742 C CA . GLU B 1 211 ? 14.867 5.215 10.961 1 96.56 211 GLU B CA 1
ATOM 5743 C C . GLU B 1 211 ? 14 5.418 12.195 1 96.56 211 GLU B C 1
ATOM 5745 O O . GLU B 1 211 ? 12.961 6.074 12.133 1 96.56 211 GLU B O 1
ATOM 5750 N N . TRP B 1 212 ? 14.406 4.836 13.273 1 97.31 212 TRP B N 1
ATOM 5751 C CA . TRP B 1 212 ? 13.727 4.98 14.555 1 97.31 212 TRP B CA 1
ATOM 5752 C C . TRP B 1 212 ? 14.172 6.246 15.273 1 97.31 212 TRP B C 1
ATOM 5754 O O . TRP B 1 212 ? 15.367 6.438 15.531 1 97.31 212 TRP B O 1
ATOM 5764 N N . ILE B 1 213 ? 13.273 7.09 15.633 1 97.94 213 ILE B N 1
ATOM 5765 C CA . ILE B 1 213 ? 13.57 8.383 16.234 1 97.94 213 ILE B CA 1
ATOM 5766 C C . ILE B 1 213 ? 13.406 8.297 17.75 1 97.94 213 ILE B C 1
ATOM 5768 O O . ILE B 1 213 ? 14.148 8.938 18.5 1 97.94 213 ILE B O 1
ATOM 5772 N N . GLY B 1 214 ? 12.391 7.598 18.156 1 97.94 214 GLY B N 1
ATOM 5773 C CA . GLY B 1 214 ? 12.062 7.461 19.562 1 97.94 214 GLY B CA 1
ATOM 5774 C C . GLY B 1 214 ? 10.68 6.895 19.797 1 97.94 214 GLY B C 1
ATOM 5775 O O . GLY B 1 214 ? 10.07 6.316 18.891 1 97.94 214 GLY B O 1
ATOM 5776 N N . GLN B 1 215 ? 10.258 6.992 21.062 1 98 215 GLN B N 1
ATOM 5777 C CA . GLN B 1 215 ? 8.938 6.5 21.438 1 98 215 GLN B CA 1
ATOM 5778 C C . GLN B 1 215 ? 8.125 7.59 22.125 1 98 215 GLN B C 1
ATOM 5780 O O . GLN B 1 215 ? 8.672 8.414 22.859 1 98 215 GLN B O 1
ATOM 5785 N N . THR B 1 216 ? 6.84 7.559 21.938 1 98.38 216 THR B N 1
ATOM 5786 C CA . THR B 1 216 ? 5.93 8.539 22.516 1 98.38 216 THR B CA 1
ATOM 5787 C C . THR B 1 216 ? 5.5 8.109 23.922 1 98.38 216 THR B C 1
ATOM 5789 O O . THR B 1 216 ? 5.914 7.055 24.406 1 98.38 216 THR B O 1
ATOM 5792 N N . PHE B 1 217 ? 4.688 8.945 24.531 1 98.38 217 PHE B N 1
ATOM 5793 C CA . PHE B 1 217 ? 4.188 8.695 25.875 1 98.38 217 PHE B CA 1
ATOM 5794 C C . PHE B 1 217 ? 3.33 7.434 25.906 1 98.38 217 PHE B C 1
ATOM 5796 O O . PHE B 1 217 ? 3.418 6.637 26.844 1 98.38 217 PHE B O 1
ATOM 5803 N N . GLU B 1 218 ? 2.564 7.266 24.844 1 98.38 218 GLU B N 1
ATOM 5804 C CA . GLU B 1 218 ? 1.669 6.113 24.812 1 98.38 218 GLU B CA 1
ATOM 5805 C C . GLU B 1 218 ? 2.352 4.898 24.188 1 98.38 218 GLU B C 1
ATOM 5807 O O . GLU B 1 218 ? 1.692 3.91 23.875 1 98.38 218 GLU B O 1
ATOM 5812 N N . GLY B 1 219 ? 3.602 4.988 23.875 1 98.25 219 GLY B N 1
ATOM 5813 C CA . GLY B 1 219 ? 4.406 3.836 23.5 1 98.25 219 GLY B CA 1
ATOM 5814 C C . GLY B 1 219 ? 4.477 3.613 22.016 1 98.25 219 GLY B C 1
ATOM 5815 O O . GLY B 1 219 ? 4.867 2.537 21.547 1 98.25 219 GLY B O 1
ATOM 5816 N N . ARG B 1 220 ? 4.109 4.531 21.234 1 98.38 220 ARG B N 1
ATOM 5817 C CA . ARG B 1 220 ? 4.191 4.387 19.781 1 98.38 220 ARG B CA 1
ATOM 5818 C C . ARG B 1 220 ? 5.555 4.84 19.266 1 98.38 220 ARG B C 1
ATOM 5820 O O . ARG B 1 220 ? 6.168 5.75 19.828 1 98.38 220 ARG B O 1
ATOM 5827 N N . ASP B 1 221 ? 6 4.203 18.188 1 98.44 221 ASP B N 1
ATOM 5828 C CA . ASP B 1 221 ? 7.277 4.559 17.578 1 98.44 221 ASP B CA 1
ATOM 5829 C C . ASP B 1 221 ? 7.156 5.84 16.75 1 98.44 221 ASP B C 1
ATOM 5831 O O . ASP B 1 221 ? 6.141 6.059 16.094 1 98.44 221 ASP B O 1
ATOM 5835 N N . ILE B 1 222 ? 8.141 6.676 16.891 1 98.81 222 ILE B N 1
ATOM 5836 C CA . ILE B 1 222 ? 8.336 7.766 15.938 1 98.81 222 ILE B CA 1
ATOM 5837 C C . ILE B 1 222 ? 9.305 7.324 14.844 1 98.81 222 ILE B C 1
ATOM 5839 O O . ILE B 1 222 ? 10.469 7.02 15.117 1 98.81 222 ILE B O 1
ATOM 5843 N N . LYS B 1 223 ? 8.781 7.27 13.578 1 98.62 223 LYS B N 1
ATOM 5844 C CA . LYS B 1 223 ? 9.562 6.707 12.477 1 98.62 223 LYS B CA 1
ATOM 5845 C C . LYS B 1 223 ? 9.805 7.742 11.383 1 98.62 223 LYS B C 1
ATOM 5847 O O . LYS B 1 223 ? 8.875 8.414 10.938 1 98.62 223 LYS B O 1
ATOM 5852 N N . ALA B 1 224 ? 11.039 7.863 11.016 1 98.44 224 ALA B N 1
ATOM 5853 C CA . ALA B 1 224 ? 11.414 8.688 9.875 1 98.44 224 ALA B CA 1
ATOM 5854 C C . ALA B 1 224 ? 11.836 7.828 8.688 1 98.44 224 ALA B C 1
ATOM 5856 O O . ALA B 1 224 ? 12.109 6.633 8.844 1 98.44 224 ALA B O 1
ATOM 5857 N N . LEU B 1 225 ? 11.75 8.352 7.488 1 98.31 225 LEU B N 1
ATOM 5858 C CA . LEU B 1 225 ? 12.234 7.703 6.273 1 98.31 225 LEU B CA 1
ATOM 5859 C C . LEU B 1 225 ? 13.383 8.492 5.656 1 98.31 225 LEU B C 1
ATOM 5861 O O . LEU B 1 225 ? 13.281 9.711 5.488 1 98.31 225 LEU B O 1
ATOM 5865 N N . ARG B 1 226 ? 14.43 7.852 5.344 1 96.44 226 ARG B N 1
ATOM 5866 C CA . ARG B 1 226 ? 15.562 8.477 4.676 1 96.44 226 ARG B CA 1
ATOM 5867 C C . ARG B 1 226 ? 15.727 7.953 3.254 1 96.44 226 ARG B C 1
ATOM 5869 O O . ARG B 1 226 ? 15.711 6.738 3.031 1 96.44 226 ARG B O 1
ATOM 5876 N N . ILE B 1 227 ? 15.773 8.812 2.303 1 96.38 227 ILE B N 1
ATOM 5877 C CA . ILE B 1 227 ? 16.078 8.484 0.915 1 96.38 227 ILE B CA 1
ATOM 5878 C C . ILE B 1 227 ? 17.5 8.938 0.579 1 96.38 227 ILE B C 1
ATOM 5880 O O . ILE B 1 227 ? 17.812 10.125 0.673 1 96.38 227 ILE B O 1
ATOM 5884 N N . SER B 1 228 ? 18.312 8.039 0.261 1 89.12 228 SER B N 1
ATOM 5885 C CA . SER B 1 228 ? 19.703 8.328 -0.109 1 89.12 228 SER B CA 1
ATOM 5886 C C . SER B 1 228 ? 20.141 7.488 -1.305 1 89.12 228 SER B C 1
ATOM 5888 O O . SER B 1 228 ? 20.109 6.258 -1.248 1 89.12 228 SER B O 1
ATOM 5890 N N . GLY B 1 229 ? 20.469 8.086 -2.342 1 78.88 229 GLY B N 1
ATOM 5891 C CA . GLY B 1 229 ? 20.969 7.387 -3.516 1 78.88 229 GLY B CA 1
ATOM 5892 C C . GLY B 1 229 ? 22.484 7.441 -3.648 1 78.88 229 GLY B C 1
ATOM 5893 O O . GLY B 1 229 ? 23.047 6.895 -4.598 1 78.88 229 GLY B O 1
ATOM 5894 N N . HIS B 1 230 ? 23.156 8.133 -2.748 1 74.38 230 HIS B N 1
ATOM 5895 C CA . HIS B 1 230 ? 24.578 8.367 -2.932 1 74.38 230 HIS B CA 1
ATOM 5896 C C . HIS B 1 230 ? 25.391 7.164 -2.484 1 74.38 230 HIS B C 1
ATOM 5898 O O . HIS B 1 230 ? 25.031 6.48 -1.524 1 74.38 230 HIS B O 1
ATOM 5904 N N . LYS B 1 231 ? 26.25 6.746 -3.314 1 61.69 231 LYS B N 1
ATOM 5905 C CA . LYS B 1 231 ? 27.109 5.586 -3.105 1 61.69 231 LYS B CA 1
ATOM 5906 C C . LYS B 1 231 ? 28.312 5.945 -2.242 1 61.69 231 LYS B C 1
ATOM 5908 O O . LYS B 1 231 ? 29 5.059 -1.724 1 61.69 231 LYS B O 1
ATOM 5913 N N . SER B 1 232 ? 28.703 7.145 -2.123 1 58.41 232 SER B N 1
ATOM 5914 C CA . SER B 1 232 ? 29.984 7.465 -1.514 1 58.41 232 SER B CA 1
ATOM 5915 C C . SER B 1 232 ? 29.859 7.551 0.005 1 58.41 232 SER B C 1
ATOM 5917 O O . SER B 1 232 ? 28.953 8.195 0.529 1 58.41 232 SER B O 1
ATOM 5919 N N . ASN B 1 233 ? 30.344 6.637 0.75 1 55.66 233 ASN B N 1
ATOM 5920 C CA . ASN B 1 233 ? 30.422 6.609 2.207 1 55.66 233 ASN B CA 1
ATOM 5921 C C . ASN B 1 233 ? 31.156 7.832 2.752 1 55.66 233 ASN B C 1
ATOM 5923 O O . ASN B 1 233 ? 31.297 7.992 3.965 1 55.66 233 ASN B O 1
ATOM 5927 N N . ASP B 1 234 ? 31.953 8.383 1.908 1 55.75 234 ASP B N 1
ATOM 5928 C CA . ASP B 1 234 ? 32.906 9.242 2.59 1 55.75 234 ASP B CA 1
ATOM 5929 C C . ASP B 1 234 ? 32.219 10.469 3.191 1 55.75 234 ASP B C 1
ATOM 5931 O O . ASP B 1 234 ? 32.562 10.875 4.309 1 55.75 234 ASP B O 1
ATOM 5935 N N . GLU B 1 235 ? 31.891 11.57 2.332 1 61.53 235 GLU B N 1
ATOM 5936 C CA . GLU B 1 235 ? 31.766 12.977 2.709 1 61.53 235 GLU B CA 1
ATOM 5937 C C . GLU B 1 235 ? 30.359 13.297 3.166 1 61.53 235 GLU B C 1
ATOM 5939 O O . GLU B 1 235 ? 29.422 12.547 2.898 1 61.53 235 GLU B O 1
ATOM 5944 N N . ALA B 1 236 ? 30.266 14.352 4.059 1 74.94 236 ALA B N 1
ATOM 5945 C CA . ALA B 1 236 ? 29.047 15.023 4.508 1 74.94 236 ALA B CA 1
ATOM 5946 C C . ALA B 1 236 ? 28.141 15.367 3.328 1 74.94 236 ALA B C 1
ATOM 5948 O O . ALA B 1 236 ? 28.594 15.914 2.322 1 74.94 236 ALA B O 1
ATOM 5949 N N . ILE B 1 237 ? 26.953 14.734 3.307 1 85.62 237 ILE B N 1
ATOM 5950 C CA . ILE B 1 237 ? 25.969 15.008 2.256 1 85.62 237 ILE B CA 1
ATOM 5951 C C . ILE B 1 237 ? 24.875 15.914 2.793 1 85.62 237 ILE B C 1
ATOM 5953 O O . ILE B 1 237 ? 24.375 15.711 3.91 1 85.62 237 ILE B O 1
ATOM 5957 N N . LYS B 1 238 ? 24.578 17.016 2.025 1 92.56 238 LYS B N 1
ATOM 5958 C CA . LYS B 1 238 ? 23.516 17.922 2.406 1 92.56 238 LYS B CA 1
ATOM 5959 C C . LYS B 1 238 ? 22.188 17.172 2.533 1 92.56 238 LYS B C 1
ATOM 5961 O O . LYS B 1 238 ? 21.844 16.344 1.688 1 92.56 238 LYS B O 1
ATOM 5966 N N . THR B 1 239 ? 21.484 17.469 3.615 1 96.06 239 THR B N 1
ATOM 5967 C CA . THR B 1 239 ? 20.234 16.781 3.881 1 96.06 239 THR B CA 1
ATOM 5968 C C . THR B 1 239 ? 19.062 17.75 3.842 1 96.06 239 THR B C 1
ATOM 5970 O O . THR B 1 239 ? 19.141 18.859 4.367 1 96.06 239 THR B O 1
ATOM 5973 N N . VAL B 1 240 ? 18.031 17.344 3.146 1 97.94 240 VAL B N 1
ATOM 5974 C CA . VAL B 1 240 ? 16.734 18.031 3.168 1 97.94 240 VAL B CA 1
ATOM 5975 C C . VAL B 1 240 ? 15.789 17.312 4.129 1 97.94 240 VAL B C 1
ATOM 5977 O O . VAL B 1 240 ? 15.523 16.125 3.975 1 97.94 240 VAL B O 1
ATOM 5980 N N . VAL B 1 241 ? 15.281 18.094 5.109 1 98.62 241 VAL B N 1
ATOM 5981 C CA . VAL B 1 241 ? 14.391 17.516 6.117 1 98.62 241 VAL B CA 1
ATOM 5982 C C . VAL B 1 241 ? 12.977 18.047 5.914 1 98.62 241 VAL B C 1
ATOM 5984 O O . VAL B 1 241 ? 12.758 19.266 5.852 1 98.62 241 VAL B O 1
ATOM 5987 N N . ILE B 1 242 ? 12.008 17.141 5.793 1 98.88 242 ILE B N 1
ATOM 5988 C CA . ILE B 1 242 ? 10.602 17.516 5.656 1 98.88 242 ILE B CA 1
ATOM 5989 C C . ILE B 1 242 ? 9.773 16.812 6.73 1 98.88 242 ILE B C 1
ATOM 5991 O O . ILE B 1 242 ? 9.82 15.578 6.848 1 98.88 242 ILE B O 1
ATOM 5995 N N . THR B 1 243 ? 9.023 17.547 7.5 1 98.81 243 THR B N 1
ATOM 5996 C CA . THR B 1 243 ? 8.227 16.984 8.586 1 98.81 243 THR B CA 1
ATOM 5997 C C . THR B 1 243 ? 6.754 17.359 8.422 1 98.81 243 THR B C 1
ATOM 5999 O O . THR B 1 243 ? 6.426 18.312 7.711 1 98.81 243 THR B O 1
ATOM 6002 N N . GLY B 1 244 ? 5.895 16.562 8.977 1 98.69 244 GLY B N 1
ATOM 6003 C CA . GLY B 1 244 ? 4.465 16.812 9.055 1 98.69 244 GLY B CA 1
ATOM 6004 C C . GLY B 1 244 ? 3.828 16.266 10.312 1 98.69 244 GLY B C 1
ATOM 6005 O O . GLY B 1 244 ? 4.484 15.57 11.094 1 98.69 244 GLY B O 1
ATOM 6006 N N . GLY B 1 245 ? 2.674 16.672 10.57 1 98.56 245 GLY B N 1
ATOM 6007 C CA . GLY B 1 245 ? 1.852 16.078 11.609 1 98.56 245 GLY B CA 1
ATOM 6008 C C . GLY B 1 245 ? 2.264 16.5 13.008 1 98.56 245 GLY B C 1
ATOM 6009 O O . GLY B 1 245 ? 2.053 15.758 13.969 1 98.56 245 GLY B O 1
ATOM 6010 N N . ILE B 1 246 ? 2.926 17.641 13.109 1 98.56 246 ILE B N 1
ATOM 6011 C CA . ILE B 1 246 ? 3.275 18.094 14.445 1 98.56 246 ILE B CA 1
ATOM 6012 C C . ILE B 1 246 ? 2.004 18.391 15.234 1 98.56 246 ILE B C 1
ATOM 6014 O O . ILE B 1 246 ? 1.934 18.125 16.438 1 98.56 246 ILE B O 1
ATOM 6018 N N . HIS B 1 247 ? 1.064 19.062 14.586 1 98.25 247 HIS B N 1
ATOM 6019 C CA . HIS B 1 247 ? -0.292 19.172 15.117 1 98.25 247 HIS B CA 1
ATOM 6020 C C . HIS B 1 247 ? -1.181 18.062 14.578 1 98.25 247 HIS B C 1
ATOM 6022 O O . HIS B 1 247 ? -1.344 17.922 13.359 1 98.25 247 HIS B O 1
ATOM 6028 N N . ALA B 1 248 ? -1.782 17.359 15.484 1 98.56 248 ALA B N 1
ATOM 6029 C CA . ALA B 1 248 ? -2.449 16.094 15.156 1 98.56 248 ALA B CA 1
ATOM 6030 C C . ALA B 1 248 ? -3.604 16.328 14.188 1 98.56 248 ALA B C 1
ATOM 6032 O O . ALA B 1 248 ? -3.879 15.477 13.328 1 98.56 248 ALA B O 1
ATOM 6033 N N . ARG B 1 249 ? -4.285 17.391 14.281 1 97.75 249 ARG B N 1
ATOM 6034 C CA . ARG B 1 249 ? -5.5 17.641 13.516 1 97.75 249 ARG B CA 1
ATOM 6035 C C . ARG B 1 249 ? -5.168 18 12.07 1 97.75 249 ARG B C 1
ATOM 6037 O O . ARG B 1 249 ? -6.055 18.062 11.219 1 97.75 249 ARG B O 1
ATOM 6044 N N . GLU B 1 250 ? -3.91 18.234 11.727 1 97.94 250 GLU B N 1
ATOM 6045 C CA . GLU B 1 250 ? -3.512 18.656 10.391 1 97.94 250 GLU B CA 1
ATOM 6046 C C . GLU B 1 250 ? -3.168 17.469 9.5 1 97.94 250 GLU B C 1
ATOM 6048 O O . GLU B 1 250 ? -2.031 17.344 9.039 1 97.94 250 GLU B O 1
ATOM 6053 N N . TRP B 1 251 ? -4.188 16.734 9.141 1 98.5 251 TRP B N 1
ATOM 6054 C CA . TRP B 1 251 ? -4.027 15.461 8.445 1 98.5 251 TRP B CA 1
ATOM 6055 C C . TRP B 1 251 ? -3.373 15.656 7.086 1 98.5 251 TRP B C 1
ATOM 6057 O O . TRP B 1 251 ? -2.561 14.828 6.656 1 98.5 251 TRP B O 1
ATOM 6067 N N . ILE B 1 252 ? -3.648 16.734 6.406 1 98.44 252 ILE B N 1
ATOM 6068 C CA . ILE B 1 252 ? -3.17 16.953 5.047 1 98.44 252 ILE B CA 1
ATOM 6069 C C . ILE B 1 252 ? -1.647 17.047 5.043 1 98.44 252 ILE B C 1
ATOM 6071 O O . ILE B 1 252 ? -0.992 16.656 4.078 1 98.44 252 ILE B O 1
ATOM 6075 N N . SER B 1 253 ? -1.104 17.547 6.098 1 98.81 253 SER B N 1
ATOM 6076 C CA . SER B 1 253 ? 0.35 17.656 6.172 1 98.81 253 SER B CA 1
ATOM 6077 C C . SER B 1 253 ? 1.01 16.281 6.141 1 98.81 253 SER B C 1
ATOM 6079 O O . SER B 1 253 ? 2.035 16.094 5.48 1 98.81 253 SER B O 1
ATOM 6081 N N . ILE B 1 254 ? 0.39 15.328 6.816 1 98.81 254 ILE B N 1
ATOM 6082 C CA . ILE B 1 254 ? 0.919 13.969 6.887 1 98.81 254 ILE B CA 1
ATOM 6083 C C . ILE B 1 254 ? 0.844 13.312 5.512 1 98.81 254 ILE B C 1
ATOM 6085 O O . ILE B 1 254 ? 1.838 12.781 5.016 1 98.81 254 ILE B O 1
ATOM 6089 N N . SER B 1 255 ? -0.312 13.406 4.898 1 98.44 255 SER B N 1
ATOM 6090 C CA . SER B 1 255 ? -0.501 12.82 3.574 1 98.44 255 SER B CA 1
ATOM 6091 C C . SER B 1 255 ? 0.437 13.453 2.553 1 98.44 255 SER B C 1
ATOM 6093 O O . SER B 1 255 ? 0.913 12.773 1.638 1 98.44 255 SER B O 1
ATOM 6095 N N . THR B 1 256 ? 0.686 14.703 2.719 1 98.75 256 THR B N 1
ATOM 6096 C CA . THR B 1 256 ? 1.541 15.414 1.776 1 98.75 256 THR B CA 1
ATOM 6097 C C . THR B 1 256 ? 2.986 14.945 1.895 1 98.75 256 THR B C 1
ATOM 6099 O O . THR B 1 256 ? 3.664 14.742 0.884 1 98.75 256 THR B O 1
ATOM 6102 N N . VAL B 1 257 ? 3.459 14.766 3.102 1 98.88 257 VAL B N 1
ATOM 6103 C CA . VAL B 1 257 ? 4.805 14.227 3.273 1 98.88 257 VAL B CA 1
ATOM 6104 C C . VAL B 1 257 ? 4.906 12.859 2.604 1 98.88 257 VAL B C 1
ATOM 6106 O O . VAL B 1 257 ? 5.867 12.586 1.877 1 98.88 257 VAL B O 1
ATOM 6109 N N . CYS B 1 258 ? 3.906 12.055 2.836 1 98.31 258 CYS B N 1
ATOM 6110 C CA . CYS B 1 258 ? 3.891 10.727 2.229 1 98.31 258 CYS B CA 1
ATOM 6111 C C . CYS B 1 258 ? 3.881 10.82 0.708 1 98.31 258 CYS B C 1
ATOM 6113 O O . CYS B 1 258 ? 4.551 10.047 0.028 1 98.31 258 CYS B O 1
ATOM 6115 N N . TYR B 1 259 ? 3.166 11.766 0.205 1 97.88 259 TYR B N 1
ATOM 6116 C CA . TYR B 1 259 ? 3.059 11.945 -1.237 1 97.88 259 TYR B CA 1
ATOM 6117 C C . TYR B 1 259 ? 4.402 12.336 -1.84 1 97.88 259 TYR B C 1
ATOM 6119 O O . TYR B 1 259 ? 4.781 11.836 -2.902 1 97.88 259 TYR B O 1
ATOM 6127 N N . ILE B 1 260 ? 5.117 13.148 -1.195 1 98.38 260 ILE B N 1
ATOM 6128 C CA . ILE B 1 260 ? 6.426 13.586 -1.665 1 98.38 260 ILE B CA 1
ATOM 6129 C C . ILE B 1 260 ? 7.383 12.398 -1.713 1 98.38 260 ILE B C 1
ATOM 6131 O O . ILE B 1 260 ? 8.109 12.219 -2.689 1 98.38 260 ILE B O 1
ATOM 6135 N N . ILE B 1 261 ? 7.352 11.586 -0.68 1 97.81 261 ILE B N 1
ATOM 6136 C CA . ILE B 1 261 ? 8.188 10.398 -0.63 1 97.81 261 ILE B CA 1
ATOM 6137 C C . ILE B 1 261 ? 7.906 9.516 -1.845 1 97.81 261 ILE B C 1
ATOM 6139 O O . ILE B 1 261 ? 8.828 9.125 -2.566 1 97.81 261 ILE B O 1
ATOM 6143 N N . SER B 1 262 ? 6.656 9.258 -2.043 1 95.62 262 SER B N 1
ATOM 6144 C CA . SER B 1 262 ? 6.23 8.375 -3.121 1 95.62 262 SER B CA 1
ATOM 6145 C C . SER B 1 262 ? 6.672 8.906 -4.48 1 95.62 262 SER B C 1
ATOM 6147 O O . SER B 1 262 ? 7.164 8.148 -5.316 1 95.62 262 SER B O 1
ATOM 6149 N N . ASN B 1 263 ? 6.543 10.18 -4.672 1 95.62 263 ASN B N 1
ATOM 6150 C CA . ASN B 1 263 ? 6.836 10.758 -5.98 1 95.62 263 ASN B CA 1
ATOM 6151 C C . ASN B 1 263 ? 8.336 10.875 -6.219 1 95.62 263 ASN B C 1
ATOM 6153 O O . ASN B 1 263 ? 8.805 10.703 -7.348 1 95.62 263 ASN B O 1
ATOM 6157 N N . LEU B 1 264 ? 9.047 11.188 -5.176 1 96.44 264 LEU B N 1
ATOM 6158 C CA . LEU B 1 264 ? 10.5 11.211 -5.301 1 96.44 264 LEU B CA 1
ATOM 6159 C C . LEU B 1 264 ? 11.031 9.844 -5.723 1 96.44 264 LEU B C 1
ATOM 6161 O O . LEU B 1 264 ? 11.844 9.742 -6.645 1 96.44 264 LEU B O 1
ATOM 6165 N N . LEU B 1 265 ? 10.57 8.82 -5.102 1 94.12 265 LEU B N 1
ATOM 6166 C CA . LEU B 1 265 ? 11.008 7.457 -5.402 1 94.12 265 LEU B CA 1
ATOM 6167 C C . LEU B 1 265 ? 10.57 7.047 -6.805 1 94.12 265 LEU B C 1
ATOM 6169 O O . LEU B 1 265 ? 11.359 6.473 -7.562 1 94.12 265 LEU B O 1
ATOM 6173 N N . SER B 1 266 ? 9.336 7.375 -7.129 1 91.94 266 SER B N 1
ATOM 6174 C CA . SER B 1 266 ? 8.805 7.035 -8.445 1 91.94 266 SER B CA 1
ATOM 6175 C C . SER B 1 266 ? 9.586 7.734 -9.555 1 91.94 266 SER B C 1
ATOM 6177 O O . SER B 1 266 ? 9.945 7.113 -10.555 1 91.94 266 SER B O 1
ATOM 6179 N N . ASP B 1 267 ? 9.836 9.008 -9.359 1 93.56 267 ASP B N 1
ATOM 6180 C CA . ASP B 1 267 ? 10.562 9.781 -10.359 1 93.56 267 ASP B CA 1
ATOM 6181 C C . ASP B 1 267 ? 12.008 9.289 -10.484 1 93.56 267 ASP B C 1
ATOM 6183 O O . ASP B 1 267 ? 12.562 9.281 -11.586 1 93.56 267 ASP B O 1
ATOM 6187 N N . TYR B 1 268 ? 12.562 8.922 -9.406 1 92.81 268 TYR B N 1
ATOM 6188 C CA . TYR B 1 268 ? 13.914 8.375 -9.438 1 92.81 268 TYR B CA 1
ATOM 6189 C C . TYR B 1 268 ? 13.953 7.066 -10.219 1 92.81 268 TYR B C 1
ATOM 6191 O O . TYR B 1 268 ? 14.828 6.867 -11.062 1 92.81 268 TYR B O 1
ATOM 6199 N N . GLU B 1 269 ? 13.055 6.254 -9.945 1 86.62 269 GLU B N 1
ATOM 6200 C CA . GLU B 1 269 ? 12.969 4.965 -10.625 1 86.62 269 GLU B CA 1
ATOM 6201 C C . GLU B 1 269 ? 12.789 5.145 -12.125 1 86.62 269 GLU B C 1
ATOM 6203 O O . GLU B 1 269 ? 13.328 4.363 -12.914 1 86.62 269 GLU B O 1
ATOM 6208 N N . LYS B 1 270 ? 12.055 6.176 -12.492 1 88.38 270 LYS B N 1
ATOM 6209 C CA . LYS B 1 270 ? 11.781 6.457 -13.898 1 88.38 270 LYS B CA 1
ATOM 6210 C C . LYS B 1 270 ? 12.977 7.125 -14.57 1 88.38 270 LYS B C 1
ATOM 6212 O O . LYS B 1 270 ? 12.953 7.391 -15.773 1 88.38 270 LYS B O 1
ATOM 6217 N N . GLY B 1 271 ? 13.891 7.461 -13.852 1 90.06 271 GLY B N 1
ATOM 6218 C CA . GLY B 1 271 ? 15.109 8.047 -14.391 1 90.06 271 GLY B CA 1
ATOM 6219 C C . GLY B 1 271 ? 14.969 9.523 -14.719 1 90.06 271 GLY B C 1
ATOM 6220 O O . GLY B 1 271 ? 15.656 10.031 -15.609 1 90.06 271 GLY B O 1
ATOM 6221 N N . LYS B 1 272 ? 14.047 10.156 -14.023 1 93.75 272 LYS B N 1
ATOM 6222 C CA . LYS B 1 272 ? 13.945 11.594 -14.266 1 93.75 272 LYS B CA 1
ATOM 6223 C C . LYS B 1 272 ? 15.242 12.312 -13.898 1 93.75 272 LYS B C 1
ATOM 6225 O O . LYS B 1 272 ? 15.711 12.203 -12.766 1 93.75 272 LYS B O 1
ATOM 6230 N N . LYS B 1 273 ? 15.766 13.023 -14.797 1 95.38 273 LYS B N 1
ATOM 6231 C CA . LYS B 1 273 ? 17.109 13.578 -14.695 1 95.38 273 LYS B CA 1
ATOM 6232 C C . LYS B 1 273 ? 17.25 14.422 -13.43 1 95.38 273 LYS B C 1
ATOM 6234 O O . LYS B 1 273 ? 18.219 14.25 -12.672 1 95.38 273 LYS B O 1
ATOM 6239 N N . LYS B 1 274 ? 16.375 15.328 -13.18 1 95.75 274 LYS B N 1
ATOM 6240 C CA . LYS B 1 274 ? 16.484 16.219 -12.031 1 95.75 274 LYS B CA 1
ATOM 6241 C C . LYS B 1 274 ? 16.469 15.445 -10.719 1 95.75 274 LYS B C 1
ATOM 6243 O O . LYS B 1 274 ? 17.266 15.703 -9.82 1 95.75 274 LYS B O 1
ATOM 6248 N N . VAL B 1 275 ? 15.57 14.562 -10.641 1 96.25 275 VAL B N 1
ATOM 6249 C CA . VAL B 1 275 ? 15.414 13.82 -9.391 1 96.25 275 VAL B CA 1
ATOM 6250 C C . VAL B 1 275 ? 16.609 12.906 -9.18 1 96.25 275 VAL B C 1
ATOM 6252 O O . VAL B 1 275 ? 17.078 12.719 -8.047 1 96.25 275 VAL B O 1
ATOM 6255 N N . THR B 1 276 ? 17.125 12.336 -10.266 1 94.06 276 THR B N 1
ATOM 6256 C CA . THR B 1 276 ? 18.344 11.562 -10.172 1 94.06 276 THR B CA 1
ATOM 6257 C C . THR B 1 276 ? 19.484 12.422 -9.625 1 94.06 276 THR B C 1
ATOM 6259 O O . THR B 1 276 ? 20.234 11.992 -8.742 1 94.06 276 THR B O 1
ATOM 6262 N N . MET B 1 277 ? 19.531 13.609 -10.172 1 94.06 277 MET B N 1
ATOM 6263 C CA . MET B 1 277 ? 20.547 14.539 -9.68 1 94.06 277 MET B CA 1
ATOM 6264 C C . MET B 1 277 ? 20.344 14.852 -8.203 1 94.06 277 MET B C 1
ATOM 6266 O O . MET B 1 277 ? 21.312 14.945 -7.441 1 94.06 277 MET B O 1
ATOM 6270 N N . TYR B 1 278 ? 19.094 15.047 -7.746 1 95.56 278 TYR B N 1
ATOM 6271 C CA . TYR B 1 278 ? 18.797 15.297 -6.34 1 95.56 278 TYR B CA 1
ATOM 6272 C C . TYR B 1 278 ? 19.328 14.172 -5.465 1 95.56 278 TYR B C 1
ATOM 6274 O O . TYR B 1 278 ? 20.109 14.414 -4.527 1 95.56 278 TYR B O 1
ATOM 6282 N N . LEU B 1 279 ? 19 12.953 -5.824 1 93.56 279 LEU B N 1
ATOM 6283 C CA . LEU B 1 279 ? 19.297 11.82 -4.945 1 93.56 279 LEU B CA 1
ATOM 6284 C C . LEU B 1 279 ? 20.766 11.445 -5.012 1 93.56 279 LEU B C 1
ATOM 6286 O O . LEU B 1 279 ? 21.281 10.781 -4.109 1 93.56 279 LEU B O 1
ATOM 6290 N N . ASP B 1 280 ? 21.438 11.883 -6.039 1 90.12 280 ASP B N 1
ATOM 6291 C CA . ASP B 1 280 ? 22.875 11.664 -6.145 1 90.12 280 ASP B CA 1
ATOM 6292 C C . ASP B 1 280 ? 23.641 12.648 -5.27 1 90.12 280 ASP B C 1
ATOM 6294 O O . ASP B 1 280 ? 24.781 12.383 -4.883 1 90.12 280 ASP B O 1
ATOM 6298 N N . ASN B 1 281 ? 22.984 13.781 -4.945 1 91.38 281 ASN B N 1
ATOM 6299 C CA . ASN B 1 281 ? 23.766 14.852 -4.332 1 91.38 281 ASN B CA 1
ATOM 6300 C C . ASN B 1 281 ? 23.172 15.289 -2.996 1 91.38 281 ASN B C 1
ATOM 6302 O O . ASN B 1 281 ? 23.797 16.031 -2.24 1 91.38 281 ASN B O 1
ATOM 6306 N N . LEU B 1 282 ? 22 14.875 -2.748 1 94.06 282 LEU B N 1
ATOM 6307 C CA . LEU B 1 282 ? 21.297 15.242 -1.515 1 94.06 282 LEU B CA 1
ATOM 6308 C C . LEU B 1 282 ? 20.75 14.008 -0.815 1 94.06 282 LEU B C 1
ATOM 6310 O O . LEU B 1 282 ? 20.469 12.992 -1.464 1 94.06 282 LEU B O 1
ATOM 6314 N N . ASP B 1 283 ? 20.609 14.133 0.506 1 94.56 283 ASP B N 1
ATOM 6315 C CA . ASP B 1 283 ? 19.812 13.203 1.298 1 94.56 283 ASP B CA 1
ATOM 6316 C C . ASP B 1 283 ? 18.453 13.812 1.678 1 94.56 283 ASP B C 1
ATOM 6318 O O . ASP B 1 283 ? 18.359 15.031 1.847 1 94.56 283 ASP B O 1
ATOM 6322 N N . PHE B 1 284 ? 17.562 12.977 1.729 1 97.44 284 PHE B N 1
ATOM 6323 C CA . PHE B 1 284 ? 16.25 13.422 2.193 1 97.44 284 PHE B CA 1
ATOM 6324 C C . PHE B 1 284 ? 15.836 12.656 3.441 1 97.44 284 PHE B C 1
ATOM 6326 O O . PHE B 1 284 ? 15.922 11.422 3.482 1 97.44 284 PHE B O 1
ATOM 6333 N N . LEU B 1 285 ? 15.438 13.383 4.434 1 98.06 285 LEU B N 1
ATOM 6334 C CA . LEU B 1 285 ? 14.891 12.812 5.664 1 98.06 285 LEU B CA 1
ATOM 6335 C C . LEU B 1 285 ? 13.461 13.289 5.895 1 98.06 285 LEU B C 1
ATOM 6337 O O . LEU B 1 285 ? 13.203 14.492 5.953 1 98.06 285 LEU B O 1
ATOM 6341 N N . PHE B 1 286 ? 12.602 12.312 6.004 1 98.75 286 PHE B N 1
ATOM 6342 C CA . PHE B 1 286 ? 11.188 12.617 6.164 1 98.75 286 PHE B CA 1
ATOM 6343 C C . PHE B 1 286 ? 10.68 12.141 7.52 1 98.75 286 PHE B C 1
ATOM 6345 O O . PHE B 1 286 ? 11.016 11.039 7.961 1 98.75 286 PHE B O 1
ATOM 6352 N N . LEU B 1 287 ? 9.938 12.945 8.18 1 98.81 287 LEU B N 1
ATOM 6353 C CA . LEU B 1 287 ? 9.18 12.57 9.367 1 98.81 287 LEU B CA 1
ATOM 6354 C C . LEU B 1 287 ? 7.699 12.867 9.188 1 98.81 287 LEU B C 1
ATOM 6356 O O . LEU B 1 287 ? 7.203 13.891 9.672 1 98.81 287 LEU B O 1
ATOM 6360 N N . PRO B 1 288 ? 6.957 11.922 8.609 1 98.69 288 PRO B N 1
ATOM 6361 C CA . PRO B 1 288 ? 5.582 12.203 8.195 1 98.69 288 PRO B CA 1
ATOM 6362 C C . PRO B 1 288 ? 4.652 12.453 9.383 1 98.69 288 PRO B C 1
ATOM 6364 O O . PRO B 1 288 ? 3.713 13.25 9.281 1 98.69 288 PRO B O 1
ATOM 6367 N N . VAL B 1 289 ? 4.93 11.742 10.484 1 98.88 289 VAL B N 1
ATOM 6368 C CA . VAL B 1 289 ? 4.07 11.883 11.648 1 98.88 289 VAL B CA 1
ATOM 6369 C C . VAL B 1 289 ? 4.914 12.242 12.875 1 98.88 289 VAL B C 1
ATOM 6371 O O . VAL B 1 289 ? 5.34 11.352 13.617 1 98.88 289 VAL B O 1
ATOM 6374 N N . MET B 1 290 ? 4.984 13.453 13.148 1 98.56 290 MET B N 1
ATOM 6375 C CA . MET B 1 290 ? 5.777 13.914 14.281 1 98.56 290 MET B CA 1
ATOM 6376 C C . MET B 1 290 ? 5.059 13.641 15.602 1 98.56 290 MET B C 1
ATOM 6378 O O . MET B 1 290 ? 5.695 13.5 16.641 1 98.56 290 MET B O 1
ATOM 6382 N N . ASN B 1 291 ? 3.738 13.586 15.539 1 98.81 291 ASN B N 1
ATOM 6383 C CA . ASN B 1 291 ? 2.865 13.422 16.703 1 98.81 291 ASN B CA 1
ATOM 6384 C C . ASN B 1 291 ? 2.016 12.164 16.578 1 98.81 291 ASN B C 1
ATOM 6386 O O . ASN B 1 291 ? 0.789 12.242 16.484 1 98.81 291 ASN B O 1
ATOM 6390 N N . PRO B 1 292 ? 2.656 10.906 16.781 1 98.88 292 PRO B N 1
ATOM 6391 C CA . PRO B 1 292 ? 1.917 9.664 16.578 1 98.88 292 PRO B CA 1
ATOM 6392 C C . PRO B 1 292 ? 0.748 9.5 17.547 1 98.88 292 PRO B C 1
ATOM 6394 O O . PRO B 1 292 ? -0.35 9.117 17.125 1 98.88 292 PRO B O 1
ATOM 6397 N N . ASP B 1 293 ? 0.955 9.812 18.781 1 98.88 293 ASP B N 1
ATOM 6398 C CA . ASP B 1 293 ? -0.109 9.641 19.766 1 98.88 293 ASP B CA 1
ATOM 6399 C C . ASP B 1 293 ? -1.296 10.547 19.453 1 98.88 293 ASP B C 1
ATOM 6401 O O . ASP B 1 293 ? -2.447 10.102 19.484 1 98.88 293 ASP B O 1
ATOM 6405 N N . GLY B 1 294 ? -0.969 11.797 19.234 1 98.88 294 GLY B N 1
ATOM 6406 C CA . GLY B 1 294 ? -2.043 12.719 18.906 1 98.88 294 GLY B CA 1
ATOM 6407 C C . GLY B 1 294 ? -2.785 12.336 17.625 1 98.88 294 GLY B C 1
ATOM 6408 O O . GLY B 1 294 ? -4.016 12.43 17.578 1 98.88 294 GLY B O 1
ATOM 6409 N N . TYR B 1 295 ? -2.047 11.938 16.641 1 98.81 295 TYR B N 1
ATOM 6410 C CA . TYR B 1 295 ? -2.658 11.562 15.375 1 98.81 295 TYR B CA 1
ATOM 6411 C C . TYR B 1 295 ? -3.588 10.367 15.547 1 98.81 295 TYR B C 1
ATOM 6413 O O . TYR B 1 295 ? -4.703 10.367 15.023 1 98.81 295 TYR B O 1
ATOM 6421 N N . ASP B 1 296 ? -3.109 9.375 16.25 1 98.69 296 ASP B N 1
ATOM 6422 C CA . ASP B 1 296 ? -3.953 8.219 16.531 1 98.69 296 ASP B CA 1
ATOM 6423 C C . ASP B 1 296 ? -5.211 8.625 17.297 1 98.69 296 ASP B C 1
ATOM 6425 O O . ASP B 1 296 ? -6.312 8.164 16.984 1 98.69 296 ASP B O 1
ATOM 6429 N N . TYR B 1 297 ? -5.066 9.492 18.25 1 98.5 297 TYR B N 1
ATOM 6430 C CA . TYR B 1 297 ? -6.176 9.984 19.062 1 98.5 297 TYR B CA 1
ATOM 6431 C C . TYR B 1 297 ? -7.176 10.758 18.203 1 98.5 297 TYR B C 1
ATOM 6433 O O . TYR B 1 297 ? -8.383 10.68 18.438 1 98.5 297 TYR B O 1
ATOM 6441 N N . SER B 1 298 ? -6.66 11.516 17.25 1 98.44 298 SER B N 1
ATOM 6442 C CA . SER B 1 298 ? -7.527 12.312 16.391 1 98.44 298 SER B CA 1
ATOM 6443 C C . SER B 1 298 ? -8.398 11.422 15.508 1 98.44 298 SER B C 1
ATOM 6445 O O . SER B 1 298 ? -9.477 11.844 15.07 1 98.44 298 SER B O 1
ATOM 6447 N N . TRP B 1 299 ? -7.988 10.188 15.289 1 97.5 299 TRP B N 1
ATOM 6448 C CA . TRP B 1 299 ? -8.781 9.227 14.523 1 97.5 299 TRP B CA 1
ATOM 6449 C C . TRP B 1 299 ? -9.805 8.539 15.422 1 97.5 299 TRP B C 1
ATOM 6451 O O . TRP B 1 299 ? -10.914 8.234 14.977 1 97.5 299 TRP B O 1
ATOM 6461 N N . LYS B 1 300 ? -9.469 8.305 16.609 1 97 300 LYS B N 1
ATOM 6462 C CA . LYS B 1 300 ? -10.242 7.391 17.453 1 97 300 LYS B CA 1
ATOM 6463 C C . LYS B 1 300 ? -11.219 8.156 18.328 1 97 300 LYS B C 1
ATOM 6465 O O . LYS B 1 300 ? -12.305 7.648 18.656 1 97 300 LYS B O 1
ATOM 6470 N N . THR B 1 301 ? -10.805 9.391 18.688 1 96.69 301 THR B N 1
ATOM 6471 C CA . THR B 1 301 ? -11.555 10.008 19.781 1 96.69 301 THR B CA 1
ATOM 6472 C C . THR B 1 301 ? -11.977 11.43 19.406 1 96.69 301 THR B C 1
ATOM 6474 O O . THR B 1 301 ? -13.156 11.773 19.484 1 96.69 301 THR B O 1
ATOM 6477 N N . GLU B 1 302 ? -11.008 12.289 19.031 1 96.94 302 GLU B N 1
ATOM 6478 C CA . GLU B 1 302 ? -11.273 13.703 18.781 1 96.94 302 GLU B CA 1
ATOM 6479 C C . GLU B 1 302 ? -10.555 14.172 17.516 1 96.94 302 GLU B C 1
ATOM 6481 O O . GLU B 1 302 ? -9.398 14.594 17.578 1 96.94 302 GLU B O 1
ATOM 6486 N N . ARG B 1 303 ? -11.258 14.367 16.453 1 97.62 303 ARG B N 1
ATOM 6487 C CA . ARG B 1 303 ? -10.703 14.664 15.141 1 97.62 303 ARG B CA 1
ATOM 6488 C C . ARG B 1 303 ? -9.898 15.961 15.18 1 97.62 303 ARG B C 1
ATOM 6490 O O . ARG B 1 303 ? -8.891 16.094 14.484 1 97.62 303 ARG B O 1
ATOM 6497 N N . LEU B 1 304 ? -10.281 16.891 16 1 97.44 304 LEU B N 1
ATOM 6498 C CA . LEU B 1 304 ? -9.68 18.219 15.977 1 97.44 304 LEU B CA 1
ATOM 6499 C C . LEU B 1 304 ? -8.625 18.359 17.078 1 97.44 304 LEU B C 1
ATOM 6501 O O . LEU B 1 304 ? -8.234 19.469 17.422 1 97.44 304 LEU B O 1
ATOM 6505 N N . TRP B 1 305 ? -8.219 17.203 17.578 1 97.56 305 TRP B N 1
ATOM 6506 C CA . TRP B 1 305 ? -7.172 17.203 18.594 1 97.56 305 TRP B CA 1
ATOM 6507 C C . TRP B 1 305 ? -5.871 17.766 18.031 1 97.56 305 TRP B C 1
ATOM 6509 O O . TRP B 1 305 ? -5.484 17.453 16.906 1 97.56 305 TRP B O 1
ATOM 6519 N N . ARG B 1 306 ? -5.129 18.562 18.797 1 97.5 306 ARG B N 1
ATOM 6520 C CA . ARG B 1 306 ? -3.951 19.297 18.328 1 97.5 306 ARG B CA 1
ATOM 6521 C C . ARG B 1 306 ? -2.678 18.734 18.969 1 97.5 306 ARG B C 1
ATOM 6523 O O . ARG B 1 306 ? -1.751 18.344 18.25 1 97.5 306 ARG B O 1
ATOM 6530 N N . LYS B 1 307 ? -2.65 18.547 20.219 1 97.69 307 LYS B N 1
ATOM 6531 C CA . LYS B 1 307 ? -1.461 18.297 21.031 1 97.69 307 LYS B CA 1
ATOM 6532 C C . LYS B 1 307 ? -1.065 16.812 20.969 1 97.69 307 LYS B C 1
ATOM 6534 O O . LYS B 1 307 ? -1.726 16.016 20.312 1 97.69 307 LYS B O 1
ATOM 6539 N N . ASN B 1 308 ? 0.098 16.547 21.609 1 98.62 308 ASN B N 1
ATOM 6540 C CA . ASN B 1 308 ? 0.383 15.133 21.844 1 98.62 308 ASN B CA 1
ATOM 6541 C C . ASN B 1 308 ? -0.466 14.578 22.984 1 98.62 308 ASN B C 1
ATOM 6543 O O . ASN B 1 308 ? -1.515 15.133 23.312 1 98.62 308 ASN B O 1
ATOM 6547 N N . ARG B 1 309 ? -0.15 13.469 23.594 1 98.5 309 ARG B N 1
ATOM 6548 C CA . ARG B 1 309 ? -1.044 12.836 24.562 1 98.5 309 ARG B CA 1
ATOM 6549 C C . ARG B 1 309 ? -0.344 12.617 25.891 1 98.5 309 ARG B C 1
ATOM 6551 O O . ARG B 1 309 ? -0.77 11.781 26.703 1 98.5 309 ARG B O 1
ATOM 6558 N N . GLN B 1 310 ? 0.685 13.336 26.125 1 97.75 310 GLN B N 1
ATOM 6559 C CA . GLN B 1 310 ? 1.462 13.203 27.344 1 97.75 310 GLN B CA 1
ATOM 6560 C C . GLN B 1 310 ? 0.686 13.727 28.547 1 97.75 310 GLN B C 1
ATOM 6562 O O . GLN B 1 310 ? -0.066 14.703 28.438 1 97.75 310 GLN B O 1
ATOM 6567 N N . GLU B 1 311 ? 0.99 13.102 29.672 1 96.56 311 GLU B N 1
ATOM 6568 C CA . GLU B 1 311 ? 0.391 13.594 30.906 1 96.56 311 GLU B CA 1
ATOM 6569 C C . GLU B 1 311 ? 0.994 14.938 31.312 1 96.56 311 GLU B C 1
ATOM 6571 O O . GLU B 1 311 ? 2.17 15.203 31.047 1 96.56 311 GLU B O 1
ATOM 6576 N N . THR B 1 312 ? 0.133 15.773 31.938 1 95.62 312 THR B N 1
ATOM 6577 C CA . THR B 1 312 ? 0.572 17.031 32.5 1 95.62 312 THR B CA 1
ATOM 6578 C C . THR B 1 312 ? 0.346 17.062 34 1 95.62 312 THR B C 1
ATOM 6580 O O . THR B 1 312 ? -0.052 16.047 34.594 1 95.62 312 THR B O 1
ATOM 6583 N N . TYR B 1 313 ? 0.691 18.172 34.625 1 92.88 313 TYR B N 1
ATOM 6584 C CA . TYR B 1 313 ? 0.487 18.266 36.062 1 92.88 313 TYR B CA 1
ATOM 6585 C C . TYR B 1 313 ? -0.999 18.328 36.406 1 92.88 313 TYR B C 1
ATOM 6587 O O . TYR B 1 313 ? -1.387 18.125 37.562 1 92.88 313 TYR B O 1
ATOM 6595 N N . HIS B 1 314 ? -1.857 18.562 35.375 1 93.69 314 HIS B N 1
ATOM 6596 C CA . HIS B 1 314 ? -3.307 18.5 35.531 1 93.69 314 HIS B CA 1
ATOM 6597 C C . HIS B 1 314 ? -3.865 17.188 35 1 93.69 314 HIS B C 1
ATOM 6599 O O . HIS B 1 314 ? -3.918 16.969 33.781 1 93.69 314 HIS B O 1
ATOM 6605 N N . PRO B 1 315 ? -4.348 16.406 35.844 1 91.62 315 PRO B N 1
ATOM 6606 C CA . PRO B 1 315 ? -4.707 15.039 35.469 1 91.62 315 PRO B CA 1
ATOM 6607 C C . PRO B 1 315 ? -5.781 14.984 34.375 1 91.62 315 PRO B C 1
ATOM 6609 O O . PRO B 1 315 ? -5.871 14 33.625 1 91.62 315 PRO B O 1
ATOM 6612 N N . ARG B 1 316 ? -6.551 15.93 34.156 1 92.94 316 ARG B N 1
ATOM 6613 C CA . ARG B 1 316 ? -7.637 15.859 33.188 1 92.94 316 ARG B CA 1
ATOM 6614 C C . ARG B 1 316 ? -7.238 16.531 31.891 1 92.94 316 ARG B C 1
ATOM 6616 O O . ARG B 1 316 ? -7.992 16.484 30.906 1 92.94 316 ARG B O 1
ATOM 6623 N N . CYS B 1 317 ? -6.137 17.078 31.859 1 95.75 317 CYS B N 1
ATOM 6624 C CA . CYS B 1 317 ? -5.684 17.781 30.672 1 95.75 317 CYS B CA 1
ATOM 6625 C C . CYS B 1 317 ? -4.41 17.156 30.109 1 95.75 317 CYS B C 1
ATOM 6627 O O . CYS B 1 317 ? -3.326 17.344 30.656 1 95.75 317 CYS B O 1
ATOM 6629 N N . PHE B 1 318 ? -4.602 16.5 28.938 1 97.06 318 PHE B N 1
ATOM 6630 C CA . PHE B 1 318 ? -3.48 15.766 28.359 1 97.06 318 PHE B CA 1
ATOM 6631 C C . PHE B 1 318 ? -2.855 16.562 27.219 1 97.06 318 PHE B C 1
ATOM 6633 O O . PHE B 1 318 ? -3.543 17.328 26.531 1 97.06 318 PHE B O 1
ATOM 6640 N N . GLY B 1 319 ? -1.479 16.391 27.125 1 97.56 319 GLY B N 1
ATOM 6641 C CA . GLY B 1 319 ? -0.783 16.75 25.906 1 97.56 319 GLY B CA 1
ATOM 6642 C C . GLY B 1 319 ? -0.082 18.094 26 1 97.56 319 GLY B C 1
ATOM 6643 O O . GLY B 1 319 ? -0.514 18.984 26.75 1 97.56 319 GLY B O 1
ATOM 6644 N N . LEU B 1 320 ? 0.889 18.203 25.25 1 96.69 320 LEU B N 1
ATOM 6645 C CA . LEU B 1 320 ? 1.649 19.422 24.984 1 96.69 320 LEU B CA 1
ATOM 6646 C C . LEU B 1 320 ? 1.608 19.781 23.5 1 96.69 320 LEU B C 1
ATOM 6648 O O . LEU B 1 320 ? 1.538 18.891 22.656 1 96.69 320 LEU B O 1
ATOM 6652 N N . ASP B 1 321 ? 1.541 21.094 23.266 1 96 321 ASP B N 1
ATOM 6653 C CA . ASP B 1 321 ? 1.806 21.516 21.891 1 96 321 ASP B CA 1
ATOM 6654 C C . ASP B 1 321 ? 3.289 21.375 21.547 1 96 321 ASP B C 1
ATOM 6656 O O . ASP B 1 321 ? 4.105 22.188 21.984 1 96 321 ASP B O 1
ATOM 6660 N N . ILE B 1 322 ? 3.59 20.422 20.672 1 97.56 322 ILE B N 1
ATOM 6661 C CA . ILE B 1 322 ? 4.977 20.078 20.359 1 97.56 322 ILE B CA 1
ATOM 6662 C C . ILE B 1 322 ? 5.672 21.281 19.734 1 97.56 322 ILE B C 1
ATOM 6664 O O . ILE B 1 322 ? 6.859 21.516 19.969 1 97.56 322 ILE B O 1
ATOM 6668 N N . ASP B 1 323 ? 4.973 22.094 19.031 1 96.12 323 ASP B N 1
ATOM 6669 C CA . ASP B 1 323 ? 5.531 23.219 18.281 1 96.12 323 ASP B CA 1
ATOM 6670 C C . ASP B 1 323 ? 5.738 24.438 19.188 1 96.12 323 ASP B C 1
ATOM 6672 O O . ASP B 1 323 ? 5.969 25.547 18.703 1 96.12 323 ASP B O 1
ATOM 6676 N N . HIS B 1 324 ? 5.641 24.219 20.469 1 92.94 324 HIS B N 1
ATOM 6677 C CA . HIS B 1 324 ? 5.969 25.219 21.469 1 92.94 324 HIS B CA 1
ATOM 6678 C C . HIS B 1 324 ? 6.957 24.672 22.5 1 92.94 324 HIS B C 1
ATOM 6680 O O . HIS B 1 324 ? 7.211 25.297 23.531 1 92.94 324 HIS B O 1
ATOM 6686 N N . SER B 1 325 ? 7.469 23.562 22.188 1 93.75 325 SER B N 1
ATOM 6687 C CA . SER B 1 325 ? 8.227 22.859 23.219 1 93.75 325 SER B CA 1
ATOM 6688 C C . SER B 1 325 ? 9.711 22.781 22.859 1 93.75 325 SER B C 1
ATOM 6690 O O . SER B 1 325 ? 10.484 22.109 23.547 1 93.75 325 SER B O 1
ATOM 6692 N N . PHE B 1 326 ? 10.141 23.406 21.891 1 95.94 326 PHE B N 1
ATOM 6693 C CA . PHE B 1 326 ? 11.547 23.375 21.516 1 95.94 326 PHE B CA 1
ATOM 6694 C C . PHE B 1 326 ? 12.352 24.391 22.297 1 95.94 326 PHE B C 1
ATOM 6696 O O . PHE B 1 326 ? 11.781 25.281 22.953 1 95.94 326 PHE B O 1
ATOM 6703 N N . ASN B 1 327 ? 13.641 24.312 22.297 1 93.56 327 ASN B N 1
ATOM 6704 C CA . ASN B 1 327 ? 14.484 25.016 23.266 1 93.56 327 ASN B CA 1
ATOM 6705 C C . ASN B 1 327 ? 14.766 26.453 22.828 1 93.56 327 ASN B C 1
ATOM 6707 O O . ASN B 1 327 ? 14.961 27.328 23.656 1 93.56 327 ASN B O 1
ATOM 6711 N N . PHE B 1 328 ? 14.883 26.781 21.578 1 93.12 328 PHE B N 1
ATOM 6712 C CA . PHE B 1 328 ? 15.25 28.125 21.125 1 93.12 328 PHE B CA 1
ATOM 6713 C C . PHE B 1 328 ? 14.156 29.125 21.453 1 93.12 328 PHE B C 1
ATOM 6715 O O . PHE B 1 328 ? 13.094 29.125 20.844 1 93.12 328 PHE B O 1
ATOM 6722 N N . HIS B 1 329 ? 14.492 30.031 22.516 1 91.12 329 HIS B N 1
ATOM 6723 C CA . HIS B 1 329 ? 13.594 31.062 23.047 1 91.12 329 HIS B CA 1
ATOM 6724 C C . HIS B 1 329 ? 12.305 30.438 23.578 1 91.12 329 HIS B C 1
ATOM 6726 O O . HIS B 1 329 ? 11.211 30.938 23.297 1 91.12 329 HIS B O 1
ATOM 6732 N N . PHE B 1 330 ? 12.5 29.375 24.219 1 91.56 330 PHE B N 1
ATOM 6733 C CA . PHE B 1 330 ? 11.367 28.797 24.922 1 91.56 330 PHE B CA 1
ATOM 6734 C C . PHE B 1 330 ? 10.867 29.75 26.016 1 91.56 330 PHE B C 1
ATOM 6736 O O . PHE B 1 330 ? 11.664 30.344 26.734 1 91.56 330 PHE B O 1
ATOM 6743 N N . THR B 1 331 ? 9.57 29.906 26.031 1 85.06 331 THR B N 1
ATOM 6744 C CA . THR B 1 331 ? 8.93 30.609 27.141 1 85.06 331 THR B CA 1
ATOM 6745 C C . THR B 1 331 ? 7.707 29.828 27.625 1 85.06 331 THR B C 1
ATOM 6747 O O . THR B 1 331 ? 6.859 29.422 26.828 1 85.06 331 THR B O 1
ATOM 6750 N N . LYS B 1 332 ? 7.793 29.656 28.938 1 81.81 332 LYS B N 1
ATOM 6751 C CA . LYS B 1 332 ? 6.609 29.031 29.516 1 81.81 332 LYS B CA 1
ATOM 6752 C C . LYS B 1 332 ? 5.375 29.906 29.328 1 81.81 332 LYS B C 1
ATOM 6754 O O . LYS B 1 332 ? 5.379 31.078 29.703 1 81.81 332 LYS B O 1
ATOM 6759 N N . GLY B 1 333 ? 4.508 29.531 28.516 1 72.12 333 GLY B N 1
ATOM 6760 C CA . GLY B 1 333 ? 3.305 30.328 28.312 1 72.12 333 GLY B CA 1
ATOM 6761 C C . GLY B 1 333 ? 2.4 30.359 29.531 1 72.12 333 GLY B C 1
ATOM 6762 O O . GLY B 1 333 ? 2.65 29.656 30.516 1 72.12 333 GLY B O 1
ATOM 6763 N N . ASP B 1 334 ? 1.459 31.219 29.484 1 72.5 334 ASP B N 1
ATOM 6764 C CA . ASP B 1 334 ? 0.488 31.375 30.562 1 72.5 334 ASP B CA 1
ATOM 6765 C C . ASP B 1 334 ? -0.674 30.391 30.391 1 72.5 334 ASP B C 1
ATOM 6767 O O . ASP B 1 334 ? -1.575 30.344 31.234 1 72.5 334 ASP B O 1
ATOM 6771 N N . ASP B 1 335 ? -0.48 29.641 29.484 1 77.62 335 ASP B N 1
ATOM 6772 C CA . ASP B 1 335 ? -1.582 28.734 29.156 1 77.62 335 ASP B CA 1
ATOM 6773 C C . ASP B 1 335 ? -1.652 27.578 30.156 1 77.62 335 ASP B C 1
ATOM 6775 O O . ASP B 1 335 ? -0.62 27.062 30.594 1 77.62 335 ASP B O 1
ATOM 6779 N N . SER B 1 336 ? -2.918 27.234 30.453 1 85 336 SER B N 1
ATOM 6780 C CA . SER B 1 336 ? -3.166 26.047 31.266 1 85 336 SER B CA 1
ATOM 6781 C C . SER B 1 336 ? -2.977 24.781 30.453 1 85 336 SER B C 1
ATOM 6783 O O . SER B 1 336 ? -3.031 24.812 29.219 1 85 336 SER B O 1
ATOM 6785 N N . PRO B 1 337 ? -2.672 23.719 31.188 1 91.69 337 PRO B N 1
ATOM 6786 C CA . PRO B 1 337 ? -2.498 22.453 30.469 1 91.69 337 PRO B CA 1
ATOM 6787 C C . PRO B 1 337 ? -3.693 22.094 29.594 1 91.69 337 PRO B C 1
ATOM 6789 O O . PRO B 1 337 ? -3.559 21.328 28.641 1 91.69 337 PRO B O 1
ATOM 6792 N N . CYS B 1 338 ? -4.777 22.656 29.859 1 91.38 338 CYS B N 1
ATOM 6793 C CA . CYS B 1 338 ? -5.973 22.312 29.094 1 91.38 338 CYS B CA 1
ATOM 6794 C C . CYS B 1 338 ? -6.012 23.094 27.781 1 91.38 338 CYS B C 1
ATOM 6796 O O . CYS B 1 338 ? -6.781 22.766 26.891 1 91.38 338 CYS B O 1
ATOM 6798 N N . SER B 1 339 ? -5.211 24.094 27.703 1 88.88 339 SER B N 1
ATOM 6799 C CA . SER B 1 339 ? -5.145 24.891 26.484 1 88.88 339 SER B CA 1
ATOM 6800 C C . SER B 1 339 ? -4.547 24.078 25.328 1 88.88 339 SER B C 1
ATOM 6802 O O . SER B 1 339 ? -3.635 23.281 25.531 1 88.88 339 SER B O 1
ATOM 6804 N N . GLU B 1 340 ? -5.031 24.406 24.141 1 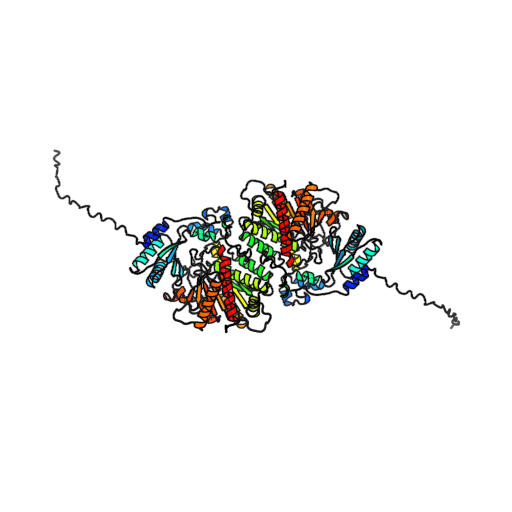89.62 340 GLU B N 1
ATOM 6805 C CA . GLU B 1 340 ? -4.52 23.75 22.938 1 89.62 340 GLU B CA 1
ATOM 6806 C C . GLU B 1 340 ? -3.07 24.141 22.672 1 89.62 340 GLU B C 1
ATOM 6808 O O . GLU B 1 340 ? -2.352 23.422 21.969 1 89.62 340 GLU B O 1
ATOM 6813 N N . GLU B 1 341 ? -2.576 25.203 23.234 1 88.69 341 GLU B N 1
ATOM 6814 C CA . GLU B 1 341 ? -1.247 25.734 22.953 1 88.69 341 GLU B CA 1
ATOM 6815 C C . GLU B 1 341 ? -0.302 25.531 24.125 1 88.69 341 GLU B C 1
ATOM 6817 O O . GLU B 1 341 ? 0.738 26.188 24.219 1 88.69 341 GLU B O 1
ATOM 6822 N N . TYR B 1 342 ? -0.702 24.641 25.031 1 91.56 342 TYR B N 1
ATOM 6823 C CA . TYR B 1 342 ? 0.109 24.406 26.219 1 91.56 342 TYR B CA 1
ATOM 6824 C C . TYR B 1 342 ? 1.513 23.953 25.844 1 91.56 342 TYR B C 1
ATOM 6826 O O . TYR B 1 342 ? 1.684 22.906 25.219 1 91.56 342 TYR B O 1
ATOM 6834 N N . SER B 1 343 ? 2.516 24.688 26.25 1 92.12 343 SER B N 1
ATOM 6835 C CA . SER B 1 343 ? 3.895 24.453 25.828 1 92.12 343 SER B CA 1
ATOM 6836 C C . SER B 1 343 ? 4.609 23.5 26.766 1 92.12 343 SER B C 1
ATOM 6838 O O . SER B 1 343 ? 5.688 22.984 26.453 1 92.12 343 SER B O 1
ATOM 6840 N N . GLY B 1 344 ? 4.004 23.25 27.891 1 92.5 344 GLY B N 1
ATOM 6841 C CA . GLY B 1 344 ? 4.719 22.547 28.953 1 92.5 344 GLY B CA 1
ATOM 6842 C C . GLY B 1 344 ? 5.449 23.484 29.891 1 92.5 344 GLY B C 1
ATOM 6843 O O . GLY B 1 344 ? 5.277 24.703 29.828 1 92.5 344 GLY B O 1
ATOM 6844 N N . GLU B 1 345 ? 6.191 22.859 30.781 1 92.62 345 GLU B N 1
ATOM 6845 C CA . GLU B 1 345 ? 6.848 23.625 31.844 1 92.62 345 GLU B CA 1
ATOM 6846 C C . GLU B 1 345 ? 8.305 23.906 31.5 1 92.62 345 GLU B C 1
ATOM 6848 O O . GLU B 1 345 ? 8.945 24.75 32.125 1 92.62 345 GLU B O 1
ATOM 6853 N N . GLY B 1 346 ? 8.75 23.312 30.469 1 93.31 346 GLY B N 1
ATOM 6854 C CA . GLY B 1 346 ? 10.133 23.5 30.047 1 93.31 346 GLY B CA 1
ATOM 6855 C C . GLY B 1 346 ? 10.375 23.062 28.625 1 93.31 346 GLY B C 1
ATOM 6856 O O . GLY B 1 346 ? 9.57 22.344 28.031 1 93.31 346 GLY B O 1
ATOM 6857 N N . ALA B 1 347 ? 11.523 23.547 28.125 1 94.88 347 ALA B N 1
ATOM 6858 C CA . ALA B 1 347 ? 11.914 23.156 26.781 1 94.88 347 ALA B CA 1
ATOM 6859 C C . ALA B 1 347 ? 12.117 21.641 26.703 1 94.88 347 ALA B C 1
ATOM 6861 O O . ALA B 1 347 ? 12.656 21.031 27.625 1 94.88 347 ALA B O 1
ATOM 6862 N N . PHE B 1 348 ? 11.719 21.016 25.625 1 96.56 348 PHE B N 1
ATOM 6863 C CA . PHE B 1 348 ? 11.891 19.609 25.312 1 96.56 348 PHE B CA 1
ATOM 6864 C C . PHE B 1 348 ? 11.195 18.734 26.359 1 96.56 348 PHE B C 1
ATOM 6866 O O . PHE B 1 348 ? 11.609 17.594 26.594 1 96.56 348 PHE B O 1
ATOM 6873 N N . GLU B 1 349 ? 10.211 19.375 26.938 1 95.94 349 GLU B N 1
ATOM 6874 C CA . GLU B 1 349 ? 9.375 18.531 27.781 1 95.94 349 GLU B CA 1
ATOM 6875 C C . GLU B 1 349 ? 8.602 17.5 26.953 1 95.94 349 GLU B C 1
ATOM 6877 O O . GLU B 1 349 ? 8.391 16.375 27.375 1 95.94 349 GLU B O 1
ATOM 6882 N N . SER B 1 350 ? 8.125 17.969 25.781 1 97.12 350 SER B N 1
ATOM 6883 C CA . SER B 1 350 ? 7.516 17.016 24.859 1 97.12 350 SER B CA 1
ATOM 6884 C C . SER B 1 350 ? 8.492 15.898 24.484 1 97.12 350 SER B C 1
ATOM 6886 O O . SER B 1 350 ? 9.609 16.172 24.047 1 97.12 350 SER B O 1
ATOM 6888 N N . LEU B 1 351 ? 8.039 14.688 24.609 1 98.06 351 LEU B N 1
ATOM 6889 C CA . LEU B 1 351 ? 8.891 13.547 24.281 1 98.06 351 LEU B CA 1
ATOM 6890 C C . LEU B 1 351 ? 9.242 13.523 22.812 1 98.06 351 LEU B C 1
ATOM 6892 O O . LEU B 1 351 ? 10.336 13.102 22.422 1 98.06 351 LEU B O 1
ATOM 6896 N N . GLU B 1 352 ? 8.359 13.953 21.969 1 98.38 352 GLU B N 1
ATOM 6897 C CA . GLU B 1 352 ? 8.594 13.977 20.531 1 98.38 352 GLU B CA 1
ATOM 6898 C C . GLU B 1 352 ? 9.703 14.961 20.172 1 98.38 352 GLU B C 1
ATOM 6900 O O . GLU B 1 352 ? 10.609 14.633 19.391 1 98.38 352 GLU B O 1
ATOM 6905 N N . SER B 1 353 ? 9.617 16.203 20.734 1 97.94 353 SER B N 1
ATOM 6906 C CA . SER B 1 353 ? 10.664 17.188 20.469 1 97.94 353 SER B CA 1
ATOM 6907 C C . SER B 1 353 ? 12 16.75 21.047 1 97.94 353 SER B C 1
ATOM 6909 O O . SER B 1 353 ? 13.047 16.969 20.422 1 97.94 353 SER B O 1
ATOM 6911 N N . TYR B 1 354 ? 11.93 16.141 22.156 1 97.81 354 TYR B N 1
ATOM 6912 C CA . TYR B 1 354 ? 13.141 15.625 22.781 1 97.81 354 TYR B CA 1
ATOM 6913 C C . TYR B 1 354 ? 13.781 14.539 21.922 1 97.81 354 TYR B C 1
ATOM 6915 O O . TYR B 1 354 ? 14.984 14.57 21.656 1 97.81 354 TYR B O 1
ATOM 6923 N N . ALA B 1 355 ? 13.008 13.617 21.5 1 98.31 355 ALA B N 1
ATOM 6924 C CA . ALA B 1 355 ? 13.5 12.516 20.672 1 98.31 355 ALA B CA 1
ATOM 6925 C C . ALA B 1 355 ? 14.062 13.039 19.359 1 98.31 355 ALA B C 1
ATOM 6927 O O . ALA B 1 355 ? 15.102 12.562 18.891 1 98.31 355 ALA B O 1
ATOM 6928 N N . TRP B 1 356 ? 13.398 13.961 18.766 1 97.69 356 TRP B N 1
ATOM 6929 C CA . TRP B 1 356 ? 13.836 14.555 17.516 1 97.69 356 TRP B CA 1
ATOM 6930 C C . TRP B 1 356 ? 15.188 15.242 17.672 1 97.69 356 TRP B C 1
ATOM 6932 O O . TRP B 1 356 ? 16.094 15.055 16.859 1 97.69 356 TRP B O 1
ATOM 6942 N N . ASP B 1 357 ? 15.32 16.016 18.734 1 97 357 ASP B N 1
ATOM 6943 C CA . ASP B 1 357 ? 16.578 16.703 19.031 1 97 357 ASP B CA 1
ATOM 6944 C C . ASP B 1 357 ? 17.719 15.711 19.203 1 97 357 ASP B C 1
ATOM 6946 O O . ASP B 1 357 ? 18.812 15.906 18.672 1 97 357 ASP B O 1
ATOM 6950 N N . ASN B 1 358 ? 17.484 14.672 19.984 1 97 358 ASN B N 1
ATOM 6951 C CA . ASN B 1 358 ? 18.5 13.656 20.234 1 97 358 ASN B CA 1
ATOM 6952 C C . ASN B 1 358 ? 18.938 12.977 18.938 1 97 358 ASN B C 1
ATOM 6954 O O . ASN B 1 358 ? 20.125 12.781 18.703 1 97 358 ASN B O 1
ATOM 6958 N N . TYR B 1 359 ? 18.031 12.688 18.156 1 97.12 359 TYR B N 1
ATOM 6959 C CA . TYR B 1 359 ? 18.328 12.031 16.891 1 97.12 359 TYR B CA 1
ATOM 6960 C C . TYR B 1 359 ? 19.172 12.938 16 1 97.12 359 TYR B C 1
ATOM 6962 O O . TYR B 1 359 ? 20.188 12.508 15.438 1 97.12 359 TYR B O 1
ATOM 6970 N N . LEU B 1 360 ? 18.75 14.156 15.852 1 95.38 360 LEU B N 1
ATOM 6971 C CA . LEU B 1 360 ? 19.453 15.102 14.992 1 95.38 360 LEU B CA 1
ATOM 6972 C C . LEU B 1 360 ? 20.859 15.352 15.508 1 95.38 360 LEU B C 1
ATOM 6974 O O . LEU B 1 360 ? 21.781 15.57 14.719 1 95.38 360 LEU B O 1
ATOM 6978 N N . ASN B 1 361 ? 21.031 15.359 16.781 1 94 361 ASN B N 1
ATOM 6979 C CA . ASN B 1 361 ? 22.359 15.531 17.359 1 94 361 ASN B CA 1
ATOM 6980 C C . ASN B 1 361 ? 23.266 14.352 17.047 1 94 361 ASN B C 1
ATOM 6982 O O . ASN B 1 361 ? 24.469 14.531 16.828 1 94 361 ASN B O 1
ATOM 6986 N N . GLN B 1 362 ? 22.719 13.242 16.969 1 91.94 362 GLN B N 1
ATOM 6987 C CA . GLN B 1 362 ? 23.5 12.031 16.734 1 91.94 362 GLN B CA 1
ATOM 6988 C C . GLN B 1 362 ? 23.891 11.906 15.266 1 91.94 362 GLN B C 1
ATOM 6990 O O . GLN B 1 362 ? 24.922 11.305 14.945 1 91.94 362 GLN B O 1
ATOM 6995 N N . THR B 1 363 ? 23.156 12.539 14.422 1 86.62 363 THR B N 1
ATOM 6996 C CA . THR B 1 363 ? 23.375 12.32 13 1 86.62 363 THR B CA 1
ATOM 6997 C C . THR B 1 363 ? 23.969 13.562 12.344 1 86.62 363 THR B C 1
ATOM 6999 O O . THR B 1 363 ? 24.297 13.547 11.156 1 86.62 363 THR B O 1
ATOM 7002 N N . ARG B 1 364 ? 24.25 14.562 12.969 1 82.31 364 ARG B N 1
ATOM 7003 C CA . ARG B 1 364 ? 24.578 15.891 12.461 1 82.31 364 ARG B CA 1
ATOM 7004 C C . ARG B 1 364 ? 25.859 15.852 11.625 1 82.31 364 ARG B C 1
ATOM 7006 O O . ARG B 1 364 ? 25.953 16.516 10.602 1 82.31 364 ARG B O 1
ATOM 7013 N N . HIS B 1 365 ? 26.797 15.125 11.984 1 77.62 365 HIS B N 1
ATOM 7014 C CA . HIS B 1 365 ? 28.078 15.125 11.289 1 77.62 365 HIS B CA 1
ATOM 7015 C C . HIS B 1 365 ? 27.984 14.422 9.938 1 77.62 365 HIS B C 1
ATOM 7017 O O . HIS B 1 365 ? 28.594 14.859 8.969 1 77.62 365 HIS B O 1
ATOM 7023 N N . ARG B 1 366 ? 27.219 13.531 9.82 1 80.06 366 ARG B N 1
ATOM 7024 C CA . ARG B 1 366 ? 27.109 12.758 8.586 1 80.06 366 ARG B CA 1
ATOM 7025 C C . ARG B 1 366 ? 26.047 13.336 7.672 1 80.06 366 ARG B C 1
ATOM 7027 O O . ARG B 1 366 ? 26.125 13.203 6.449 1 80.06 366 ARG B O 1
ATOM 7034 N N . HIS B 1 367 ? 25.188 14.055 8.375 1 85.62 367 HIS B N 1
ATOM 7035 C CA . HIS B 1 367 ? 24.031 14.523 7.629 1 85.62 367 HIS B CA 1
ATOM 7036 C C . HIS B 1 367 ? 23.688 15.969 7.98 1 85.62 367 HIS B C 1
ATOM 7038 O O . HIS B 1 367 ? 22.625 16.25 8.516 1 85.62 367 HIS B O 1
ATOM 7044 N N . PRO B 1 368 ? 24.594 16.859 7.551 1 92.44 368 PRO B N 1
ATOM 7045 C CA . PRO B 1 368 ? 24.25 18.25 7.797 1 92.44 368 PRO B CA 1
ATOM 7046 C C . PRO B 1 368 ? 22.938 18.672 7.105 1 92.44 368 PRO B C 1
ATOM 7048 O O . PRO B 1 368 ? 22.719 18.312 5.945 1 92.44 368 PRO B O 1
ATOM 7051 N N . ILE B 1 369 ? 22.156 19.406 7.848 1 96.75 369 ILE B N 1
ATOM 7052 C CA . ILE B 1 369 ? 20.844 19.797 7.328 1 96.75 369 ILE B CA 1
ATOM 7053 C C . ILE B 1 369 ? 20.938 21.141 6.637 1 96.75 369 ILE B C 1
ATOM 7055 O O . ILE B 1 369 ? 21.281 22.156 7.266 1 96.75 369 ILE B O 1
ATOM 7059 N N . TYR B 1 370 ? 20.609 21.156 5.371 1 96 370 TYR B N 1
ATOM 7060 C CA . TYR B 1 370 ? 20.672 22.406 4.621 1 96 370 TYR B CA 1
ATOM 7061 C C . TYR B 1 370 ? 19.281 22.969 4.371 1 96 370 TYR B C 1
ATOM 7063 O O . TYR B 1 370 ? 19.125 24.172 4.156 1 96 370 TYR B O 1
ATOM 7071 N N . ALA B 1 371 ? 18.328 22.078 4.371 1 97.81 371 ALA B N 1
ATOM 7072 C CA . ALA B 1 371 ? 16.953 22.531 4.168 1 97.81 371 ALA B CA 1
ATOM 7073 C C . ALA B 1 371 ? 16.016 21.844 5.152 1 97.81 371 ALA B C 1
ATOM 7075 O O . ALA B 1 371 ? 16.094 20.641 5.371 1 97.81 371 ALA B O 1
ATOM 7076 N N . TYR B 1 372 ? 15.18 22.688 5.723 1 98.5 372 TYR B N 1
ATOM 7077 C CA . TYR B 1 372 ? 14.125 22.203 6.598 1 98.5 372 TYR B CA 1
ATOM 7078 C C . TYR B 1 372 ? 12.766 22.766 6.191 1 98.5 372 TYR B C 1
ATOM 7080 O O . TYR B 1 372 ? 12.617 23.984 6.023 1 98.5 372 TYR B O 1
ATOM 7088 N N . ILE B 1 373 ? 11.812 21.891 5.992 1 98.81 373 ILE B N 1
ATOM 7089 C CA . ILE B 1 373 ? 10.438 22.281 5.727 1 98.81 373 ILE B CA 1
ATOM 7090 C C . ILE B 1 373 ? 9.5 21.578 6.699 1 98.81 373 ILE B C 1
ATOM 7092 O O . ILE B 1 373 ? 9.492 20.344 6.781 1 98.81 373 ILE B O 1
ATOM 7096 N N . ASP B 1 374 ? 8.773 22.328 7.391 1 98.69 374 ASP B N 1
ATOM 7097 C CA . ASP B 1 374 ? 7.703 21.797 8.227 1 98.69 374 ASP B CA 1
ATOM 7098 C C . ASP B 1 374 ? 6.332 22.078 7.617 1 98.69 374 ASP B C 1
ATOM 7100 O O . ASP B 1 374 ? 5.996 23.25 7.363 1 98.69 374 ASP B O 1
ATOM 7104 N N . LEU B 1 375 ? 5.562 21.031 7.414 1 98.81 375 LEU B N 1
ATOM 7105 C CA . LEU B 1 375 ? 4.262 21.188 6.773 1 98.81 375 LEU B CA 1
ATOM 7106 C C . LEU B 1 375 ? 3.152 21.297 7.812 1 98.81 375 LEU B C 1
ATOM 7108 O O . LEU B 1 375 ? 3.088 20.5 8.75 1 98.81 375 LEU B O 1
ATOM 7112 N N . HIS B 1 376 ? 2.383 22.328 7.641 1 97.69 376 HIS B N 1
ATOM 7113 C CA . HIS B 1 376 ? 1.213 22.594 8.469 1 97.69 376 HIS B CA 1
ATOM 7114 C C . HIS B 1 376 ? -0.027 22.828 7.613 1 97.69 376 HIS B C 1
ATOM 7116 O O . HIS B 1 376 ? 0.053 22.828 6.383 1 97.69 376 HIS B O 1
ATOM 7122 N N . SER B 1 377 ? -1.045 22.828 8.219 1 95.25 377 SER B N 1
ATOM 7123 C CA . SER B 1 377 ? -2.301 23.312 7.645 1 95.25 377 SER B CA 1
ATOM 7124 C C . SER B 1 377 ? -3.104 24.109 8.664 1 95.25 377 SER B C 1
ATOM 7126 O O . SER B 1 377 ? -2.973 23.891 9.875 1 95.25 377 SER B O 1
ATOM 7128 N N . TYR B 1 378 ? -3.74 25.266 8.32 1 90.94 378 TYR B N 1
ATOM 7129 C CA . TYR B 1 378 ? -4.016 25.672 6.945 1 90.94 378 TYR B CA 1
ATOM 7130 C C . TYR B 1 378 ? -3.734 27.172 6.762 1 90.94 378 TYR B C 1
ATOM 7132 O O . TYR B 1 378 ? -3.174 27.812 7.648 1 90.94 378 TYR B O 1
ATOM 7140 N N . ALA B 1 379 ? -3.93 27.719 5.508 1 91.44 379 ALA B N 1
ATOM 7141 C CA . ALA B 1 379 ? -3.947 29.141 5.223 1 91.44 379 ALA B CA 1
ATOM 7142 C C . ALA B 1 379 ? -3.131 29.469 3.975 1 91.44 379 ALA B C 1
ATOM 7144 O O . ALA B 1 379 ? -3.047 30.625 3.562 1 91.44 379 ALA B O 1
ATOM 7145 N N . GLU B 1 380 ? -2.482 28.453 3.324 1 95.5 380 GLU B N 1
ATOM 7146 C CA . GLU B 1 380 ? -1.74 28.656 2.082 1 95.5 380 GLU B CA 1
ATOM 7147 C C . GLU B 1 380 ? -0.692 29.75 2.236 1 95.5 380 GLU B C 1
ATOM 7149 O O . GLU B 1 380 ? -0.698 30.734 1.488 1 95.5 380 GLU B O 1
ATOM 7154 N N . GLU B 1 381 ? 0.244 29.469 3.117 1 96.62 381 GLU B N 1
ATOM 7155 C CA . GLU B 1 381 ? 1.29 30.438 3.447 1 96.62 381 GLU B CA 1
ATOM 7156 C C . GLU B 1 381 ? 2.664 29.766 3.467 1 96.62 381 GLU B C 1
ATOM 7158 O O . GLU B 1 381 ? 2.777 28.562 3.734 1 96.62 381 GLU B O 1
ATOM 7163 N N . VAL B 1 382 ? 3.688 30.547 3.102 1 97.94 382 VAL B N 1
ATOM 7164 C CA . VAL B 1 382 ? 5.09 30.203 3.318 1 97.94 382 VAL B CA 1
ATOM 7165 C C . VAL B 1 382 ? 5.668 31.094 4.422 1 97.94 382 VAL B C 1
ATOM 7167 O O . VAL B 1 382 ? 5.789 32.312 4.254 1 97.94 382 VAL B O 1
ATOM 7170 N N . LEU B 1 383 ? 6.039 30.469 5.52 1 96.69 383 LEU B N 1
ATOM 7171 C CA . LEU B 1 383 ? 6.512 31.219 6.672 1 96.69 383 LEU B CA 1
ATOM 7172 C C . LEU B 1 383 ? 8.023 31.078 6.832 1 96.69 383 LEU B C 1
ATOM 7174 O O . LEU B 1 383 ? 8.562 29.984 6.727 1 96.69 383 LEU B O 1
ATOM 7178 N N . TYR B 1 384 ? 8.664 32.219 7.023 1 96.56 384 TYR B N 1
ATOM 7179 C CA . TYR B 1 384 ? 10.094 32.219 7.297 1 96.56 384 TYR B CA 1
ATOM 7180 C C . TYR B 1 384 ? 10.383 32.688 8.719 1 96.56 384 TYR B C 1
ATOM 7182 O O . TYR B 1 384 ? 9.547 33.344 9.344 1 96.56 384 TYR B O 1
ATOM 7190 N N . PRO B 1 385 ? 11.453 32.219 9.305 1 94.94 385 PRO B N 1
ATOM 7191 C CA . PRO B 1 385 ? 11.812 32.625 10.664 1 94.94 385 PRO B CA 1
ATOM 7192 C C . PRO B 1 385 ? 12.016 34.125 10.797 1 94.94 385 PRO B C 1
ATOM 7194 O O . PRO B 1 385 ? 12.297 34.812 9.805 1 94.94 385 PRO B O 1
ATOM 7197 N N . TYR B 1 386 ? 11.773 34.719 11.977 1 93.56 386 TYR B N 1
ATOM 7198 C CA . TYR B 1 386 ? 11.539 34 13.227 1 93.56 386 TYR B CA 1
ATOM 7199 C C . TYR B 1 386 ? 10.07 34.094 13.633 1 93.56 386 TYR B C 1
ATOM 7201 O O . TYR B 1 386 ? 9.375 35.062 13.281 1 93.56 386 TYR B O 1
ATOM 7209 N N . ALA B 1 387 ? 9.703 33.094 14.438 1 92.5 387 ALA B N 1
ATOM 7210 C CA . ALA B 1 387 ? 8.359 33.062 15.008 1 92.5 387 ALA B CA 1
ATOM 7211 C C . ALA B 1 387 ? 8.312 33.781 16.359 1 92.5 387 ALA B C 1
ATOM 7213 O O . ALA B 1 387 ? 7.305 34.406 16.703 1 92.5 387 ALA B O 1
ATOM 7214 N N . TYR B 1 388 ? 9.391 33.781 17.141 1 88.81 388 TYR B N 1
ATOM 7215 C CA . TYR B 1 388 ? 9.391 34.25 18.516 1 88.81 388 TYR B CA 1
ATOM 7216 C C . TYR B 1 388 ? 9.438 35.781 18.562 1 88.81 388 TYR B C 1
ATOM 7218 O O . TYR B 1 388 ? 9.078 36.406 19.562 1 88.81 388 TYR B O 1
ATOM 7226 N N . SER B 1 389 ? 9.867 36.375 17.406 1 89.06 389 SER B N 1
ATOM 7227 C CA . SER B 1 389 ? 10.047 37.812 17.406 1 89.06 389 SER B CA 1
ATOM 7228 C C . SER B 1 389 ? 9.883 38.406 16.016 1 89.06 389 SER B C 1
ATOM 7230 O O . SER B 1 389 ? 10.383 37.844 15.039 1 89.06 389 SER B O 1
ATOM 7232 N N . CYS B 1 390 ? 9.188 39.594 15.984 1 88.62 390 CYS B N 1
ATOM 7233 C CA . CYS B 1 390 ? 9.031 40.281 14.711 1 88.62 390 CYS B CA 1
ATOM 7234 C C . CYS B 1 390 ? 10.109 41.344 14.531 1 88.62 390 CYS B C 1
ATOM 7236 O O . CYS B 1 390 ? 10.18 41.969 13.492 1 88.62 390 CYS B O 1
ATOM 7238 N N . THR B 1 391 ? 10.977 41.375 15.445 1 87.88 391 THR B N 1
ATOM 7239 C CA . THR B 1 391 ? 12 42.438 15.375 1 87.88 391 THR B CA 1
ATOM 7240 C C . THR B 1 391 ? 13.367 41.812 15.062 1 87.88 391 THR B C 1
ATOM 7242 O O . THR B 1 391 ? 14.227 42.469 14.477 1 87.88 391 THR B O 1
ATOM 7245 N N . GLU B 1 392 ? 13.555 40.625 15.508 1 89.25 392 GLU B N 1
ATOM 7246 C CA . GLU B 1 392 ? 14.82 39.938 15.211 1 89.25 392 GLU B CA 1
ATOM 7247 C C . GLU B 1 392 ? 14.898 39.531 13.742 1 89.25 392 GLU B C 1
ATOM 7249 O O . GLU B 1 392 ? 13.969 38.938 13.219 1 89.25 392 GLU B O 1
ATOM 7254 N N . MET B 1 393 ? 16.016 39.875 13.133 1 90.06 393 MET B N 1
ATOM 7255 C CA . MET B 1 393 ? 16.188 39.562 11.711 1 90.06 393 MET B CA 1
ATOM 7256 C C . MET B 1 393 ? 16.875 38.219 11.531 1 90.06 393 MET B C 1
ATOM 7258 O O . MET B 1 393 ? 17.906 37.969 12.172 1 90.06 393 MET B O 1
ATOM 7262 N N . PRO B 1 394 ? 16.344 37.438 10.672 1 93.75 394 PRO B N 1
ATOM 7263 C CA . PRO B 1 394 ? 17.016 36.156 10.391 1 93.75 394 PRO B CA 1
ATOM 7264 C C . PRO B 1 394 ? 18.312 36.375 9.609 1 93.75 394 PRO B C 1
ATOM 7266 O O . PRO B 1 394 ? 18.516 37.406 8.992 1 93.75 394 PRO B O 1
ATOM 7269 N N . ARG B 1 395 ? 19.109 35.312 9.703 1 91.94 395 ARG B N 1
ATOM 7270 C CA . ARG B 1 395 ? 20.328 35.281 8.906 1 91.94 395 ARG B CA 1
ATOM 7271 C C . ARG B 1 395 ? 20 35.25 7.414 1 91.94 395 ARG B C 1
ATOM 7273 O O . ARG B 1 395 ? 19.094 34.531 6.988 1 91.94 395 ARG B O 1
ATOM 7280 N N . ASP B 1 396 ? 20.688 36.094 6.562 1 88.44 396 ASP B N 1
ATOM 7281 C CA . ASP B 1 396 ? 20.547 36.062 5.109 1 88.44 396 ASP B CA 1
ATOM 7282 C C . ASP B 1 396 ? 19.109 36.281 4.684 1 88.44 396 ASP B C 1
ATOM 7284 O O . ASP B 1 396 ? 18.562 35.5 3.9 1 88.44 396 ASP B O 1
ATOM 7288 N N . GLU B 1 397 ? 18.516 37.25 5.309 1 91.62 397 GLU B N 1
ATOM 7289 C CA . GLU B 1 397 ? 17.094 37.5 5.121 1 91.62 397 GLU B CA 1
ATOM 7290 C C . GLU B 1 397 ? 16.75 37.656 3.643 1 91.62 397 GLU B C 1
ATOM 7292 O O . GLU B 1 397 ? 15.727 37.156 3.178 1 91.62 397 GLU B O 1
ATOM 7297 N N . GLU B 1 398 ? 17.594 38.406 2.926 1 92.38 398 GLU B N 1
ATOM 7298 C CA . GLU B 1 398 ? 17.328 38.656 1.511 1 92.38 398 GLU B CA 1
ATOM 7299 C C . GLU B 1 398 ? 17.203 37.344 0.737 1 92.38 398 GLU B C 1
ATOM 7301 O O . GLU B 1 398 ? 16.234 37.125 0.005 1 92.38 398 GLU B O 1
ATOM 7306 N N . ASN B 1 399 ? 18.172 36.5 0.917 1 92.38 399 ASN B N 1
ATOM 7307 C CA . ASN B 1 399 ? 18.156 35.188 0.23 1 92.38 399 ASN B CA 1
ATOM 7308 C C . ASN B 1 399 ? 17.047 34.312 0.767 1 92.38 399 ASN B C 1
ATOM 7310 O O . ASN B 1 399 ? 16.469 33.5 0.02 1 92.38 399 ASN B O 1
ATOM 7314 N N . LEU B 1 400 ? 16.859 34.438 2.037 1 95.69 400 LEU B N 1
ATOM 7315 C CA . LEU B 1 400 ? 15.773 33.688 2.664 1 95.69 400 LEU B CA 1
ATOM 7316 C C . LEU B 1 400 ? 14.43 34.031 2.037 1 95.69 400 LEU B C 1
ATOM 7318 O O . LEU B 1 400 ? 13.633 33.156 1.72 1 95.69 400 LEU B O 1
ATOM 7322 N N . LEU B 1 401 ? 14.203 35.312 1.817 1 96.12 401 LEU B N 1
ATOM 7323 C CA . LEU B 1 401 ? 12.953 35.781 1.228 1 96.12 401 LEU B CA 1
ATOM 7324 C C . LEU B 1 401 ? 12.859 35.375 -0.24 1 96.12 401 LEU B C 1
ATOM 7326 O O . LEU B 1 401 ? 11.789 35 -0.717 1 96.12 401 LEU B O 1
ATOM 7330 N N . GLU B 1 402 ? 13.914 35.531 -0.906 1 95.56 402 GLU B N 1
ATOM 7331 C CA . GLU B 1 402 ? 13.93 35.094 -2.303 1 95.56 402 GLU B CA 1
ATOM 7332 C C . GLU B 1 402 ? 13.547 33.625 -2.438 1 95.56 402 GLU B C 1
ATOM 7334 O O . GLU B 1 402 ? 12.758 33.25 -3.312 1 95.56 402 GLU B O 1
ATOM 7339 N N . LEU B 1 403 ? 14.156 32.844 -1.582 1 97 403 LEU B N 1
ATOM 7340 C CA . LEU B 1 403 ? 13.844 31.406 -1.589 1 97 403 LEU B CA 1
ATOM 7341 C C . LEU B 1 403 ? 12.375 31.172 -1.243 1 97 403 LEU B C 1
ATOM 7343 O O . LEU B 1 403 ? 11.711 30.344 -1.865 1 97 403 LEU B O 1
ATOM 7347 N N . ALA B 1 404 ? 11.852 31.859 -0.281 1 98.12 404 ALA B N 1
ATOM 7348 C CA . ALA B 1 404 ? 10.445 31.734 0.113 1 98.12 404 ALA B CA 1
ATOM 7349 C C . ALA B 1 404 ? 9.516 32.062 -1.055 1 98.12 404 ALA B C 1
ATOM 7351 O O . ALA B 1 404 ? 8.555 31.328 -1.308 1 98.12 404 ALA B O 1
ATOM 7352 N N . TYR B 1 405 ? 9.82 33.125 -1.731 1 97.88 405 TYR B N 1
ATOM 7353 C CA . TYR B 1 405 ? 9.016 33.531 -2.883 1 97.88 405 TYR B CA 1
ATOM 7354 C C . TYR B 1 405 ? 9.133 32.5 -4.004 1 97.88 405 TYR B C 1
ATOM 7356 O O . TYR B 1 405 ? 8.172 32.25 -4.734 1 97.88 405 TYR B O 1
ATOM 7364 N N . GLY B 1 406 ? 10.297 31.953 -4.137 1 98.12 406 GLY B N 1
ATOM 7365 C CA . GLY B 1 406 ? 10.484 30.891 -5.113 1 98.12 406 GLY B CA 1
ATOM 7366 C C . GLY B 1 406 ? 9.633 29.672 -4.82 1 98.12 406 GLY B C 1
ATOM 7367 O O . GLY B 1 406 ? 9.07 29.062 -5.734 1 98.12 406 GLY B O 1
ATOM 7368 N N . LEU B 1 407 ? 9.586 29.281 -3.521 1 98.56 407 LEU B N 1
ATOM 7369 C CA . LEU B 1 407 ? 8.742 28.156 -3.125 1 98.56 407 LEU B CA 1
ATOM 7370 C C . LEU B 1 407 ? 7.285 28.422 -3.465 1 98.56 407 LEU B C 1
ATOM 7372 O O . LEU B 1 407 ? 6.594 27.547 -3.998 1 98.56 407 LEU B O 1
ATOM 7376 N N . SER B 1 408 ? 6.863 29.625 -3.186 1 98.25 408 SER B N 1
ATOM 7377 C CA . SER B 1 408 ? 5.5 30.047 -3.494 1 98.25 408 SER B CA 1
ATOM 7378 C C . SER B 1 408 ? 5.242 30.016 -4.996 1 98.25 408 SER B C 1
ATOM 7380 O O . SER B 1 408 ? 4.18 29.578 -5.445 1 98.25 408 SER B O 1
ATOM 7382 N N . GLN B 1 409 ? 6.16 30.516 -5.723 1 98.19 409 GLN B N 1
ATOM 7383 C CA . GLN B 1 409 ? 6.027 30.562 -7.176 1 98.19 409 GLN B CA 1
ATOM 7384 C C . GLN B 1 409 ? 5.918 29.156 -7.758 1 98.19 409 GLN B C 1
ATOM 7386 O O . GLN B 1 409 ? 5.164 28.922 -8.711 1 98.19 409 GLN B O 1
ATOM 7391 N N . ALA B 1 410 ? 6.676 28.234 -7.215 1 98.31 410 ALA B N 1
ATOM 7392 C CA . ALA B 1 410 ? 6.613 26.859 -7.684 1 98.31 410 ALA B CA 1
ATOM 7393 C C . ALA B 1 410 ? 5.211 26.281 -7.512 1 98.31 410 ALA B C 1
ATOM 7395 O O . ALA B 1 410 ? 4.719 25.562 -8.383 1 98.31 410 ALA B O 1
ATOM 7396 N N . VAL B 1 411 ? 4.574 26.594 -6.414 1 97.88 411 VAL B N 1
ATOM 7397 C CA . VAL B 1 411 ? 3.207 26.156 -6.18 1 97.88 411 VAL B CA 1
ATOM 7398 C C . VAL B 1 411 ? 2.275 26.781 -7.215 1 97.88 411 VAL B C 1
ATOM 7400 O O . VAL B 1 411 ? 1.448 26.078 -7.812 1 97.88 411 VAL B O 1
ATOM 7403 N N . ARG B 1 412 ? 2.451 28.047 -7.473 1 97.44 412 ARG B N 1
ATOM 7404 C CA . ARG B 1 412 ? 1.6 28.781 -8.406 1 97.44 412 ARG B CA 1
ATOM 7405 C C . ARG B 1 412 ? 1.72 28.203 -9.82 1 97.44 412 ARG B C 1
ATOM 7407 O O . ARG B 1 412 ? 0.718 28.062 -10.523 1 97.44 412 ARG B O 1
ATOM 7414 N N . LEU B 1 413 ? 2.883 27.953 -10.195 1 97.25 413 LEU B N 1
ATOM 7415 C CA . LEU B 1 413 ? 3.125 27.406 -11.523 1 97.25 413 LEU B CA 1
ATOM 7416 C C . LEU B 1 413 ? 2.51 26.016 -11.672 1 97.25 413 LEU B C 1
ATOM 7418 O O . LEU B 1 413 ? 2.068 25.641 -12.758 1 97.25 413 LEU B O 1
ATOM 7422 N N . ARG B 1 414 ? 2.445 25.312 -10.539 1 95.69 414 ARG B N 1
ATOM 7423 C CA . ARG B 1 414 ? 1.941 23.938 -10.586 1 95.69 414 ARG B CA 1
ATOM 7424 C C . ARG B 1 414 ? 0.417 23.922 -10.609 1 95.69 414 ARG B C 1
ATOM 7426 O O . ARG B 1 414 ? -0.19 23.125 -11.336 1 95.69 414 ARG B O 1
ATOM 7433 N N . SER B 1 415 ? -0.253 24.75 -9.82 1 95.12 415 SER B N 1
ATOM 7434 C CA . SER B 1 415 ? -1.69 24.594 -9.625 1 95.12 415 SER B CA 1
ATOM 7435 C C . SER B 1 415 ? -2.416 25.922 -9.766 1 95.12 415 SER B C 1
ATOM 7437 O O . SER B 1 415 ? -3.646 25.969 -9.805 1 95.12 415 SER B O 1
ATOM 7439 N N . GLY B 1 416 ? -1.754 26.984 -9.758 1 94.94 416 GLY B N 1
ATOM 7440 C CA . GLY B 1 416 ? -2.369 28.297 -9.812 1 94.94 416 GLY B CA 1
ATOM 7441 C C . GLY B 1 416 ? -2.682 28.859 -8.438 1 94.94 416 GLY B C 1
ATOM 7442 O O . GLY B 1 416 ? -3.035 30.047 -8.305 1 94.94 416 GLY B O 1
ATOM 7443 N N . LYS B 1 417 ? -2.508 28.109 -7.391 1 94.12 417 LYS B N 1
ATOM 7444 C CA . LYS B 1 417 ? -2.766 28.594 -6.035 1 94.12 417 LYS B CA 1
ATOM 7445 C C . LYS B 1 417 ? -1.673 29.547 -5.578 1 94.12 417 LYS B C 1
ATOM 7447 O O . LYS B 1 417 ? -0.499 29.359 -5.906 1 94.12 417 LYS B O 1
ATOM 7452 N N . VAL B 1 418 ? -2.066 30.484 -4.809 1 93.56 418 VAL B N 1
ATOM 7453 C CA . VAL B 1 418 ? -1.126 31.5 -4.344 1 93.56 418 VAL B CA 1
ATOM 7454 C C . VAL B 1 418 ? -0.886 31.328 -2.844 1 93.56 418 VAL B C 1
ATOM 7456 O O . VAL B 1 418 ? -1.812 31.469 -2.041 1 93.56 418 VAL B O 1
ATOM 7459 N N . TYR B 1 419 ? 0.329 31 -2.514 1 96.81 419 TYR B N 1
ATOM 7460 C CA . TYR B 1 419 ? 0.767 30.969 -1.123 1 96.81 419 TYR B CA 1
ATOM 7461 C C . TYR B 1 419 ? 1.453 32.281 -0.739 1 96.81 419 TYR B C 1
ATOM 7463 O O . TYR B 1 419 ? 2.43 32.688 -1.374 1 96.81 419 TYR B O 1
ATOM 7471 N N . SER B 1 420 ? 0.969 32.875 0.275 1 96 420 SER B N 1
ATOM 7472 C CA . SER B 1 420 ? 1.546 34.156 0.704 1 96 420 SER B CA 1
ATOM 7473 C C . SER B 1 420 ? 2.816 33.938 1.521 1 96 420 SER B C 1
ATOM 7475 O O . SER B 1 420 ? 2.885 33 2.338 1 96 420 SER B O 1
ATOM 7477 N N . VAL B 1 421 ? 3.791 34.781 1.266 1 96.62 421 VAL B N 1
ATOM 7478 C CA . VAL B 1 421 ? 5.039 34.719 2.02 1 96.62 421 VAL B CA 1
ATOM 7479 C C . VAL B 1 421 ? 5.004 35.75 3.162 1 96.62 421 VAL B C 1
ATOM 7481 O O . VAL B 1 421 ? 4.754 36.938 2.939 1 96.62 421 VAL B O 1
ATOM 7484 N N . LEU B 1 422 ? 5.18 35.281 4.367 1 93.06 422 LEU B N 1
ATOM 7485 C CA . LEU B 1 422 ? 5.223 36.219 5.496 1 93.06 422 LEU B CA 1
ATOM 7486 C C . LEU B 1 422 ? 6.094 35.656 6.617 1 93.06 422 LEU B C 1
ATOM 7488 O O . LEU B 1 422 ? 6.457 34.469 6.602 1 93.06 422 LEU B O 1
ATOM 7492 N N . SER B 1 423 ? 6.445 36.531 7.555 1 92.5 423 SER B N 1
ATOM 7493 C CA . SER B 1 423 ? 7.219 36.062 8.703 1 92.5 423 SER B CA 1
ATOM 7494 C C . SER B 1 423 ? 6.371 35.219 9.641 1 92.5 423 SER B C 1
ATOM 7496 O O . SER B 1 423 ? 5.18 35.469 9.82 1 92.5 423 SER B O 1
ATOM 7498 N N . ALA B 1 424 ? 7.012 34.312 10.258 1 93.19 424 ALA B N 1
ATOM 7499 C CA . ALA B 1 424 ? 6.301 33.406 11.18 1 93.19 424 ALA B CA 1
ATOM 7500 C C . ALA B 1 424 ? 5.762 34.188 12.383 1 93.19 424 ALA B C 1
ATOM 7502 O O . ALA B 1 424 ? 4.715 33.844 12.93 1 93.19 424 ALA B O 1
ATOM 7503 N N . CYS B 1 425 ? 6.406 35.25 12.789 1 89 425 CYS B N 1
ATOM 7504 C CA . CYS B 1 425 ? 5.957 36.031 13.93 1 89 425 CYS B CA 1
ATOM 7505 C C . CYS B 1 425 ? 4.609 36.688 13.648 1 89 425 CYS B C 1
ATOM 7507 O O . CYS B 1 425 ? 3.752 36.75 14.531 1 89 425 CYS B O 1
ATOM 7509 N N . GLU B 1 426 ? 4.414 37.094 12.438 1 82.38 426 GLU B N 1
ATOM 7510 C CA . GLU B 1 426 ? 3.16 37.719 12.039 1 82.38 426 GLU B CA 1
ATOM 7511 C C . GLU B 1 426 ? 2.016 36.688 12.031 1 82.38 426 GLU B C 1
ATOM 7513 O O . GLU B 1 426 ? 0.886 37.031 12.406 1 82.38 426 GLU B O 1
ATOM 7518 N N . ASP B 1 427 ? 2.322 35.594 11.664 1 80.94 427 ASP B N 1
ATOM 7519 C CA . ASP B 1 427 ? 1.328 34.531 11.617 1 80.94 427 ASP B CA 1
ATOM 7520 C C . ASP B 1 427 ? 0.915 34.094 13.023 1 80.94 427 ASP B C 1
ATOM 7522 O O . ASP B 1 427 ? -0.269 33.875 13.289 1 80.94 427 ASP B O 1
ATOM 7526 N N . ARG B 1 428 ? 1.828 33.969 13.914 1 76.94 428 ARG B N 1
ATOM 7527 C CA . ARG B 1 428 ? 1.582 33.469 15.258 1 76.94 428 ARG B CA 1
ATOM 7528 C C . ARG B 1 428 ? 1.051 34.562 16.172 1 76.94 428 ARG B C 1
ATOM 7530 O O . ARG B 1 428 ? 0.517 34.281 17.25 1 76.94 428 ARG B O 1
ATOM 7537 N N . GLY B 1 429 ? 1.112 35.719 15.703 1 68.19 429 GLY B N 1
ATOM 7538 C CA . GLY B 1 429 ? 0.642 36.812 16.516 1 68.19 429 GLY B CA 1
ATOM 7539 C C . GLY B 1 429 ? 1.631 37.219 17.594 1 68.19 429 GLY B C 1
ATOM 7540 O O . GLY B 1 429 ? 1.241 37.781 18.625 1 68.19 429 GLY B O 1
ATOM 7541 N N . ALA B 1 430 ? 2.838 36.906 17.391 1 66.44 430 ALA B N 1
ATOM 7542 C CA . ALA B 1 430 ? 3.857 37.281 18.375 1 66.44 430 ALA B CA 1
ATOM 7543 C C . ALA B 1 430 ? 4.02 38.781 18.453 1 66.44 430 ALA B C 1
ATOM 7545 O O . ALA B 1 430 ? 4.566 39.312 19.438 1 66.44 430 ALA B O 1
ATOM 7546 N N . ASP B 1 431 ? 3.588 39.375 17.484 1 61.19 431 ASP B N 1
ATOM 7547 C CA . ASP B 1 431 ? 3.566 40.844 17.5 1 61.19 431 ASP B CA 1
ATOM 7548 C C . ASP B 1 431 ? 2.607 41.344 18.562 1 61.19 431 ASP B C 1
ATOM 7550 O O . ASP B 1 431 ? 2.785 42.469 19.078 1 61.19 431 ASP B O 1
ATOM 7554 N N . LEU B 1 432 ? 1.672 40.438 18.812 1 63.47 432 LEU B N 1
ATOM 7555 C CA . LEU B 1 432 ? 0.701 40.812 19.844 1 63.47 432 LEU B CA 1
ATOM 7556 C C . LEU B 1 432 ? 1.099 40.219 21.203 1 63.47 432 LEU B C 1
ATOM 7558 O O . LEU B 1 432 ? 1.144 40.969 22.188 1 63.47 432 LEU B O 1
ATOM 7562 N N . LEU B 1 433 ? 1.331 38.938 21.141 1 66.19 433 LEU B N 1
ATOM 7563 C CA . LEU B 1 433 ? 1.755 38.25 22.344 1 66.19 433 LEU B CA 1
ATOM 7564 C C . LEU B 1 433 ? 2.98 37.375 22.078 1 66.19 433 LEU B C 1
ATOM 7566 O O . LEU B 1 433 ? 2.861 36.281 21.516 1 66.19 433 LEU B O 1
ATOM 7570 N N . PRO B 1 434 ? 4.066 37.906 22.547 1 60.91 434 PRO B N 1
ATOM 7571 C CA . PRO B 1 434 ? 5.328 37.25 22.219 1 60.91 434 PRO B CA 1
ATOM 7572 C C . PRO B 1 434 ? 5.316 35.75 22.594 1 60.91 434 PRO B C 1
ATOM 7574 O O . PRO B 1 434 ? 5.949 34.938 21.906 1 60.91 434 PRO B O 1
ATOM 7577 N N . SER B 1 435 ? 4.637 35.344 23.578 1 66.06 435 SER B N 1
ATOM 7578 C CA . SER B 1 435 ? 4.621 33.969 24.031 1 66.06 435 SER B CA 1
ATOM 7579 C C . SER B 1 435 ? 4.031 33.031 22.969 1 66.06 435 SER B C 1
ATOM 7581 O O . SER B 1 435 ? 4.301 31.828 22.969 1 66.06 435 SER B O 1
ATOM 7583 N N . MET B 1 436 ? 3.42 33.625 22.062 1 71.06 436 MET B N 1
ATOM 7584 C CA . MET B 1 436 ? 2.721 32.844 21.047 1 71.06 436 MET B CA 1
ATOM 7585 C C . MET B 1 436 ? 3.699 32.281 20.031 1 71.06 436 MET B C 1
ATOM 7587 O O . MET B 1 436 ? 3.395 31.297 19.344 1 71.06 436 MET B O 1
ATOM 7591 N N . GLY B 1 437 ? 4.816 32.781 20.016 1 71.94 437 GLY B N 1
ATOM 7592 C CA . GLY B 1 437 ? 5.785 32.344 19.016 1 71.94 437 GLY B CA 1
ATOM 7593 C C . GLY B 1 437 ? 6.973 31.625 19.625 1 71.94 437 GLY B C 1
ATOM 7594 O O . GLY B 1 437 ? 7.887 31.203 18.922 1 71.94 437 GLY B O 1
ATOM 7595 N N . ALA B 1 438 ? 6.953 31.375 20.844 1 79.75 438 ALA B N 1
ATOM 7596 C CA . ALA B 1 438 ? 8.117 30.828 21.547 1 79.75 438 ALA B CA 1
ATOM 7597 C C . ALA B 1 438 ? 8.219 29.312 21.375 1 79.75 438 ALA B C 1
ATOM 7599 O O . ALA B 1 438 ? 7.199 28.625 21.297 1 79.75 438 ALA B O 1
ATOM 7600 N N . GLY B 1 439 ? 9.422 28.844 21.234 1 90.31 439 GLY B N 1
ATOM 7601 C CA . GLY B 1 439 ? 9.703 27.422 21.266 1 90.31 439 GLY B CA 1
ATOM 7602 C C . GLY B 1 439 ? 9.242 26.703 20.016 1 90.31 439 GLY B C 1
ATOM 7603 O O . GLY B 1 439 ? 8.828 25.531 20.062 1 90.31 439 GLY B O 1
ATOM 7604 N N . SER B 1 440 ? 9.242 27.344 18.906 1 94.81 440 SER B N 1
ATOM 7605 C CA . SER B 1 440 ? 8.766 26.734 17.672 1 94.81 440 SER B CA 1
ATOM 7606 C C . SER B 1 440 ? 9.82 25.828 17.047 1 94.81 440 SER B C 1
ATOM 7608 O O . SER B 1 440 ? 11.023 26.062 17.203 1 94.81 440 SER B O 1
ATOM 7610 N N . ALA B 1 441 ? 9.32 24.797 16.391 1 97.56 441 ALA B N 1
ATOM 7611 C CA . ALA B 1 441 ? 10.219 23.938 15.633 1 97.56 441 ALA B CA 1
ATOM 7612 C C . ALA B 1 441 ? 10.953 24.719 14.547 1 97.56 441 ALA B C 1
ATOM 7614 O O . ALA B 1 441 ? 12.141 24.484 14.305 1 97.56 441 ALA B O 1
ATOM 7615 N N . LEU B 1 442 ? 10.289 25.625 13.898 1 97.44 442 LEU B N 1
ATOM 7616 C CA . LEU B 1 442 ? 10.867 26.422 12.828 1 97.44 442 LEU B CA 1
ATOM 7617 C C . LEU B 1 442 ? 12.102 27.172 13.312 1 97.44 442 LEU B C 1
ATOM 7619 O O . LEU B 1 442 ? 13.18 27.062 12.719 1 97.44 442 LEU B O 1
ATOM 7623 N N . ASP B 1 443 ? 11.922 27.906 14.398 1 96.62 443 ASP B N 1
ATOM 7624 C CA . ASP B 1 443 ? 13.023 28.719 14.922 1 96.62 443 ASP B CA 1
ATOM 7625 C C . ASP B 1 443 ? 14.164 27.844 15.422 1 96.62 443 ASP B C 1
ATOM 7627 O O . ASP B 1 443 ? 15.336 28.141 15.188 1 96.62 443 ASP B O 1
ATOM 7631 N N . TYR B 1 444 ? 13.797 26.797 16.078 1 97.31 444 TYR B N 1
ATOM 7632 C CA . TYR B 1 444 ? 14.812 25.891 16.594 1 97.31 444 TYR B CA 1
ATOM 7633 C C . TYR B 1 444 ? 15.633 25.297 15.461 1 97.31 444 TYR B C 1
ATOM 7635 O O . TYR B 1 444 ? 16.875 25.281 15.516 1 97.31 444 TYR B O 1
ATOM 7643 N N . MET B 1 445 ? 14.977 24.75 14.477 1 97.56 445 MET B N 1
ATOM 7644 C CA . MET B 1 445 ? 15.672 24.125 13.352 1 97.56 445 MET B CA 1
ATOM 7645 C C . MET B 1 445 ? 16.516 25.141 12.602 1 97.56 445 MET B C 1
ATOM 7647 O O . MET B 1 445 ? 17.656 24.844 12.234 1 97.56 445 MET B O 1
ATOM 7651 N N . TYR B 1 446 ? 16 26.266 12.375 1 97 446 TYR B N 1
ATOM 7652 C CA . TYR B 1 446 ? 16.719 27.312 11.641 1 97 446 TYR B CA 1
ATOM 7653 C C . TYR B 1 446 ? 17.984 27.734 12.391 1 97 446 TYR B C 1
ATOM 7655 O O . TYR B 1 446 ? 19.047 27.906 11.789 1 97 446 TYR B O 1
ATOM 7663 N N . HIS B 1 447 ? 17.844 27.891 13.641 1 95.38 447 HIS B N 1
ATOM 7664 C CA . HIS B 1 447 ? 18.938 28.422 14.438 1 95.38 447 HIS B CA 1
ATOM 7665 C C . HIS B 1 447 ? 19.969 27.328 14.758 1 95.38 447 HIS B C 1
ATOM 7667 O O . HIS B 1 447 ? 21.172 27.578 14.695 1 95.38 447 HIS B O 1
ATOM 7673 N N . ASN B 1 448 ? 19.531 26.172 15.07 1 94.69 448 ASN B N 1
ATOM 7674 C CA . ASN B 1 448 ? 20.422 25.188 15.664 1 94.69 448 ASN B CA 1
ATOM 7675 C C . ASN B 1 448 ? 20.828 24.125 14.648 1 94.69 448 ASN B C 1
ATOM 7677 O O . ASN B 1 448 ? 21.859 23.453 14.82 1 94.69 448 ASN B O 1
ATOM 7681 N N . LYS B 1 449 ? 20 23.969 13.648 1 96.25 449 LYS B N 1
ATOM 7682 C CA . LYS B 1 449 ? 20.234 22.719 12.93 1 96.25 449 LYS B CA 1
ATOM 7683 C C . LYS B 1 449 ? 20.375 22.953 11.43 1 96.25 449 LYS B C 1
ATOM 7685 O O . LYS B 1 449 ? 21.266 22.406 10.789 1 96.25 449 LYS B O 1
ATOM 7690 N N . ALA B 1 450 ? 19.578 23.797 10.82 1 97 450 ALA B N 1
ATOM 7691 C CA . ALA B 1 450 ? 19.453 23.859 9.367 1 97 450 ALA B CA 1
ATOM 7692 C C . ALA B 1 450 ? 19.938 25.203 8.828 1 97 450 ALA B C 1
ATOM 7694 O O . ALA B 1 450 ? 19.844 26.234 9.516 1 97 450 ALA B O 1
ATOM 7695 N N . TYR B 1 451 ? 20.438 25.234 7.637 1 95.62 451 TYR B N 1
ATOM 7696 C CA . TYR B 1 451 ? 20.828 26.484 7 1 95.62 451 TYR B CA 1
ATOM 7697 C C . TYR B 1 451 ? 19.609 27.297 6.57 1 95.62 451 TYR B C 1
ATOM 7699 O O . TYR B 1 451 ? 19.531 28.5 6.836 1 95.62 451 TYR B O 1
ATOM 7707 N N . TRP B 1 452 ? 18.672 26.641 5.871 1 97.31 452 TRP B N 1
ATOM 7708 C CA . TRP B 1 452 ? 17.391 27.234 5.508 1 97.31 452 TRP B CA 1
ATOM 7709 C C . TRP B 1 452 ? 16.25 26.5 6.191 1 97.31 452 TRP B C 1
ATOM 7711 O O . TRP B 1 452 ? 16.281 25.281 6.344 1 97.31 452 TRP B O 1
ATOM 7721 N N . ALA B 1 453 ? 15.234 27.234 6.582 1 98.19 453 ALA B N 1
ATOM 7722 C CA . ALA B 1 453 ? 14.078 26.609 7.203 1 98.19 453 ALA B CA 1
ATOM 7723 C C . ALA B 1 453 ? 12.797 27.375 6.883 1 98.19 453 ALA B C 1
ATOM 7725 O O . ALA B 1 453 ? 12.789 28.609 6.867 1 98.19 453 ALA B O 1
ATOM 7726 N N . PHE B 1 454 ? 11.711 26.609 6.637 1 98.56 454 PHE B N 1
ATOM 7727 C CA . PHE B 1 454 ? 10.414 27.219 6.328 1 98.56 454 PHE B CA 1
ATOM 7728 C C . PHE B 1 454 ? 9.281 26.375 6.902 1 98.56 454 PHE B C 1
ATOM 7730 O O . PHE B 1 454 ? 9.438 25.172 7.129 1 98.56 454 PHE B O 1
ATOM 7737 N N . VAL B 1 455 ? 8.203 27.016 7.145 1 98.12 455 VAL B N 1
ATOM 7738 C CA . VAL B 1 455 ? 6.918 26.344 7.348 1 98.12 455 VAL B CA 1
ATOM 7739 C C . VAL B 1 455 ? 6.008 26.594 6.148 1 98.12 455 VAL B C 1
ATOM 7741 O O . VAL B 1 455 ? 5.891 27.734 5.68 1 98.12 455 VAL B O 1
ATOM 7744 N N . LEU B 1 456 ? 5.48 25.594 5.617 1 98.5 456 LEU B N 1
ATOM 7745 C CA . LEU B 1 456 ? 4.43 25.734 4.613 1 98.5 456 LEU B CA 1
ATOM 7746 C C . LEU B 1 456 ? 3.07 25.375 5.195 1 98.5 456 LEU B C 1
ATOM 7748 O O . LEU B 1 456 ? 2.85 24.219 5.598 1 98.5 456 LEU B O 1
ATOM 7752 N N . LYS B 1 457 ? 2.236 26.312 5.336 1 97.25 457 LYS B N 1
ATOM 7753 C CA . LYS B 1 457 ? 0.842 26.062 5.691 1 97.25 457 LYS B CA 1
ATOM 7754 C C . LYS B 1 457 ? 0.011 25.719 4.457 1 97.25 457 LYS B C 1
ATOM 7756 O O . LYS B 1 457 ? -0.277 26.594 3.637 1 97.25 457 LYS B O 1
ATOM 7761 N N . LEU B 1 458 ? -0.479 24.594 4.426 1 98.06 458 LEU B N 1
ATOM 7762 C CA . LEU B 1 458 ? -1.106 24.047 3.232 1 98.06 458 LEU B CA 1
ATOM 7763 C C . LEU B 1 458 ? -2.541 24.547 3.092 1 98.06 458 LEU B C 1
ATOM 7765 O O . LEU B 1 458 ? -2.951 25.469 3.795 1 98.06 458 LEU B O 1
ATOM 7769 N N . ARG B 1 459 ? -3.227 24.094 2.072 1 93.88 459 ARG B N 1
ATOM 7770 C CA . ARG B 1 459 ? -4.625 24.453 1.848 1 93.88 459 ARG B CA 1
ATOM 7771 C C . ARG B 1 459 ? -5.48 24.094 3.057 1 93.88 459 ARG B C 1
ATOM 7773 O O . ARG B 1 459 ? -5.102 23.25 3.867 1 93.88 459 ARG B O 1
ATOM 7780 N N . ASP B 1 460 ? -6.578 24.828 3.311 1 82.31 460 ASP B N 1
ATOM 7781 C CA . ASP B 1 460 ? -7.18 25.734 2.34 1 82.31 460 ASP B CA 1
ATOM 7782 C C . ASP B 1 460 ? -7.328 27.141 2.922 1 82.31 460 ASP B C 1
ATOM 7784 O O . ASP B 1 460 ? -7.09 27.344 4.113 1 82.31 460 ASP B O 1
ATOM 7788 N N . SER B 1 461 ? -7.598 28.047 2.094 1 77.06 461 SER B N 1
ATOM 7789 C CA . SER B 1 461 ? -8.016 29.375 2.543 1 77.06 461 SER B CA 1
ATOM 7790 C C . SER B 1 461 ? -9.531 29.547 2.41 1 77.06 461 SER B C 1
ATOM 7792 O O . SER B 1 461 ? -10.055 30.625 2.654 1 77.06 461 SER B O 1
ATOM 7794 N N . GLY B 1 462 ? -10.125 28.391 2.211 1 81.25 462 GLY B N 1
ATOM 7795 C CA . GLY B 1 462 ? -11.555 28.406 1.979 1 81.25 462 GLY B CA 1
ATOM 7796 C C . GLY B 1 462 ? -12.367 28.016 3.203 1 81.25 462 GLY B C 1
ATOM 7797 O O . GLY B 1 462 ? -12.156 28.562 4.289 1 81.25 462 GLY B O 1
ATOM 7798 N N . SER B 1 463 ? -13.227 27.094 3.012 1 84.62 463 SER B N 1
ATOM 7799 C CA . SER B 1 463 ? -14.25 26.891 4.031 1 84.62 463 SER B CA 1
ATOM 7800 C C . SER B 1 463 ? -14.078 25.547 4.727 1 84.62 463 SER B C 1
ATOM 7802 O O . SER B 1 463 ? -15 25.047 5.379 1 84.62 463 SER B O 1
ATOM 7804 N N . ARG B 1 464 ? -12.906 25 4.668 1 88.94 464 ARG B N 1
ATOM 7805 C CA . ARG B 1 464 ? -12.789 23.656 5.227 1 88.94 464 ARG B CA 1
ATOM 7806 C C . ARG B 1 464 ? -11.875 23.641 6.449 1 88.94 464 ARG B C 1
ATOM 7808 O O . ARG B 1 464 ? -11.945 22.734 7.277 1 88.94 464 ARG B O 1
ATOM 7815 N N . GLY B 1 465 ? -10.938 24.609 6.504 1 93.94 465 GLY B N 1
ATOM 7816 C CA . GLY B 1 465 ? -10.016 24.688 7.621 1 93.94 465 GLY B CA 1
ATOM 7817 C C . GLY B 1 465 ? -9.141 23.453 7.758 1 93.94 465 GLY B C 1
ATOM 7818 O O . GLY B 1 465 ? -8.5 23.031 6.793 1 93.94 465 GLY B O 1
ATOM 7819 N N . PHE B 1 466 ? -9.211 22.812 8.969 1 96.38 466 PHE B N 1
ATOM 7820 C CA . PHE B 1 466 ? -8.414 21.625 9.234 1 96.38 466 PHE B CA 1
ATOM 7821 C C . PHE B 1 466 ? -9.047 20.391 8.594 1 96.38 466 PHE B C 1
ATOM 7823 O O . PHE B 1 466 ? -8.445 19.312 8.586 1 96.38 466 PHE B O 1
ATOM 7830 N N . LEU B 1 467 ? -10.211 20.531 8.047 1 96.5 467 LEU B N 1
ATOM 7831 C CA . LEU B 1 467 ? -11.016 19.391 7.602 1 96.5 467 LEU B CA 1
ATOM 7832 C C . LEU B 1 467 ? -11.086 19.344 6.078 1 96.5 467 LEU B C 1
ATOM 7834 O O . LEU B 1 467 ? -12.164 19.219 5.508 1 96.5 467 LEU B O 1
ATOM 7838 N N . LEU B 1 468 ? -9.922 19.406 5.504 1 94.31 468 LEU B N 1
ATOM 7839 C CA . LEU B 1 468 ? -9.836 19.312 4.051 1 94.31 468 LEU B CA 1
ATOM 7840 C C . LEU B 1 468 ? -10.242 17.922 3.568 1 94.31 468 LEU B C 1
ATOM 7842 O O . LEU B 1 468 ? -9.742 16.922 4.07 1 94.31 468 LEU B O 1
ATOM 7846 N N . PRO B 1 469 ? -11.172 17.859 2.605 1 90.88 469 PRO B N 1
ATOM 7847 C CA . PRO B 1 469 ? -11.57 16.547 2.082 1 90.88 469 PRO B CA 1
ATOM 7848 C C . PRO B 1 469 ? -10.414 15.797 1.425 1 90.88 469 PRO B C 1
ATOM 7850 O O . PRO B 1 469 ? -9.469 16.422 0.939 1 90.88 469 PRO B O 1
ATOM 7853 N N . SER B 1 470 ? -10.539 14.5 1.329 1 91.88 470 SER B N 1
ATOM 7854 C CA . SER B 1 470 ? -9.461 13.633 0.851 1 91.88 470 SER B CA 1
ATOM 7855 C C . SER B 1 470 ? -9.156 13.898 -0.619 1 91.88 470 SER B C 1
ATOM 7857 O O . SER B 1 470 ? -8.047 13.625 -1.086 1 91.88 470 SER B O 1
ATOM 7859 N N . LYS B 1 471 ? -10.109 14.398 -1.374 1 88.88 471 LYS B N 1
ATOM 7860 C CA . LYS B 1 471 ? -9.906 14.656 -2.795 1 88.88 471 LYS B CA 1
ATOM 7861 C C . LYS B 1 471 ? -8.789 15.672 -3.012 1 88.88 471 LYS B C 1
ATOM 7863 O O . LYS B 1 471 ? -8.266 15.805 -4.121 1 88.88 471 LYS B O 1
ATOM 7868 N N . TYR B 1 472 ? -8.383 16.375 -1.928 1 92.81 472 TYR B N 1
ATOM 7869 C CA . TYR B 1 472 ? -7.355 17.391 -2.057 1 92.81 472 TYR B CA 1
ATOM 7870 C C . TYR B 1 472 ? -5.977 16.828 -1.725 1 92.81 472 TYR B C 1
ATOM 7872 O O . TYR B 1 472 ? -4.969 17.531 -1.854 1 92.81 472 TYR B O 1
ATOM 7880 N N . ILE B 1 473 ? -5.879 15.578 -1.383 1 95.38 473 ILE B N 1
ATOM 7881 C CA . ILE B 1 473 ? -4.609 14.977 -0.99 1 95.38 473 ILE B CA 1
ATOM 7882 C C . ILE B 1 473 ? -3.615 15.07 -2.146 1 95.38 473 ILE B C 1
ATOM 7884 O O . ILE B 1 473 ? -2.504 15.578 -1.979 1 95.38 473 ILE B O 1
ATOM 7888 N N . VAL B 1 474 ? -3.992 14.648 -3.289 1 94.81 474 VAL B N 1
ATOM 7889 C CA . VAL B 1 474 ? -3.082 14.578 -4.426 1 94.81 474 VAL B CA 1
ATOM 7890 C C . VAL B 1 474 ? -2.781 15.984 -4.941 1 94.81 474 VAL B C 1
ATOM 7892 O O . VAL B 1 474 ? -1.617 16.344 -5.121 1 94.81 474 VAL B O 1
ATOM 7895 N N . PRO B 1 475 ? -3.791 16.875 -5.09 1 95.38 475 PRO B N 1
ATOM 7896 C CA . PRO B 1 475 ? -3.484 18.234 -5.547 1 95.38 475 PRO B CA 1
ATOM 7897 C C . PRO B 1 475 ? -2.518 18.969 -4.621 1 95.38 475 PRO B C 1
ATOM 7899 O O . PRO B 1 475 ? -1.575 19.609 -5.09 1 95.38 475 PRO B O 1
ATOM 7902 N N . VAL B 1 476 ? -2.752 18.875 -3.355 1 97.69 476 VAL B N 1
ATOM 7903 C CA . VAL B 1 476 ? -1.867 19.531 -2.404 1 97.69 476 VAL B CA 1
ATOM 7904 C C . VAL B 1 476 ? -0.482 18.906 -2.453 1 97.69 476 VAL B C 1
ATOM 7906 O O . VAL B 1 476 ? 0.533 19.594 -2.424 1 97.69 476 VAL B O 1
ATOM 7909 N N . GLY B 1 477 ? -0.456 17.578 -2.539 1 97.88 477 GLY B N 1
ATOM 7910 C CA . GLY B 1 477 ? 0.81 16.875 -2.689 1 97.88 477 GLY B CA 1
ATOM 7911 C C . GLY B 1 477 ? 1.613 17.359 -3.887 1 97.88 477 GLY B C 1
ATOM 7912 O O . GLY B 1 477 ? 2.822 17.578 -3.781 1 97.88 477 GLY B O 1
ATOM 7913 N N . ASP B 1 478 ? 0.951 17.562 -4.992 1 9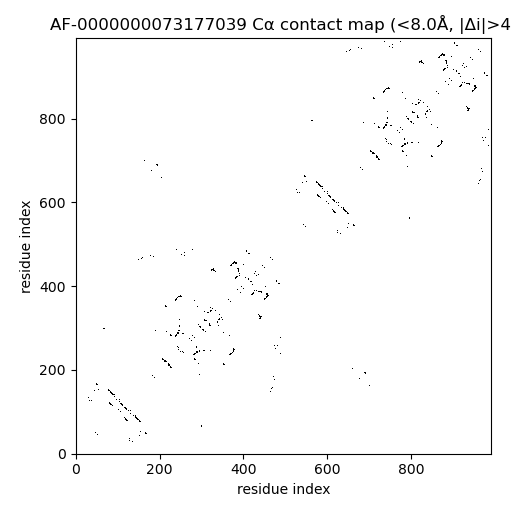7 478 ASP B N 1
ATOM 7914 C CA . ASP B 1 478 ? 1.591 18.016 -6.227 1 97 478 ASP B CA 1
ATOM 7915 C C . ASP B 1 478 ? 2.186 19.406 -6.059 1 97 478 ASP B C 1
ATOM 7917 O O . ASP B 1 478 ? 3.285 19.672 -6.543 1 97 478 ASP B O 1
ATOM 7921 N N . GLU B 1 479 ? 1.421 20.203 -5.418 1 98 479 GLU B N 1
ATOM 7922 C CA . GLU B 1 479 ? 1.875 21.562 -5.172 1 98 479 GLU B CA 1
ATOM 7923 C C . GLU B 1 479 ? 3.17 21.578 -4.367 1 98 479 GLU B C 1
ATOM 7925 O O . GLU B 1 479 ? 4.148 22.219 -4.766 1 98 479 GLU B O 1
ATOM 7930 N N . ILE B 1 480 ? 3.17 20.844 -3.35 1 98.69 480 ILE B N 1
ATOM 7931 C CA . ILE B 1 480 ? 4.297 20.922 -2.428 1 98.69 480 ILE B CA 1
ATOM 7932 C C . ILE B 1 480 ? 5.48 20.141 -3 1 98.69 480 ILE B C 1
ATOM 7934 O O . ILE B 1 480 ? 6.637 20.531 -2.809 1 98.69 480 ILE B O 1
ATOM 7938 N N . TYR B 1 481 ? 5.191 19.062 -3.746 1 98.44 481 TYR B N 1
ATOM 7939 C CA . TYR B 1 481 ? 6.273 18.375 -4.434 1 98.44 481 TYR B CA 1
ATOM 7940 C C . TYR B 1 481 ? 7.02 19.312 -5.371 1 98.44 481 TYR B C 1
ATOM 7942 O O . TYR B 1 481 ? 8.25 19.266 -5.457 1 98.44 481 TYR B O 1
ATOM 7950 N N . ALA B 1 482 ? 6.305 20.172 -6.031 1 98.31 482 ALA B N 1
ATOM 7951 C CA . ALA B 1 482 ? 6.93 21.172 -6.891 1 98.31 482 ALA B CA 1
ATOM 7952 C C . ALA B 1 482 ? 7.816 22.109 -6.082 1 98.31 482 ALA B C 1
ATOM 7954 O O . ALA B 1 482 ? 8.914 22.469 -6.52 1 98.31 482 ALA B O 1
ATOM 7955 N N . SER B 1 483 ? 7.344 22.484 -4.961 1 98.56 483 SER B N 1
ATOM 7956 C CA . SER B 1 483 ? 8.109 23.375 -4.094 1 98.56 483 SER B CA 1
ATOM 7957 C C . SER B 1 483 ? 9.391 22.688 -3.605 1 98.56 483 SER B C 1
ATOM 7959 O O . SER B 1 483 ? 10.445 23.312 -3.541 1 98.56 483 SER B O 1
ATOM 7961 N N . VAL B 1 484 ? 9.297 21.469 -3.254 1 98.62 484 VAL B N 1
ATOM 7962 C CA . VAL B 1 484 ? 10.445 20.703 -2.771 1 98.62 484 VAL B CA 1
ATOM 7963 C C . VAL B 1 484 ? 11.484 20.578 -3.883 1 98.62 484 VAL B C 1
ATOM 7965 O O . VAL B 1 484 ? 12.688 20.703 -3.637 1 98.62 484 VAL B O 1
ATOM 7968 N N . LYS B 1 485 ? 11.047 20.312 -5.082 1 98.25 485 LYS B N 1
ATOM 7969 C CA . LYS B 1 485 ? 11.969 20.234 -6.215 1 98.25 485 LYS B CA 1
ATOM 7970 C C . LYS B 1 485 ? 12.68 21.578 -6.438 1 98.25 485 LYS B C 1
ATOM 7972 O O . LYS B 1 485 ? 13.875 21.609 -6.723 1 98.25 485 LYS B O 1
ATOM 7977 N N . TYR B 1 486 ? 11.93 22.641 -6.309 1 97.94 486 TYR B N 1
ATOM 7978 C CA . TYR B 1 486 ? 12.539 23.969 -6.438 1 97.94 486 TYR B CA 1
ATOM 7979 C C . TYR B 1 486 ? 13.633 24.156 -5.395 1 97.94 486 TYR B C 1
ATOM 7981 O O . TYR B 1 486 ? 14.711 24.672 -5.703 1 97.94 486 TYR B O 1
ATOM 7989 N N . PHE B 1 487 ? 13.305 23.812 -4.176 1 98.06 487 PHE B N 1
ATOM 7990 C CA . PHE B 1 487 ? 14.266 23.938 -3.088 1 98.06 487 PHE B CA 1
ATOM 7991 C C . PHE B 1 487 ? 15.523 23.125 -3.385 1 98.06 487 PHE B C 1
ATOM 7993 O O . PHE B 1 487 ? 16.641 23.609 -3.182 1 98.06 487 PHE B O 1
ATOM 8000 N N . ALA B 1 488 ? 15.352 21.922 -3.812 1 97.5 488 ALA B N 1
ATOM 8001 C CA . ALA B 1 488 ? 16.484 21.047 -4.148 1 97.5 488 ALA B CA 1
ATOM 8002 C C . ALA B 1 488 ? 17.328 21.656 -5.254 1 97.5 488 ALA B C 1
ATOM 8004 O O . ALA B 1 488 ? 18.562 21.625 -5.188 1 97.5 488 ALA B O 1
ATOM 8005 N N . ASP B 1 489 ? 16.688 22.234 -6.281 1 96.69 489 ASP B N 1
ATOM 8006 C CA . ASP B 1 489 ? 17.406 22.922 -7.348 1 96.69 489 ASP B CA 1
ATOM 8007 C C . ASP B 1 489 ? 18.266 24.047 -6.789 1 96.69 489 ASP B C 1
ATOM 8009 O O . ASP B 1 489 ? 19.406 24.234 -7.207 1 96.69 489 ASP B O 1
ATOM 8013 N N . PHE B 1 490 ? 17.656 24.734 -5.914 1 95.94 490 PHE B N 1
ATOM 8014 C CA . PHE B 1 490 ? 18.344 25.859 -5.301 1 95.94 490 PHE B CA 1
ATOM 8015 C C . PHE B 1 490 ? 19.594 25.406 -4.559 1 95.94 490 PHE B C 1
ATOM 8017 O O . PHE B 1 490 ? 20.641 26.047 -4.641 1 95.94 490 PHE B O 1
ATOM 8024 N N . LEU B 1 491 ? 19.547 24.281 -3.84 1 95.25 491 LEU B N 1
ATOM 8025 C CA . LEU B 1 491 ? 20.656 23.766 -3.039 1 95.25 491 LEU B CA 1
ATOM 8026 C C . LEU B 1 491 ? 21.797 23.297 -3.932 1 95.25 491 LEU B C 1
ATOM 8028 O O . LEU B 1 491 ? 22.969 23.391 -3.553 1 95.25 491 LEU B O 1
ATOM 8032 N N . LEU B 1 492 ? 21.469 22.766 -5.062 1 93.06 492 LEU B N 1
ATOM 8033 C CA . LEU B 1 492 ? 22.484 22.203 -5.945 1 93.06 492 LEU B CA 1
ATOM 8034 C C . LEU B 1 492 ? 23.109 23.297 -6.816 1 93.06 492 LEU B C 1
ATOM 8036 O O . LEU B 1 492 ? 24.219 23.125 -7.312 1 93.06 492 LEU B O 1
ATOM 8040 N N . ASN B 1 493 ? 22.344 24.344 -7.125 1 86 493 ASN B N 1
ATOM 8041 C CA . ASN B 1 493 ? 22.859 25.469 -7.898 1 86 493 ASN B CA 1
ATOM 8042 C C . ASN B 1 493 ? 22.578 26.797 -7.203 1 86 493 ASN B C 1
ATOM 8044 O O . ASN B 1 493 ? 21.781 27.609 -7.699 1 86 493 ASN B O 1
ATOM 8048 N N . PRO B 1 494 ? 23.312 27.062 -6.176 1 69.81 494 PRO B N 1
ATOM 8049 C CA . PRO B 1 494 ? 22.969 28.281 -5.422 1 69.81 494 PRO B CA 1
ATOM 8050 C C . PRO B 1 494 ? 23.234 29.562 -6.211 1 69.81 494 PRO B C 1
ATOM 8052 O O . PRO B 1 494 ? 22.656 30.609 -5.898 1 69.81 494 PRO B O 1
ATOM 8055 N N . ASP B 1 495 ? 24.109 29.547 -7.191 1 62.72 495 ASP B N 1
ATOM 8056 C CA . ASP B 1 495 ? 24.453 30.766 -7.934 1 62.72 495 ASP B CA 1
ATOM 8057 C C . ASP B 1 495 ? 23.391 31.094 -8.977 1 62.72 495 ASP B C 1
ATOM 8059 O O . ASP B 1 495 ? 23.453 32.125 -9.625 1 62.72 495 ASP B O 1
ATOM 8063 N N . ASN B 1 496 ? 22.359 30.328 -9.203 1 45.69 496 ASN B N 1
ATOM 8064 C CA . ASN B 1 496 ? 21.406 30.703 -10.234 1 45.69 496 ASN B CA 1
ATOM 8065 C C . ASN B 1 496 ? 20.234 31.5 -9.641 1 45.69 496 ASN B C 1
ATOM 8067 O O . ASN B 1 496 ? 19.75 31.188 -8.555 1 45.69 496 ASN B O 1
#